Protein 2YSO (pdb70)

Structure (mmCIF, N/CA/C/O backbone):
data_2YSO
#
_entry.id   2YSO
#
loop_
_entity.id
_entity.type
_entity.pdbx_description
1 polymer 'Zinc finger protein 95 homolog'
2 non-polymer 'ZINC ION'
#
loop_
_atom_site.group_PDB
_atom_site.id
_atom_site.type_symbol
_atom_site.label_atom_id
_atom_site.label_alt_id
_atom_site.label_comp_id
_atom_site.label_asym_id
_atom_site.label_entity_id
_atom_site.label_seq_id
_atom_site.pdbx_PDB_ins_code
_atom_site.Cartn_x
_atom_site.Cartn_y
_atom_site.Cartn_z
_atom_site.occupancy
_atom_site.B_iso_or_equiv
_atom_site.auth_seq_id
_atom_site.auth_comp_id
_atom_site.auth_asym_id
_atom_site.auth_atom_id
_atom_site.pdbx_PDB_model_num
ATOM 1 N N . GLY A 1 1 ? -2.382 -17.731 -23.611 1.00 0.00 1 GLY A N 1
ATOM 2 C CA . GLY A 1 1 ? -3.100 -16.861 -24.525 1.00 0.00 1 GLY A CA 1
ATOM 3 C C . GLY A 1 1 ? -4.309 -16.214 -23.880 1.00 0.00 1 GLY A C 1
ATOM 4 O O . GLY A 1 1 ? -5.445 -16.621 -24.126 1.00 0.00 1 GLY A O 1
ATOM 8 N N . SER A 1 2 ? -4.067 -15.203 -23.051 1.00 0.00 2 SER A N 1
ATOM 9 C CA . SER A 1 2 ? -5.145 -14.502 -22.365 1.00 0.00 2 SER A CA 1
ATOM 10 C C . SER A 1 2 ? -5.944 -15.460 -21.486 1.00 0.00 2 SER A C 1
ATOM 11 O O . SER A 1 2 ? -7.173 -15.402 -21.442 1.00 0.00 2 SER A O 1
ATOM 19 N N . SER A 1 3 ? -5.236 -16.343 -20.789 1.00 0.00 3 SER A N 1
ATOM 20 C CA . SER A 1 3 ? -5.877 -17.317 -19.914 1.00 0.00 3 SER A CA 1
ATOM 21 C C . SER A 1 3 ? -5.461 -17.102 -18.462 1.00 0.00 3 SER A C 1
ATOM 22 O O . SER A 1 3 ? -4.553 -16.322 -18.175 1.00 0.00 3 SER A O 1
ATOM 30 N N . GLY A 1 4 ? -6.131 -17.799 -17.551 1.00 0.00 4 GLY A N 1
ATOM 31 C CA . GLY A 1 4 ? -5.817 -17.670 -16.139 1.00 0.00 4 GLY A CA 1
ATOM 32 C C . GLY A 1 4 ? -7.023 -17.272 -15.311 1.00 0.00 4 GLY A C 1
ATOM 33 O O . GLY A 1 4 ? -7.350 -17.929 -14.323 1.00 0.00 4 GLY A O 1
ATOM 37 N N . SER A 1 5 ? -7.684 -16.191 -15.713 1.00 0.00 5 SER A N 1
ATOM 38 C CA . SER A 1 5 ? -8.857 -15.703 -14.998 1.00 0.00 5 SER A CA 1
ATOM 39 C C . SER A 1 5 ? -10.123 -16.398 -15.491 1.00 0.00 5 SER A C 1
ATOM 40 O O . SER A 1 5 ? -10.379 -16.466 -16.693 1.00 0.00 5 SER A O 1
ATOM 48 N N . SER A 1 6 ? -10.911 -16.913 -14.552 1.00 0.00 6 SER A N 1
ATOM 49 C CA . SER A 1 6 ? -12.148 -17.607 -14.890 1.00 0.00 6 SER A CA 1
ATOM 50 C C . SER A 1 6 ? -13.358 -16.861 -14.334 1.00 0.00 6 SER A C 1
ATOM 51 O O . SER A 1 6 ? -13.535 -16.759 -13.121 1.00 0.00 6 SER A O 1
ATOM 59 N N . GLY A 1 7 ? -14.189 -16.341 -15.233 1.00 0.00 7 GLY A N 1
ATOM 60 C CA . GLY A 1 7 ? -15.372 -15.612 -14.814 1.00 0.00 7 GLY A CA 1
ATOM 61 C C . GLY A 1 7 ? -15.081 -14.628 -13.698 1.00 0.00 7 GLY A C 1
ATOM 62 O O . GLY A 1 7 ? -14.022 -14.001 -13.674 1.00 0.00 7 GLY A O 1
ATOM 66 N N . SER A 1 8 ? -16.025 -14.491 -12.772 1.00 0.00 8 SER A N 1
ATOM 67 C CA . SER A 1 8 ? -15.867 -13.572 -11.651 1.00 0.00 8 SER A CA 1
ATOM 68 C C . SER A 1 8 ? -15.088 -14.228 -10.516 1.00 0.00 8 SER A C 1
ATOM 69 O O . SER A 1 8 ? -15.543 -15.204 -9.919 1.00 0.00 8 SER A O 1
ATOM 77 N N . ARG A 1 9 ? -13.910 -13.685 -10.224 1.00 0.00 9 ARG A N 1
ATOM 78 C CA . ARG A 1 9 ? -13.066 -14.218 -9.161 1.00 0.00 9 ARG A CA 1
ATOM 79 C C . ARG A 1 9 ? -12.491 -13.092 -8.307 1.00 0.00 9 ARG A C 1
ATOM 80 O O . ARG A 1 9 ? -11.937 -12.125 -8.830 1.00 0.00 9 ARG A O 1
ATOM 101 N N . GLU A 1 10 ? -12.628 -13.225 -6.992 1.00 0.00 10 GLU A N 1
ATOM 102 C CA . GLU A 1 10 ? -12.124 -12.217 -6.066 1.00 0.00 10 GLU A CA 1
ATOM 103 C C . GLU A 1 10 ? -10.763 -11.696 -6.518 1.00 0.00 10 GLU A C 1
ATOM 104 O O . GLU A 1 10 ? -9.919 -12.458 -6.992 1.00 0.00 10 GLU A O 1
ATOM 116 N N . LYS A 1 11 ? -10.556 -10.392 -6.369 1.00 0.00 11 LYS A N 1
ATOM 117 C CA . LYS A 1 11 ? -9.298 -9.767 -6.761 1.00 0.00 11 LYS A CA 1
ATOM 118 C C . LYS A 1 11 ? -8.599 -9.149 -5.554 1.00 0.00 11 LYS A C 1
ATOM 119 O O . LYS A 1 11 ? -9.113 -8.215 -4.939 1.00 0.00 11 LYS A O 1
ATOM 138 N N . SER A 1 12 ? -7.425 -9.675 -5.222 1.00 0.00 12 SER A N 1
ATOM 139 C CA . SER A 1 12 ? -6.656 -9.177 -4.088 1.00 0.00 12 SER A CA 1
ATOM 140 C C . SER A 1 12 ? -5.969 -7.860 -4.435 1.00 0.00 12 SER A C 1
ATOM 141 O O . SER A 1 12 ? -5.824 -7.511 -5.607 1.00 0.00 12 SER A O 1
ATOM 149 N N . HIS A 1 13 ? -5.545 -7.132 -3.406 1.00 0.00 13 HIS A N 1
ATOM 150 C CA . HIS A 1 13 ? -4.872 -5.853 -3.600 1.00 0.00 13 HIS A CA 1
ATOM 151 C C . HIS A 1 13 ? -3.478 -5.873 -2.980 1.00 0.00 13 HIS A C 1
ATOM 152 O O . HIS A 1 13 ? -3.308 -5.550 -1.805 1.00 0.00 13 HIS A O 1
ATOM 166 N N . GLN A 1 14 ? -2.486 -6.255 -3.778 1.00 0.00 14 GLN A N 1
ATOM 167 C CA . GLN A 1 14 ? -1.108 -6.319 -3.305 1.00 0.00 14 GLN A CA 1
ATOM 168 C C . GLN A 1 14 ? -0.286 -5.164 -3.867 1.00 0.00 14 GLN A C 1
ATOM 169 O O . GLN A 1 14 ? -0.505 -4.723 -4.996 1.00 0.00 14 GLN A O 1
ATOM 183 N N . CYS A 1 15 ? 0.661 -4.677 -3.073 1.00 0.00 15 CYS A N 1
ATOM 184 C CA . CYS A 1 15 ? 1.516 -3.572 -3.490 1.00 0.00 15 CYS A CA 1
ATOM 185 C C . CYS A 1 15 ? 2.950 -4.046 -3.708 1.00 0.00 15 CYS A C 1
ATOM 186 O O . CYS A 1 15 ? 3.827 -3.808 -2.877 1.00 0.00 15 CYS A O 1
ATOM 193 N N . ARG A 1 16 ? 3.181 -4.718 -4.831 1.00 0.00 16 ARG A N 1
ATOM 194 C CA . ARG A 1 16 ? 4.508 -5.227 -5.158 1.00 0.00 16 ARG A CA 1
ATOM 195 C C . ARG A 1 16 ? 5.591 -4.258 -4.693 1.00 0.00 16 ARG A C 1
ATOM 196 O O . ARG A 1 16 ? 6.682 -4.673 -4.303 1.00 0.00 16 ARG A O 1
ATOM 217 N N . GLU A 1 17 ? 5.282 -2.966 -4.738 1.00 0.00 17 GLU A N 1
ATOM 218 C CA . GLU A 1 17 ? 6.230 -1.939 -4.322 1.00 0.00 17 GLU A CA 1
ATOM 219 C C . GLU A 1 17 ? 6.967 -2.360 -3.054 1.00 0.00 17 GLU A C 1
ATOM 220 O O . GLU A 1 17 ? 8.192 -2.481 -3.044 1.00 0.00 17 GLU A O 1
ATOM 232 N N . CYS A 1 18 ? 6.210 -2.582 -1.984 1.00 0.00 18 CYS A N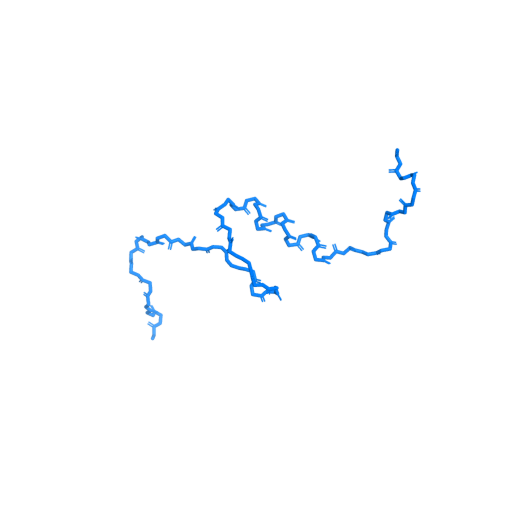 1
ATOM 233 C CA . CYS A 1 18 ? 6.789 -2.988 -0.709 1.00 0.00 18 CYS A CA 1
ATOM 234 C C . CYS A 1 18 ? 6.418 -4.431 -0.378 1.00 0.00 18 CYS A C 1
ATOM 235 O O . CYS A 1 18 ? 7.238 -5.192 0.133 1.00 0.00 18 CYS A O 1
ATOM 242 N N . GLY A 1 19 ? 5.176 -4.800 -0.676 1.00 0.00 19 GLY A N 1
ATOM 243 C CA . GLY A 1 19 ? 4.718 -6.150 -0.404 1.00 0.00 19 GLY A CA 1
ATOM 244 C C . GLY A 1 19 ? 3.727 -6.206 0.742 1.00 0.00 19 GLY A C 1
ATOM 245 O O . GLY A 1 19 ? 4.032 -6.741 1.808 1.00 0.00 19 GLY A O 1
ATOM 249 N N . GLU A 1 20 ? 2.539 -5.652 0.524 1.00 0.00 20 GLU A N 1
ATOM 250 C CA . GLU A 1 20 ? 1.502 -5.640 1.549 1.00 0.00 20 GLU A CA 1
ATOM 251 C C . GLU A 1 20 ? 0.129 -5.902 0.937 1.00 0.00 20 GLU A C 1
ATOM 252 O O . GLU A 1 20 ? -0.239 -5.296 -0.070 1.00 0.00 20 GLU A O 1
ATOM 264 N N . ILE A 1 21 ? -0.623 -6.808 1.552 1.00 0.00 21 ILE A N 1
ATOM 265 C CA . ILE A 1 21 ? -1.955 -7.150 1.068 1.00 0.00 21 ILE A CA 1
ATOM 266 C C . ILE A 1 21 ? -3.031 -6.390 1.836 1.00 0.00 21 ILE A C 1
ATOM 267 O O . ILE A 1 21 ? -2.966 -6.268 3.060 1.00 0.00 21 ILE A O 1
ATOM 283 N N . PHE A 1 22 ? -4.021 -5.882 1.110 1.00 0.00 22 PHE A N 1
ATOM 284 C CA . PHE A 1 22 ? -5.112 -5.133 1.723 1.00 0.00 22 PHE A CA 1
ATOM 285 C C . PHE A 1 22 ? -6.464 -5.642 1.230 1.00 0.00 22 PHE A C 1
ATOM 286 O O . PHE A 1 22 ? -6.534 -6.501 0.351 1.00 0.00 22 PHE A O 1
ATOM 303 N N . PHE A 1 23 ? -7.536 -5.105 1.804 1.00 0.00 23 PHE A N 1
ATOM 304 C CA . PHE A 1 23 ? -8.886 -5.505 1.426 1.00 0.00 23 PHE A CA 1
ATOM 305 C C . PHE A 1 23 ? -9.657 -4.327 0.836 1.00 0.00 23 PHE A C 1
ATOM 306 O O . PHE A 1 23 ? -10.283 -4.447 -0.217 1.00 0.00 23 PHE A O 1
ATOM 323 N N . GLN A 1 24 ? -9.606 -3.191 1.523 1.00 0.00 24 GLN A N 1
ATOM 324 C CA . GLN A 1 24 ? -10.300 -1.992 1.069 1.00 0.00 24 GLN A CA 1
ATOM 325 C C . GLN A 1 24 ? -9.479 -1.254 0.017 1.00 0.00 24 GLN A C 1
ATOM 326 O O . GLN A 1 24 ? -8.326 -0.892 0.255 1.00 0.00 24 GLN A O 1
ATOM 340 N N . TYR A 1 25 ? -10.080 -1.033 -1.147 1.00 0.00 25 TYR A N 1
ATOM 341 C CA . TYR A 1 25 ? -9.403 -0.341 -2.238 1.00 0.00 25 TYR A CA 1
ATOM 342 C C . TYR A 1 25 ? -8.734 0.937 -1.739 1.00 0.00 25 TYR A C 1
ATOM 343 O O . TYR A 1 25 ? -7.603 1.246 -2.114 1.00 0.00 25 TYR A O 1
ATOM 361 N N . VAL A 1 26 ? -9.441 1.675 -0.890 1.00 0.00 26 VAL A N 1
ATOM 362 C CA . VAL A 1 26 ? -8.917 2.918 -0.338 1.00 0.00 26 VAL A CA 1
ATOM 363 C C . VAL A 1 26 ? -7.559 2.698 0.321 1.00 0.00 26 VAL A C 1
ATOM 364 O O . VAL A 1 26 ? -6.645 3.508 0.170 1.00 0.00 26 VAL A O 1
ATOM 377 N N . SER A 1 27 ? -7.435 1.595 1.053 1.00 0.00 27 SER A N 1
ATOM 378 C CA . SER A 1 27 ? -6.190 1.268 1.738 1.00 0.00 27 SER A CA 1
ATOM 379 C C . SER A 1 27 ? -5.016 1.275 0.764 1.00 0.00 27 SER A C 1
ATOM 380 O O . SER A 1 27 ? -3.945 1.802 1.067 1.00 0.00 27 SER A O 1
ATOM 388 N N . LEU A 1 28 ? -5.225 0.685 -0.408 1.00 0.00 28 LEU A N 1
ATOM 389 C CA . LEU A 1 28 ? -4.185 0.621 -1.429 1.00 0.00 28 LEU A CA 1
ATOM 390 C C . LEU A 1 28 ? -3.983 1.983 -2.086 1.00 0.00 28 LEU A C 1
ATOM 391 O O . LEU A 1 28 ? -2.962 2.638 -1.879 1.00 0.00 28 LEU A O 1
ATOM 407 N N . ILE A 1 29 ? -4.964 2.403 -2.878 1.00 0.00 29 ILE A N 1
ATOM 408 C CA . ILE A 1 29 ? -4.896 3.688 -3.563 1.00 0.00 29 ILE A CA 1
ATOM 409 C C . ILE A 1 29 ? -4.313 4.765 -2.654 1.00 0.00 29 ILE A C 1
ATOM 410 O O . ILE A 1 29 ? -3.541 5.614 -3.098 1.00 0.00 29 ILE A O 1
ATOM 426 N N . GLU A 1 30 ? -4.688 4.721 -1.379 1.00 0.00 30 GLU A N 1
ATOM 427 C CA . GLU A 1 30 ? -4.201 5.693 -0.407 1.00 0.00 30 GLU A CA 1
ATOM 428 C C . GLU A 1 30 ? -2.769 5.373 0.013 1.00 0.00 30 GLU A C 1
ATOM 429 O O . GLU A 1 30 ? -1.905 6.251 0.035 1.00 0.00 30 GLU A O 1
ATOM 441 N N . HIS A 1 31 ? -2.525 4.109 0.345 1.00 0.00 31 HIS A N 1
ATOM 442 C CA . HIS A 1 31 ? -1.198 3.672 0.764 1.00 0.00 31 HIS A CA 1
ATOM 443 C C . HIS A 1 31 ? -0.138 4.114 -0.240 1.00 0.00 31 HIS A C 1
ATOM 444 O O . HIS A 1 31 ? 0.904 4.648 0.139 1.00 0.00 31 HIS A O 1
ATOM 458 N N . GLN A 1 32 ? -0.411 3.886 -1.520 1.00 0.00 32 GLN A N 1
ATOM 459 C CA . GLN A 1 32 ? 0.521 4.260 -2.578 1.00 0.00 32 GLN A CA 1
ATOM 460 C C . GLN A 1 32 ? 1.118 5.638 -2.315 1.00 0.00 32 GLN A C 1
ATOM 461 O O . GLN A 1 32 ? 2.310 5.861 -2.528 1.00 0.00 32 GLN A O 1
ATOM 475 N N . VAL A 1 33 ? 0.282 6.562 -1.851 1.00 0.00 33 VAL A N 1
ATOM 476 C CA . VAL A 1 33 ? 0.728 7.919 -1.558 1.00 0.00 33 VAL A CA 1
ATOM 477 C C . VAL A 1 33 ? 1.863 7.917 -0.541 1.00 0.00 33 VAL A C 1
ATOM 478 O O . VAL A 1 33 ? 2.893 8.563 -0.742 1.00 0.00 33 VAL A O 1
ATOM 491 N N . LEU A 1 34 ? 1.670 7.187 0.552 1.00 0.00 34 LEU A N 1
ATOM 492 C CA . LEU A 1 34 ? 2.678 7.099 1.602 1.00 0.00 34 LEU A CA 1
ATOM 493 C C . LEU A 1 34 ? 4.078 6.991 1.005 1.00 0.00 34 LEU A C 1
ATOM 494 O O . LEU A 1 34 ? 4.987 7.729 1.389 1.00 0.00 34 LEU A O 1
ATOM 510 N N . HIS A 1 35 ? 4.244 6.068 0.064 1.00 0.00 35 HIS A N 1
ATOM 511 C CA . HIS A 1 35 ? 5.533 5.864 -0.589 1.00 0.00 35 HIS A CA 1
ATOM 512 C C . HIS A 1 35 ? 6.140 7.196 -1.018 1.00 0.00 35 HIS A C 1
ATOM 513 O O . HIS A 1 35 ? 7.239 7.554 -0.594 1.00 0.00 35 HIS A O 1
ATOM 527 N N . MET A 1 36 ? 5.418 7.926 -1.863 1.00 0.00 36 MET A N 1
ATOM 528 C CA . MET A 1 36 ? 5.887 9.218 -2.349 1.00 0.00 36 MET A CA 1
ATOM 529 C C . MET A 1 36 ? 5.675 10.304 -1.299 1.00 0.00 36 MET A C 1
ATOM 530 O O . MET A 1 36 ? 4.645 10.338 -0.627 1.00 0.00 36 MET A O 1
ATOM 544 N N . GLY A 1 37 ? 6.657 11.189 -1.162 1.00 0.00 37 GLY A N 1
ATOM 545 C CA . GLY A 1 37 ? 6.558 12.263 -0.191 1.00 0.00 37 GLY A CA 1
ATOM 546 C C . GLY A 1 37 ? 7.643 12.192 0.865 1.00 0.00 37 GLY A C 1
ATOM 547 O O . GLY A 1 37 ? 7.664 11.269 1.679 1.00 0.00 37 GLY A O 1
ATOM 551 N N . GLN A 1 38 ? 8.545 13.167 0.851 1.00 0.00 38 GLN A N 1
ATOM 552 C CA . GLN A 1 38 ? 9.639 13.209 1.815 1.00 0.00 38 GLN A CA 1
ATOM 553 C C . GLN A 1 38 ? 10.161 14.631 1.985 1.00 0.00 38 GLN A C 1
ATOM 554 O O . GLN A 1 38 ? 10.221 15.401 1.025 1.00 0.00 38 GLN A O 1
ATOM 568 N N . LYS A 1 39 ? 10.538 14.975 3.211 1.00 0.00 39 LYS A N 1
ATOM 569 C CA . LYS A 1 39 ? 11.056 16.306 3.508 1.00 0.00 39 LYS A CA 1
ATOM 570 C C . LYS A 1 39 ? 10.041 17.381 3.135 1.00 0.00 39 LYS A C 1
ATOM 571 O O . LYS A 1 39 ? 10.396 18.411 2.564 1.00 0.00 39 LYS A O 1
ATOM 590 N N . ASN A 1 40 ? 8.777 17.134 3.463 1.00 0.00 40 ASN A N 1
ATOM 591 C CA . ASN A 1 40 ? 7.710 18.082 3.162 1.00 0.00 40 ASN A CA 1
ATOM 592 C C . ASN A 1 40 ? 7.082 18.618 4.445 1.00 0.00 40 ASN A C 1
ATOM 593 O O . ASN A 1 40 ? 6.877 19.823 4.592 1.00 0.00 40 ASN A O 1
ATOM 604 N N . SER A 1 41 ? 6.778 17.714 5.371 1.00 0.00 41 SER A N 1
ATOM 605 C CA . SER A 1 41 ? 6.170 18.096 6.641 1.00 0.00 41 SER A CA 1
ATOM 606 C C . SER A 1 41 ? 7.184 18.007 7.777 1.00 0.00 41 SER A C 1
ATOM 607 O O . SER A 1 41 ? 7.672 16.926 8.105 1.00 0.00 41 SER A O 1
ATOM 615 N N . GLY A 1 42 ? 7.496 19.153 8.374 1.00 0.00 42 GLY A N 1
ATOM 616 C CA . GLY A 1 42 ? 8.450 19.184 9.468 1.00 0.00 42 GLY A CA 1
ATOM 617 C C . GLY A 1 42 ? 7.778 19.297 10.821 1.00 0.00 42 GLY A C 1
ATOM 618 O O . GLY A 1 42 ? 6.595 18.993 10.978 1.00 0.00 42 GLY A O 1
ATOM 622 N N . PRO A 1 43 ? 8.541 19.741 11.830 1.00 0.00 43 PRO A N 1
ATOM 623 C CA . PRO A 1 43 ? 8.033 19.903 13.196 1.00 0.00 43 PRO A CA 1
ATOM 624 C C . PRO A 1 43 ? 7.038 21.052 13.312 1.00 0.00 43 PRO A C 1
ATOM 625 O O . PRO A 1 43 ? 7.181 22.079 12.649 1.00 0.00 43 PRO A O 1
ATOM 636 N N . SER A 1 44 ? 6.029 20.872 14.159 1.00 0.00 44 SER A N 1
ATOM 637 C CA . SER A 1 44 ? 5.008 21.894 14.359 1.00 0.00 44 SER A CA 1
ATOM 638 C C . SER A 1 44 ? 4.365 22.287 13.033 1.00 0.00 44 SER A C 1
ATOM 639 O O . SER A 1 44 ? 4.224 23.470 12.725 1.00 0.00 44 SER A O 1
ATOM 647 N N . SER A 1 45 ? 3.976 21.285 12.251 1.00 0.00 45 SER A N 1
ATOM 648 C CA . SER A 1 45 ? 3.352 21.524 10.955 1.00 0.00 45 SER A CA 1
ATOM 649 C C . SER A 1 45 ? 1.836 21.623 11.093 1.00 0.00 45 SER A C 1
ATOM 650 O O . SER A 1 45 ? 1.092 20.915 10.415 1.00 0.00 45 SER A O 1
ATOM 658 N N . GLY A 1 46 ? 1.384 22.507 11.977 1.00 0.00 46 GLY A N 1
ATOM 659 C CA . GLY A 1 46 ? -0.041 22.683 12.189 1.00 0.00 46 GLY A CA 1
ATOM 660 C C . GLY A 1 46 ? -0.430 22.553 13.648 1.00 0.00 46 GLY A C 1
ATOM 661 O O . GLY A 1 46 ? 0.125 21.704 14.343 1.00 0.00 46 GLY A O 1
ATOM 666 N N . GLY A 1 1 ? -31.162 -21.077 2.317 1.00 0.00 1 GLY A N 2
ATOM 667 C CA . GLY A 1 1 ? -31.632 -21.499 1.011 1.00 0.00 1 GLY A CA 2
ATOM 668 C C . GLY A 1 1 ? -30.910 -20.794 -0.120 1.00 0.00 1 GLY A C 2
ATOM 669 O O . GLY A 1 1 ? -30.658 -19.591 -0.051 1.00 0.00 1 GLY A O 2
ATOM 673 N N . SER A 1 2 ? -30.576 -21.545 -1.165 1.00 0.00 2 SER A N 2
ATOM 674 C CA . SER A 1 2 ? -29.873 -20.986 -2.314 1.00 0.00 2 SER A CA 2
ATOM 675 C C . SER A 1 2 ? -29.976 -21.917 -3.519 1.00 0.00 2 SER A C 2
ATOM 676 O O . SER A 1 2 ? -30.072 -23.135 -3.370 1.00 0.00 2 SER A O 2
ATOM 684 N N . SER A 1 3 ? -29.954 -21.334 -4.713 1.00 0.00 3 SER A N 2
ATOM 685 C CA . SER A 1 3 ? -30.048 -22.109 -5.944 1.00 0.00 3 SER A CA 2
ATOM 686 C C . SER A 1 3 ? -29.253 -23.406 -5.831 1.00 0.00 3 SER A C 2
ATOM 687 O O . SER A 1 3 ? -29.765 -24.488 -6.118 1.00 0.00 3 SER A O 2
ATOM 695 N N . GLY A 1 4 ? -27.997 -23.289 -5.412 1.00 0.00 4 GLY A N 2
ATOM 696 C CA . GLY A 1 4 ? -27.151 -24.459 -5.268 1.00 0.00 4 GLY A CA 2
ATOM 697 C C . GLY A 1 4 ? -25.692 -24.098 -5.070 1.00 0.00 4 GLY A C 2
ATOM 698 O O . GLY A 1 4 ? -25.256 -23.838 -3.949 1.00 0.00 4 GLY A O 2
ATOM 702 N N . SER A 1 5 ? -24.934 -24.084 -6.162 1.00 0.00 5 SER A N 2
ATOM 703 C CA . SER A 1 5 ? -23.514 -23.758 -6.103 1.00 0.00 5 SER A CA 2
ATOM 704 C C . SER A 1 5 ? -23.297 -22.251 -6.208 1.00 0.00 5 SER A C 2
ATOM 705 O O . SER A 1 5 ? -23.102 -21.716 -7.299 1.00 0.00 5 SER A O 2
ATOM 713 N N . SER A 1 6 ? -23.334 -21.573 -5.066 1.00 0.00 6 SER A N 2
ATOM 714 C CA . SER A 1 6 ? -23.146 -20.128 -5.028 1.00 0.00 6 SER A CA 2
ATOM 715 C C . SER A 1 6 ? -21.670 -19.776 -4.874 1.00 0.00 6 SER A C 2
ATOM 716 O O . SER A 1 6 ? -20.842 -20.638 -4.583 1.00 0.00 6 SER A O 2
ATOM 724 N N . GLY A 1 7 ? -21.348 -18.501 -5.073 1.00 0.00 7 GLY A N 2
ATOM 725 C CA . GLY A 1 7 ? -19.972 -18.056 -4.952 1.00 0.00 7 GLY A CA 2
ATOM 726 C C . GLY A 1 7 ? -19.611 -17.001 -5.979 1.00 0.00 7 GLY A C 2
ATOM 727 O O . GLY A 1 7 ? -20.090 -17.039 -7.113 1.00 0.00 7 GLY A O 2
ATOM 731 N N . SER A 1 8 ? -18.766 -16.055 -5.582 1.00 0.00 8 SER A N 2
ATOM 732 C CA . SER A 1 8 ? -18.346 -14.982 -6.475 1.00 0.00 8 SER A CA 2
ATOM 733 C C . SER A 1 8 ? -16.825 -14.869 -6.512 1.00 0.00 8 SER A C 2
ATOM 734 O O . SER A 1 8 ? -16.155 -15.033 -5.493 1.00 0.00 8 SER A O 2
ATOM 742 N N . ARG A 1 9 ? -16.287 -14.589 -7.695 1.00 0.00 9 ARG A N 2
ATOM 743 C CA . ARG A 1 9 ? -14.846 -14.456 -7.866 1.00 0.00 9 ARG A CA 2
ATOM 744 C C . ARG A 1 9 ? -14.332 -13.191 -7.186 1.00 0.00 9 ARG A C 2
ATOM 745 O O . ARG A 1 9 ? -15.034 -12.183 -7.118 1.00 0.00 9 ARG A O 2
ATOM 766 N N . GLU A 1 10 ? -13.103 -13.253 -6.683 1.00 0.00 10 GLU A N 2
ATOM 767 C CA . GLU A 1 10 ? -12.496 -12.113 -6.006 1.00 0.00 10 GLU A CA 2
ATOM 768 C C . GLU A 1 10 ? -11.112 -11.815 -6.576 1.00 0.00 10 GLU A C 2
ATOM 769 O O . GLU A 1 10 ? -10.497 -12.665 -7.220 1.00 0.00 10 GLU A O 2
ATOM 781 N N . LYS A 1 11 ? -10.628 -10.601 -6.335 1.00 0.00 11 LYS A N 2
ATOM 782 C CA . LYS A 1 11 ? -9.317 -10.189 -6.822 1.00 0.00 11 LYS A CA 2
ATOM 783 C C . LYS A 1 11 ? -8.564 -9.400 -5.756 1.00 0.00 11 LYS A C 2
ATOM 784 O O . LYS A 1 11 ? -9.031 -8.359 -5.295 1.00 0.00 11 LYS A O 2
ATOM 803 N N . SER A 1 12 ? -7.395 -9.902 -5.370 1.00 0.00 12 SER A N 2
ATOM 804 C CA . SER A 1 12 ? -6.578 -9.245 -4.356 1.00 0.00 12 SER A CA 2
ATOM 805 C C . SER A 1 12 ? -5.769 -8.104 -4.967 1.00 0.00 12 SER A C 2
ATOM 806 O O . SER A 1 12 ? -5.500 -8.092 -6.168 1.00 0.00 12 SER A O 2
ATOM 814 N N . HIS A 1 13 ? -5.384 -7.146 -4.129 1.00 0.00 13 HIS A N 2
ATOM 815 C CA . HIS A 1 13 ? -4.605 -6.001 -4.585 1.00 0.00 13 HIS A CA 2
ATOM 816 C C . HIS A 1 13 ? -3.360 -5.813 -3.723 1.00 0.00 13 HIS A C 2
ATOM 817 O O . HIS A 1 13 ? -3.368 -5.038 -2.766 1.00 0.00 13 HIS A O 2
ATOM 831 N N . GLN A 1 14 ? -2.294 -6.527 -4.068 1.00 0.00 14 GLN A N 2
ATOM 832 C CA . GLN A 1 14 ? -1.043 -6.439 -3.324 1.00 0.00 14 GLN A CA 2
ATOM 833 C C . GLN A 1 14 ? -0.291 -5.158 -3.671 1.00 0.00 14 GLN A C 2
ATOM 834 O O . GLN A 1 14 ? -0.543 -4.540 -4.706 1.00 0.00 14 GLN A O 2
ATOM 848 N N . CYS A 1 15 ? 0.631 -4.765 -2.800 1.00 0.00 15 CYS A N 2
ATOM 849 C CA . CYS A 1 15 ? 1.419 -3.557 -3.013 1.00 0.00 15 CYS A CA 2
ATOM 850 C C . CYS A 1 15 ? 2.869 -3.904 -3.340 1.00 0.00 15 CYS A C 2
ATOM 851 O O . CYS A 1 15 ? 3.747 -3.819 -2.482 1.00 0.00 15 CYS A O 2
ATOM 858 N N . ARG A 1 16 ? 3.111 -4.293 -4.588 1.00 0.00 16 ARG A N 2
ATOM 859 C CA . ARG A 1 16 ? 4.453 -4.654 -5.029 1.00 0.00 16 ARG A CA 2
ATOM 860 C C . ARG A 1 16 ? 5.475 -3.622 -4.559 1.00 0.00 16 ARG A C 2
ATOM 861 O O . ARG A 1 16 ? 6.561 -3.975 -4.101 1.00 0.00 16 ARG A O 2
ATOM 882 N N . GLU A 1 17 ? 5.118 -2.347 -4.678 1.00 0.00 17 GLU A N 2
ATOM 883 C CA . GLU A 1 17 ? 6.005 -1.265 -4.267 1.00 0.00 17 GLU A CA 2
ATOM 884 C C . GLU A 1 17 ? 6.825 -1.669 -3.044 1.00 0.00 17 GLU A C 2
ATOM 885 O O . GLU A 1 17 ? 8.031 -1.426 -2.983 1.00 0.00 17 GLU A O 2
ATOM 897 N N . CYS A 1 18 ? 6.162 -2.285 -2.072 1.00 0.00 18 CYS A N 2
ATOM 898 C CA . CYS A 1 18 ? 6.826 -2.722 -0.850 1.00 0.00 18 CYS A CA 2
ATOM 899 C C . CYS A 1 18 ? 6.482 -4.175 -0.533 1.00 0.00 18 CYS A C 2
ATOM 900 O O . CYS A 1 18 ? 7.361 -4.979 -0.226 1.00 0.00 18 CYS A O 2
ATOM 907 N N . GLY A 1 19 ? 5.196 -4.503 -0.611 1.00 0.00 19 GLY A N 2
ATOM 908 C CA . GLY A 1 19 ? 4.759 -5.858 -0.330 1.00 0.00 19 GLY A CA 2
ATOM 909 C C . GLY A 1 19 ? 3.749 -5.919 0.799 1.00 0.00 19 GLY A C 2
ATOM 910 O O . GLY A 1 19 ? 4.032 -6.466 1.864 1.00 0.00 19 GLY A O 2
ATOM 914 N N . GLU A 1 20 ? 2.568 -5.354 0.566 1.00 0.00 20 GLU A N 2
ATOM 915 C CA . GLU A 1 20 ? 1.514 -5.345 1.573 1.00 0.00 20 GLU A CA 2
ATOM 916 C C . GLU A 1 20 ? 0.160 -5.663 0.947 1.00 0.00 20 GLU A C 2
ATOM 917 O O . GLU A 1 20 ? -0.054 -5.435 -0.245 1.00 0.00 20 GLU A O 2
ATOM 929 N N . ILE A 1 21 ? -0.751 -6.191 1.757 1.00 0.00 21 ILE A N 2
ATOM 930 C CA . ILE A 1 21 ? -2.085 -6.540 1.283 1.00 0.00 21 ILE A CA 2
ATOM 931 C C . ILE A 1 21 ? -3.156 -5.747 2.024 1.00 0.00 21 ILE A C 2
ATOM 932 O O . ILE A 1 21 ? -3.062 -5.534 3.233 1.00 0.00 21 ILE A O 2
ATOM 948 N N . PHE A 1 22 ? -4.177 -5.314 1.291 1.00 0.00 22 PHE A N 2
ATOM 949 C CA . PHE A 1 22 ? -5.268 -4.545 1.879 1.00 0.00 22 PHE A CA 2
ATOM 950 C C . PHE A 1 22 ? -6.620 -5.142 1.499 1.00 0.00 22 PHE A C 2
ATOM 951 O O . PHE A 1 22 ? -6.768 -5.745 0.436 1.00 0.00 22 PHE A O 2
ATOM 968 N N . PHE A 1 23 ? -7.603 -4.971 2.376 1.00 0.00 23 PHE A N 2
ATOM 969 C CA . PHE A 1 23 ? -8.943 -5.493 2.135 1.00 0.00 23 PHE A CA 2
ATOM 970 C C . PHE A 1 23 ? -9.695 -4.621 1.134 1.00 0.00 23 PHE A C 2
ATOM 971 O O . PHE A 1 23 ? -10.130 -5.096 0.086 1.00 0.00 23 PHE A O 2
ATOM 988 N N . GLN A 1 24 ? -9.844 -3.343 1.467 1.00 0.00 24 GLN A N 2
ATOM 989 C CA . GLN A 1 24 ? -10.544 -2.404 0.598 1.00 0.00 24 GLN A CA 2
ATOM 990 C C . GLN A 1 24 ? -9.573 -1.716 -0.355 1.00 0.00 24 GLN A C 2
ATOM 991 O O . GLN A 1 24 ? -8.444 -1.396 0.017 1.00 0.00 24 GLN A O 2
ATOM 1005 N N . TYR A 1 25 ? -10.019 -1.492 -1.586 1.00 0.00 25 TYR A N 2
ATOM 1006 C CA . TYR A 1 25 ? -9.188 -0.844 -2.594 1.00 0.00 25 TYR A CA 2
ATOM 1007 C C . TYR A 1 25 ? -8.785 0.558 -2.149 1.00 0.00 25 TYR A C 2
ATOM 1008 O O . TYR A 1 25 ? -7.698 1.037 -2.472 1.00 0.00 25 TYR A O 2
ATOM 1026 N N . VAL A 1 26 ? -9.670 1.213 -1.403 1.00 0.00 26 VAL A N 2
ATOM 1027 C CA . VAL A 1 26 ? -9.408 2.559 -0.910 1.00 0.00 26 VAL A CA 2
ATOM 1028 C C . VAL A 1 26 ? -8.276 2.561 0.110 1.00 0.00 26 VAL A C 2
ATOM 1029 O O . VAL A 1 26 ? -7.659 3.595 0.367 1.00 0.00 26 VAL A O 2
ATOM 1042 N N . SER A 1 27 ? -8.007 1.395 0.689 1.00 0.00 27 SER A N 2
ATOM 1043 C CA . SER A 1 27 ? -6.950 1.261 1.685 1.00 0.00 27 SER A CA 2
ATOM 1044 C C . SER A 1 27 ? -5.581 1.179 1.017 1.00 0.00 27 SER A C 2
ATOM 1045 O O . SER A 1 27 ? -4.560 1.502 1.625 1.00 0.00 27 SER A O 2
ATOM 1053 N N . LEU A 1 28 ? -5.568 0.744 -0.239 1.00 0.00 28 LEU A N 2
ATOM 1054 C CA . LEU A 1 28 ? -4.325 0.619 -0.992 1.00 0.00 28 LEU A CA 2
ATOM 1055 C C . LEU A 1 28 ? -3.985 1.925 -1.702 1.00 0.00 28 LEU A C 2
ATOM 1056 O O . LEU A 1 28 ? -2.907 2.487 -1.505 1.00 0.00 28 LEU A O 2
ATOM 1072 N N . ILE A 1 29 ? -4.910 2.402 -2.527 1.00 0.00 29 ILE A N 2
ATOM 1073 C CA . ILE A 1 29 ? -4.709 3.644 -3.264 1.00 0.00 29 ILE A CA 2
ATOM 1074 C C . ILE A 1 29 ? -4.127 4.729 -2.365 1.00 0.00 29 ILE A C 2
ATOM 1075 O O . ILE A 1 29 ? -3.238 5.475 -2.772 1.00 0.00 29 ILE A O 2
ATOM 1091 N N . GLU A 1 30 ? -4.635 4.809 -1.139 1.00 0.00 30 GLU A N 2
ATOM 1092 C CA . GLU A 1 30 ? -4.164 5.803 -0.181 1.00 0.00 30 GLU A CA 2
ATOM 1093 C C . GLU A 1 30 ? -2.770 5.450 0.328 1.00 0.00 30 GLU A C 2
ATOM 1094 O O . GLU A 1 30 ? -1.894 6.311 0.421 1.00 0.00 30 GLU A O 2
ATOM 1106 N N . HIS A 1 31 ? -2.571 4.177 0.657 1.00 0.00 31 HIS A N 2
ATOM 1107 C CA . HIS A 1 31 ? -1.283 3.709 1.157 1.00 0.00 31 HIS A CA 2
ATOM 1108 C C . HIS A 1 31 ? -0.161 4.069 0.187 1.00 0.00 31 HIS A C 2
ATOM 1109 O O . HIS A 1 31 ? 0.919 4.489 0.602 1.00 0.00 31 HIS A O 2
ATOM 1123 N N . GLN A 1 32 ? -0.424 3.899 -1.104 1.00 0.00 32 GLN A N 2
ATOM 1124 C CA . GLN A 1 32 ? 0.565 4.204 -2.132 1.00 0.00 32 GLN A CA 2
ATOM 1125 C C . GLN A 1 32 ? 1.342 5.469 -1.781 1.00 0.00 32 GLN A C 2
ATOM 1126 O O . GLN A 1 32 ? 2.569 5.501 -1.870 1.00 0.00 32 GLN A O 2
ATOM 1140 N N . VAL A 1 33 ? 0.618 6.510 -1.381 1.00 0.00 33 VAL A N 2
ATOM 1141 C CA . VAL A 1 33 ? 1.240 7.778 -1.016 1.00 0.00 33 VAL A CA 2
ATOM 1142 C C . VAL A 1 33 ? 2.568 7.553 -0.302 1.00 0.00 33 VAL A C 2
ATOM 1143 O O . VAL A 1 33 ? 3.561 8.223 -0.588 1.00 0.00 33 VAL A O 2
ATOM 1156 N N . LEU A 1 34 ? 2.579 6.605 0.629 1.00 0.00 34 LEU A N 2
ATOM 1157 C CA . LEU A 1 34 ? 3.787 6.290 1.385 1.00 0.00 34 LEU A CA 2
ATOM 1158 C C . LEU A 1 34 ? 5.012 6.283 0.477 1.00 0.00 34 LEU A C 2
ATOM 1159 O O . LEU A 1 34 ? 6.028 6.907 0.783 1.00 0.00 34 LEU A O 2
ATOM 1175 N N . HIS A 1 35 ? 4.907 5.574 -0.643 1.00 0.00 35 HIS A N 2
ATOM 1176 C CA . HIS A 1 35 ? 6.006 5.487 -1.598 1.00 0.00 35 HIS A CA 2
ATOM 1177 C C . HIS A 1 35 ? 5.985 6.671 -2.560 1.00 0.00 35 HIS A C 2
ATOM 1178 O O . HIS A 1 35 ? 6.350 6.541 -3.728 1.00 0.00 35 HIS A O 2
ATOM 1192 N N . MET A 1 36 ? 5.554 7.825 -2.061 1.00 0.00 36 MET A N 2
ATOM 1193 C CA . MET A 1 36 ? 5.485 9.032 -2.877 1.00 0.00 36 MET A CA 2
ATOM 1194 C C . MET A 1 36 ? 5.896 10.258 -2.069 1.00 0.00 36 MET A C 2
ATOM 1195 O O . MET A 1 36 ? 5.199 10.664 -1.140 1.00 0.00 36 MET A O 2
ATOM 1209 N N . GLY A 1 37 ? 7.034 10.845 -2.429 1.00 0.00 37 GLY A N 2
ATOM 1210 C CA . GLY A 1 37 ? 7.519 12.019 -1.727 1.00 0.00 37 GLY A CA 2
ATOM 1211 C C . GLY A 1 37 ? 8.407 12.888 -2.595 1.00 0.00 37 GLY A C 2
ATOM 1212 O O . GLY A 1 37 ? 8.106 13.119 -3.765 1.00 0.00 37 GLY A O 2
ATOM 1216 N N . GLN A 1 38 ? 9.502 13.373 -2.019 1.00 0.00 38 GLN A N 2
ATOM 1217 C CA . GLN A 1 38 ? 10.435 14.224 -2.748 1.00 0.00 38 GLN A CA 2
ATOM 1218 C C . GLN A 1 38 ? 11.658 13.431 -3.197 1.00 0.00 38 GLN A C 2
ATOM 1219 O O . GLN A 1 38 ? 12.692 13.432 -2.529 1.00 0.00 38 GLN A O 2
ATOM 1233 N N . LYS A 1 39 ? 11.533 12.755 -4.334 1.00 0.00 39 LYS A N 2
ATOM 1234 C CA . LYS A 1 39 ? 12.628 11.958 -4.875 1.00 0.00 39 LYS A CA 2
ATOM 1235 C C . LYS A 1 39 ? 13.073 12.494 -6.232 1.00 0.00 39 LYS A C 2
ATOM 1236 O O . LYS A 1 39 ? 14.252 12.773 -6.444 1.00 0.00 39 LYS A O 2
ATOM 1255 N N . ASN A 1 40 ? 12.120 12.638 -7.148 1.00 0.00 40 ASN A N 2
ATOM 1256 C CA . ASN A 1 40 ? 12.414 13.141 -8.484 1.00 0.00 40 ASN A CA 2
ATOM 1257 C C . ASN A 1 40 ? 12.304 14.662 -8.529 1.00 0.00 40 ASN A C 2
ATOM 1258 O O . ASN A 1 40 ? 11.276 15.232 -8.162 1.00 0.00 40 ASN A O 2
ATOM 1269 N N . SER A 1 41 ? 13.370 15.315 -8.981 1.00 0.00 41 SER A N 2
ATOM 1270 C CA . SER A 1 41 ? 13.395 16.770 -9.071 1.00 0.00 41 SER A CA 2
ATOM 1271 C C . SER A 1 41 ? 12.947 17.237 -10.453 1.00 0.00 41 SER A C 2
ATOM 1272 O O . SER A 1 41 ? 13.769 17.486 -11.333 1.00 0.00 41 SER A O 2
ATOM 1280 N N . GLY A 1 42 ? 11.635 17.353 -10.635 1.00 0.00 42 GLY A N 2
ATOM 1281 C CA . GLY A 1 42 ? 11.099 17.789 -11.911 1.00 0.00 42 GLY A CA 2
ATOM 1282 C C . GLY A 1 42 ? 10.394 19.127 -11.817 1.00 0.00 42 GLY A C 2
ATOM 1283 O O . GLY A 1 42 ? 11.013 20.187 -11.908 1.00 0.00 42 GLY A O 2
ATOM 1287 N N . PRO A 1 43 ? 9.066 19.089 -11.632 1.00 0.00 43 PRO A N 2
ATOM 1288 C CA . PRO A 1 43 ? 8.247 20.300 -11.523 1.00 0.00 43 PRO A CA 2
ATOM 1289 C C . PRO A 1 43 ? 8.504 21.059 -10.226 1.00 0.00 43 PRO A C 2
ATOM 1290 O O . PRO A 1 43 ? 7.959 22.141 -10.010 1.00 0.00 43 PRO A O 2
ATOM 1301 N N . SER A 1 44 ? 9.339 20.485 -9.365 1.00 0.00 44 SER A N 2
ATOM 1302 C CA . SER A 1 44 ? 9.666 21.106 -8.087 1.00 0.00 44 SER A CA 2
ATOM 1303 C C . SER A 1 44 ? 9.713 22.625 -8.218 1.00 0.00 44 SER A C 2
ATOM 1304 O O . SER A 1 44 ? 10.698 23.188 -8.696 1.00 0.00 44 SER A O 2
ATOM 1312 N N . SER A 1 45 ? 8.640 23.283 -7.789 1.00 0.00 45 SER A N 2
ATOM 1313 C CA . SER A 1 45 ? 8.556 24.737 -7.862 1.00 0.00 45 SER A CA 2
ATOM 1314 C C . SER A 1 45 ? 7.981 25.313 -6.571 1.00 0.00 45 SER A C 2
ATOM 1315 O O . SER A 1 45 ? 7.365 24.600 -5.781 1.00 0.00 45 SER A O 2
ATOM 1323 N N . GLY A 1 46 ? 8.189 26.610 -6.364 1.00 0.00 46 GLY A N 2
ATOM 1324 C CA . GLY A 1 46 ? 7.686 27.261 -5.169 1.00 0.00 46 GLY A CA 2
ATOM 1325 C C . GLY A 1 46 ? 6.648 28.321 -5.479 1.00 0.00 46 GLY A C 2
ATOM 1326 O O . GLY A 1 46 ? 5.919 28.177 -6.459 1.00 0.00 46 GLY A O 2
ATOM 1331 N N . GLY A 1 1 ? -10.911 -29.071 -15.295 1.00 0.00 1 GLY A N 3
ATOM 1332 C CA . GLY A 1 1 ? -10.221 -27.816 -15.064 1.00 0.00 1 GLY A CA 3
ATOM 1333 C C . GLY A 1 1 ? -10.567 -27.202 -13.723 1.00 0.00 1 GLY A C 3
ATOM 1334 O O . GLY A 1 1 ? -10.946 -26.034 -13.646 1.00 0.00 1 GLY A O 3
ATOM 1338 N N . SER A 1 2 ? -10.438 -27.992 -12.661 1.00 0.00 2 SER A N 3
ATOM 1339 C CA . SER A 1 2 ? -10.746 -27.521 -11.316 1.00 0.00 2 SER A CA 3
ATOM 1340 C C . SER A 1 2 ? -9.808 -26.388 -10.909 1.00 0.00 2 SER A C 3
ATOM 1341 O O . SER A 1 2 ? -10.253 -25.313 -10.507 1.00 0.00 2 SER A O 3
ATOM 1349 N N . SER A 1 3 ? -8.507 -26.637 -11.017 1.00 0.00 3 SER A N 3
ATOM 1350 C CA . SER A 1 3 ? -7.505 -25.641 -10.658 1.00 0.00 3 SER A CA 3
ATOM 1351 C C . SER A 1 3 ? -6.648 -25.272 -11.865 1.00 0.00 3 SER A C 3
ATOM 1352 O O . SER A 1 3 ? -5.568 -25.825 -12.066 1.00 0.00 3 SER A O 3
ATOM 1360 N N . GLY A 1 4 ? -7.139 -24.332 -12.667 1.00 0.00 4 GLY A N 3
ATOM 1361 C CA . GLY A 1 4 ? -6.407 -23.905 -13.844 1.00 0.00 4 GLY A CA 3
ATOM 1362 C C . GLY A 1 4 ? -5.161 -23.115 -13.497 1.00 0.00 4 GLY A C 3
ATOM 1363 O O . GLY A 1 4 ? -5.163 -22.320 -12.557 1.00 0.00 4 GLY A O 3
ATOM 1367 N N . SER A 1 5 ? -4.092 -23.335 -14.256 1.00 0.00 5 SER A N 3
ATOM 1368 C CA . SER A 1 5 ? -2.831 -22.641 -14.020 1.00 0.00 5 SER A CA 3
ATOM 1369 C C . SER A 1 5 ? -2.789 -21.317 -14.777 1.00 0.00 5 SER A C 3
ATOM 1370 O O . SER A 1 5 ? -1.849 -21.046 -15.524 1.00 0.00 5 SER A O 3
ATOM 1378 N N . SER A 1 6 ? -3.815 -20.496 -14.578 1.00 0.00 6 SER A N 3
ATOM 1379 C CA . SER A 1 6 ? -3.899 -19.202 -15.244 1.00 0.00 6 SER A CA 3
ATOM 1380 C C . SER A 1 6 ? -3.574 -18.070 -14.274 1.00 0.00 6 SER A C 3
ATOM 1381 O O . SER A 1 6 ? -2.813 -17.159 -14.598 1.00 0.00 6 SER A O 3
ATOM 1389 N N . GLY A 1 7 ? -4.157 -18.135 -13.081 1.00 0.00 7 GLY A N 3
ATOM 1390 C CA . GLY A 1 7 ? -3.918 -17.110 -12.082 1.00 0.00 7 GLY A CA 3
ATOM 1391 C C . GLY A 1 7 ? -5.001 -16.050 -12.068 1.00 0.00 7 GLY A C 3
ATOM 1392 O O . GLY A 1 7 ? -5.608 -15.760 -13.098 1.00 0.00 7 GLY A O 3
ATOM 1396 N N . SER A 1 8 ? -5.245 -15.471 -10.897 1.00 0.00 8 SER A N 3
ATOM 1397 C CA . SER A 1 8 ? -6.266 -14.440 -10.752 1.00 0.00 8 SER A CA 3
ATOM 1398 C C . SER A 1 8 ? -5.847 -13.401 -9.716 1.00 0.00 8 SER A C 3
ATOM 1399 O O . SER A 1 8 ? -5.551 -13.737 -8.569 1.00 0.00 8 SER A O 3
ATOM 1407 N N . ARG A 1 9 ? -5.823 -12.139 -10.130 1.00 0.00 9 ARG A N 3
ATOM 1408 C CA . ARG A 1 9 ? -5.439 -11.050 -9.239 1.00 0.00 9 ARG A CA 3
ATOM 1409 C C . ARG A 1 9 ? -6.480 -9.935 -9.262 1.00 0.00 9 ARG A C 3
ATOM 1410 O O . ARG A 1 9 ? -6.141 -8.759 -9.383 1.00 0.00 9 ARG A O 3
ATOM 1431 N N . GLU A 1 10 ? -7.749 -10.315 -9.145 1.00 0.00 10 GLU A N 3
ATOM 1432 C CA . GLU A 1 10 ? -8.840 -9.347 -9.154 1.00 0.00 10 GLU A CA 3
ATOM 1433 C C . GLU A 1 10 ? -9.481 -9.238 -7.773 1.00 0.00 10 GLU A C 3
ATOM 1434 O O . GLU A 1 10 ? -9.699 -8.138 -7.263 1.00 0.00 10 GLU A O 3
ATOM 1446 N N . LYS A 1 11 ? -9.781 -10.385 -7.174 1.00 0.00 11 LYS A N 3
ATOM 1447 C CA . LYS A 1 11 ? -10.397 -10.420 -5.853 1.00 0.00 11 LYS A CA 3
ATOM 1448 C C . LYS A 1 11 ? -9.473 -9.806 -4.806 1.00 0.00 11 LYS A C 3
ATOM 1449 O O . LYS A 1 11 ? -9.907 -9.018 -3.967 1.00 0.00 11 LYS A O 3
ATOM 1468 N N . SER A 1 12 ? -8.196 -10.172 -4.862 1.00 0.00 12 SER A N 3
ATOM 1469 C CA . SER A 1 12 ? -7.212 -9.659 -3.917 1.00 0.00 12 SER A CA 3
ATOM 1470 C C . SER A 1 12 ? -6.392 -8.535 -4.543 1.00 0.00 12 SER A C 3
ATOM 1471 O O . SER A 1 12 ? -6.142 -8.530 -5.748 1.00 0.00 12 SER A O 3
ATOM 1479 N N . HIS A 1 13 ? -5.977 -7.582 -3.714 1.00 0.00 13 HIS A N 3
ATOM 1480 C CA . HIS A 1 13 ? -5.185 -6.451 -4.185 1.00 0.00 13 HIS A CA 3
ATOM 1481 C C . HIS A 1 13 ? -3.968 -6.230 -3.292 1.00 0.00 13 HIS A C 3
ATOM 1482 O O . HIS A 1 13 ? -4.038 -5.503 -2.302 1.00 0.00 13 HIS A O 3
ATOM 1496 N N . GLN A 1 14 ? -2.856 -6.864 -3.649 1.00 0.00 14 GLN A N 3
ATOM 1497 C CA . GLN A 1 14 ? -1.624 -6.738 -2.878 1.00 0.00 14 GLN A CA 3
ATOM 1498 C C . GLN A 1 14 ? -0.699 -5.697 -3.498 1.00 0.00 14 GLN A C 3
ATOM 1499 O O . GLN A 1 14 ? -0.750 -5.443 -4.702 1.00 0.00 14 GLN A O 3
ATOM 1513 N N . CYS A 1 15 ? 0.147 -5.095 -2.668 1.00 0.00 15 CYS A N 3
ATOM 1514 C CA . CYS A 1 15 ? 1.084 -4.080 -3.133 1.00 0.00 15 CYS A CA 3
ATOM 1515 C C . CYS A 1 15 ? 2.422 -4.708 -3.513 1.00 0.00 15 CYS A C 3
ATOM 1516 O O . CYS A 1 15 ? 2.909 -5.612 -2.835 1.00 0.00 15 CYS A O 3
ATOM 1523 N N . ARG A 1 16 ? 3.009 -4.222 -4.602 1.00 0.00 16 ARG A N 3
ATOM 1524 C CA . ARG A 1 16 ? 4.289 -4.736 -5.073 1.00 0.00 16 ARG A CA 3
ATOM 1525 C C . ARG A 1 16 ? 5.429 -3.800 -4.680 1.00 0.00 16 ARG A C 3
ATOM 1526 O O . ARG A 1 16 ? 6.565 -4.235 -4.494 1.00 0.00 16 ARG A O 3
ATOM 1547 N N . GLU A 1 17 ? 5.116 -2.514 -4.556 1.00 0.00 17 GLU A N 3
ATOM 1548 C CA . GLU A 1 17 ? 6.114 -1.518 -4.186 1.00 0.00 17 GLU A CA 3
ATOM 1549 C C . GLU A 1 17 ? 6.916 -1.976 -2.971 1.00 0.00 17 GLU A C 3
ATOM 1550 O O . GLU A 1 17 ? 8.140 -2.097 -3.031 1.00 0.00 17 GLU A O 3
ATOM 1562 N N . CYS A 1 18 ? 6.217 -2.229 -1.870 1.00 0.00 18 CYS A N 3
ATOM 1563 C CA . CYS A 1 18 ? 6.862 -2.673 -0.640 1.00 0.00 18 CYS A CA 3
ATOM 1564 C C . CYS A 1 18 ? 6.470 -4.110 -0.308 1.00 0.00 18 CYS A C 3
ATOM 1565 O O . CYS A 1 18 ? 7.302 -4.908 0.123 1.00 0.00 18 CYS A O 3
ATOM 1572 N N . GLY A 1 19 ? 5.197 -4.433 -0.514 1.00 0.00 19 GLY A N 3
ATOM 1573 C CA . GLY A 1 19 ? 4.717 -5.774 -0.232 1.00 0.00 19 GLY A CA 3
ATOM 1574 C C . GLY A 1 19 ? 3.778 -5.815 0.957 1.00 0.00 19 GLY A C 3
ATOM 1575 O O . GLY A 1 19 ? 4.211 -6.011 2.092 1.00 0.00 19 GLY A O 3
ATOM 1579 N N . GLU A 1 20 ? 2.487 -5.629 0.697 1.00 0.00 20 GLU A N 3
ATOM 1580 C CA . GLU A 1 20 ? 1.485 -5.643 1.756 1.00 0.00 20 GLU A CA 3
ATOM 1581 C C . GLU A 1 20 ? 0.101 -5.948 1.191 1.00 0.00 20 GLU A C 3
ATOM 1582 O O . GLU A 1 20 ? -0.276 -5.438 0.135 1.00 0.00 20 GLU A O 3
ATOM 1594 N N . ILE A 1 21 ? -0.651 -6.783 1.901 1.00 0.00 21 ILE A N 3
ATOM 1595 C CA . ILE A 1 21 ? -1.993 -7.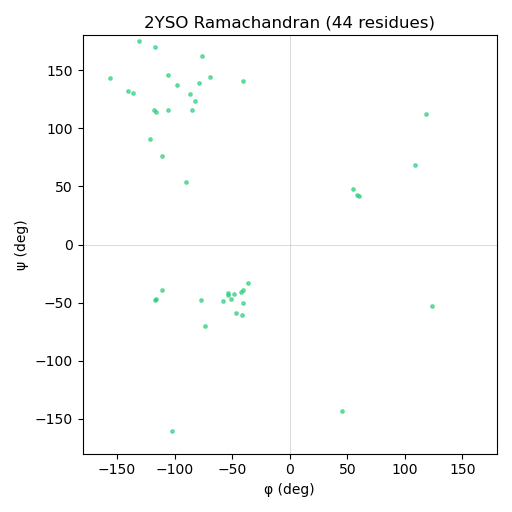155 1.471 1.00 0.00 21 ILE A CA 3
ATOM 1596 C C . ILE A 1 21 ? -3.053 -6.362 2.228 1.00 0.00 21 ILE A C 3
ATOM 1597 O O . ILE A 1 21 ? -3.171 -6.471 3.449 1.00 0.00 21 ILE A O 3
ATOM 1613 N N . PHE A 1 22 ? -3.823 -5.564 1.496 1.00 0.00 22 PHE A N 3
ATOM 1614 C CA . PHE A 1 22 ? -4.874 -4.752 2.098 1.00 0.00 22 PHE A CA 3
ATOM 1615 C C . PHE A 1 22 ? -6.254 -5.287 1.726 1.00 0.00 22 PHE A C 3
ATOM 1616 O O . PHE A 1 22 ? -6.428 -5.914 0.680 1.00 0.00 22 PHE A O 3
ATOM 1633 N N . PHE A 1 23 ? -7.232 -5.034 2.589 1.00 0.00 23 PHE A N 3
ATOM 1634 C CA . PHE A 1 23 ? -8.597 -5.491 2.353 1.00 0.00 23 PHE A CA 3
ATOM 1635 C C . PHE A 1 23 ? -9.399 -4.438 1.594 1.00 0.00 23 PHE A C 3
ATOM 1636 O O . PHE A 1 23 ? -9.873 -4.685 0.485 1.00 0.00 23 PHE A O 3
ATOM 1653 N N . GLN A 1 24 ? -9.546 -3.264 2.199 1.00 0.00 24 GLN A N 3
ATOM 1654 C CA . GLN A 1 24 ? -10.291 -2.174 1.581 1.00 0.00 24 GLN A CA 3
ATOM 1655 C C . GLN A 1 24 ? -9.499 -1.553 0.435 1.00 0.00 24 GLN A C 3
ATOM 1656 O O . GLN A 1 24 ? -8.305 -1.283 0.568 1.00 0.00 24 GLN A O 3
ATOM 1670 N N . TYR A 1 25 ? -10.170 -1.331 -0.689 1.00 0.00 25 TYR A N 3
ATOM 1671 C CA . TYR A 1 25 ? -9.527 -0.744 -1.859 1.00 0.00 25 TYR A CA 3
ATOM 1672 C C . TYR A 1 25 ? -9.103 0.695 -1.584 1.00 0.00 25 TYR A C 3
ATOM 1673 O O . TYR A 1 25 ? -7.989 1.100 -1.914 1.00 0.00 25 TYR A O 3
ATOM 1691 N N . VAL A 1 26 ? -10.001 1.463 -0.976 1.00 0.00 26 VAL A N 3
ATOM 1692 C CA . VAL A 1 26 ? -9.721 2.858 -0.653 1.00 0.00 26 VAL A CA 3
ATOM 1693 C C . VAL A 1 26 ? -8.454 2.984 0.185 1.00 0.00 26 VAL A C 3
ATOM 1694 O O . VAL A 1 26 ? -7.731 3.976 0.089 1.00 0.00 26 VAL A O 3
ATOM 1707 N N . SER A 1 27 ? -8.192 1.973 1.007 1.00 0.00 27 SER A N 3
ATOM 1708 C CA . SER A 1 27 ? -7.013 1.973 1.865 1.00 0.00 27 SER A CA 3
ATOM 1709 C C . SER A 1 27 ? -5.745 1.751 1.047 1.00 0.00 27 SER A C 3
ATOM 1710 O O . SER A 1 27 ? -4.666 2.221 1.411 1.00 0.00 27 SER A O 3
ATOM 1718 N N . LEU A 1 28 ? -5.882 1.031 -0.062 1.00 0.00 28 LEU A N 3
ATOM 1719 C CA . LEU A 1 28 ? -4.748 0.746 -0.934 1.00 0.00 28 LEU A CA 3
ATOM 1720 C C . LEU A 1 28 ? -4.291 2.006 -1.663 1.00 0.00 28 LEU A C 3
ATOM 1721 O O . LEU A 1 28 ? -3.133 2.411 -1.556 1.00 0.00 28 LEU A O 3
ATOM 1737 N N . ILE A 1 29 ? -5.208 2.622 -2.401 1.00 0.00 29 ILE A N 3
ATOM 1738 C CA . ILE A 1 29 ? -4.900 3.837 -3.144 1.00 0.00 29 ILE A CA 3
ATOM 1739 C C . ILE A 1 29 ? -4.191 4.858 -2.259 1.00 0.00 29 ILE A C 3
ATOM 1740 O O . ILE A 1 29 ? -3.400 5.667 -2.741 1.00 0.00 29 ILE A O 3
ATOM 1756 N N . GLU A 1 30 ? -4.481 4.811 -0.963 1.00 0.00 30 GLU A N 3
ATOM 1757 C CA . GLU A 1 30 ? -3.870 5.731 -0.011 1.00 0.00 30 GLU A CA 3
ATOM 1758 C C . GLU A 1 30 ? -2.467 5.267 0.371 1.00 0.00 30 GLU A C 3
ATOM 1759 O O . GLU A 1 30 ? -1.522 6.057 0.385 1.00 0.00 30 GLU A O 3
ATOM 1771 N N . HIS A 1 31 ? -2.339 3.981 0.681 1.00 0.00 31 HIS A N 3
ATOM 1772 C CA . HIS A 1 31 ? -1.052 3.411 1.063 1.00 0.00 31 HIS A CA 3
ATOM 1773 C C . HIS A 1 31 ? -0.024 3.597 -0.049 1.00 0.00 31 HIS A C 3
ATOM 1774 O O . HIS A 1 31 ? 1.129 3.939 0.212 1.00 0.00 31 HIS A O 3
ATOM 1788 N N . GLN A 1 32 ? -0.450 3.369 -1.287 1.00 0.00 32 GLN A N 3
ATOM 1789 C CA . GLN A 1 32 ? 0.435 3.511 -2.437 1.00 0.00 32 GLN A CA 3
ATOM 1790 C C . GLN A 1 32 ? 1.097 4.885 -2.449 1.00 0.00 32 GLN A C 3
ATOM 1791 O O . GLN A 1 32 ? 2.303 5.003 -2.666 1.00 0.00 32 GLN A O 3
ATOM 1805 N N . VAL A 1 33 ? 0.299 5.923 -2.214 1.00 0.00 33 VAL A N 3
ATOM 1806 C CA . VAL A 1 33 ? 0.807 7.289 -2.197 1.00 0.00 33 VAL A CA 3
ATOM 1807 C C . VAL A 1 33 ? 2.114 7.380 -1.417 1.00 0.00 33 VAL A C 3
ATOM 1808 O O . VAL A 1 33 ? 3.058 8.048 -1.840 1.00 0.00 33 VAL A O 3
ATOM 1821 N N . LEU A 1 34 ? 2.162 6.703 -0.274 1.00 0.00 34 LEU A N 3
ATOM 1822 C CA . LEU A 1 34 ? 3.354 6.706 0.567 1.00 0.00 34 LEU A CA 3
ATOM 1823 C C . LEU A 1 34 ? 4.617 6.572 -0.278 1.00 0.00 34 LEU A C 3
ATOM 1824 O O . LEU A 1 34 ? 5.567 7.340 -0.119 1.00 0.00 34 LEU A O 3
ATOM 1840 N N . HIS A 1 35 ? 4.620 5.595 -1.178 1.00 0.00 35 HIS A N 3
ATOM 1841 C CA . HIS A 1 35 ? 5.765 5.362 -2.051 1.00 0.00 35 HIS A CA 3
ATOM 1842 C C . HIS A 1 35 ? 5.978 6.542 -2.995 1.00 0.00 35 HIS A C 3
ATOM 1843 O O . HIS A 1 35 ? 7.104 6.997 -3.191 1.00 0.00 35 HIS A O 3
ATOM 1857 N N . MET A 1 36 ? 4.888 7.032 -3.576 1.00 0.00 36 MET A N 3
ATOM 1858 C CA . MET A 1 36 ? 4.955 8.159 -4.499 1.00 0.00 36 MET A CA 3
ATOM 1859 C C . MET A 1 36 ? 5.938 9.212 -3.999 1.00 0.00 36 MET A C 3
ATOM 1860 O O . MET A 1 36 ? 5.739 9.809 -2.942 1.00 0.00 36 MET A O 3
ATOM 1874 N N . GLY A 1 37 ? 7.001 9.436 -4.767 1.00 0.00 37 GLY A N 3
ATOM 1875 C CA . GLY A 1 37 ? 7.999 10.417 -4.384 1.00 0.00 37 GLY A CA 3
ATOM 1876 C C . GLY A 1 37 ? 9.277 9.778 -3.877 1.00 0.00 37 GLY A C 3
ATOM 1877 O O . GLY A 1 37 ? 9.548 9.787 -2.677 1.00 0.00 37 GLY A O 3
ATOM 1881 N N . GLN A 1 38 ? 10.061 9.220 -4.794 1.00 0.00 38 GLN A N 3
ATOM 1882 C CA . GLN A 1 38 ? 11.316 8.571 -4.431 1.00 0.00 38 GLN A CA 3
ATOM 1883 C C . GLN A 1 38 ? 12.159 8.286 -5.670 1.00 0.00 38 GLN A C 3
ATOM 1884 O O . GLN A 1 38 ? 11.660 7.764 -6.667 1.00 0.00 38 GLN A O 3
ATOM 1898 N N . LYS A 1 39 ? 13.439 8.633 -5.601 1.00 0.00 39 LYS A N 3
ATOM 1899 C CA . LYS A 1 39 ? 14.353 8.415 -6.716 1.00 0.00 39 LYS A CA 3
ATOM 1900 C C . LYS A 1 39 ? 14.454 6.931 -7.054 1.00 0.00 39 LYS A C 3
ATOM 1901 O O . LYS A 1 39 ? 14.070 6.076 -6.257 1.00 0.00 39 LYS A O 3
ATOM 1920 N N . ASN A 1 40 ? 14.974 6.632 -8.240 1.00 0.00 40 ASN A N 3
ATOM 1921 C CA . ASN A 1 40 ? 15.126 5.251 -8.682 1.00 0.00 40 ASN A CA 3
ATOM 1922 C C . ASN A 1 40 ? 16.576 4.794 -8.552 1.00 0.00 40 ASN A C 3
ATOM 1923 O O . ASN A 1 40 ? 17.369 4.937 -9.483 1.00 0.00 40 ASN A O 3
ATOM 1934 N N . SER A 1 41 ? 16.915 4.244 -7.390 1.00 0.00 41 SER A N 3
ATOM 1935 C CA . SER A 1 41 ? 18.271 3.769 -7.136 1.00 0.00 41 SER A CA 3
ATOM 1936 C C . SER A 1 41 ? 18.296 2.251 -6.991 1.00 0.00 41 SER A C 3
ATOM 1937 O O . SER A 1 41 ? 19.011 1.558 -7.714 1.00 0.00 41 SER A O 3
ATOM 1945 N N . GLY A 1 42 ? 17.509 1.739 -6.050 1.00 0.00 42 GLY A N 3
ATOM 1946 C CA . GLY A 1 42 ? 17.455 0.306 -5.825 1.00 0.00 42 GLY A CA 3
ATOM 1947 C C . GLY A 1 42 ? 17.677 -0.062 -4.372 1.00 0.00 42 GLY A C 3
ATOM 1948 O O . GLY A 1 42 ? 18.783 -0.412 -3.959 1.00 0.00 42 GLY A O 3
ATOM 1952 N N . PRO A 1 43 ? 16.606 0.018 -3.567 1.00 0.00 43 PRO A N 3
ATOM 1953 C CA . PRO A 1 43 ? 16.664 -0.304 -2.138 1.00 0.00 43 PRO A CA 3
ATOM 1954 C C . PRO A 1 43 ? 16.864 -1.795 -1.888 1.00 0.00 43 PRO A C 3
ATOM 1955 O O . PRO A 1 43 ? 17.576 -2.190 -0.964 1.00 0.00 43 PRO A O 3
ATOM 1966 N N . SER A 1 44 ? 16.231 -2.620 -2.717 1.00 0.00 44 SER A N 3
ATOM 1967 C CA . SER A 1 44 ? 16.337 -4.068 -2.583 1.00 0.00 44 SER A CA 3
ATOM 1968 C C . SER A 1 44 ? 16.948 -4.686 -3.837 1.00 0.00 44 SER A C 3
ATOM 1969 O O . SER A 1 44 ? 16.239 -5.227 -4.685 1.00 0.00 44 SER A O 3
ATOM 1977 N N . SER A 1 45 ? 18.270 -4.602 -3.946 1.00 0.00 45 SER A N 3
ATOM 1978 C CA . SER A 1 45 ? 18.978 -5.149 -5.098 1.00 0.00 45 SER A CA 3
ATOM 1979 C C . SER A 1 45 ? 19.639 -6.479 -4.748 1.00 0.00 45 SER A C 3
ATOM 1980 O O . SER A 1 45 ? 19.908 -6.763 -3.581 1.00 0.00 45 SER A O 3
ATOM 1988 N N . GLY A 1 46 ? 19.897 -7.291 -5.768 1.00 0.00 46 GLY A N 3
ATOM 1989 C CA . GLY A 1 46 ? 20.523 -8.582 -5.549 1.00 0.00 46 GLY A CA 3
ATOM 1990 C C . GLY A 1 46 ? 21.321 -9.051 -6.749 1.00 0.00 46 GLY A C 3
ATOM 1991 O O . GLY A 1 46 ? 20.733 -9.285 -7.804 1.00 0.00 46 GLY A O 3
ATOM 1996 N N . GLY A 1 1 ? 7.464 -12.662 -18.281 1.00 0.00 1 GLY A N 4
ATOM 1997 C CA . GLY A 1 1 ? 8.844 -12.309 -18.555 1.00 0.00 1 GLY A CA 4
ATOM 1998 C C . GLY A 1 1 ? 9.781 -12.722 -17.437 1.00 0.00 1 GLY A C 4
ATOM 1999 O O . GLY A 1 1 ? 10.326 -13.826 -17.451 1.00 0.00 1 GLY A O 4
ATOM 2003 N N . SER A 1 2 ? 9.971 -11.833 -16.467 1.00 0.00 2 SER A N 4
ATOM 2004 C CA . SER A 1 2 ? 10.853 -12.109 -15.339 1.00 0.00 2 SER A CA 4
ATOM 2005 C C . SER A 1 2 ? 10.425 -13.381 -14.613 1.00 0.00 2 SER A C 4
ATOM 2006 O O . SER A 1 2 ? 9.237 -13.688 -14.524 1.00 0.00 2 SER A O 4
ATOM 2014 N N . SER A 1 3 ? 11.404 -14.117 -14.096 1.00 0.00 3 SER A N 4
ATOM 2015 C CA . SER A 1 3 ? 11.130 -15.358 -13.380 1.00 0.00 3 SER A CA 4
ATOM 2016 C C . SER A 1 3 ? 10.709 -15.074 -11.942 1.00 0.00 3 SER A C 4
ATOM 2017 O O . SER A 1 3 ? 11.548 -14.884 -11.063 1.00 0.00 3 SER A O 4
ATOM 2025 N N . GLY A 1 4 ? 9.400 -15.047 -11.709 1.00 0.00 4 GLY A N 4
ATOM 2026 C CA . GLY A 1 4 ? 8.888 -14.786 -10.377 1.00 0.00 4 GLY A CA 4
ATOM 2027 C C . GLY A 1 4 ? 7.450 -15.233 -10.210 1.00 0.00 4 GLY A C 4
ATOM 2028 O O . GLY A 1 4 ? 7.187 -16.341 -9.740 1.00 0.00 4 GLY A O 4
ATOM 2032 N N . SER A 1 5 ? 6.514 -14.370 -10.593 1.00 0.00 5 SER A N 4
ATOM 2033 C CA . SER A 1 5 ? 5.094 -14.680 -10.478 1.00 0.00 5 SER A CA 4
ATOM 2034 C C . SER A 1 5 ? 4.262 -13.743 -11.348 1.00 0.00 5 SER A C 4
ATOM 2035 O O . SER A 1 5 ? 4.635 -12.592 -11.574 1.00 0.00 5 SER A O 4
ATOM 2043 N N . SER A 1 6 ? 3.130 -14.245 -11.833 1.00 0.00 6 SER A N 4
ATOM 2044 C CA . SER A 1 6 ? 2.245 -13.456 -12.681 1.00 0.00 6 SER A CA 4
ATOM 2045 C C . SER A 1 6 ? 0.796 -13.903 -12.519 1.00 0.00 6 SER A C 4
ATOM 2046 O O . SER A 1 6 ? 0.515 -14.920 -11.886 1.00 0.00 6 SER A O 4
ATOM 2054 N N . GLY A 1 7 ? -0.123 -13.135 -13.098 1.00 0.00 7 GLY A N 4
ATOM 2055 C CA . GLY A 1 7 ? -1.532 -13.468 -13.007 1.00 0.00 7 GLY A CA 4
ATOM 2056 C C . GLY A 1 7 ? -2.321 -12.439 -12.222 1.00 0.00 7 GLY A C 4
ATOM 2057 O O . GLY A 1 7 ? -2.618 -12.640 -11.044 1.00 0.00 7 GLY A O 4
ATOM 2061 N N . SER A 1 8 ? -2.661 -11.332 -12.875 1.00 0.00 8 SER A N 4
ATOM 2062 C CA . SER A 1 8 ? -3.416 -10.265 -12.229 1.00 0.00 8 SER A CA 4
ATOM 2063 C C . SER A 1 8 ? -4.467 -10.838 -11.284 1.00 0.00 8 SER A C 4
ATOM 2064 O O . SER A 1 8 ? -5.238 -11.722 -11.658 1.00 0.00 8 SER A O 4
ATOM 2072 N N . ARG A 1 9 ? -4.492 -10.328 -10.057 1.00 0.00 9 ARG A N 4
ATOM 2073 C CA . ARG A 1 9 ? -5.447 -10.789 -9.057 1.00 0.00 9 ARG A CA 4
ATOM 2074 C C . ARG A 1 9 ? -6.527 -9.739 -8.811 1.00 0.00 9 ARG A C 4
ATOM 2075 O O . ARG A 1 9 ? -6.236 -8.630 -8.364 1.00 0.00 9 ARG A O 4
ATOM 2096 N N . GLU A 1 10 ? -7.772 -10.097 -9.107 1.00 0.00 10 GLU A N 4
ATOM 2097 C CA . GLU A 1 10 ? -8.894 -9.185 -8.919 1.00 0.00 10 GLU A CA 4
ATOM 2098 C C . GLU A 1 10 ? -9.529 -9.379 -7.545 1.00 0.00 10 GLU A C 4
ATOM 2099 O O . GLU A 1 10 ? -9.775 -8.415 -6.820 1.00 0.00 10 GLU A O 4
ATOM 2111 N N . LYS A 1 11 ? -9.793 -10.634 -7.194 1.00 0.00 11 LYS A N 4
ATOM 2112 C CA . LYS A 1 11 ? -10.399 -10.957 -5.908 1.00 0.00 11 LYS A CA 4
ATOM 2113 C C . LYS A 1 11 ? -9.784 -10.121 -4.791 1.00 0.00 11 LYS A C 4
ATOM 2114 O O . LYS A 1 11 ? -10.497 -9.499 -4.003 1.00 0.00 11 LYS A O 4
ATOM 2133 N N . SER A 1 12 ? -8.456 -10.109 -4.729 1.00 0.00 12 SER A N 4
ATOM 2134 C CA . SER A 1 12 ? -7.745 -9.350 -3.707 1.00 0.00 12 SER A CA 4
ATOM 2135 C C . SER A 1 12 ? -6.744 -8.389 -4.341 1.00 0.00 12 SER A C 4
ATOM 2136 O O . SER A 1 12 ? -6.427 -8.498 -5.526 1.00 0.00 12 SER A O 4
ATOM 2144 N N . HIS A 1 13 ? -6.250 -7.448 -3.543 1.00 0.00 13 HIS A N 4
ATOM 2145 C CA . HIS A 1 13 ? -5.285 -6.466 -4.026 1.00 0.00 13 HIS A CA 4
ATOM 2146 C C . HIS A 1 13 ? -4.036 -6.458 -3.149 1.00 0.00 13 HIS A C 4
ATOM 2147 O O . HIS A 1 13 ? -4.128 -6.449 -1.922 1.00 0.00 13 HIS A O 4
ATOM 2161 N N . GLN A 1 14 ? -2.870 -6.461 -3.789 1.00 0.00 14 GLN A N 4
ATOM 2162 C CA . GLN A 1 14 ? -1.603 -6.455 -3.067 1.00 0.00 14 GLN A CA 4
ATOM 2163 C C . GLN A 1 14 ? -0.626 -5.463 -3.690 1.00 0.00 14 GLN A C 4
ATOM 2164 O O . GLN A 1 14 ? -0.691 -5.180 -4.887 1.00 0.00 14 GLN A O 4
ATOM 2178 N N . CYS A 1 15 ? 0.279 -4.938 -2.871 1.00 0.00 15 CYS A N 4
ATOM 2179 C CA . CYS A 1 15 ? 1.269 -3.977 -3.341 1.00 0.00 15 CYS A CA 4
ATOM 2180 C C . CYS A 1 15 ? 2.611 -4.659 -3.594 1.00 0.00 15 CYS A C 4
ATOM 2181 O O . CYS A 1 15 ? 2.961 -5.631 -2.925 1.00 0.00 15 CYS A O 4
ATOM 2188 N N . ARG A 1 16 ? 3.357 -4.142 -4.565 1.00 0.00 16 ARG A N 4
ATOM 2189 C CA . ARG A 1 16 ? 4.659 -4.701 -4.908 1.00 0.00 16 ARG A CA 4
ATOM 2190 C C . ARG A 1 16 ? 5.785 -3.857 -4.319 1.00 0.00 16 ARG A C 4
ATOM 2191 O O . ARG A 1 16 ? 6.795 -4.388 -3.856 1.00 0.00 16 ARG A O 4
ATOM 2212 N N . GLU A 1 17 ? 5.604 -2.540 -4.340 1.00 0.00 17 GLU A N 4
ATOM 2213 C CA . GLU A 1 17 ? 6.606 -1.623 -3.809 1.00 0.00 17 GLU A CA 4
ATOM 2214 C C . GLU A 1 17 ? 7.160 -2.132 -2.481 1.00 0.00 17 GLU A C 4
ATOM 2215 O O . GLU A 1 17 ? 8.374 -2.223 -2.296 1.00 0.00 17 GLU A O 4
ATOM 2227 N N . CYS A 1 18 ? 6.261 -2.461 -1.560 1.00 0.00 18 CYS A N 4
ATOM 2228 C CA . CYS A 1 18 ? 6.657 -2.960 -0.248 1.00 0.00 18 CYS A CA 4
ATOM 2229 C C . CYS A 1 18 ? 6.377 -4.455 -0.127 1.00 0.00 18 CYS A C 4
ATOM 2230 O O . CYS A 1 18 ? 7.209 -5.215 0.365 1.00 0.00 18 CYS A O 4
ATOM 2237 N N . GLY A 1 19 ? 5.197 -4.869 -0.580 1.00 0.00 19 GLY A N 4
ATOM 2238 C CA . GLY A 1 19 ? 4.828 -6.271 -0.514 1.00 0.00 19 GLY A CA 4
ATOM 2239 C C . GLY A 1 19 ? 3.853 -6.561 0.610 1.00 0.00 19 GLY A C 4
ATOM 2240 O O . GLY A 1 19 ? 4.155 -7.337 1.516 1.00 0.00 19 GLY A O 4
ATOM 2244 N N . GLU A 1 20 ? 2.681 -5.936 0.551 1.00 0.00 20 GLU A N 4
ATOM 2245 C CA . GLU A 1 20 ? 1.661 -6.130 1.574 1.00 0.00 20 GLU A CA 4
ATOM 2246 C C . GLU A 1 20 ? 0.267 -6.156 0.953 1.00 0.00 20 GLU A C 4
ATOM 2247 O O . GLU A 1 20 ? 0.024 -5.531 -0.080 1.00 0.00 20 GLU A O 4
ATOM 2259 N N . ILE A 1 21 ? -0.644 -6.884 1.590 1.00 0.00 21 ILE A N 4
ATOM 2260 C CA . ILE A 1 21 ? -2.013 -6.991 1.101 1.00 0.00 21 ILE A CA 4
ATOM 2261 C C . ILE A 1 21 ? -2.963 -6.137 1.935 1.00 0.00 21 ILE A C 4
ATOM 2262 O O . ILE A 1 21 ? -2.733 -5.914 3.123 1.00 0.00 21 ILE A O 4
ATOM 2278 N N . PHE A 1 22 ? -4.033 -5.664 1.304 1.00 0.00 22 PHE A N 4
ATOM 2279 C CA . PHE A 1 22 ? -5.019 -4.835 1.987 1.00 0.00 22 PHE A CA 4
ATOM 2280 C C . PHE A 1 22 ? -6.406 -5.467 1.912 1.00 0.00 22 PHE A C 4
ATOM 2281 O O . PHE A 1 22 ? -6.666 -6.323 1.066 1.00 0.00 22 PHE A O 4
ATOM 2298 N N . PHE A 1 23 ? -7.293 -5.040 2.805 1.00 0.00 23 PHE A N 4
ATOM 2299 C CA . PHE A 1 23 ? -8.653 -5.564 2.842 1.00 0.00 23 PHE A CA 4
ATOM 2300 C C . PHE A 1 23 ? -9.587 -4.716 1.983 1.00 0.00 23 PHE A C 4
ATOM 2301 O O . PHE A 1 23 ? -10.329 -5.239 1.153 1.00 0.00 23 PHE A O 4
ATOM 2318 N N . GLN A 1 24 ? -9.543 -3.404 2.192 1.00 0.00 24 GLN A N 4
ATOM 2319 C CA . GLN A 1 24 ? -10.386 -2.483 1.438 1.00 0.00 24 GLN A CA 4
ATOM 2320 C C . GLN A 1 24 ? -9.634 -1.913 0.240 1.00 0.00 24 GLN A C 4
ATOM 2321 O O . GLN A 1 24 ? -8.452 -2.197 0.044 1.00 0.00 24 GLN A O 4
ATOM 2335 N N . TYR A 1 25 ? -10.326 -1.108 -0.558 1.00 0.00 25 TYR A N 4
ATOM 2336 C CA . TYR A 1 25 ? -9.724 -0.500 -1.739 1.00 0.00 25 TYR A CA 4
ATOM 2337 C C . TYR A 1 25 ? -9.059 0.827 -1.389 1.00 0.00 25 TYR A C 4
ATOM 2338 O O . TYR A 1 25 ? -7.932 1.099 -1.804 1.00 0.00 25 TYR A O 4
ATOM 2356 N N . VAL A 1 26 ? -9.765 1.652 -0.622 1.00 0.00 26 VAL A N 4
ATOM 2357 C CA . VAL A 1 26 ? -9.244 2.951 -0.213 1.00 0.00 26 VAL A CA 4
ATOM 2358 C C . VAL A 1 26 ? -7.895 2.808 0.481 1.00 0.00 26 VAL A C 4
ATOM 2359 O O . VAL A 1 26 ? -7.015 3.656 0.331 1.00 0.00 26 VAL A O 4
ATOM 2372 N N . SER A 1 27 ? -7.738 1.729 1.242 1.00 0.00 27 SER A N 4
ATOM 2373 C CA . SER A 1 27 ? -6.496 1.476 1.963 1.00 0.00 27 SER A CA 4
ATOM 2374 C C . SER A 1 27 ? -5.332 1.295 0.993 1.00 0.00 27 SER A C 4
ATOM 2375 O O . SER A 1 27 ? -4.167 1.415 1.374 1.00 0.00 27 SER A O 4
ATOM 2383 N N . LEU A 1 28 ? -5.656 1.007 -0.262 1.00 0.00 28 LEU A N 4
ATOM 2384 C CA . LEU A 1 28 ? -4.638 0.809 -1.289 1.00 0.00 28 LEU A CA 4
ATOM 2385 C C . LEU A 1 28 ? -4.328 2.118 -2.007 1.00 0.00 28 LEU A C 4
ATOM 2386 O O . LEU A 1 28 ? -3.222 2.649 -1.900 1.00 0.00 28 LEU A O 4
ATOM 2402 N N . ILE A 1 29 ? -5.311 2.634 -2.737 1.00 0.00 29 ILE A N 4
ATOM 2403 C CA . ILE A 1 29 ? -5.144 3.883 -3.469 1.00 0.00 29 ILE A CA 4
ATOM 2404 C C . ILE A 1 29 ? -4.490 4.949 -2.597 1.00 0.00 29 ILE A C 4
ATOM 2405 O O . ILE A 1 29 ? -3.781 5.823 -3.095 1.00 0.00 29 ILE A O 4
ATOM 2421 N N . GLU A 1 30 ? -4.732 4.868 -1.292 1.00 0.00 30 GLU A N 4
ATOM 2422 C CA . GLU A 1 30 ? -4.165 5.826 -0.350 1.00 0.00 30 GLU A CA 4
ATOM 2423 C C . GLU A 1 30 ? -2.734 5.447 0.018 1.00 0.00 30 GLU A C 4
ATOM 2424 O O . GLU A 1 30 ? -1.842 6.295 0.045 1.00 0.00 30 GLU A O 4
ATOM 2436 N N . HIS A 1 31 ? -2.522 4.165 0.300 1.00 0.00 31 HIS A N 4
ATOM 2437 C CA . HIS A 1 31 ? -1.199 3.671 0.666 1.00 0.00 31 HIS A CA 4
ATOM 2438 C C . HIS A 1 31 ? -0.175 4.009 -0.414 1.00 0.00 31 HIS A C 4
ATOM 2439 O O . HIS A 1 31 ? 0.925 4.472 -0.115 1.00 0.00 31 HIS A O 4
ATOM 2453 N N . GLN A 1 32 ? -0.546 3.773 -1.668 1.00 0.00 32 GLN A N 4
ATOM 2454 C CA . GLN A 1 32 ? 0.342 4.051 -2.791 1.00 0.00 32 GLN A CA 4
ATOM 2455 C C . GLN A 1 32 ? 1.016 5.410 -2.629 1.00 0.00 32 GLN A C 4
ATOM 2456 O O . GLN A 1 32 ? 2.211 5.556 -2.887 1.00 0.00 32 GLN A O 4
ATOM 2470 N N . VAL A 1 33 ? 0.242 6.402 -2.200 1.00 0.00 33 VAL A N 4
ATOM 2471 C CA . VAL A 1 33 ? 0.764 7.748 -2.003 1.00 0.00 33 VAL A CA 4
ATOM 2472 C C . VAL A 1 33 ? 2.076 7.721 -1.227 1.00 0.00 33 VAL A C 4
ATOM 2473 O O . VAL A 1 33 ? 3.071 8.313 -1.646 1.00 0.00 33 VAL A O 4
ATOM 2486 N N . LEU A 1 34 ? 2.071 7.029 -0.092 1.00 0.00 34 LEU A N 4
ATOM 2487 C CA . LEU A 1 34 ? 3.261 6.923 0.744 1.00 0.00 34 LEU A CA 4
ATOM 2488 C C . LEU A 1 34 ? 4.504 6.676 -0.106 1.00 0.00 34 LEU A C 4
ATOM 2489 O O . LEU A 1 34 ? 5.477 7.428 -0.034 1.00 0.00 34 LEU A O 4
ATOM 2505 N N . HIS A 1 35 ? 4.463 5.620 -0.911 1.00 0.00 35 HIS A N 4
ATOM 2506 C CA . HIS A 1 35 ? 5.585 5.276 -1.778 1.00 0.00 35 HIS A CA 4
ATOM 2507 C C . HIS A 1 35 ? 5.963 6.453 -2.671 1.00 0.00 35 HIS A C 4
ATOM 2508 O O . HIS A 1 35 ? 7.127 6.848 -2.734 1.00 0.00 35 HIS A O 4
ATOM 2522 N N . MET A 1 36 ? 4.971 7.009 -3.360 1.00 0.00 36 MET A N 4
ATOM 2523 C CA . MET A 1 36 ? 5.200 8.141 -4.250 1.00 0.00 36 MET A CA 4
ATOM 2524 C C . MET A 1 36 ? 5.882 9.287 -3.507 1.00 0.00 36 MET A C 4
ATOM 2525 O O . MET A 1 36 ? 5.264 9.958 -2.682 1.00 0.00 36 MET A O 4
ATOM 2539 N N . GLY A 1 37 ? 7.159 9.504 -3.807 1.00 0.00 37 GLY A N 4
ATOM 2540 C CA . GLY A 1 37 ? 7.902 10.568 -3.158 1.00 0.00 37 GLY A CA 4
ATOM 2541 C C . GLY A 1 37 ? 7.845 11.870 -3.933 1.00 0.00 37 GLY A C 4
ATOM 2542 O O . GLY A 1 37 ? 7.122 11.979 -4.922 1.00 0.00 37 GLY A O 4
ATOM 2546 N N . GLN A 1 38 ? 8.609 12.860 -3.480 1.00 0.00 38 GLN A N 4
ATOM 2547 C CA . GLN A 1 38 ? 8.639 14.161 -4.137 1.00 0.00 38 GLN A CA 4
ATOM 2548 C C . GLN A 1 38 ? 9.804 14.249 -5.118 1.00 0.00 38 GLN A C 4
ATOM 2549 O O . GLN A 1 38 ? 10.878 14.747 -4.780 1.00 0.00 38 GLN A O 4
ATOM 2563 N N . LYS A 1 39 ? 9.585 13.761 -6.334 1.00 0.00 39 LYS A N 4
ATOM 2564 C CA . LYS A 1 39 ? 10.616 13.784 -7.365 1.00 0.00 39 LYS A CA 4
ATOM 2565 C C . LYS A 1 39 ? 10.226 14.722 -8.503 1.00 0.00 39 LYS A C 4
ATOM 2566 O O . LYS A 1 39 ? 9.199 14.531 -9.153 1.00 0.00 39 LYS A O 4
ATOM 2585 N N . ASN A 1 40 ? 11.053 15.736 -8.738 1.00 0.00 40 ASN A N 4
ATOM 2586 C CA . ASN A 1 40 ? 10.794 16.703 -9.799 1.00 0.00 40 ASN A CA 4
ATOM 2587 C C . ASN A 1 40 ? 10.841 16.034 -11.169 1.00 0.00 40 ASN A C 4
ATOM 2588 O O . ASN A 1 40 ? 11.832 15.396 -11.526 1.00 0.00 40 ASN A O 4
ATOM 2599 N N . SER A 1 41 ? 9.763 16.184 -11.932 1.00 0.00 41 SER A N 4
ATOM 2600 C CA . SER A 1 41 ? 9.679 15.592 -13.262 1.00 0.00 41 SER A CA 4
ATOM 2601 C C . SER A 1 41 ? 9.935 16.640 -14.340 1.00 0.00 41 SER A C 4
ATOM 2602 O O . SER A 1 41 ? 10.047 17.830 -14.051 1.00 0.00 41 SER A O 4
ATOM 2610 N N . GLY A 1 42 ? 10.027 16.187 -15.587 1.00 0.00 42 GLY A N 4
ATOM 2611 C CA . GLY A 1 42 ? 10.270 17.097 -16.691 1.00 0.00 42 GLY A CA 4
ATOM 2612 C C . GLY A 1 42 ? 9.173 18.133 -16.839 1.00 0.00 42 GLY A C 4
ATOM 2613 O O . GLY A 1 42 ? 8.087 18.004 -16.274 1.00 0.00 42 GLY A O 4
ATOM 2617 N N . PRO A 1 43 ? 9.455 19.191 -17.614 1.00 0.00 43 PRO A N 4
ATOM 2618 C CA . PRO A 1 43 ? 8.497 20.275 -17.852 1.00 0.00 43 PRO A CA 4
ATOM 2619 C C . PRO A 1 43 ? 7.321 19.831 -18.716 1.00 0.00 43 PRO A C 4
ATOM 2620 O O . PRO A 1 43 ? 7.488 19.053 -19.655 1.00 0.00 43 PRO A O 4
ATOM 2631 N N . SER A 1 44 ? 6.133 20.331 -18.393 1.00 0.00 44 SER A N 4
ATOM 2632 C CA . SER A 1 44 ? 4.929 19.983 -19.138 1.00 0.00 44 SER A CA 4
ATOM 2633 C C . SER A 1 44 ? 4.283 21.227 -19.739 1.00 0.00 44 SER A C 4
ATOM 2634 O O . SER A 1 44 ? 4.477 22.340 -19.249 1.00 0.00 44 SER A O 4
ATOM 2642 N N . SER A 1 45 ? 3.515 21.031 -20.806 1.00 0.00 45 SER A N 4
ATOM 2643 C CA . SER A 1 45 ? 2.843 22.137 -21.478 1.00 0.00 45 SER A CA 4
ATOM 2644 C C . SER A 1 45 ? 1.423 22.312 -20.949 1.00 0.00 45 SER A C 4
ATOM 2645 O O . SER A 1 45 ? 0.523 21.546 -21.290 1.00 0.00 45 SER A O 4
ATOM 2653 N N . GLY A 1 46 ? 1.231 23.328 -20.113 1.00 0.00 46 GLY A N 4
ATOM 2654 C CA . GLY A 1 46 ? -0.081 23.587 -19.549 1.00 0.00 46 GLY A CA 4
ATOM 2655 C C . GLY A 1 46 ? -0.019 24.465 -18.315 1.00 0.00 46 GLY A C 4
ATOM 2656 O O . GLY A 1 46 ? 0.854 25.327 -18.237 1.00 0.00 46 GLY A O 4
ATOM 2661 N N . GLY A 1 1 ? -17.020 -31.776 -7.166 1.00 0.00 1 GLY A N 5
ATOM 2662 C CA . GLY A 1 1 ? -17.070 -30.392 -7.600 1.00 0.00 1 GLY A CA 5
ATOM 2663 C C . GLY A 1 1 ? -16.310 -29.466 -6.672 1.00 0.00 1 GLY A C 5
ATOM 2664 O O . GLY A 1 1 ? -16.907 -28.790 -5.834 1.00 0.00 1 GLY A O 5
ATOM 2668 N N . SER A 1 2 ? -14.990 -29.435 -6.820 1.00 0.00 2 SER A N 5
ATOM 2669 C CA . SER A 1 2 ? -14.146 -28.589 -5.984 1.00 0.00 2 SER A CA 5
ATOM 2670 C C . SER A 1 2 ? -12.772 -28.397 -6.618 1.00 0.00 2 SER A C 5
ATOM 2671 O O . SER A 1 2 ? -12.174 -29.343 -7.129 1.00 0.00 2 SER A O 5
ATOM 2679 N N . SER A 1 3 ? -12.277 -27.164 -6.580 1.00 0.00 3 SER A N 5
ATOM 2680 C CA . SER A 1 3 ? -10.975 -26.845 -7.154 1.00 0.00 3 SER A CA 5
ATOM 2681 C C . SER A 1 3 ? -9.880 -27.701 -6.525 1.00 0.00 3 SER A C 5
ATOM 2682 O O . SER A 1 3 ? -9.192 -28.453 -7.213 1.00 0.00 3 SER A O 5
ATOM 2690 N N . GLY A 1 4 ? -9.724 -27.579 -5.210 1.00 0.00 4 GLY A N 5
ATOM 2691 C CA . GLY A 1 4 ? -8.711 -28.346 -4.509 1.00 0.00 4 GLY A CA 5
ATOM 2692 C C . GLY A 1 4 ? -8.257 -27.673 -3.229 1.00 0.00 4 GLY A C 5
ATOM 2693 O O . GLY A 1 4 ? -9.036 -26.985 -2.571 1.00 0.00 4 GLY A O 5
ATOM 2697 N N . SER A 1 5 ? -6.991 -27.873 -2.874 1.00 0.00 5 SER A N 5
ATOM 2698 C CA . SER A 1 5 ? -6.435 -27.285 -1.661 1.00 0.00 5 SER A CA 5
ATOM 2699 C C . SER A 1 5 ? -5.142 -26.535 -1.965 1.00 0.00 5 SER A C 5
ATOM 2700 O O . SER A 1 5 ? -4.054 -27.109 -1.923 1.00 0.00 5 SER A O 5
ATOM 2708 N N . SER A 1 6 ? -5.269 -25.248 -2.272 1.00 0.00 6 SER A N 5
ATOM 2709 C CA . SER A 1 6 ? -4.112 -24.419 -2.586 1.00 0.00 6 SER A CA 5
ATOM 2710 C C . SER A 1 6 ? -4.014 -23.236 -1.628 1.00 0.00 6 SER A C 5
ATOM 2711 O O . SER A 1 6 ? -3.018 -23.072 -0.926 1.00 0.00 6 SER A O 5
ATOM 2719 N N . GLY A 1 7 ? -5.058 -22.412 -1.607 1.00 0.00 7 GLY A N 5
ATOM 2720 C CA . GLY A 1 7 ? -5.071 -21.254 -0.732 1.00 0.00 7 GLY A CA 5
ATOM 2721 C C . GLY A 1 7 ? -4.275 -20.093 -1.296 1.00 0.00 7 GLY A C 5
ATOM 2722 O O . GLY A 1 7 ? -3.088 -19.947 -1.007 1.00 0.00 7 GLY A O 5
ATOM 2726 N N . SER A 1 8 ? -4.931 -19.265 -2.103 1.00 0.00 8 SER A N 5
ATOM 2727 C CA . SER A 1 8 ? -4.275 -18.114 -2.713 1.00 0.00 8 SER A CA 5
ATOM 2728 C C . SER A 1 8 ? -5.091 -16.844 -2.492 1.00 0.00 8 SER A C 5
ATOM 2729 O O . SER A 1 8 ? -6.302 -16.901 -2.274 1.00 0.00 8 SER A O 5
ATOM 2737 N N . ARG A 1 9 ? -4.419 -15.699 -2.549 1.00 0.00 9 ARG A N 5
ATOM 2738 C CA . ARG A 1 9 ? -5.080 -14.415 -2.353 1.00 0.00 9 ARG A CA 5
ATOM 2739 C C . ARG A 1 9 ? -5.485 -13.803 -3.691 1.00 0.00 9 ARG A C 5
ATOM 2740 O O . ARG A 1 9 ? -4.700 -13.100 -4.326 1.00 0.00 9 ARG A O 5
ATOM 2761 N N . GLU A 1 10 ? -6.716 -14.076 -4.111 1.00 0.00 10 GLU A N 5
ATOM 2762 C CA . GLU A 1 10 ? -7.225 -13.553 -5.374 1.00 0.00 10 GLU A CA 5
ATOM 2763 C C . GLU A 1 10 ? -8.220 -12.421 -5.133 1.00 0.00 10 GLU A C 5
ATOM 2764 O O . GLU A 1 10 ? -8.456 -12.018 -3.994 1.00 0.00 10 GLU A O 5
ATOM 2776 N N . LYS A 1 11 ? -8.800 -11.911 -6.214 1.00 0.00 11 LYS A N 5
ATOM 2777 C CA . LYS A 1 11 ? -9.770 -10.826 -6.123 1.00 0.00 11 LYS A CA 5
ATOM 2778 C C . LYS A 1 11 ? -9.325 -9.783 -5.103 1.00 0.00 11 LYS A C 5
ATOM 2779 O O . LYS A 1 11 ? -10.152 -9.165 -4.432 1.00 0.00 11 LYS A O 5
ATOM 2798 N N . SER A 1 12 ? -8.015 -9.592 -4.992 1.00 0.00 12 SER A N 5
ATOM 2799 C CA . SER A 1 12 ? -7.460 -8.625 -4.051 1.00 0.00 12 SER A CA 5
ATOM 2800 C C . SER A 1 12 ? -6.558 -7.626 -4.769 1.00 0.00 12 SER A C 5
ATOM 2801 O O . SER A 1 12 ? -6.261 -7.779 -5.954 1.00 0.00 12 SER A O 5
ATOM 2809 N N . HIS A 1 13 ? -6.124 -6.601 -4.041 1.00 0.00 13 HIS A N 5
ATOM 2810 C CA . HIS A 1 13 ? -5.254 -5.576 -4.607 1.00 0.00 13 HIS A CA 5
ATOM 2811 C C . HIS A 1 13 ? -3.907 -5.550 -3.890 1.00 0.00 13 HIS A C 5
ATOM 2812 O O . HIS A 1 13 ? -3.700 -4.763 -2.967 1.00 0.00 13 HIS A O 5
ATOM 2826 N N . GLN A 1 14 ? -2.996 -6.417 -4.321 1.00 0.00 14 GLN A N 5
ATOM 2827 C CA . GLN A 1 14 ? -1.670 -6.493 -3.719 1.00 0.00 14 GLN A CA 5
ATOM 2828 C C . GLN A 1 14 ? -0.758 -5.402 -4.270 1.00 0.00 14 GLN A C 5
ATOM 2829 O O . GLN A 1 14 ? -0.933 -4.944 -5.400 1.00 0.00 14 GLN A O 5
ATOM 2843 N N . CYS A 1 15 ? 0.216 -4.990 -3.466 1.00 0.00 15 CYS A N 5
ATOM 2844 C CA . CYS A 1 15 ? 1.155 -3.952 -3.871 1.00 0.00 15 CYS A CA 5
ATOM 2845 C C . CYS A 1 15 ? 2.436 -4.566 -4.430 1.00 0.00 15 CYS A C 5
ATOM 2846 O O . CYS A 1 15 ? 3.035 -5.446 -3.812 1.00 0.00 15 CYS A O 5
ATOM 2853 N N . ARG A 1 16 ? 2.850 -4.095 -5.602 1.00 0.00 16 ARG A N 5
ATOM 2854 C CA . ARG A 1 16 ? 4.058 -4.598 -6.244 1.00 0.00 16 ARG A CA 5
ATOM 2855 C C . ARG A 1 16 ? 5.231 -3.648 -6.015 1.00 0.00 16 ARG A C 5
ATOM 2856 O O . ARG A 1 16 ? 6.008 -3.376 -6.929 1.00 0.00 16 ARG A O 5
ATOM 2877 N N . GLU A 1 17 ? 5.349 -3.147 -4.790 1.00 0.00 17 GLU A N 5
ATOM 2878 C CA . GLU A 1 17 ? 6.426 -2.226 -4.442 1.00 0.00 17 GLU A CA 5
ATOM 2879 C C . GLU A 1 17 ? 7.120 -2.662 -3.155 1.00 0.00 17 GLU A C 5
ATOM 2880 O O . GLU A 1 17 ? 8.348 -2.725 -3.089 1.00 0.00 17 GLU A O 5
ATOM 2892 N N . CYS A 1 18 ? 6.325 -2.962 -2.133 1.00 0.00 18 CYS A N 5
ATOM 2893 C CA . CYS A 1 18 ? 6.861 -3.391 -0.847 1.00 0.00 18 CYS A CA 5
ATOM 2894 C C . CYS A 1 18 ? 6.322 -4.766 -0.465 1.00 0.00 18 CYS A C 5
ATOM 2895 O O . CYS A 1 18 ? 7.072 -5.640 -0.032 1.00 0.00 18 CYS A O 5
ATOM 2902 N N . GLY A 1 19 ? 5.015 -4.951 -0.629 1.00 0.00 19 GLY A N 5
ATOM 2903 C CA . GLY A 1 19 ? 4.397 -6.221 -0.297 1.00 0.00 19 GLY A CA 5
ATOM 2904 C C . GLY A 1 19 ? 3.295 -6.078 0.734 1.00 0.00 19 GLY A C 5
ATOM 2905 O O . GLY A 1 19 ? 3.539 -6.199 1.934 1.00 0.00 19 GLY A O 5
ATOM 2909 N N . GLU A 1 20 ? 2.079 -5.818 0.265 1.00 0.00 20 GLU A N 5
ATOM 2910 C CA . GLU A 1 20 ? 0.936 -5.656 1.155 1.00 0.00 20 GLU A CA 5
ATOM 2911 C C . GLU A 1 20 ? -0.376 -5.790 0.387 1.00 0.00 20 GLU A C 5
ATOM 2912 O O . GLU A 1 20 ? -0.440 -5.499 -0.808 1.00 0.00 20 GLU A O 5
ATOM 2924 N N . ILE A 1 21 ? -1.419 -6.232 1.082 1.00 0.00 21 ILE A N 5
ATOM 2925 C CA . ILE A 1 21 ? -2.729 -6.404 0.466 1.00 0.00 21 ILE A CA 5
ATOM 2926 C C . ILE A 1 21 ? -3.830 -5.816 1.342 1.00 0.00 21 ILE A C 5
ATOM 2927 O O . ILE A 1 21 ? -4.021 -6.238 2.483 1.00 0.00 21 ILE A O 5
ATOM 2943 N N . PHE A 1 22 ? -4.552 -4.841 0.800 1.00 0.00 22 PHE A N 5
ATOM 2944 C CA . PHE A 1 22 ? -5.636 -4.196 1.532 1.00 0.00 22 PHE A CA 5
ATOM 2945 C C . PHE A 1 22 ? -6.994 -4.636 0.994 1.00 0.00 22 PHE A C 5
ATOM 2946 O O . PHE A 1 22 ? -7.166 -4.823 -0.211 1.00 0.00 22 PHE A O 5
ATOM 2963 N N . PHE A 1 23 ? -7.956 -4.801 1.896 1.00 0.00 23 PHE A N 5
ATOM 2964 C CA . PHE A 1 23 ? -9.299 -5.221 1.513 1.00 0.00 23 PHE A CA 5
ATOM 2965 C C . PHE A 1 23 ? -10.020 -4.112 0.753 1.00 0.00 23 PHE A C 5
ATOM 2966 O O . PHE A 1 23 ? -10.452 -4.304 -0.383 1.00 0.00 23 PHE A O 5
ATOM 2983 N N . GLN A 1 24 ? -10.145 -2.951 1.389 1.00 0.00 24 GLN A N 5
ATOM 2984 C CA . GLN A 1 24 ? -10.814 -1.812 0.774 1.00 0.00 24 GLN A CA 5
ATOM 2985 C C . GLN A 1 24 ? -9.868 -1.064 -0.160 1.00 0.00 24 GLN A C 5
ATOM 2986 O O . GLN A 1 24 ? -8.742 -0.736 0.214 1.00 0.00 24 GLN A O 5
ATOM 3000 N N . TYR A 1 25 ? -10.333 -0.798 -1.376 1.00 0.00 25 TYR A N 5
ATOM 3001 C CA . TYR A 1 25 ? -9.527 -0.091 -2.364 1.00 0.00 25 TYR A CA 5
ATOM 3002 C C . TYR A 1 25 ? -9.034 1.243 -1.812 1.00 0.00 25 TYR A C 5
ATOM 3003 O O . TYR A 1 25 ? -7.860 1.588 -1.945 1.00 0.00 25 TYR A O 5
ATOM 3021 N N . VAL A 1 26 ? -9.941 1.990 -1.190 1.00 0.00 26 VAL A N 5
ATOM 3022 C CA . VAL A 1 26 ? -9.601 3.286 -0.615 1.00 0.00 26 VAL A CA 5
ATOM 3023 C C . VAL A 1 26 ? -8.328 3.199 0.220 1.00 0.00 26 VAL A C 5
ATOM 3024 O O . VAL A 1 26 ? -7.568 4.163 0.314 1.00 0.00 26 VAL A O 5
ATOM 3037 N N . SER A 1 27 ? -8.101 2.037 0.825 1.00 0.00 27 SER A N 5
ATOM 3038 C CA . SER A 1 27 ? -6.922 1.825 1.655 1.00 0.00 27 SER A CA 5
ATOM 3039 C C . SER A 1 27 ? -5.664 1.723 0.797 1.00 0.00 27 SER A C 5
ATOM 3040 O O . SER A 1 27 ? -4.588 2.168 1.197 1.00 0.00 27 SER A O 5
ATOM 3048 N N . LEU A 1 28 ? -5.809 1.133 -0.384 1.00 0.00 28 LEU A N 5
ATOM 3049 C CA . LEU A 1 28 ? -4.686 0.971 -1.301 1.00 0.00 28 LEU A CA 5
ATOM 3050 C C . LEU A 1 28 ? -4.195 2.324 -1.806 1.00 0.00 28 LEU A C 5
ATOM 3051 O O . LEU A 1 28 ? -3.038 2.691 -1.602 1.00 0.00 28 LEU A O 5
ATOM 3067 N N . ILE A 1 29 ? -5.084 3.061 -2.464 1.00 0.00 29 ILE A N 5
ATOM 3068 C CA . ILE A 1 29 ? -4.742 4.375 -2.994 1.00 0.00 29 ILE A CA 5
ATOM 3069 C C . ILE A 1 29 ? -4.002 5.212 -1.956 1.00 0.00 29 ILE A C 5
ATOM 3070 O O . ILE A 1 29 ? -3.156 6.037 -2.299 1.00 0.00 29 ILE A O 5
ATOM 3086 N N . GLU A 1 30 ? -4.325 4.990 -0.686 1.00 0.00 30 GLU A N 5
ATOM 3087 C CA . GLU A 1 30 ? -3.689 5.724 0.402 1.00 0.00 30 GLU A CA 5
ATOM 3088 C C . GLU A 1 30 ? -2.282 5.197 0.664 1.00 0.00 30 GLU A C 5
ATOM 3089 O O . GLU A 1 30 ? -1.318 5.962 0.713 1.00 0.00 30 GLU A O 5
ATOM 3101 N N . HIS A 1 31 ? -2.170 3.883 0.834 1.00 0.00 31 HIS A N 5
ATOM 3102 C CA . HIS A 1 31 ? -0.880 3.252 1.091 1.00 0.00 31 HIS A CA 5
ATOM 3103 C C . HIS A 1 31 ? 0.164 3.718 0.081 1.00 0.00 31 HIS A C 5
ATOM 3104 O O . HIS A 1 31 ? 1.284 4.069 0.451 1.00 0.00 31 HIS A O 5
ATOM 3118 N N . GLN A 1 32 ? -0.212 3.718 -1.194 1.00 0.00 32 GLN A N 5
ATOM 3119 C CA . GLN A 1 32 ? 0.694 4.139 -2.256 1.00 0.00 32 GLN A CA 5
ATOM 3120 C C . GLN A 1 32 ? 1.376 5.456 -1.899 1.00 0.00 32 GLN A C 5
ATOM 3121 O O . GLN A 1 32 ? 2.535 5.680 -2.248 1.00 0.00 32 GLN A O 5
ATOM 3135 N N . VAL A 1 33 ? 0.649 6.324 -1.203 1.00 0.00 33 VAL A N 5
ATOM 3136 C CA . VAL A 1 33 ? 1.184 7.618 -0.799 1.00 0.00 33 VAL A CA 5
ATOM 3137 C C . VAL A 1 33 ? 2.427 7.452 0.069 1.00 0.00 33 VAL A C 5
ATOM 3138 O O . VAL A 1 33 ? 3.413 8.173 -0.095 1.00 0.00 33 VAL A O 5
ATOM 3151 N N . LEU A 1 34 ? 2.375 6.498 0.991 1.00 0.00 34 LEU A N 5
ATOM 3152 C CA . LEU A 1 34 ? 3.497 6.236 1.885 1.00 0.00 34 LEU A CA 5
ATOM 3153 C C . LEU A 1 34 ? 4.792 6.064 1.098 1.00 0.00 34 LEU A C 5
ATOM 3154 O O . LEU A 1 34 ? 5.872 6.420 1.573 1.00 0.00 34 LEU A O 5
ATOM 3170 N N . HIS A 1 35 ? 4.677 5.520 -0.109 1.00 0.00 35 HIS A N 5
ATOM 3171 C CA . HIS A 1 35 ? 5.839 5.304 -0.965 1.00 0.00 35 HIS A CA 5
ATOM 3172 C C . HIS A 1 35 ? 6.436 6.634 -1.416 1.00 0.00 35 HIS A C 5
ATOM 3173 O O . HIS A 1 35 ? 7.489 7.048 -0.933 1.00 0.00 35 HIS A O 5
ATOM 3187 N N . MET A 1 36 ? 5.755 7.297 -2.345 1.00 0.00 36 MET A N 5
ATOM 3188 C CA . MET A 1 36 ? 6.219 8.580 -2.861 1.00 0.00 36 MET A CA 5
ATOM 3189 C C . MET A 1 36 ? 6.643 9.502 -1.723 1.00 0.00 36 MET A C 5
ATOM 3190 O O . MET A 1 36 ? 7.614 10.248 -1.844 1.00 0.00 36 MET A O 5
ATOM 3204 N N . GLY A 1 37 ? 5.908 9.446 -0.616 1.00 0.00 37 GLY A N 5
ATOM 3205 C CA . GLY A 1 37 ? 6.224 10.282 0.527 1.00 0.00 37 GLY A CA 5
ATOM 3206 C C . GLY A 1 37 ? 7.717 10.453 0.725 1.00 0.00 37 GLY A C 5
ATOM 3207 O O . GLY A 1 37 ? 8.188 11.549 1.027 1.00 0.00 37 GLY A O 5
ATOM 3211 N N . GLN A 1 38 ? 8.463 9.366 0.557 1.00 0.00 38 GLN A N 5
ATOM 3212 C CA . GLN A 1 38 ? 9.912 9.400 0.722 1.00 0.00 38 GLN A CA 5
ATOM 3213 C C . GLN A 1 38 ? 10.525 10.534 -0.093 1.00 0.00 38 GLN A C 5
ATOM 3214 O O . GLN A 1 38 ? 10.066 10.842 -1.193 1.00 0.00 38 GLN A O 5
ATOM 3228 N N . LYS A 1 39 ? 11.566 11.153 0.454 1.00 0.00 39 LYS A N 5
ATOM 3229 C CA . LYS A 1 39 ? 12.245 12.252 -0.222 1.00 0.00 39 LYS A CA 5
ATOM 3230 C C . LYS A 1 39 ? 13.750 12.011 -0.276 1.00 0.00 39 LYS A C 5
ATOM 3231 O O . LYS A 1 39 ? 14.342 11.507 0.677 1.00 0.00 39 LYS A O 5
ATOM 3250 N N . ASN A 1 40 ? 14.363 12.377 -1.397 1.00 0.00 40 ASN A N 5
ATOM 3251 C CA . ASN A 1 40 ? 15.800 12.201 -1.575 1.00 0.00 40 ASN A CA 5
ATOM 3252 C C . ASN A 1 40 ? 16.476 13.532 -1.892 1.00 0.00 40 ASN A C 5
ATOM 3253 O O . ASN A 1 40 ? 15.840 14.458 -2.395 1.00 0.00 40 ASN A O 5
ATOM 3264 N N . SER A 1 41 ? 17.768 13.619 -1.593 1.00 0.00 41 SER A N 5
ATOM 3265 C CA . SER A 1 41 ? 18.530 14.837 -1.843 1.00 0.00 41 SER A CA 5
ATOM 3266 C C . SER A 1 41 ? 18.054 15.971 -0.940 1.00 0.00 41 SER A C 5
ATOM 3267 O O . SER A 1 41 ? 17.882 17.104 -1.385 1.00 0.00 41 SER A O 5
ATOM 3275 N N . GLY A 1 42 ? 17.842 15.654 0.334 1.00 0.00 42 GLY A N 5
ATOM 3276 C CA . GLY A 1 42 ? 17.388 16.656 1.281 1.00 0.00 42 GLY A CA 5
ATOM 3277 C C . GLY A 1 42 ? 17.316 16.123 2.699 1.00 0.00 42 GLY A C 5
ATOM 3278 O O . GLY A 1 42 ? 16.248 16.066 3.310 1.00 0.00 42 GLY A O 5
ATOM 3282 N N . PRO A 1 43 ? 18.473 15.718 3.243 1.00 0.00 43 PRO A N 5
ATOM 3283 C CA . PRO A 1 43 ? 18.563 15.179 4.603 1.00 0.00 43 PRO A CA 5
ATOM 3284 C C . PRO A 1 43 ? 18.322 16.245 5.666 1.00 0.00 43 PRO A C 5
ATOM 3285 O O . PRO A 1 43 ? 18.365 17.441 5.380 1.00 0.00 43 PRO A O 5
ATOM 3296 N N . SER A 1 44 ? 18.070 15.803 6.894 1.00 0.00 44 SER A N 5
ATOM 3297 C CA . SER A 1 44 ? 17.819 16.719 8.000 1.00 0.00 44 SER A CA 5
ATOM 3298 C C . SER A 1 44 ? 19.001 16.743 8.965 1.00 0.00 44 SER A C 5
ATOM 3299 O O . SER A 1 44 ? 19.360 15.721 9.550 1.00 0.00 44 SER A O 5
ATOM 3307 N N . SER A 1 45 ? 19.602 17.917 9.125 1.00 0.00 45 SER A N 5
ATOM 3308 C CA . SER A 1 45 ? 20.747 18.075 10.015 1.00 0.00 45 SER A CA 5
ATOM 3309 C C . SER A 1 45 ? 20.497 17.378 11.349 1.00 0.00 45 SER A C 5
ATOM 3310 O O . SER A 1 45 ? 19.829 17.919 12.229 1.00 0.00 45 SER A O 5
ATOM 3318 N N . GLY A 1 46 ? 21.040 16.173 11.491 1.00 0.00 46 GLY A N 5
ATOM 3319 C CA . GLY A 1 46 ? 20.865 15.420 12.719 1.00 0.00 46 GLY A CA 5
ATOM 3320 C C . GLY A 1 46 ? 21.768 14.205 12.788 1.00 0.00 46 GLY A C 5
ATOM 3321 O O . GLY A 1 46 ? 22.005 13.695 13.882 1.00 0.00 46 GLY A O 5
ATOM 3326 N N . GLY A 1 1 ? -16.482 -38.606 -11.137 1.00 0.00 1 GLY A N 6
ATOM 3327 C CA . GLY A 1 1 ? -16.363 -37.268 -10.587 1.00 0.00 1 GLY A CA 6
ATOM 3328 C C . GLY A 1 1 ? -15.541 -36.349 -11.469 1.00 0.00 1 GLY A C 6
ATOM 3329 O O . GLY A 1 1 ? -14.311 -36.406 -11.460 1.00 0.00 1 GLY A O 6
ATOM 3333 N N . SER A 1 2 ? -16.220 -35.502 -12.235 1.00 0.00 2 SER A N 6
ATOM 3334 C CA . SER A 1 2 ? -15.545 -34.571 -13.131 1.00 0.00 2 SER A CA 6
ATOM 3335 C C . SER A 1 2 ? -14.533 -33.721 -12.369 1.00 0.00 2 SER A C 6
ATOM 3336 O O . SER A 1 2 ? -14.851 -33.139 -11.331 1.00 0.00 2 SER A O 6
ATOM 3344 N N . SER A 1 3 ? -13.312 -33.654 -12.891 1.00 0.00 3 SER A N 6
ATOM 3345 C CA . SER A 1 3 ? -12.251 -32.879 -12.259 1.00 0.00 3 SER A CA 6
ATOM 3346 C C . SER A 1 3 ? -11.320 -32.277 -13.307 1.00 0.00 3 SER A C 6
ATOM 3347 O O . SER A 1 3 ? -11.359 -32.653 -14.477 1.00 0.00 3 SER A O 6
ATOM 3355 N N . GLY A 1 4 ? -10.483 -31.338 -12.876 1.00 0.00 4 GLY A N 6
ATOM 3356 C CA . GLY A 1 4 ? -9.553 -30.698 -13.788 1.00 0.00 4 GLY A CA 6
ATOM 3357 C C . GLY A 1 4 ? -9.236 -29.271 -13.386 1.00 0.00 4 GLY A C 6
ATOM 3358 O O . GLY A 1 4 ? -8.120 -28.972 -12.962 1.00 0.00 4 GLY A O 6
ATOM 3362 N N . SER A 1 5 ? -10.220 -28.388 -13.521 1.00 0.00 5 SER A N 6
ATOM 3363 C CA . SER A 1 5 ? -10.038 -26.983 -13.174 1.00 0.00 5 SER A CA 6
ATOM 3364 C C . SER A 1 5 ? -10.583 -26.694 -11.778 1.00 0.00 5 SER A C 6
ATOM 3365 O O . SER A 1 5 ? -11.769 -26.411 -11.609 1.00 0.00 5 SER A O 6
ATOM 3373 N N . SER A 1 6 ? -9.706 -26.766 -10.782 1.00 0.00 6 SER A N 6
ATOM 3374 C CA . SER A 1 6 ? -10.098 -26.516 -9.399 1.00 0.00 6 SER A CA 6
ATOM 3375 C C . SER A 1 6 ? -9.175 -25.490 -8.750 1.00 0.00 6 SER A C 6
ATOM 3376 O O . SER A 1 6 ? -7.995 -25.754 -8.524 1.00 0.00 6 SER A O 6
ATOM 3384 N N . GLY A 1 7 ? -9.723 -24.315 -8.452 1.00 0.00 7 GLY A N 6
ATOM 3385 C CA . GLY A 1 7 ? -8.935 -23.266 -7.832 1.00 0.00 7 GLY A CA 6
ATOM 3386 C C . GLY A 1 7 ? -9.797 -22.219 -7.154 1.00 0.00 7 GLY A C 6
ATOM 3387 O O . GLY A 1 7 ? -10.985 -22.095 -7.451 1.00 0.00 7 GLY A O 6
ATOM 3391 N N . SER A 1 8 ? -9.197 -21.465 -6.238 1.00 0.00 8 SER A N 6
ATOM 3392 C CA . SER A 1 8 ? -9.919 -20.427 -5.510 1.00 0.00 8 SER A CA 6
ATOM 3393 C C . SER A 1 8 ? -9.129 -19.122 -5.498 1.00 0.00 8 SER A C 6
ATOM 3394 O O . SER A 1 8 ? -8.020 -19.060 -4.967 1.00 0.00 8 SER A O 6
ATOM 3402 N N . ARG A 1 9 ? -9.708 -18.082 -6.089 1.00 0.00 9 ARG A N 6
ATOM 3403 C CA . ARG A 1 9 ? -9.058 -16.778 -6.148 1.00 0.00 9 ARG A CA 6
ATOM 3404 C C . ARG A 1 9 ? -9.924 -15.709 -5.489 1.00 0.00 9 ARG A C 6
ATOM 3405 O O . ARG A 1 9 ? -11.110 -15.923 -5.242 1.00 0.00 9 ARG A O 6
ATOM 3426 N N . GLU A 1 10 ? -9.322 -14.558 -5.206 1.00 0.00 10 GLU A N 6
ATOM 3427 C CA . GLU A 1 10 ? -10.039 -13.456 -4.575 1.00 0.00 10 GLU A CA 6
ATOM 3428 C C . GLU A 1 10 ? -9.789 -12.147 -5.318 1.00 0.00 10 GLU A C 6
ATOM 3429 O O . GLU A 1 10 ? -8.962 -12.084 -6.228 1.00 0.00 10 GLU A O 6
ATOM 3441 N N . LYS A 1 11 ? -10.511 -11.103 -4.925 1.00 0.00 11 LYS A N 6
ATOM 3442 C CA . LYS A 1 11 ? -10.369 -9.794 -5.552 1.00 0.00 11 LYS A CA 6
ATOM 3443 C C . LYS A 1 11 ? -9.636 -8.826 -4.629 1.00 0.00 11 LYS A C 6
ATOM 3444 O O . LYS A 1 11 ? -10.259 -8.021 -3.937 1.00 0.00 11 LYS A O 6
ATOM 3463 N N . SER A 1 12 ? -8.309 -8.908 -4.626 1.00 0.00 12 SER A N 6
ATOM 3464 C CA . SER A 1 12 ? -7.492 -8.040 -3.787 1.00 0.00 12 SER A CA 6
ATOM 3465 C C . SER A 1 12 ? -6.444 -7.308 -4.620 1.00 0.00 12 SER A C 6
ATOM 3466 O O . SER A 1 12 ? -6.135 -7.710 -5.742 1.00 0.00 12 SER A O 6
ATOM 3474 N N . HIS A 1 13 ? -5.902 -6.230 -4.064 1.00 0.00 13 HIS A N 6
ATOM 3475 C CA . HIS A 1 13 ? -4.888 -5.440 -4.755 1.00 0.00 13 HIS A CA 6
ATOM 3476 C C . HIS A 1 13 ? -3.591 -5.399 -3.952 1.00 0.00 13 HIS A C 6
ATOM 3477 O O . HIS A 1 13 ? -3.425 -4.559 -3.068 1.00 0.00 13 HIS A O 6
ATOM 3491 N N . GLN A 1 14 ? -2.678 -6.312 -4.265 1.00 0.00 14 GLN A N 6
ATOM 3492 C CA . GLN A 1 14 ? -1.397 -6.380 -3.571 1.00 0.00 14 GLN A CA 6
ATOM 3493 C C . GLN A 1 14 ? -0.411 -5.370 -4.149 1.00 0.00 14 GLN A C 6
ATOM 3494 O O . GLN A 1 14 ? -0.340 -5.179 -5.363 1.00 0.00 14 GLN A O 6
ATOM 3508 N N . CYS A 1 15 ? 0.349 -4.724 -3.270 1.00 0.00 15 CYS A N 6
ATOM 3509 C CA . CYS A 1 15 ? 1.331 -3.732 -3.692 1.00 0.00 15 CYS A CA 6
ATOM 3510 C C . CYS A 1 15 ? 2.632 -4.403 -4.121 1.00 0.00 15 CYS A C 6
ATOM 3511 O O . CYS A 1 15 ? 2.929 -5.526 -3.711 1.00 0.00 15 CYS A O 6
ATOM 3518 N N . ARG A 1 16 ? 3.406 -3.708 -4.948 1.00 0.00 16 ARG A N 6
ATOM 3519 C CA . ARG A 1 16 ? 4.675 -4.236 -5.434 1.00 0.00 16 ARG A CA 6
ATOM 3520 C C . ARG A 1 16 ? 5.850 -3.513 -4.783 1.00 0.00 16 ARG A C 6
ATOM 3521 O O . ARG A 1 16 ? 6.913 -4.097 -4.576 1.00 0.00 16 ARG A O 6
ATOM 3542 N N . GLU A 1 17 ? 5.649 -2.238 -4.463 1.00 0.00 17 GLU A N 6
ATOM 3543 C CA . GLU A 1 17 ? 6.693 -1.435 -3.837 1.00 0.00 17 GLU A CA 6
ATOM 3544 C C . GLU A 1 17 ? 7.296 -2.164 -2.640 1.00 0.00 17 GLU A C 6
ATOM 3545 O O . GLU A 1 17 ? 8.511 -2.346 -2.557 1.00 0.00 17 GLU A O 6
ATOM 3557 N N . CYS A 1 18 ? 6.438 -2.578 -1.714 1.00 0.00 18 CYS A N 6
ATOM 3558 C CA . CYS A 1 18 ? 6.884 -3.286 -0.520 1.00 0.00 18 CYS A CA 6
ATOM 3559 C C . CYS A 1 18 ? 6.307 -4.698 -0.478 1.00 0.00 18 CYS A C 6
ATOM 3560 O O . CYS A 1 18 ? 7.007 -5.656 -0.153 1.00 0.00 18 CYS A O 6
ATOM 3567 N N . GLY A 1 19 ? 5.025 -4.818 -0.809 1.00 0.00 19 GLY A N 6
ATOM 3568 C CA . GLY A 1 19 ? 4.376 -6.116 -0.803 1.00 0.00 19 GLY A CA 6
ATOM 3569 C C . GLY A 1 19 ? 3.409 -6.275 0.353 1.00 0.00 19 GLY A C 6
ATOM 3570 O O . GLY A 1 19 ? 3.781 -6.765 1.418 1.00 0.00 19 GLY A O 6
ATOM 3574 N N . GLU A 1 20 ? 2.164 -5.858 0.143 1.00 0.00 20 GLU A N 6
ATOM 3575 C CA . GLU A 1 20 ? 1.142 -5.955 1.178 1.00 0.00 20 GLU A CA 6
ATOM 3576 C C . GLU A 1 20 ? -0.221 -6.274 0.570 1.00 0.00 20 GLU A C 6
ATOM 3577 O O . GLU A 1 20 ? -0.513 -5.885 -0.561 1.00 0.00 20 GLU A O 6
ATOM 3589 N N . ILE A 1 21 ? -1.049 -6.985 1.328 1.00 0.00 21 ILE A N 6
ATOM 3590 C CA . ILE A 1 21 ? -2.380 -7.356 0.864 1.00 0.00 21 ILE A CA 6
ATOM 3591 C C . ILE A 1 21 ? -3.457 -6.546 1.578 1.00 0.00 21 ILE A C 6
ATOM 3592 O O . ILE A 1 21 ? -3.440 -6.413 2.802 1.00 0.00 21 ILE A O 6
ATOM 3608 N N . PHE A 1 22 ? -4.393 -6.006 0.805 1.00 0.00 22 PHE A N 6
ATOM 3609 C CA . PHE A 1 22 ? -5.479 -5.209 1.363 1.00 0.00 22 PHE A CA 6
ATOM 3610 C C . PHE A 1 22 ? -6.824 -5.643 0.787 1.00 0.00 22 PHE A C 6
ATOM 3611 O O . PHE A 1 22 ? -6.882 -6.339 -0.227 1.00 0.00 22 PHE A O 6
ATOM 3628 N N . PHE A 1 23 ? -7.903 -5.229 1.443 1.00 0.00 23 PHE A N 6
ATOM 3629 C CA . PHE A 1 23 ? -9.248 -5.575 0.998 1.00 0.00 23 PHE A CA 6
ATOM 3630 C C . PHE A 1 23 ? -9.974 -4.348 0.455 1.00 0.00 23 PHE A C 6
ATOM 3631 O O . PHE A 1 23 ? -10.676 -4.426 -0.554 1.00 0.00 23 PHE A O 6
ATOM 3648 N N . GLN A 1 24 ? -9.801 -3.218 1.132 1.00 0.00 24 GLN A N 6
ATOM 3649 C CA . GLN A 1 24 ? -10.441 -1.975 0.718 1.00 0.00 24 GLN A CA 6
ATOM 3650 C C . GLN A 1 24 ? -9.564 -1.214 -0.271 1.00 0.00 24 GLN A C 6
ATOM 3651 O O . GLN A 1 24 ? -8.427 -0.858 0.039 1.00 0.00 24 GLN A O 6
ATOM 3665 N N . TYR A 1 25 ? -10.100 -0.967 -1.461 1.00 0.00 25 TYR A N 6
ATOM 3666 C CA . TYR A 1 25 ? -9.365 -0.250 -2.496 1.00 0.00 25 TYR A CA 6
ATOM 3667 C C . TYR A 1 25 ? -8.741 1.025 -1.938 1.00 0.00 25 TYR A C 6
ATOM 3668 O O . TYR A 1 25 ? -7.632 1.405 -2.316 1.00 0.00 25 TYR A O 6
ATOM 3686 N N . VAL A 1 26 ? -9.461 1.682 -1.034 1.00 0.00 26 VAL A N 6
ATOM 3687 C CA . VAL A 1 26 ? -8.979 2.913 -0.421 1.00 0.00 26 VAL A CA 6
ATOM 3688 C C . VAL A 1 26 ? -7.612 2.708 0.223 1.00 0.00 26 VAL A C 6
ATOM 3689 O O . VAL A 1 26 ? -6.772 3.609 0.221 1.00 0.00 26 VAL A O 6
ATOM 3702 N N . SER A 1 27 ? -7.395 1.518 0.772 1.00 0.00 27 SER A N 6
ATOM 3703 C CA . SER A 1 27 ? -6.131 1.195 1.423 1.00 0.00 27 SER A CA 6
ATOM 3704 C C . SER A 1 27 ? -4.981 1.224 0.420 1.00 0.00 27 SER A C 6
ATOM 3705 O O . SER A 1 27 ? -3.845 1.549 0.770 1.00 0.00 27 SER A O 6
ATOM 3713 N N . LEU A 1 28 ? -5.284 0.884 -0.827 1.00 0.00 28 LEU A N 6
ATOM 3714 C CA . LEU A 1 28 ? -4.276 0.870 -1.883 1.00 0.00 28 LEU A CA 6
ATOM 3715 C C . LEU A 1 28 ? -3.941 2.289 -2.333 1.00 0.00 28 LEU A C 6
ATOM 3716 O O . LEU A 1 28 ? -2.808 2.747 -2.179 1.00 0.00 28 LEU A O 6
ATOM 3732 N N . ILE A 1 29 ? -4.932 2.978 -2.886 1.00 0.00 29 ILE A N 6
ATOM 3733 C CA . ILE A 1 29 ? -4.743 4.345 -3.355 1.00 0.00 29 ILE A CA 6
ATOM 3734 C C . ILE A 1 29 ? -4.066 5.203 -2.291 1.00 0.00 29 ILE A C 6
ATOM 3735 O O . ILE A 1 29 ? -3.290 6.103 -2.608 1.00 0.00 29 ILE A O 6
ATOM 3751 N N . GLU A 1 30 ? -4.366 4.915 -1.028 1.00 0.00 30 GLU A N 6
ATOM 3752 C CA . GLU A 1 30 ? -3.785 5.659 0.083 1.00 0.00 30 GLU A CA 6
ATOM 3753 C C . GLU A 1 30 ? -2.427 5.084 0.472 1.00 0.00 30 GLU A C 6
ATOM 3754 O O . GLU A 1 30 ? -1.539 5.808 0.924 1.00 0.00 30 GLU A O 6
ATOM 3766 N N . HIS A 1 31 ? -2.271 3.776 0.295 1.00 0.00 31 HIS A N 6
ATOM 3767 C CA . HIS A 1 31 ? -1.021 3.102 0.627 1.00 0.00 31 HIS A CA 6
ATOM 3768 C C . HIS A 1 31 ? 0.094 3.526 -0.323 1.00 0.00 31 HIS A C 6
ATOM 3769 O O . HIS A 1 31 ? 1.257 3.613 0.071 1.00 0.00 31 HIS A O 6
ATOM 3783 N N . GLN A 1 32 ? -0.269 3.788 -1.575 1.00 0.00 32 GLN A N 6
ATOM 3784 C CA . GLN A 1 32 ? 0.703 4.201 -2.580 1.00 0.00 32 GLN A CA 6
ATOM 3785 C C . GLN A 1 32 ? 1.232 5.600 -2.283 1.00 0.00 32 GLN A C 6
ATOM 3786 O O . GLN A 1 32 ? 2.351 5.946 -2.663 1.00 0.00 32 GLN A O 6
ATOM 3800 N N . VAL A 1 33 ? 0.421 6.402 -1.601 1.00 0.00 33 VAL A N 6
ATOM 3801 C CA . VAL A 1 33 ? 0.808 7.764 -1.251 1.00 0.00 33 VAL A CA 6
ATOM 3802 C C . VAL A 1 33 ? 1.964 7.768 -0.257 1.00 0.00 33 VAL A C 6
ATOM 3803 O O . VAL A 1 33 ? 2.978 8.435 -0.470 1.00 0.00 33 VAL A O 6
ATOM 3816 N N . LEU A 1 34 ? 1.806 7.021 0.829 1.00 0.00 34 LEU A N 6
ATOM 3817 C CA . LEU A 1 34 ? 2.838 6.937 1.857 1.00 0.00 34 LEU A CA 6
ATOM 3818 C C . LEU A 1 34 ? 4.214 6.730 1.233 1.00 0.00 34 LEU A C 6
ATOM 3819 O O . LEU A 1 34 ? 5.157 7.465 1.526 1.00 0.00 34 LEU A O 6
ATOM 3835 N N . HIS A 1 35 ? 4.320 5.726 0.368 1.00 0.00 35 HIS A N 6
ATOM 3836 C CA . HIS A 1 35 ? 5.581 5.424 -0.300 1.00 0.00 35 HIS A CA 6
ATOM 3837 C C . HIS A 1 35 ? 6.266 6.703 -0.772 1.00 0.00 35 HIS A C 6
ATOM 3838 O O . HIS A 1 35 ? 7.483 6.844 -0.659 1.00 0.00 35 HIS A O 6
ATOM 3852 N N . MET A 1 36 ? 5.476 7.630 -1.303 1.00 0.00 36 MET A N 6
ATOM 3853 C CA . MET A 1 36 ? 6.007 8.897 -1.792 1.00 0.00 36 MET A CA 6
ATOM 3854 C C . MET A 1 36 ? 6.133 9.908 -0.656 1.00 0.00 36 MET A C 6
ATOM 3855 O O . MET A 1 36 ? 5.838 11.090 -0.829 1.00 0.00 36 MET A O 6
ATOM 3869 N N . GLY A 1 37 ? 6.574 9.434 0.505 1.00 0.00 37 GLY A N 6
ATOM 3870 C CA . GLY A 1 37 ? 6.732 10.310 1.652 1.00 0.00 37 GLY A CA 6
ATOM 3871 C C . GLY A 1 37 ? 8.183 10.649 1.927 1.00 0.00 37 GLY A C 6
ATOM 3872 O O . GLY A 1 37 ? 9.072 10.261 1.169 1.00 0.00 37 GLY A O 6
ATOM 3876 N N . GLN A 1 38 ? 8.424 11.377 3.013 1.00 0.00 38 GLN A N 6
ATOM 3877 C CA . GLN A 1 38 ? 9.778 11.770 3.384 1.00 0.00 38 GLN A CA 6
ATOM 3878 C C . GLN A 1 38 ? 10.182 11.141 4.714 1.00 0.00 38 GLN A C 6
ATOM 3879 O O . GLN A 1 38 ? 9.939 11.706 5.780 1.00 0.00 38 GLN A O 6
ATOM 3893 N N . LYS A 1 39 ? 10.801 9.967 4.643 1.00 0.00 39 LYS A N 6
ATOM 3894 C CA . LYS A 1 39 ? 11.241 9.260 5.840 1.00 0.00 39 LYS A CA 6
ATOM 3895 C C . LYS A 1 39 ? 12.728 8.932 5.762 1.00 0.00 39 LYS A C 6
ATOM 3896 O O . LYS A 1 39 ? 13.138 8.033 5.029 1.00 0.00 39 LYS A O 6
ATOM 3915 N N . ASN A 1 40 ? 13.532 9.666 6.525 1.00 0.00 40 ASN A N 6
ATOM 3916 C CA . ASN A 1 40 ? 14.975 9.452 6.543 1.00 0.00 40 ASN A CA 6
ATOM 3917 C C . ASN A 1 40 ? 15.333 8.230 7.383 1.00 0.00 40 ASN A C 6
ATOM 3918 O O . ASN A 1 40 ? 15.918 7.270 6.882 1.00 0.00 40 ASN A O 6
ATOM 3929 N N . SER A 1 41 ? 14.976 8.273 8.663 1.00 0.00 41 SER A N 6
ATOM 3930 C CA . SER A 1 41 ? 15.262 7.171 9.574 1.00 0.00 41 SER A CA 6
ATOM 3931 C C . SER A 1 41 ? 14.209 6.074 9.447 1.00 0.00 41 SER A C 6
ATOM 3932 O O . SER A 1 41 ? 13.217 6.230 8.737 1.00 0.00 41 SER A O 6
ATOM 3940 N N . GLY A 1 42 ? 14.435 4.963 10.142 1.00 0.00 42 GLY A N 6
ATOM 3941 C CA . GLY A 1 42 ? 13.498 3.856 10.094 1.00 0.00 42 GLY A CA 6
ATOM 3942 C C . GLY A 1 42 ? 13.358 3.157 11.432 1.00 0.00 42 GLY A C 6
ATOM 3943 O O . GLY A 1 42 ? 14.280 3.141 12.248 1.00 0.00 42 GLY A O 6
ATOM 3947 N N . PRO A 1 43 ? 12.180 2.563 11.673 1.00 0.00 43 PRO A N 6
ATOM 3948 C CA . PRO A 1 43 ? 11.894 1.849 12.921 1.00 0.00 43 PRO A CA 6
ATOM 3949 C C . PRO A 1 43 ? 12.684 0.550 13.041 1.00 0.00 43 PRO A C 6
ATOM 3950 O O . PRO A 1 43 ? 12.216 -0.512 12.631 1.00 0.00 43 PRO A O 6
ATOM 3961 N N . SER A 1 44 ? 13.885 0.643 13.604 1.00 0.00 44 SER A N 6
ATOM 3962 C CA . SER A 1 44 ? 14.742 -0.524 13.774 1.00 0.00 44 SER A CA 6
ATOM 3963 C C . SER A 1 44 ? 14.518 -1.168 15.139 1.00 0.00 44 SER A C 6
ATOM 3964 O O . SER A 1 44 ? 15.159 -0.800 16.123 1.00 0.00 44 SER A O 6
ATOM 3972 N N . SER A 1 45 ? 13.604 -2.132 15.189 1.00 0.00 45 SER A N 6
ATOM 3973 C CA . SER A 1 45 ? 13.292 -2.825 16.433 1.00 0.00 45 SER A CA 6
ATOM 3974 C C . SER A 1 45 ? 14.267 -3.975 16.674 1.00 0.00 45 SER A C 6
ATOM 3975 O O . SER A 1 45 ? 14.492 -4.807 15.796 1.00 0.00 45 SER A O 6
ATOM 3983 N N . GLY A 1 46 ? 14.842 -4.014 17.872 1.00 0.00 46 GLY A N 6
ATOM 3984 C CA . GLY A 1 46 ? 15.786 -5.064 18.208 1.00 0.00 46 GLY A CA 6
ATOM 3985 C C . GLY A 1 46 ? 15.235 -6.031 19.237 1.00 0.00 46 GLY A C 6
ATOM 3986 O O . GLY A 1 46 ? 14.021 -6.224 19.287 1.00 0.00 46 GLY A O 6
ATOM 3991 N N . GLY A 1 1 ? -9.382 -26.730 -26.817 1.00 0.00 1 GLY A N 7
ATOM 3992 C CA . GLY A 1 1 ? -8.304 -25.759 -26.879 1.00 0.00 1 GLY A CA 7
ATOM 3993 C C . GLY A 1 1 ? -8.078 -25.060 -25.554 1.00 0.00 1 GLY A C 7
ATOM 3994 O O . GLY A 1 1 ? -7.939 -25.708 -24.517 1.00 0.00 1 GLY A O 7
ATOM 3998 N N . SER A 1 2 ? -8.039 -23.731 -25.587 1.00 0.00 2 SER A N 7
ATOM 3999 C CA . SER A 1 2 ? -7.821 -22.943 -24.380 1.00 0.00 2 SER A CA 7
ATOM 4000 C C . SER A 1 2 ? -8.969 -23.133 -23.392 1.00 0.00 2 SER A C 7
ATOM 4001 O O . SER A 1 2 ? -10.140 -23.024 -23.756 1.00 0.00 2 SER A O 7
ATOM 4009 N N . SER A 1 3 ? -8.623 -23.419 -22.141 1.00 0.00 3 SER A N 7
ATOM 4010 C CA . SER A 1 3 ? -9.623 -23.630 -21.101 1.00 0.00 3 SER A CA 7
ATOM 4011 C C . SER A 1 3 ? -10.057 -22.301 -20.488 1.00 0.00 3 SER A C 7
ATOM 4012 O O . SER A 1 3 ? -9.245 -21.572 -19.921 1.00 0.00 3 SER A O 7
ATOM 4020 N N . GLY A 1 4 ? -11.345 -21.994 -20.608 1.00 0.00 4 GLY A N 7
ATOM 4021 C CA . GLY A 1 4 ? -11.866 -20.755 -20.062 1.00 0.00 4 GLY A CA 7
ATOM 4022 C C . GLY A 1 4 ? -12.594 -20.960 -18.749 1.00 0.00 4 GLY A C 7
ATOM 4023 O O . GLY A 1 4 ? -13.804 -20.750 -18.662 1.00 0.00 4 GLY A O 7
ATOM 4027 N N . SER A 1 5 ? -11.856 -21.374 -17.723 1.00 0.00 5 SER A N 7
ATOM 4028 C CA . SER A 1 5 ? -12.440 -21.614 -16.409 1.00 0.00 5 SER A CA 7
ATOM 4029 C C . SER A 1 5 ? -11.371 -21.560 -15.322 1.00 0.00 5 SER A C 7
ATOM 4030 O O . SER A 1 5 ? -10.219 -21.927 -15.550 1.00 0.00 5 SER A O 7
ATOM 4038 N N . SER A 1 6 ? -11.763 -21.101 -14.137 1.00 0.00 6 SER A N 7
ATOM 4039 C CA . SER A 1 6 ? -10.838 -20.995 -13.015 1.00 0.00 6 SER A CA 7
ATOM 4040 C C . SER A 1 6 ? -9.523 -20.357 -13.452 1.00 0.00 6 SER A C 7
ATOM 4041 O O . SER A 1 6 ? -8.444 -20.813 -13.077 1.00 0.00 6 SER A O 7
ATOM 4049 N N . GLY A 1 7 ? -9.623 -19.297 -14.249 1.00 0.00 7 GLY A N 7
ATOM 4050 C CA . GLY A 1 7 ? -8.435 -18.613 -14.725 1.00 0.00 7 GLY A CA 7
ATOM 4051 C C . GLY A 1 7 ? -8.313 -17.208 -14.169 1.00 0.00 7 GLY A C 7
ATOM 4052 O O . GLY A 1 7 ? -7.949 -16.278 -14.888 1.00 0.00 7 GLY A O 7
ATOM 4056 N N . SER A 1 8 ? -8.619 -17.053 -12.884 1.00 0.00 8 SER A N 7
ATOM 4057 C CA . SER A 1 8 ? -8.547 -15.751 -12.233 1.00 0.00 8 SER A CA 7
ATOM 4058 C C . SER A 1 8 ? -8.606 -15.898 -10.716 1.00 0.00 8 SER A C 7
ATOM 4059 O O . SER A 1 8 ? -9.629 -16.297 -10.159 1.00 0.00 8 SER A O 7
ATOM 4067 N N . ARG A 1 9 ? -7.501 -15.573 -10.053 1.00 0.00 9 ARG A N 7
ATOM 4068 C CA . ARG A 1 9 ? -7.425 -15.670 -8.600 1.00 0.00 9 ARG A CA 7
ATOM 4069 C C . ARG A 1 9 ? -7.089 -14.317 -7.981 1.00 0.00 9 ARG A C 7
ATOM 4070 O O . ARG A 1 9 ? -6.255 -14.225 -7.082 1.00 0.00 9 ARG A O 7
ATOM 4091 N N . GLU A 1 10 ? -7.745 -13.269 -8.471 1.00 0.00 10 GLU A N 7
ATOM 4092 C CA . GLU A 1 10 ? -7.513 -11.920 -7.967 1.00 0.00 10 GLU A CA 7
ATOM 4093 C C . GLU A 1 10 ? -8.759 -11.379 -7.271 1.00 0.00 10 GLU A C 7
ATOM 4094 O O . GLU A 1 10 ? -9.777 -11.116 -7.911 1.00 0.00 10 GLU A O 7
ATOM 4106 N N . LYS A 1 11 ? -8.670 -11.215 -5.955 1.00 0.00 11 LYS A N 7
ATOM 4107 C CA . LYS A 1 11 ? -9.788 -10.705 -5.170 1.00 0.00 11 LYS A CA 7
ATOM 4108 C C . LYS A 1 11 ? -9.354 -9.522 -4.311 1.00 0.00 11 LYS A C 7
ATOM 4109 O O . LYS A 1 11 ? -10.141 -8.614 -4.043 1.00 0.00 11 LYS A O 7
ATOM 4128 N N . SER A 1 12 ? -8.096 -9.538 -3.882 1.00 0.00 12 SER A N 7
ATOM 4129 C CA . SER A 1 12 ? -7.558 -8.467 -3.051 1.00 0.00 12 SER A CA 7
ATOM 4130 C C . SER A 1 12 ? -6.674 -7.534 -3.872 1.00 0.00 12 SER A C 7
ATOM 4131 O O . SER A 1 12 ? -6.442 -7.764 -5.059 1.00 0.00 12 SER A O 7
ATOM 4139 N N . HIS A 1 13 ? -6.182 -6.478 -3.231 1.00 0.00 13 HIS A N 7
ATOM 4140 C CA . HIS A 1 13 ? -5.323 -5.509 -3.901 1.00 0.00 13 HIS A CA 7
ATOM 4141 C C . HIS A 1 13 ? -3.915 -5.534 -3.314 1.00 0.00 13 HIS A C 7
ATOM 4142 O O . HIS A 1 13 ? -3.561 -4.691 -2.490 1.00 0.00 13 HIS A O 7
ATOM 4156 N N . GLN A 1 14 ? -3.117 -6.507 -3.743 1.00 0.00 14 GLN A N 7
ATOM 4157 C CA . GLN A 1 14 ? -1.749 -6.642 -3.259 1.00 0.00 14 GLN A CA 7
ATOM 4158 C C . GLN A 1 14 ? -0.851 -5.564 -3.856 1.00 0.00 14 GLN A C 7
ATOM 4159 O O . GLN A 1 14 ? -1.109 -5.062 -4.951 1.00 0.00 14 GLN A O 7
ATOM 4173 N N . CYS A 1 15 ? 0.205 -5.211 -3.130 1.00 0.00 15 CYS A N 7
ATOM 4174 C CA . CYS A 1 15 ? 1.142 -4.192 -3.587 1.00 0.00 15 CYS A CA 7
ATOM 4175 C C . CYS A 1 15 ? 2.458 -4.822 -4.032 1.00 0.00 15 CYS A C 7
ATOM 4176 O O . CYS A 1 15 ? 2.850 -5.880 -3.537 1.00 0.00 15 CYS A O 7
ATOM 4183 N N . ARG A 1 16 ? 3.137 -4.166 -4.967 1.00 0.00 16 ARG A N 7
ATOM 4184 C CA . ARG A 1 16 ? 4.409 -4.662 -5.478 1.00 0.00 16 ARG A CA 7
ATOM 4185 C C . ARG A 1 16 ? 5.568 -3.807 -4.975 1.00 0.00 16 ARG A C 7
ATOM 4186 O O . ARG A 1 16 ? 6.678 -4.302 -4.784 1.00 0.00 16 ARG A O 7
ATOM 4207 N N . GLU A 1 17 ? 5.301 -2.522 -4.764 1.00 0.00 17 GLU A N 7
ATOM 4208 C CA . GLU A 1 17 ? 6.323 -1.599 -4.285 1.00 0.00 17 GLU A CA 7
ATOM 4209 C C . GLU A 1 17 ? 7.063 -2.182 -3.085 1.00 0.00 17 GLU A C 7
ATOM 4210 O O . GLU A 1 17 ? 8.292 -2.141 -3.019 1.00 0.00 17 GLU A O 7
ATOM 4222 N N . CYS A 1 18 ? 6.306 -2.724 -2.137 1.00 0.00 18 CYS A N 7
ATOM 4223 C CA . CYS A 1 18 ? 6.888 -3.315 -0.938 1.00 0.00 18 CYS A CA 7
ATOM 4224 C C . CYS A 1 18 ? 6.343 -4.721 -0.705 1.00 0.00 18 CYS A C 7
ATOM 4225 O O . CYS A 1 18 ? 7.097 -5.650 -0.417 1.00 0.00 18 CYS A O 7
ATOM 4232 N N . GLY A 1 19 ? 5.028 -4.869 -0.831 1.00 0.00 19 GLY A N 7
ATOM 4233 C CA . GLY A 1 19 ? 4.404 -6.163 -0.632 1.00 0.00 19 GLY A CA 7
ATOM 4234 C C . GLY A 1 19 ? 3.426 -6.163 0.526 1.00 0.00 19 GLY A C 7
ATOM 4235 O O . GLY A 1 19 ? 3.751 -6.622 1.621 1.00 0.00 19 GLY A O 7
ATOM 4239 N N . GLU A 1 20 ? 2.225 -5.646 0.284 1.00 0.00 20 GLU A N 7
ATOM 4240 C CA . GLU A 1 20 ? 1.198 -5.587 1.317 1.00 0.00 20 GLU A CA 7
ATOM 4241 C C . GLU A 1 20 ? -0.158 -6.011 0.761 1.00 0.00 20 GLU A C 7
ATOM 4242 O O . GLU A 1 20 ? -0.418 -5.881 -0.435 1.00 0.00 20 GLU A O 7
ATOM 4254 N N . ILE A 1 21 ? -1.018 -6.518 1.638 1.00 0.00 21 ILE A N 7
ATOM 4255 C CA . ILE A 1 21 ? -2.347 -6.961 1.235 1.00 0.00 21 ILE A CA 7
ATOM 4256 C C . ILE A 1 21 ? -3.433 -6.181 1.970 1.00 0.00 21 ILE A C 7
ATOM 4257 O O . ILE A 1 21 ? -3.283 -5.844 3.145 1.00 0.00 21 ILE A O 7
ATOM 4273 N N . PHE A 1 22 ? -4.526 -5.898 1.270 1.00 0.00 22 PHE A N 7
ATOM 4274 C CA . PHE A 1 22 ? -5.639 -5.158 1.856 1.00 0.00 22 PHE A CA 7
ATOM 4275 C C . PHE A 1 22 ? -6.972 -5.650 1.300 1.00 0.00 22 PHE A C 7
ATOM 4276 O O . PHE A 1 22 ? -7.015 -6.350 0.288 1.00 0.00 22 PHE A O 7
ATOM 4293 N N . PHE A 1 23 ? -8.058 -5.280 1.970 1.00 0.00 23 PHE A N 7
ATOM 4294 C CA . PHE A 1 23 ? -9.393 -5.684 1.545 1.00 0.00 23 PHE A CA 7
ATOM 4295 C C . PHE A 1 23 ? -10.284 -4.466 1.319 1.00 0.00 23 PHE A C 7
ATOM 4296 O O . PHE A 1 23 ? -11.495 -4.522 1.532 1.00 0.00 23 PHE A O 7
ATOM 4313 N N . GLN A 1 24 ? -9.675 -3.367 0.887 1.00 0.00 24 GLN A N 7
ATOM 4314 C CA . GLN A 1 24 ? -10.412 -2.134 0.634 1.00 0.00 24 GLN A CA 7
ATOM 4315 C C . GLN A 1 24 ? -9.806 -1.369 -0.538 1.00 0.00 24 GLN A C 7
ATOM 4316 O O . GLN A 1 24 ? -8.818 -1.801 -1.131 1.00 0.00 24 GLN A O 7
ATOM 4330 N N . TYR A 1 25 ? -10.405 -0.229 -0.866 1.00 0.00 25 TYR A N 7
ATOM 4331 C CA . TYR A 1 25 ? -9.926 0.595 -1.969 1.00 0.00 25 TYR A CA 7
ATOM 4332 C C . TYR A 1 25 ? -9.100 1.769 -1.453 1.00 0.00 25 TYR A C 7
ATOM 4333 O O . TYR A 1 25 ? -8.051 2.097 -2.008 1.00 0.00 25 TYR A O 7
ATOM 4351 N N . VAL A 1 26 ? -9.580 2.398 -0.385 1.00 0.00 26 VAL A N 7
ATOM 4352 C CA . VAL A 1 26 ? -8.886 3.534 0.210 1.00 0.00 26 VAL A CA 7
ATOM 4353 C C . VAL A 1 26 ? -7.554 3.108 0.816 1.00 0.00 26 VAL A C 7
ATOM 4354 O O . VAL A 1 26 ? -6.580 3.862 0.794 1.00 0.00 26 VAL A O 7
ATOM 4367 N N . SER A 1 27 ? -7.517 1.895 1.358 1.00 0.00 27 SER A N 7
ATOM 4368 C CA . SER A 1 27 ? -6.305 1.369 1.974 1.00 0.00 27 SER A CA 7
ATOM 4369 C C . SER A 1 27 ? -5.171 1.285 0.957 1.00 0.00 27 SER A C 7
ATOM 4370 O O . SER A 1 27 ? -4.011 1.547 1.279 1.00 0.00 27 SER A O 7
ATOM 4378 N N . LEU A 1 28 ? -5.514 0.917 -0.272 1.00 0.00 28 LEU A N 7
ATOM 4379 C CA . LEU A 1 28 ? -4.527 0.797 -1.339 1.00 0.00 28 LEU A CA 7
ATOM 4380 C C . LEU A 1 28 ? -4.198 2.163 -1.933 1.00 0.00 28 LEU A C 7
ATOM 4381 O O . LEU A 1 28 ? -3.078 2.657 -1.798 1.00 0.00 28 LEU A O 7
ATOM 4397 N N . ILE A 1 29 ? -5.182 2.769 -2.590 1.00 0.00 29 ILE A N 7
ATOM 4398 C CA . ILE A 1 29 ? -4.999 4.079 -3.201 1.00 0.00 29 ILE A CA 7
ATOM 4399 C C . ILE A 1 29 ? -4.189 5.000 -2.295 1.00 0.00 29 ILE A C 7
ATOM 4400 O O . ILE A 1 29 ? -3.396 5.813 -2.769 1.00 0.00 29 ILE A O 7
ATOM 4416 N N . GLU A 1 30 ? -4.394 4.865 -0.988 1.00 0.00 30 GLU A N 7
ATOM 4417 C CA . GLU A 1 30 ? -3.682 5.686 -0.015 1.00 0.00 30 GLU A CA 7
ATOM 4418 C C . GLU A 1 30 ? -2.288 5.125 0.253 1.00 0.00 30 GLU A C 7
ATOM 4419 O O . GLU A 1 30 ? -1.300 5.859 0.252 1.00 0.00 30 GLU A O 7
ATOM 4431 N N . HIS A 1 31 ? -2.217 3.817 0.483 1.00 0.00 31 HIS A N 7
ATOM 4432 C CA . HIS A 1 31 ? -0.945 3.157 0.753 1.00 0.00 31 HIS A CA 7
ATOM 4433 C C . HIS A 1 31 ? 0.097 3.536 -0.294 1.00 0.00 31 HIS A C 7
ATOM 4434 O O . HIS A 1 31 ? 1.266 3.748 0.029 1.00 0.00 31 HIS A O 7
ATOM 4448 N N . GLN A 1 32 ? -0.334 3.620 -1.548 1.00 0.00 32 GLN A N 7
ATOM 4449 C CA . GLN A 1 32 ? 0.563 3.972 -2.642 1.00 0.00 32 GLN A CA 7
ATOM 4450 C C . GLN A 1 32 ? 1.174 5.352 -2.422 1.00 0.00 32 GLN A C 7
ATOM 4451 O O . GLN A 1 32 ? 2.373 5.550 -2.617 1.00 0.00 32 GLN A O 7
ATOM 4465 N N . VAL A 1 33 ? 0.341 6.305 -2.015 1.00 0.00 33 VAL A N 7
ATOM 4466 C CA . VAL A 1 33 ? 0.799 7.667 -1.768 1.00 0.00 33 VAL A CA 7
ATOM 4467 C C . VAL A 1 33 ? 2.028 7.678 -0.867 1.00 0.00 33 VAL A C 7
ATOM 4468 O O . VAL A 1 33 ? 3.017 8.353 -1.155 1.00 0.00 33 VAL A O 7
ATOM 4481 N N . LEU A 1 34 ? 1.961 6.925 0.226 1.00 0.00 34 LEU A N 7
ATOM 4482 C CA . LEU A 1 34 ? 3.070 6.847 1.171 1.00 0.00 34 LEU A CA 7
ATOM 4483 C C . LEU A 1 34 ? 4.391 6.619 0.443 1.00 0.00 34 LEU A C 7
ATOM 4484 O O . LEU A 1 34 ? 5.351 7.366 0.628 1.00 0.00 34 LEU A O 7
ATOM 4500 N N . HIS A 1 35 ? 4.431 5.581 -0.388 1.00 0.00 35 HIS A N 7
ATOM 4501 C CA . HIS A 1 35 ? 5.633 5.256 -1.147 1.00 0.00 35 HIS A CA 7
ATOM 4502 C C . HIS A 1 35 ? 6.231 6.509 -1.781 1.00 0.00 35 HIS A C 7
ATOM 4503 O O . HIS A 1 35 ? 7.335 6.925 -1.433 1.00 0.00 35 HIS A O 7
ATOM 4517 N N . MET A 1 36 ? 5.494 7.103 -2.714 1.00 0.00 36 MET A N 7
ATOM 4518 C CA . MET A 1 36 ? 5.951 8.308 -3.396 1.00 0.00 36 MET A CA 7
ATOM 4519 C C . MET A 1 36 ? 5.882 9.517 -2.469 1.00 0.00 36 MET A C 7
ATOM 4520 O O . MET A 1 36 ? 5.167 9.504 -1.468 1.00 0.00 36 MET A O 7
ATOM 4534 N N . GLY A 1 37 ? 6.630 10.562 -2.810 1.00 0.00 37 GLY A N 7
ATOM 4535 C CA . GLY A 1 37 ? 6.638 11.765 -1.997 1.00 0.00 37 GLY A CA 7
ATOM 4536 C C . GLY A 1 37 ? 7.170 12.969 -2.749 1.00 0.00 37 GLY A C 7
ATOM 4537 O O . GLY A 1 37 ? 6.802 13.201 -3.900 1.00 0.00 37 GLY A O 7
ATOM 4541 N N . GLN A 1 38 ? 8.037 13.736 -2.096 1.00 0.00 38 GLN A N 7
ATOM 4542 C CA . GLN A 1 38 ? 8.618 14.924 -2.710 1.00 0.00 38 GLN A CA 7
ATOM 4543 C C . GLN A 1 38 ? 10.080 14.688 -3.077 1.00 0.00 38 GLN A C 7
ATOM 4544 O O . GLN A 1 38 ? 10.919 15.577 -2.932 1.00 0.00 38 GLN A O 7
ATOM 4558 N N . LYS A 1 39 ? 10.378 13.483 -3.551 1.00 0.00 39 LYS A N 7
ATOM 4559 C CA . LYS A 1 39 ? 11.738 13.129 -3.939 1.00 0.00 39 LYS A CA 7
ATOM 4560 C C . LYS A 1 39 ? 11.789 12.682 -5.397 1.00 0.00 39 LYS A C 7
ATOM 4561 O O . LYS A 1 39 ? 12.452 13.305 -6.224 1.00 0.00 39 LYS A O 7
ATOM 4580 N N . ASN A 1 40 ? 11.082 11.599 -5.704 1.00 0.00 40 ASN A N 7
ATOM 4581 C CA . ASN A 1 40 ? 11.046 11.070 -7.063 1.00 0.00 40 ASN A CA 7
ATOM 4582 C C . ASN A 1 40 ? 10.026 11.822 -7.913 1.00 0.00 40 ASN A C 7
ATOM 4583 O O . ASN A 1 40 ? 8.891 11.375 -8.080 1.00 0.00 40 ASN A O 7
ATOM 4594 N N . SER A 1 41 ? 10.439 12.967 -8.448 1.00 0.00 41 SER A N 7
ATOM 4595 C CA . SER A 1 41 ? 9.561 13.783 -9.278 1.00 0.00 41 SER A CA 7
ATOM 4596 C C . SER A 1 41 ? 8.761 12.913 -10.242 1.00 0.00 41 SER A C 7
ATOM 4597 O O . SER A 1 41 ? 9.282 11.953 -10.809 1.00 0.00 41 SER A O 7
ATOM 4605 N N . GLY A 1 42 ? 7.488 13.255 -10.422 1.00 0.00 42 GLY A N 7
ATOM 4606 C CA . GLY A 1 42 ? 6.635 12.496 -11.317 1.00 0.00 42 GLY A CA 7
ATOM 4607 C C . GLY A 1 42 ? 7.308 12.193 -12.641 1.00 0.00 42 GLY A C 7
ATOM 4608 O O . GLY A 1 42 ? 8.224 12.895 -13.072 1.00 0.00 42 GLY A O 7
ATOM 4612 N N . PRO A 1 43 ? 6.852 11.124 -13.310 1.00 0.00 43 PRO A N 7
ATOM 4613 C CA . PRO A 1 43 ? 7.403 10.704 -14.602 1.00 0.00 43 PRO A CA 7
ATOM 4614 C C . PRO A 1 43 ? 7.054 11.677 -15.724 1.00 0.00 43 PRO A C 7
ATOM 4615 O O . PRO A 1 43 ? 6.039 12.370 -15.664 1.00 0.00 43 PRO A O 7
ATOM 4626 N N . SER A 1 44 ? 7.903 11.723 -16.746 1.00 0.00 44 SER A N 7
ATOM 4627 C CA . SER A 1 44 ? 7.686 12.613 -17.880 1.00 0.00 44 SER A CA 7
ATOM 4628 C C . SER A 1 44 ? 6.600 12.065 -18.801 1.00 0.00 44 SER A C 7
ATOM 4629 O O . SER A 1 44 ? 6.127 10.943 -18.622 1.00 0.00 44 SER A O 7
ATOM 4637 N N . SER A 1 45 ? 6.210 12.867 -19.787 1.00 0.00 45 SER A N 7
ATOM 4638 C CA . SER A 1 45 ? 5.177 12.465 -20.735 1.00 0.00 45 SER A CA 7
ATOM 4639 C C . SER A 1 45 ? 5.779 11.676 -21.893 1.00 0.00 45 SER A C 7
ATOM 4640 O O . SER A 1 45 ? 6.976 11.767 -22.164 1.00 0.00 45 SER A O 7
ATOM 4648 N N . GLY A 1 46 ? 4.940 10.902 -22.574 1.00 0.00 46 GLY A N 7
ATOM 4649 C CA . GLY A 1 46 ? 5.406 10.108 -23.695 1.00 0.00 46 GLY A CA 7
ATOM 4650 C C . GLY A 1 46 ? 4.507 10.233 -24.909 1.00 0.00 46 GLY A C 7
ATOM 4651 O O . GLY A 1 46 ? 4.628 11.209 -25.647 1.00 0.00 46 GLY A O 7
ATOM 4656 N N . GLY A 1 1 ? -15.740 -30.047 -12.277 1.00 0.00 1 GLY A N 8
ATOM 4657 C CA . GLY A 1 1 ? -14.678 -29.074 -12.106 1.00 0.00 1 GLY A CA 8
ATOM 4658 C C . GLY A 1 1 ? -13.300 -29.704 -12.158 1.00 0.00 1 GLY A C 8
ATOM 4659 O O . GLY A 1 1 ? -13.155 -30.911 -11.969 1.00 0.00 1 GLY A O 8
ATOM 4663 N N . SER A 1 2 ? -12.286 -28.884 -12.417 1.00 0.00 2 SER A N 8
ATOM 4664 C CA . SER A 1 2 ? -10.914 -29.369 -12.500 1.00 0.00 2 SER A CA 8
ATOM 4665 C C . SER A 1 2 ? -9.953 -28.401 -11.817 1.00 0.00 2 SER A C 8
ATOM 4666 O O . SER A 1 2 ? -10.270 -27.227 -11.626 1.00 0.00 2 SER A O 8
ATOM 4674 N N . SER A 1 3 ? -8.778 -28.902 -11.451 1.00 0.00 3 SER A N 8
ATOM 4675 C CA . SER A 1 3 ? -7.771 -28.083 -10.785 1.00 0.00 3 SER A CA 8
ATOM 4676 C C . SER A 1 3 ? -7.764 -26.666 -11.350 1.00 0.00 3 SER A C 8
ATOM 4677 O O . SER A 1 3 ? -7.228 -26.418 -12.429 1.00 0.00 3 SER A O 8
ATOM 4685 N N . GLY A 1 4 ? -8.363 -25.738 -10.610 1.00 0.00 4 GLY A N 8
ATOM 4686 C CA . GLY A 1 4 ? -8.415 -24.357 -11.051 1.00 0.00 4 GLY A CA 8
ATOM 4687 C C . GLY A 1 4 ? -9.281 -23.493 -10.155 1.00 0.00 4 GLY A C 8
ATOM 4688 O O . GLY A 1 4 ? -9.376 -23.737 -8.952 1.00 0.00 4 GLY A O 8
ATOM 4692 N N . SER A 1 5 ? -9.912 -22.481 -10.740 1.00 0.00 5 SER A N 8
ATOM 4693 C CA . SER A 1 5 ? -10.769 -21.575 -9.985 1.00 0.00 5 SER A CA 8
ATOM 4694 C C . SER A 1 5 ? -12.066 -22.267 -9.577 1.00 0.00 5 SER A C 8
ATOM 4695 O O . SER A 1 5 ? -12.723 -21.864 -8.618 1.00 0.00 5 SER A O 8
ATOM 4703 N N . SER A 1 6 ? -12.428 -23.312 -10.314 1.00 0.00 6 SER A N 8
ATOM 4704 C CA . SER A 1 6 ? -13.648 -24.060 -10.033 1.00 0.00 6 SER A CA 8
ATOM 4705 C C . SER A 1 6 ? -14.758 -23.128 -9.555 1.00 0.00 6 SER A C 8
ATOM 4706 O O . SER A 1 6 ? -15.467 -23.431 -8.596 1.00 0.00 6 SER A O 8
ATOM 4714 N N . GLY A 1 7 ? -14.901 -21.992 -10.230 1.00 0.00 7 GLY A N 8
ATOM 4715 C CA . GLY A 1 7 ? -15.925 -21.033 -9.860 1.00 0.00 7 GLY A CA 8
ATOM 4716 C C . GLY A 1 7 ? -15.571 -19.618 -10.273 1.00 0.00 7 GLY A C 8
ATOM 4717 O O . GLY A 1 7 ? -14.944 -19.406 -11.311 1.00 0.00 7 GLY A O 8
ATOM 4721 N N . SER A 1 8 ? -15.973 -18.648 -9.459 1.00 0.00 8 SER A N 8
ATOM 4722 C CA . SER A 1 8 ? -15.699 -17.245 -9.748 1.00 0.00 8 SER A CA 8
ATOM 4723 C C . SER A 1 8 ? -14.198 -16.975 -9.754 1.00 0.00 8 SER A C 8
ATOM 4724 O O . SER A 1 8 ? -13.399 -17.839 -9.393 1.00 0.00 8 SER A O 8
ATOM 4732 N N . ARG A 1 9 ? -13.821 -15.769 -10.166 1.00 0.00 9 ARG A N 8
ATOM 4733 C CA . ARG A 1 9 ? -12.416 -15.384 -10.221 1.00 0.00 9 ARG A CA 8
ATOM 4734 C C . ARG A 1 9 ? -12.099 -14.333 -9.161 1.00 0.00 9 ARG A C 8
ATOM 4735 O O . ARG A 1 9 ? -12.129 -13.134 -9.434 1.00 0.00 9 ARG A O 8
ATOM 4756 N N . GLU A 1 10 ? -11.795 -14.793 -7.951 1.00 0.00 10 GLU A N 8
ATOM 4757 C CA . GLU A 1 10 ? -11.474 -13.892 -6.850 1.00 0.00 10 GLU A CA 8
ATOM 4758 C C . GLU A 1 10 ? -10.459 -12.840 -7.287 1.00 0.00 10 GLU A C 8
ATOM 4759 O O . GLU A 1 10 ? -9.933 -12.891 -8.399 1.00 0.00 10 GLU A O 8
ATOM 4771 N N . LYS A 1 11 ? -10.190 -11.884 -6.404 1.00 0.00 11 LYS A N 8
ATOM 4772 C CA . LYS A 1 11 ? -9.238 -10.818 -6.696 1.00 0.00 11 LYS A CA 8
ATOM 4773 C C . LYS A 1 11 ? -8.740 -10.167 -5.410 1.00 0.00 11 LYS A C 8
ATOM 4774 O O . LYS A 1 11 ? -9.428 -10.178 -4.390 1.00 0.00 11 LYS A O 8
ATOM 4793 N N . SER A 1 12 ? -7.540 -9.598 -5.467 1.00 0.00 12 SER A N 8
ATOM 4794 C CA . SER A 1 12 ? -6.948 -8.943 -4.306 1.00 0.00 12 SER A CA 8
ATOM 4795 C C . SER A 1 12 ? -6.239 -7.655 -4.712 1.00 0.00 12 SER A C 8
ATOM 4796 O O . SER A 1 12 ? -5.944 -7.439 -5.888 1.00 0.00 12 SER A O 8
ATOM 4804 N N . HIS A 1 13 ? -5.967 -6.802 -3.729 1.00 0.00 13 HIS A N 8
ATOM 4805 C CA . HIS A 1 13 ? -5.291 -5.535 -3.982 1.00 0.00 13 HIS A CA 8
ATOM 4806 C C . HIS A 1 13 ? -3.994 -5.441 -3.183 1.00 0.00 13 HIS A C 8
ATOM 4807 O O . HIS A 1 13 ? -3.947 -4.801 -2.134 1.00 0.00 13 HIS A O 8
ATOM 4821 N N . GLN A 1 14 ? -2.946 -6.085 -3.688 1.00 0.00 14 GLN A N 8
ATOM 4822 C CA . GLN A 1 14 ? -1.650 -6.075 -3.019 1.00 0.00 14 GLN A CA 8
ATOM 4823 C C . GLN A 1 14 ? -0.752 -4.983 -3.591 1.00 0.00 14 GLN A C 8
ATOM 4824 O O . GLN A 1 14 ? -1.003 -4.464 -4.679 1.00 0.00 14 GLN A O 8
ATOM 4838 N N . CYS A 1 15 ? 0.297 -4.640 -2.851 1.00 0.00 15 CYS A N 8
ATOM 4839 C CA . CYS A 1 15 ? 1.234 -3.609 -3.283 1.00 0.00 15 CYS A CA 8
ATOM 4840 C C . CYS A 1 15 ? 2.491 -4.233 -3.881 1.00 0.00 15 CYS A C 8
ATOM 4841 O O . CYS A 1 15 ? 3.167 -5.034 -3.234 1.00 0.00 15 CYS A O 8
ATOM 4848 N N . ARG A 1 16 ? 2.798 -3.861 -5.119 1.00 0.00 16 ARG A N 8
ATOM 4849 C CA . ARG A 1 16 ? 3.973 -4.385 -5.805 1.00 0.00 16 ARG A CA 8
ATOM 4850 C C . ARG A 1 16 ? 5.145 -3.414 -5.694 1.00 0.00 16 ARG A C 8
ATOM 4851 O O . ARG A 1 16 ? 5.899 -3.225 -6.648 1.00 0.00 16 ARG A O 8
ATOM 4872 N N . GLU A 1 17 ? 5.290 -2.801 -4.523 1.00 0.00 17 GLU A N 8
ATOM 4873 C CA . GLU A 1 17 ? 6.370 -1.848 -4.289 1.00 0.00 17 GLU A CA 8
ATOM 4874 C C . GLU A 1 17 ? 7.081 -2.145 -2.972 1.00 0.00 17 GLU A C 8
ATOM 4875 O O . GLU A 1 17 ? 8.289 -1.946 -2.847 1.00 0.00 17 GLU A O 8
ATOM 4887 N N . CYS A 1 18 ? 6.322 -2.622 -1.991 1.00 0.00 18 CYS A N 8
ATOM 4888 C CA . CYS A 1 18 ? 6.877 -2.946 -0.683 1.00 0.00 18 CYS A CA 8
ATOM 4889 C C . CYS A 1 18 ? 6.432 -4.334 -0.231 1.00 0.00 18 CYS A C 8
ATOM 4890 O O . CYS A 1 18 ? 7.209 -5.087 0.354 1.00 0.00 18 CYS A O 8
ATOM 4897 N N . GLY A 1 19 ? 5.174 -4.666 -0.509 1.00 0.00 19 GLY A N 8
ATOM 4898 C CA . GLY A 1 19 ? 4.647 -5.962 -0.125 1.00 0.00 19 GLY A CA 8
ATOM 4899 C C . GLY A 1 19 ? 3.601 -5.862 0.968 1.00 0.00 19 GLY A C 8
ATOM 4900 O O . GLY A 1 19 ? 3.837 -6.280 2.101 1.00 0.00 19 GLY A O 8
ATOM 4904 N N . GLU A 1 20 ? 2.443 -5.305 0.627 1.00 0.00 20 GLU A N 8
ATOM 4905 C CA . GLU A 1 20 ? 1.359 -5.149 1.590 1.00 0.00 20 GLU A CA 8
ATOM 4906 C C . GLU A 1 20 ? 0.015 -5.493 0.955 1.00 0.00 20 GLU A C 8
ATOM 4907 O O . GLU A 1 20 ? -0.275 -5.085 -0.170 1.00 0.00 20 GLU A O 8
ATOM 4919 N N . ILE A 1 21 ? -0.801 -6.248 1.684 1.00 0.00 21 ILE A N 8
ATOM 4920 C CA . ILE A 1 21 ? -2.114 -6.647 1.193 1.00 0.00 21 ILE A CA 8
ATOM 4921 C C . ILE A 1 21 ? -3.227 -6.007 2.016 1.00 0.00 21 ILE A C 8
ATOM 4922 O O . ILE A 1 21 ? -3.190 -6.022 3.247 1.00 0.00 21 ILE A O 8
ATOM 4938 N N . PHE A 1 22 ? -4.217 -5.448 1.329 1.00 0.00 22 PHE A N 8
ATOM 4939 C CA . PHE A 1 22 ? -5.342 -4.803 1.997 1.00 0.00 22 PHE A CA 8
ATOM 4940 C C . PHE A 1 22 ? -6.665 -5.415 1.547 1.00 0.00 22 PHE A C 8
ATOM 4941 O O . PHE A 1 22 ? -6.691 -6.327 0.720 1.00 0.00 22 PHE A O 8
ATOM 4958 N N . PHE A 1 23 ? -7.763 -4.907 2.097 1.00 0.00 23 PHE A N 8
ATOM 4959 C CA . PHE A 1 23 ? -9.090 -5.404 1.754 1.00 0.00 23 PHE A CA 8
ATOM 4960 C C . PHE A 1 23 ? -9.846 -4.391 0.899 1.00 0.00 23 PHE A C 8
ATOM 4961 O O . PHE A 1 23 ? -10.409 -4.737 -0.139 1.00 0.00 23 PHE A O 8
ATOM 4978 N N . GLN A 1 24 ? -9.855 -3.139 1.345 1.00 0.00 24 GLN A N 8
ATOM 4979 C CA . GLN A 1 24 ? -10.543 -2.076 0.623 1.00 0.00 24 GLN A CA 8
ATOM 4980 C C . GLN A 1 24 ? -9.594 -1.372 -0.343 1.00 0.00 24 GLN A C 8
ATOM 4981 O O . GLN A 1 24 ? -8.388 -1.304 -0.105 1.00 0.00 24 GLN A O 8
ATOM 4995 N N . TYR A 1 25 ? -10.147 -0.852 -1.433 1.00 0.00 25 TYR A N 8
ATOM 4996 C CA . TYR A 1 25 ? -9.350 -0.156 -2.436 1.00 0.00 25 TYR A CA 8
ATOM 4997 C C . TYR A 1 25 ? -8.720 1.105 -1.853 1.00 0.00 25 TYR A C 8
ATOM 4998 O O . TYR A 1 25 ? -7.552 1.403 -2.103 1.00 0.00 25 TYR A O 8
ATOM 5016 N N . VAL A 1 26 ? -9.503 1.843 -1.071 1.00 0.00 26 VAL A N 8
ATOM 5017 C CA . VAL A 1 26 ? -9.023 3.072 -0.450 1.00 0.00 26 VAL A CA 8
ATOM 5018 C C . VAL A 1 26 ? -7.799 2.806 0.419 1.00 0.00 26 VAL A C 8
ATOM 5019 O O . VAL A 1 26 ? -6.907 3.648 0.528 1.00 0.00 26 VAL A O 8
ATOM 5032 N N . SER A 1 27 ? -7.762 1.629 1.036 1.00 0.00 27 SER A N 8
ATOM 5033 C CA . SER A 1 27 ? -6.648 1.252 1.898 1.00 0.00 27 SER A CA 8
ATOM 5034 C C . SER A 1 27 ? -5.357 1.126 1.095 1.00 0.00 27 SER A C 8
ATOM 5035 O O . SER A 1 27 ? -4.259 1.217 1.644 1.00 0.00 27 SER A O 8
ATOM 5043 N N . LEU A 1 28 ? -5.498 0.915 -0.209 1.00 0.00 28 LEU A N 8
ATOM 5044 C CA . LEU A 1 28 ? -4.344 0.775 -1.090 1.00 0.00 28 LEU A CA 8
ATOM 5045 C C . LEU A 1 28 ? -3.924 2.128 -1.656 1.00 0.00 28 LEU A C 8
ATOM 5046 O O . LEU A 1 28 ? -2.867 2.655 -1.309 1.00 0.00 28 LEU A O 8
ATOM 5062 N N . ILE A 1 29 ? -4.759 2.685 -2.526 1.00 0.00 29 ILE A N 8
ATOM 5063 C CA . ILE A 1 29 ? -4.476 3.978 -3.136 1.00 0.00 29 ILE A CA 8
ATOM 5064 C C . ILE A 1 29 ? -3.826 4.928 -2.135 1.00 0.00 29 ILE A C 8
ATOM 5065 O O . ILE A 1 29 ? -2.923 5.688 -2.483 1.00 0.00 29 ILE A O 8
ATOM 5081 N N . GLU A 1 30 ? -4.292 4.877 -0.891 1.00 0.00 30 GLU A N 8
ATOM 5082 C CA . GLU A 1 30 ? -3.756 5.733 0.160 1.00 0.00 30 GLU A CA 8
ATOM 5083 C C . GLU A 1 30 ? -2.352 5.287 0.561 1.00 0.00 30 GLU A C 8
ATOM 5084 O O . GLU A 1 30 ? -1.420 6.091 0.596 1.00 0.00 30 GLU A O 8
ATOM 5096 N N . HIS A 1 31 ? -2.210 4.001 0.863 1.00 0.00 31 HIS A N 8
ATOM 5097 C CA . HIS A 1 31 ? -0.920 3.447 1.261 1.00 0.00 31 HIS A CA 8
ATOM 5098 C C . HIS A 1 31 ? 0.160 3.797 0.242 1.00 0.00 31 HIS A C 8
ATOM 5099 O O . HIS A 1 31 ? 1.254 4.226 0.606 1.00 0.00 31 HIS A O 8
ATOM 5113 N N . GLN A 1 32 ? -0.157 3.611 -1.036 1.00 0.00 32 GLN A N 8
ATOM 5114 C CA . GLN A 1 32 ? 0.787 3.906 -2.107 1.00 0.00 32 GLN A CA 8
ATOM 5115 C C . GLN A 1 32 ? 1.373 5.305 -1.947 1.00 0.00 32 GLN A C 8
ATOM 5116 O O . GLN A 1 32 ? 2.557 5.527 -2.198 1.00 0.00 32 GLN A O 8
ATOM 5130 N N . VAL A 1 33 ? 0.534 6.248 -1.527 1.00 0.00 33 VAL A N 8
ATOM 5131 C CA . VAL A 1 33 ? 0.968 7.626 -1.333 1.00 0.00 33 VAL A CA 8
ATOM 5132 C C . VAL A 1 33 ? 2.325 7.682 -0.639 1.00 0.00 33 VAL A C 8
ATOM 5133 O O . VAL A 1 33 ? 3.259 8.318 -1.129 1.00 0.00 33 VAL A O 8
ATOM 5146 N N . LEU A 1 34 ? 2.427 7.012 0.503 1.00 0.00 34 LEU A N 8
ATOM 5147 C CA . LEU A 1 34 ? 3.671 6.985 1.265 1.00 0.00 34 LEU A CA 8
ATOM 5148 C C . LEU A 1 34 ? 4.871 6.796 0.342 1.00 0.00 34 LEU A C 8
ATOM 5149 O O . LEU A 1 34 ? 5.886 7.479 0.479 1.00 0.00 34 LEU A O 8
ATOM 5165 N N . HIS A 1 35 ? 4.746 5.866 -0.599 1.00 0.00 35 HIS A N 8
ATOM 5166 C CA . HIS A 1 35 ? 5.820 5.589 -1.547 1.00 0.00 35 HIS A CA 8
ATOM 5167 C C . HIS A 1 35 ? 6.091 6.803 -2.431 1.00 0.00 35 HIS A C 8
ATOM 5168 O O . HIS A 1 35 ? 7.170 7.392 -2.377 1.00 0.00 35 HIS A O 8
ATOM 5182 N N . MET A 1 36 ? 5.105 7.170 -3.243 1.00 0.00 36 MET A N 8
ATOM 5183 C CA . MET A 1 36 ? 5.238 8.314 -4.137 1.00 0.00 36 MET A CA 8
ATOM 5184 C C . MET A 1 36 ? 5.474 9.597 -3.347 1.00 0.00 36 MET A C 8
ATOM 5185 O O . MET A 1 36 ? 4.533 10.215 -2.852 1.00 0.00 36 MET A O 8
ATOM 5199 N N . GLY A 1 37 ? 6.739 9.992 -3.233 1.00 0.00 37 GLY A N 8
ATOM 5200 C CA . GLY A 1 37 ? 7.076 11.199 -2.501 1.00 0.00 37 GLY A CA 8
ATOM 5201 C C . GLY A 1 37 ? 8.254 11.934 -3.108 1.00 0.00 37 GLY A C 8
ATOM 5202 O O . GLY A 1 37 ? 8.893 11.437 -4.035 1.00 0.00 37 GLY A O 8
ATOM 5206 N N . GLN A 1 38 ? 8.541 13.122 -2.585 1.00 0.00 38 GLN A N 8
ATOM 5207 C CA . GLN A 1 38 ? 9.650 13.928 -3.083 1.00 0.00 38 GLN A CA 8
ATOM 5208 C C . GLN A 1 38 ? 10.607 14.295 -1.954 1.00 0.00 38 GLN A C 8
ATOM 5209 O O . GLN A 1 38 ? 10.387 15.268 -1.231 1.00 0.00 38 GLN A O 8
ATOM 5223 N N . LYS A 1 39 ? 11.669 13.511 -1.806 1.00 0.00 39 LYS A N 8
ATOM 5224 C CA . LYS A 1 39 ? 12.661 13.753 -0.765 1.00 0.00 39 LYS A CA 8
ATOM 5225 C C . LYS A 1 39 ? 13.773 14.663 -1.275 1.00 0.00 39 LYS A C 8
ATOM 5226 O O . LYS A 1 39 ? 13.988 14.780 -2.481 1.00 0.00 39 LYS A O 8
ATOM 5245 N N . ASN A 1 40 ? 14.479 15.304 -0.349 1.00 0.00 40 ASN A N 8
ATOM 5246 C CA . ASN A 1 40 ? 15.571 16.203 -0.706 1.00 0.00 40 ASN A CA 8
ATOM 5247 C C . ASN A 1 40 ? 16.803 15.928 0.150 1.00 0.00 40 ASN A C 8
ATOM 5248 O O . ASN A 1 40 ? 16.715 15.282 1.194 1.00 0.00 40 ASN A O 8
ATOM 5259 N N . SER A 1 41 ? 17.952 16.423 -0.300 1.00 0.00 41 SER A N 8
ATOM 5260 C CA . SER A 1 41 ? 19.203 16.229 0.423 1.00 0.00 41 SER A CA 8
ATOM 5261 C C . SER A 1 41 ? 19.604 17.499 1.168 1.00 0.00 41 SER A C 8
ATOM 5262 O O . SER A 1 41 ? 19.219 18.603 0.786 1.00 0.00 41 SER A O 8
ATOM 5270 N N . GLY A 1 42 ? 20.381 17.332 2.234 1.00 0.00 42 GLY A N 8
ATOM 5271 C CA . GLY A 1 42 ? 20.822 18.472 3.016 1.00 0.00 42 GLY A CA 8
ATOM 5272 C C . GLY A 1 42 ? 21.416 19.570 2.157 1.00 0.00 42 GLY A C 8
ATOM 5273 O O . GLY A 1 42 ? 22.049 19.312 1.132 1.00 0.00 42 GLY A O 8
ATOM 5277 N N . PRO A 1 43 ? 21.214 20.829 2.573 1.00 0.00 43 PRO A N 8
ATOM 5278 C CA . PRO A 1 43 ? 21.726 21.995 1.848 1.00 0.00 43 PRO A CA 8
ATOM 5279 C C . PRO A 1 43 ? 23.245 22.108 1.931 1.00 0.00 43 PRO A C 8
ATOM 5280 O O . PRO A 1 43 ? 23.919 22.289 0.917 1.00 0.00 43 PRO A O 8
ATOM 5291 N N . SER A 1 44 ? 23.776 21.999 3.144 1.00 0.00 44 SER A N 8
ATOM 5292 C CA . SER A 1 44 ? 25.215 22.093 3.359 1.00 0.00 44 SER A CA 8
ATOM 5293 C C . SER A 1 44 ? 25.901 20.771 3.028 1.00 0.00 44 SER A C 8
ATOM 5294 O O . SER A 1 44 ? 25.246 19.740 2.878 1.00 0.00 44 SER A O 8
ATOM 5302 N N . SER A 1 45 ? 27.225 20.810 2.917 1.00 0.00 45 SER A N 8
ATOM 5303 C CA . SER A 1 45 ? 28.001 19.617 2.600 1.00 0.00 45 SER A CA 8
ATOM 5304 C C . SER A 1 45 ? 27.647 18.472 3.544 1.00 0.00 45 SER A C 8
ATOM 5305 O O . SER A 1 45 ? 27.763 18.599 4.762 1.00 0.00 45 SER A O 8
ATOM 5313 N N . GLY A 1 46 ? 27.216 17.352 2.972 1.00 0.00 46 GLY A N 8
ATOM 5314 C CA . GLY A 1 46 ? 26.851 16.201 3.776 1.00 0.00 46 GLY A CA 8
ATOM 5315 C C . GLY A 1 46 ? 26.219 15.095 2.953 1.00 0.00 46 GLY A C 8
ATOM 5316 O O . GLY A 1 46 ? 25.551 14.233 3.522 1.00 0.00 46 GLY A O 8
ATOM 5321 N N . GLY A 1 1 ? -9.573 -14.848 -12.608 1.00 0.00 1 GLY A N 9
ATOM 5322 C CA . GLY A 1 1 ? -10.493 -15.665 -11.838 1.00 0.00 1 GLY A CA 9
ATOM 5323 C C . GLY A 1 1 ? -10.770 -17.002 -12.495 1.00 0.00 1 GLY A C 9
ATOM 5324 O O . GLY A 1 1 ? -11.890 -17.509 -12.439 1.00 0.00 1 GLY A O 9
ATOM 5328 N N . SER A 1 2 ? -9.747 -17.576 -13.120 1.00 0.00 2 SER A N 9
ATOM 5329 C CA . SER A 1 2 ? -9.886 -18.861 -13.796 1.00 0.00 2 SER A CA 9
ATOM 5330 C C . SER A 1 2 ? -10.306 -19.949 -12.812 1.00 0.00 2 SER A C 9
ATOM 5331 O O . SER A 1 2 ? -9.470 -20.693 -12.300 1.00 0.00 2 SER A O 9
ATOM 5339 N N . SER A 1 3 ? -11.607 -20.034 -12.553 1.00 0.00 3 SER A N 9
ATOM 5340 C CA . SER A 1 3 ? -12.138 -21.028 -11.627 1.00 0.00 3 SER A CA 9
ATOM 5341 C C . SER A 1 3 ? -11.345 -22.329 -11.713 1.00 0.00 3 SER A C 9
ATOM 5342 O O . SER A 1 3 ? -11.253 -22.944 -12.775 1.00 0.00 3 SER A O 9
ATOM 5350 N N . GLY A 1 4 ? -10.773 -22.742 -10.586 1.00 0.00 4 GLY A N 9
ATOM 5351 C CA . GLY A 1 4 ? -9.995 -23.966 -10.554 1.00 0.00 4 GLY A CA 9
ATOM 5352 C C . GLY A 1 4 ? -9.988 -24.613 -9.183 1.00 0.00 4 GLY A C 9
ATOM 5353 O O . GLY A 1 4 ? -8.997 -24.533 -8.457 1.00 0.00 4 GLY A O 9
ATOM 5357 N N . SER A 1 5 ? -11.096 -25.254 -8.827 1.00 0.00 5 SER A N 9
ATOM 5358 C CA . SER A 1 5 ? -11.215 -25.912 -7.531 1.00 0.00 5 SER A CA 9
ATOM 5359 C C . SER A 1 5 ? -10.483 -25.122 -6.451 1.00 0.00 5 SER A C 9
ATOM 5360 O O . SER A 1 5 ? -9.835 -25.697 -5.577 1.00 0.00 5 SER A O 9
ATOM 5368 N N . SER A 1 6 ? -10.593 -23.799 -6.518 1.00 0.00 6 SER A N 9
ATOM 5369 C CA . SER A 1 6 ? -9.938 -22.927 -5.549 1.00 0.00 6 SER A CA 9
ATOM 5370 C C . SER A 1 6 ? -10.968 -22.210 -4.681 1.00 0.00 6 SER A C 9
ATOM 5371 O O . SER A 1 6 ? -10.830 -22.144 -3.460 1.00 0.00 6 SER A O 9
ATOM 5379 N N . GLY A 1 7 ? -12.003 -21.674 -5.322 1.00 0.00 7 GLY A N 9
ATOM 5380 C CA . GLY A 1 7 ? -13.041 -20.968 -4.594 1.00 0.00 7 GLY A CA 9
ATOM 5381 C C . GLY A 1 7 ? -12.555 -19.652 -4.020 1.00 0.00 7 GLY A C 9
ATOM 5382 O O . GLY A 1 7 ? -12.506 -19.479 -2.803 1.00 0.00 7 GLY A O 9
ATOM 5386 N N . SER A 1 8 ? -12.193 -18.723 -4.899 1.00 0.00 8 SER A N 9
ATOM 5387 C CA . SER A 1 8 ? -11.703 -17.418 -4.472 1.00 0.00 8 SER A CA 9
ATOM 5388 C C . SER A 1 8 ? -12.533 -16.297 -5.091 1.00 0.00 8 SER A C 9
ATOM 5389 O O . SER A 1 8 ? -12.266 -15.856 -6.209 1.00 0.00 8 SER A O 9
ATOM 5397 N N . ARG A 1 9 ? -13.542 -15.841 -4.356 1.00 0.00 9 ARG A N 9
ATOM 5398 C CA . ARG A 1 9 ? -14.412 -14.773 -4.832 1.00 0.00 9 ARG A CA 9
ATOM 5399 C C . ARG A 1 9 ? -13.958 -13.420 -4.291 1.00 0.00 9 ARG A C 9
ATOM 5400 O O . ARG A 1 9 ? -14.769 -12.631 -3.807 1.00 0.00 9 ARG A O 9
ATOM 5421 N N . GLU A 1 10 ? -12.658 -13.160 -4.378 1.00 0.00 10 GLU A N 9
ATOM 5422 C CA . GLU A 1 10 ? -12.096 -11.904 -3.896 1.00 0.00 10 GLU A CA 9
ATOM 5423 C C . GLU A 1 10 ? -10.957 -11.436 -4.797 1.00 0.00 10 GLU A C 9
ATOM 5424 O O . GLU A 1 10 ? -10.211 -12.247 -5.346 1.00 0.00 10 GLU A O 9
ATOM 5436 N N . LYS A 1 11 ? -10.829 -10.122 -4.944 1.00 0.00 11 LYS A N 9
ATOM 5437 C CA . LYS A 1 11 ? -9.781 -9.543 -5.777 1.00 0.00 11 LYS A CA 9
ATOM 5438 C C . LYS A 1 11 ? -8.870 -8.637 -4.955 1.00 0.00 11 LYS A C 9
ATOM 5439 O O . LYS A 1 11 ? -8.812 -7.429 -5.182 1.00 0.00 11 LYS A O 9
ATOM 5458 N N . SER A 1 12 ? -8.160 -9.230 -4.000 1.00 0.00 12 SER A N 9
ATOM 5459 C CA . SER A 1 12 ? -7.253 -8.475 -3.142 1.00 0.00 12 SER A CA 9
ATOM 5460 C C . SER A 1 12 ? -6.272 -7.656 -3.976 1.00 0.00 12 SER A C 9
ATOM 5461 O O . SER A 1 12 ? -6.098 -7.902 -5.170 1.00 0.00 12 SER A O 9
ATOM 5469 N N . HIS A 1 13 ? -5.633 -6.681 -3.337 1.00 0.00 13 HIS A N 9
ATOM 5470 C CA . HIS A 1 13 ? -4.668 -5.825 -4.019 1.00 0.00 13 HIS A CA 9
ATOM 5471 C C . HIS A 1 13 ? -3.293 -5.930 -3.366 1.00 0.00 13 HIS A C 9
ATOM 5472 O O . HIS A 1 13 ? -3.120 -5.573 -2.202 1.00 0.00 13 HIS A O 9
ATOM 5486 N N . GLN A 1 14 ? -2.319 -6.423 -4.126 1.00 0.00 14 GLN A N 9
ATOM 5487 C CA . GLN A 1 14 ? -0.960 -6.576 -3.620 1.00 0.00 14 GLN A CA 9
ATOM 5488 C C . GLN A 1 14 ? -0.081 -5.410 -4.061 1.00 0.00 14 GLN A C 9
ATOM 5489 O O . GLN A 1 14 ? -0.075 -5.032 -5.233 1.00 0.00 14 GLN A O 9
ATOM 5503 N N . CYS A 1 15 ? 0.661 -4.844 -3.115 1.00 0.00 15 CYS A N 9
ATOM 5504 C CA . CYS A 1 15 ? 1.544 -3.721 -3.404 1.00 0.00 15 CYS A CA 9
ATOM 5505 C C . CYS A 1 15 ? 2.887 -4.209 -3.939 1.00 0.00 15 CYS A C 9
ATOM 5506 O O . CYS A 1 15 ? 3.646 -4.870 -3.230 1.00 0.00 15 CYS A O 9
ATOM 5513 N N . ARG A 1 16 ? 3.174 -3.878 -5.193 1.00 0.00 16 ARG A N 9
ATOM 5514 C CA . ARG A 1 16 ? 4.425 -4.282 -5.823 1.00 0.00 16 ARG A CA 9
ATOM 5515 C C . ARG A 1 16 ? 5.504 -3.223 -5.619 1.00 0.00 16 ARG A C 9
ATOM 5516 O O . ARG A 1 16 ? 6.233 -2.879 -6.549 1.00 0.00 16 ARG A O 9
ATOM 5537 N N . GLU A 1 17 ? 5.600 -2.711 -4.396 1.00 0.00 17 GLU A N 9
ATOM 5538 C CA . GLU A 1 17 ? 6.589 -1.691 -4.071 1.00 0.00 17 GLU A CA 9
ATOM 5539 C C . GLU A 1 17 ? 7.289 -2.011 -2.753 1.00 0.00 17 GLU A C 9
ATOM 5540 O O . GLU A 1 17 ? 8.477 -1.734 -2.584 1.00 0.00 17 GLU A O 9
ATOM 5552 N N . CYS A 1 18 ? 6.544 -2.596 -1.822 1.00 0.00 18 CYS A N 9
ATOM 5553 C CA . CYS A 1 18 ? 7.090 -2.954 -0.518 1.00 0.00 18 CYS A CA 9
ATOM 5554 C C . CYS A 1 18 ? 6.785 -4.411 -0.182 1.00 0.00 18 CYS A C 9
ATOM 5555 O O . CYS A 1 18 ? 7.661 -5.154 0.257 1.00 0.00 18 CYS A O 9
ATOM 5562 N N . GLY A 1 19 ? 5.535 -4.812 -0.393 1.00 0.00 19 GLY A N 9
ATOM 5563 C CA . GLY A 1 19 ? 5.136 -6.178 -0.107 1.00 0.00 19 GLY A CA 9
ATOM 5564 C C . GLY A 1 19 ? 4.014 -6.254 0.909 1.00 0.00 19 GLY A C 9
ATOM 5565 O O . GLY A 1 19 ? 4.241 -6.596 2.069 1.00 0.00 19 GLY A O 9
ATOM 5569 N N . GLU A 1 20 ? 2.800 -5.933 0.473 1.00 0.00 20 GLU A N 9
ATOM 5570 C CA . GLU A 1 20 ? 1.639 -5.964 1.356 1.00 0.00 20 GLU A CA 9
ATOM 5571 C C . GLU A 1 20 ? 0.381 -6.359 0.586 1.00 0.00 20 GLU A C 9
ATOM 5572 O O . GLU A 1 20 ? 0.324 -6.231 -0.637 1.00 0.00 20 GLU A O 9
ATOM 5584 N N . ILE A 1 21 ? -0.623 -6.839 1.312 1.00 0.00 21 ILE A N 9
ATOM 5585 C CA . ILE A 1 21 ? -1.879 -7.251 0.699 1.00 0.00 21 ILE A CA 9
ATOM 5586 C C . ILE A 1 21 ? -3.065 -6.543 1.345 1.00 0.00 21 ILE A C 9
ATOM 5587 O O . ILE A 1 21 ? -3.144 -6.431 2.568 1.00 0.00 21 ILE A O 9
ATOM 5603 N N . PHE A 1 22 ? -3.986 -6.066 0.514 1.00 0.00 22 PHE A N 9
ATOM 5604 C CA . PHE A 1 22 ? -5.170 -5.369 1.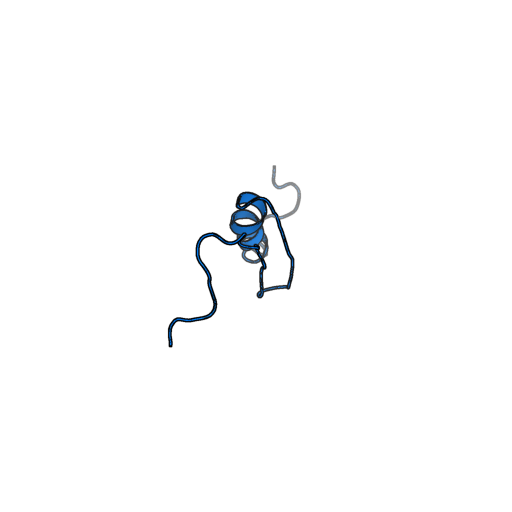004 1.00 0.00 22 PHE A CA 9
ATOM 5605 C C . PHE A 1 22 ? -6.443 -6.022 0.475 1.00 0.00 22 PHE A C 9
ATOM 5606 O O . PHE A 1 22 ? -6.391 -7.030 -0.229 1.00 0.00 22 PHE A O 9
ATOM 5623 N N . PHE A 1 23 ? -7.587 -5.440 0.822 1.00 0.00 23 PHE A N 9
ATOM 5624 C CA . PHE A 1 23 ? -8.875 -5.965 0.384 1.00 0.00 23 PHE A CA 9
ATOM 5625 C C . PHE A 1 23 ? -9.604 -4.954 -0.495 1.00 0.00 23 PHE A C 9
ATOM 5626 O O . PHE A 1 23 ? -10.031 -5.275 -1.604 1.00 0.00 23 PHE A O 9
ATOM 5643 N N . GLN A 1 24 ? -9.744 -3.732 0.009 1.00 0.00 24 GLN A N 9
ATOM 5644 C CA . GLN A 1 24 ? -10.423 -2.675 -0.731 1.00 0.00 24 GLN A CA 9
ATOM 5645 C C . GLN A 1 24 ? -9.421 -1.818 -1.499 1.00 0.00 24 GLN A C 9
ATOM 5646 O O . GLN A 1 24 ? -8.222 -1.850 -1.223 1.00 0.00 24 GLN A O 9
ATOM 5660 N N . TYR A 1 25 ? -9.921 -1.054 -2.463 1.00 0.00 25 TYR A N 9
ATOM 5661 C CA . TYR A 1 25 ? -9.070 -0.191 -3.273 1.00 0.00 25 TYR A CA 9
ATOM 5662 C C . TYR A 1 25 ? -8.719 1.089 -2.521 1.00 0.00 25 TYR A C 9
ATOM 5663 O O . TYR A 1 25 ? -7.582 1.559 -2.569 1.00 0.00 25 TYR A O 9
ATOM 5681 N N . VAL A 1 26 ? -9.705 1.648 -1.826 1.00 0.00 26 VAL A N 9
ATOM 5682 C CA . VAL A 1 26 ? -9.502 2.873 -1.062 1.00 0.00 26 VAL A CA 9
ATOM 5683 C C . VAL A 1 26 ? -8.343 2.724 -0.083 1.00 0.00 26 VAL A C 9
ATOM 5684 O O . VAL A 1 26 ? -7.682 3.702 0.267 1.00 0.00 26 VAL A O 9
ATOM 5697 N N . SER A 1 27 ? -8.101 1.493 0.357 1.00 0.00 27 SER A N 9
ATOM 5698 C CA . SER A 1 27 ? -7.023 1.216 1.299 1.00 0.00 27 SER A CA 9
ATOM 5699 C C . SER A 1 27 ? -5.672 1.199 0.590 1.00 0.00 27 SER A C 9
ATOM 5700 O O . SER A 1 27 ? -4.659 1.618 1.150 1.00 0.00 27 SER A O 9
ATOM 5708 N N . LEU A 1 28 ? -5.666 0.711 -0.646 1.00 0.00 28 LEU A N 9
ATOM 5709 C CA . LEU A 1 28 ? -4.441 0.639 -1.434 1.00 0.00 28 LEU A CA 9
ATOM 5710 C C . LEU A 1 28 ? -3.998 2.029 -1.881 1.00 0.00 28 LEU A C 9
ATOM 5711 O O . LEU A 1 28 ? -2.860 2.435 -1.642 1.00 0.00 28 LEU A O 9
ATOM 5727 N N . ILE A 1 29 ? -4.904 2.753 -2.528 1.00 0.00 29 ILE A N 9
ATOM 5728 C CA . ILE A 1 29 ? -4.608 4.098 -3.005 1.00 0.00 29 ILE A CA 9
ATOM 5729 C C . ILE A 1 29 ? -4.035 4.964 -1.888 1.00 0.00 29 ILE A C 9
ATOM 5730 O O . ILE A 1 29 ? -3.097 5.730 -2.102 1.00 0.00 29 ILE A O 9
ATOM 5746 N N . GLU A 1 30 ? -4.605 4.833 -0.694 1.00 0.00 30 GLU A N 9
ATOM 5747 C CA . GLU A 1 30 ? -4.150 5.603 0.458 1.00 0.00 30 GLU A CA 9
ATOM 5748 C C . GLU A 1 30 ? -2.716 5.234 0.826 1.00 0.00 30 GLU A C 9
ATOM 5749 O O . GLU A 1 30 ? -1.869 6.107 1.019 1.00 0.00 30 GLU A O 9
ATOM 5761 N N . HIS A 1 31 ? -2.451 3.935 0.922 1.00 0.00 31 HIS A N 9
ATOM 5762 C CA . HIS A 1 31 ? -1.120 3.450 1.268 1.00 0.00 31 HIS A CA 9
ATOM 5763 C C . HIS A 1 31 ? -0.084 3.942 0.262 1.00 0.00 31 HIS A C 9
ATOM 5764 O O . HIS A 1 31 ? 0.995 4.396 0.641 1.00 0.00 31 HIS A O 9
ATOM 5778 N N . GLN A 1 32 ? -0.421 3.849 -1.021 1.00 0.00 32 GLN A N 9
ATOM 5779 C CA . GLN A 1 32 ? 0.482 4.283 -2.080 1.00 0.00 32 GLN A CA 9
ATOM 5780 C C . GLN A 1 32 ? 1.106 5.634 -1.744 1.00 0.00 32 GLN A C 9
ATOM 5781 O O . GLN A 1 32 ? 2.314 5.824 -1.888 1.00 0.00 32 GLN A O 9
ATOM 5795 N N . VAL A 1 33 ? 0.275 6.569 -1.295 1.00 0.00 33 VAL A N 9
ATOM 5796 C CA . VAL A 1 33 ? 0.745 7.902 -0.937 1.00 0.00 33 VAL A CA 9
ATOM 5797 C C . VAL A 1 33 ? 2.040 7.831 -0.136 1.00 0.00 33 VAL A C 9
ATOM 5798 O O . VAL A 1 33 ? 3.015 8.516 -0.448 1.00 0.00 33 VAL A O 9
ATOM 5811 N N . LEU A 1 34 ? 2.044 6.997 0.898 1.00 0.00 34 LEU A N 9
ATOM 5812 C CA . LEU A 1 34 ? 3.220 6.835 1.746 1.00 0.00 34 LEU A CA 9
ATOM 5813 C C . LEU A 1 34 ? 4.495 6.803 0.908 1.00 0.00 34 LEU A C 9
ATOM 5814 O O . LEU A 1 34 ? 5.454 7.522 1.190 1.00 0.00 34 LEU A O 9
ATOM 5830 N N . HIS A 1 35 ? 4.497 5.966 -0.125 1.00 0.00 35 HIS A N 9
ATOM 5831 C CA . HIS A 1 35 ? 5.653 5.843 -1.006 1.00 0.00 35 HIS A CA 9
ATOM 5832 C C . HIS A 1 35 ? 5.971 7.176 -1.675 1.00 0.00 35 HIS A C 9
ATOM 5833 O O . HIS A 1 35 ? 7.074 7.704 -1.536 1.00 0.00 35 HIS A O 9
ATOM 5847 N N . MET A 1 36 ? 4.997 7.715 -2.403 1.00 0.00 36 MET A N 9
ATOM 5848 C CA . MET A 1 36 ? 5.174 8.987 -3.093 1.00 0.00 36 MET A CA 9
ATOM 5849 C C . MET A 1 36 ? 4.782 10.154 -2.192 1.00 0.00 36 MET A C 9
ATOM 5850 O O . MET A 1 36 ? 3.631 10.587 -2.187 1.00 0.00 36 MET A O 9
ATOM 5864 N N . GLY A 1 37 ? 5.748 10.658 -1.430 1.00 0.00 37 GLY A N 9
ATOM 5865 C CA . GLY A 1 37 ? 5.483 11.770 -0.535 1.00 0.00 37 GLY A CA 9
ATOM 5866 C C . GLY A 1 37 ? 6.742 12.293 0.128 1.00 0.00 37 GLY A C 9
ATOM 5867 O O . GLY A 1 37 ? 7.184 13.406 -0.157 1.00 0.00 37 GLY A O 9
ATOM 5871 N N . GLN A 1 38 ? 7.319 11.490 1.016 1.00 0.00 38 GLN A N 9
ATOM 5872 C CA . GLN A 1 38 ? 8.533 11.880 1.723 1.00 0.00 38 GLN A CA 9
ATOM 5873 C C . GLN A 1 38 ? 9.735 11.091 1.216 1.00 0.00 38 GLN A C 9
ATOM 5874 O O . GLN A 1 38 ? 9.675 9.870 1.072 1.00 0.00 38 GLN A O 9
ATOM 5888 N N . LYS A 1 39 ? 10.829 11.796 0.947 1.00 0.00 39 LYS A N 9
ATOM 5889 C CA . LYS A 1 39 ? 12.047 11.163 0.456 1.00 0.00 39 LYS A CA 9
ATOM 5890 C C . LYS A 1 39 ? 13.203 11.384 1.427 1.00 0.00 39 LYS A C 9
ATOM 5891 O O . LYS A 1 39 ? 13.454 12.507 1.863 1.00 0.00 39 LYS A O 9
ATOM 5910 N N . ASN A 1 40 ? 13.905 10.305 1.759 1.00 0.00 40 ASN A N 9
ATOM 5911 C CA . ASN A 1 40 ? 15.035 10.382 2.677 1.00 0.00 40 ASN A CA 9
ATOM 5912 C C . ASN A 1 40 ? 15.962 11.535 2.304 1.00 0.00 40 ASN A C 9
ATOM 5913 O O . ASN A 1 40 ? 16.150 11.838 1.126 1.00 0.00 40 ASN A O 9
ATOM 5924 N N . SER A 1 41 ? 16.539 12.174 3.317 1.00 0.00 41 SER A N 9
ATOM 5925 C CA . SER A 1 41 ? 17.444 13.296 3.096 1.00 0.00 41 SER A CA 9
ATOM 5926 C C . SER A 1 41 ? 18.877 12.917 3.455 1.00 0.00 41 SER A C 9
ATOM 5927 O O . SER A 1 41 ? 19.814 13.219 2.717 1.00 0.00 41 SER A O 9
ATOM 5935 N N . GLY A 1 42 ? 19.039 12.252 4.595 1.00 0.00 42 GLY A N 9
ATOM 5936 C CA . GLY A 1 42 ? 20.361 11.842 5.033 1.00 0.00 42 GLY A CA 9
ATOM 5937 C C . GLY A 1 42 ? 20.337 11.162 6.388 1.00 0.00 42 GLY A C 9
ATOM 5938 O O . GLY A 1 42 ? 19.281 10.795 6.903 1.00 0.00 42 GLY A O 9
ATOM 5942 N N . PRO A 1 43 ? 21.524 10.983 6.985 1.00 0.00 43 PRO A N 9
ATOM 5943 C CA . PRO A 1 43 ? 21.662 10.339 8.295 1.00 0.00 43 PRO A CA 9
ATOM 5944 C C . PRO A 1 43 ? 21.114 11.203 9.426 1.00 0.00 43 PRO A C 9
ATOM 5945 O O . PRO A 1 43 ? 21.014 10.756 10.568 1.00 0.00 43 PRO A O 9
ATOM 5956 N N . SER A 1 44 ? 20.759 12.442 9.099 1.00 0.00 44 SER A N 9
ATOM 5957 C CA . SER A 1 44 ? 20.223 13.369 10.089 1.00 0.00 44 SER A CA 9
ATOM 5958 C C . SER A 1 44 ? 19.283 12.652 11.053 1.00 0.00 44 SER A C 9
ATOM 5959 O O . SER A 1 44 ? 18.623 11.680 10.686 1.00 0.00 44 SER A O 9
ATOM 5967 N N . SER A 1 45 ? 19.229 13.138 12.288 1.00 0.00 45 SER A N 9
ATOM 5968 C CA . SER A 1 45 ? 18.373 12.542 13.308 1.00 0.00 45 SER A CA 9
ATOM 5969 C C . SER A 1 45 ? 16.974 13.149 13.266 1.00 0.00 45 SER A C 9
ATOM 5970 O O . SER A 1 45 ? 16.687 14.019 12.445 1.00 0.00 45 SER A O 9
ATOM 5978 N N . GLY A 1 46 ? 16.106 12.681 14.157 1.00 0.00 46 GLY A N 9
ATOM 5979 C CA . GLY A 1 46 ? 14.747 13.187 14.206 1.00 0.00 46 GLY A CA 9
ATOM 5980 C C . GLY A 1 46 ? 13.866 12.589 13.126 1.00 0.00 46 GLY A C 9
ATOM 5981 O O . GLY A 1 46 ? 14.307 12.489 11.982 1.00 0.00 46 GLY A O 9
ATOM 5986 N N . GLY A 1 1 ? -9.841 -11.637 -22.975 1.00 0.00 1 GLY A N 10
ATOM 5987 C CA . GLY A 1 1 ? -9.514 -11.370 -21.586 1.00 0.00 1 GLY A CA 10
ATOM 5988 C C . GLY A 1 1 ? -10.663 -11.687 -20.649 1.00 0.00 1 GLY A C 10
ATOM 5989 O O . GLY A 1 1 ? -10.746 -12.790 -20.109 1.00 0.00 1 GLY A O 10
ATOM 5993 N N . SER A 1 2 ? -11.550 -10.717 -20.453 1.00 0.00 2 SER A N 10
ATOM 5994 C CA . SER A 1 2 ? -12.696 -10.896 -19.570 1.00 0.00 2 SER A CA 10
ATOM 5995 C C . SER A 1 2 ? -13.924 -11.343 -20.358 1.00 0.00 2 SER A C 10
ATOM 5996 O O . SER A 1 2 ? -14.405 -10.629 -21.237 1.00 0.00 2 SER A O 10
ATOM 6004 N N . SER A 1 3 ? -14.425 -12.531 -20.035 1.00 0.00 3 SER A N 10
ATOM 6005 C CA . SER A 1 3 ? -15.595 -13.078 -20.714 1.00 0.00 3 SER A CA 10
ATOM 6006 C C . SER A 1 3 ? -16.718 -13.358 -19.720 1.00 0.00 3 SER A C 10
ATOM 6007 O O . SER A 1 3 ? -17.891 -13.133 -20.012 1.00 0.00 3 SER A O 10
ATOM 6015 N N . GLY A 1 4 ? -16.348 -13.853 -18.542 1.00 0.00 4 GLY A N 10
ATOM 6016 C CA . GLY A 1 4 ? -17.335 -14.157 -17.522 1.00 0.00 4 GLY A CA 10
ATOM 6017 C C . GLY A 1 4 ? -17.846 -12.914 -16.821 1.00 0.00 4 GLY A C 10
ATOM 6018 O O . GLY A 1 4 ? -18.277 -11.961 -17.469 1.00 0.00 4 GLY A O 10
ATOM 6022 N N . SER A 1 5 ? -17.799 -12.925 -15.493 1.00 0.00 5 SER A N 10
ATOM 6023 C CA . SER A 1 5 ? -18.267 -11.792 -14.703 1.00 0.00 5 SER A CA 10
ATOM 6024 C C . SER A 1 5 ? -17.098 -11.087 -14.020 1.00 0.00 5 SER A C 10
ATOM 6025 O O . SER A 1 5 ? -17.028 -9.859 -13.996 1.00 0.00 5 SER A O 10
ATOM 6033 N N . SER A 1 6 ? -16.183 -11.875 -13.464 1.00 0.00 6 SER A N 10
ATOM 6034 C CA . SER A 1 6 ? -15.019 -11.328 -12.777 1.00 0.00 6 SER A CA 10
ATOM 6035 C C . SER A 1 6 ? -15.436 -10.269 -11.761 1.00 0.00 6 SER A C 10
ATOM 6036 O O . SER A 1 6 ? -14.842 -9.195 -11.687 1.00 0.00 6 SER A O 10
ATOM 6044 N N . GLY A 1 7 ? -16.465 -10.582 -10.978 1.00 0.00 7 GLY A N 10
ATOM 6045 C CA . GLY A 1 7 ? -16.945 -9.648 -9.976 1.00 0.00 7 GLY A CA 10
ATOM 6046 C C . GLY A 1 7 ? -17.109 -10.293 -8.614 1.00 0.00 7 GLY A C 10
ATOM 6047 O O . GLY A 1 7 ? -16.352 -10.004 -7.688 1.00 0.00 7 GLY A O 10
ATOM 6051 N N . SER A 1 8 ? -18.103 -11.167 -8.491 1.00 0.00 8 SER A N 10
ATOM 6052 C CA . SER A 1 8 ? -18.368 -11.851 -7.230 1.00 0.00 8 SER A CA 10
ATOM 6053 C C . SER A 1 8 ? -17.066 -12.276 -6.558 1.00 0.00 8 SER A C 10
ATOM 6054 O O . SER A 1 8 ? -16.786 -11.890 -5.423 1.00 0.00 8 SER A O 10
ATOM 6062 N N . ARG A 1 9 ? -16.274 -13.073 -7.268 1.00 0.00 9 ARG A N 10
ATOM 6063 C CA . ARG A 1 9 ? -15.002 -13.552 -6.741 1.00 0.00 9 ARG A CA 10
ATOM 6064 C C . ARG A 1 9 ? -14.232 -12.420 -6.068 1.00 0.00 9 ARG A C 10
ATOM 6065 O O . ARG A 1 9 ? -14.313 -11.266 -6.487 1.00 0.00 9 ARG A O 10
ATOM 6086 N N . GLU A 1 10 ? -13.485 -12.759 -5.021 1.00 0.00 10 GLU A N 10
ATOM 6087 C CA . GLU A 1 10 ? -12.702 -11.771 -4.290 1.00 0.00 10 GLU A CA 10
ATOM 6088 C C . GLU A 1 10 ? -11.276 -11.699 -4.829 1.00 0.00 10 GLU A C 10
ATOM 6089 O O . GLU A 1 10 ? -10.570 -12.706 -4.887 1.00 0.00 10 GLU A O 10
ATOM 6101 N N . LYS A 1 11 ? -10.858 -10.501 -5.223 1.00 0.00 11 LYS A N 10
ATOM 6102 C CA . LYS A 1 11 ? -9.517 -10.295 -5.757 1.00 0.00 11 LYS A CA 10
ATOM 6103 C C . LYS A 1 11 ? -8.816 -9.147 -5.038 1.00 0.00 11 LYS A C 10
ATOM 6104 O O . LYS A 1 11 ? -9.231 -7.992 -5.141 1.00 0.00 11 LYS A O 10
ATOM 6123 N N . SER A 1 12 ? -7.751 -9.471 -4.312 1.00 0.00 12 SER A N 10
ATOM 6124 C CA . SER A 1 12 ? -6.993 -8.467 -3.575 1.00 0.00 12 SER A CA 10
ATOM 6125 C C . SER A 1 12 ? -6.011 -7.745 -4.493 1.00 0.00 12 SER A C 10
ATOM 6126 O O . SER A 1 12 ? -5.819 -8.135 -5.645 1.00 0.00 12 SER A O 10
ATOM 6134 N N . HIS A 1 13 ? -5.392 -6.690 -3.974 1.00 0.00 13 HIS A N 10
ATOM 6135 C CA . HIS A 1 13 ? -4.428 -5.912 -4.746 1.00 0.00 13 HIS A CA 10
ATOM 6136 C C . HIS A 1 13 ? -3.100 -5.803 -4.004 1.00 0.00 13 HIS A C 10
ATOM 6137 O O . HIS A 1 13 ? -2.842 -4.814 -3.317 1.00 0.00 13 HIS A O 10
ATOM 6151 N N . GLN A 1 14 ? -2.262 -6.824 -4.146 1.00 0.00 14 GLN A N 10
ATOM 6152 C CA . GLN A 1 14 ? -0.961 -6.842 -3.488 1.00 0.00 14 GLN A CA 10
ATOM 6153 C C . GLN A 1 14 ? -0.112 -5.654 -3.927 1.00 0.00 14 GLN A C 10
ATOM 6154 O O . GLN A 1 14 ? -0.134 -5.259 -5.094 1.00 0.00 14 GLN A O 10
ATOM 6168 N N . CYS A 1 15 ? 0.636 -5.087 -2.986 1.00 0.00 15 CYS A N 10
ATOM 6169 C CA . CYS A 1 15 ? 1.492 -3.943 -3.275 1.00 0.00 15 CYS A CA 10
ATOM 6170 C C . CYS A 1 15 ? 2.831 -4.397 -3.850 1.00 0.00 15 CYS A C 10
ATOM 6171 O O . CYS A 1 15 ? 3.557 -5.168 -3.223 1.00 0.00 15 CYS A O 10
ATOM 6178 N N . ARG A 1 16 ? 3.149 -3.913 -5.046 1.00 0.00 16 ARG A N 10
ATOM 6179 C CA . ARG A 1 16 ? 4.399 -4.269 -5.706 1.00 0.00 16 ARG A CA 10
ATOM 6180 C C . ARG A 1 16 ? 5.450 -3.181 -5.505 1.00 0.00 16 ARG A C 10
ATOM 6181 O O . ARG A 1 16 ? 6.159 -2.810 -6.440 1.00 0.00 16 ARG A O 10
ATOM 6202 N N . GLU A 1 17 ? 5.542 -2.674 -4.280 1.00 0.00 17 GLU A N 10
ATOM 6203 C CA . GLU A 1 17 ? 6.505 -1.627 -3.957 1.00 0.00 17 GLU A CA 10
ATOM 6204 C C . GLU A 1 17 ? 7.267 -1.964 -2.679 1.00 0.00 17 GLU A C 10
ATOM 6205 O O . GLU A 1 17 ? 8.453 -1.659 -2.551 1.00 0.00 17 GLU A O 10
ATOM 6217 N N . CYS A 1 18 ? 6.577 -2.595 -1.734 1.00 0.00 18 CYS A N 10
ATOM 6218 C CA . CYS A 1 18 ? 7.186 -2.973 -0.465 1.00 0.00 18 CYS A CA 10
ATOM 6219 C C . CYS A 1 18 ? 6.860 -4.422 -0.116 1.00 0.00 18 CYS A C 10
ATOM 6220 O O . CYS A 1 18 ? 7.745 -5.203 0.231 1.00 0.00 18 CYS A O 10
ATOM 6227 N N . GLY A 1 19 ? 5.581 -4.774 -0.210 1.00 0.00 19 GLY A N 10
ATOM 6228 C CA . GLY A 1 19 ? 5.160 -6.128 0.099 1.00 0.00 19 GLY A CA 10
ATOM 6229 C C . GLY A 1 19 ? 4.011 -6.167 1.087 1.00 0.00 19 GLY A C 10
ATOM 6230 O O . GLY A 1 19 ? 4.205 -6.476 2.262 1.00 0.00 19 GLY A O 10
ATOM 6234 N N . GLU A 1 20 ? 2.811 -5.851 0.609 1.00 0.00 20 GLU A N 10
ATOM 6235 C CA . GLU A 1 20 ? 1.627 -5.848 1.460 1.00 0.00 20 GLU A CA 10
ATOM 6236 C C . GLU A 1 20 ? 0.426 -6.434 0.724 1.00 0.00 20 GLU A C 10
ATOM 6237 O O . GLU A 1 20 ? 0.493 -6.707 -0.475 1.00 0.00 20 GLU A O 10
ATOM 6249 N N . ILE A 1 21 ? -0.671 -6.624 1.449 1.00 0.00 21 ILE A N 10
ATOM 6250 C CA . ILE A 1 21 ? -1.886 -7.176 0.865 1.00 0.00 21 ILE A CA 10
ATOM 6251 C C . ILE A 1 21 ? -3.129 -6.540 1.478 1.00 0.00 21 ILE A C 10
ATOM 6252 O O . ILE A 1 21 ? -3.427 -6.742 2.655 1.00 0.00 21 ILE A O 10
ATOM 6268 N N . PHE A 1 22 ? -3.853 -5.771 0.671 1.00 0.00 22 PHE A N 10
ATOM 6269 C CA . PHE A 1 22 ? -5.065 -5.105 1.133 1.00 0.00 22 PHE A CA 10
ATOM 6270 C C . PHE A 1 22 ? -6.308 -5.767 0.544 1.00 0.00 22 PHE A C 10
ATOM 6271 O O . PHE A 1 22 ? -6.209 -6.698 -0.255 1.00 0.00 22 PHE A O 10
ATOM 6288 N N . PHE A 1 23 ? -7.477 -5.278 0.945 1.00 0.00 23 PHE A N 10
ATOM 6289 C CA . PHE A 1 23 ? -8.740 -5.822 0.458 1.00 0.00 23 PHE A CA 10
ATOM 6290 C C . PHE A 1 23 ? -9.567 -4.742 -0.232 1.00 0.00 23 PHE A C 10
ATOM 6291 O O . PHE A 1 23 ? -10.125 -4.965 -1.306 1.00 0.00 23 PHE A O 10
ATOM 6308 N N . GLN A 1 24 ? -9.640 -3.571 0.393 1.00 0.00 24 GLN A N 10
ATOM 6309 C CA . GLN A 1 24 ? -10.400 -2.457 -0.160 1.00 0.00 24 GLN A CA 10
ATOM 6310 C C . GLN A 1 24 ? -9.498 -1.531 -0.969 1.00 0.00 24 GLN A C 10
ATOM 6311 O O . GLN A 1 24 ? -8.444 -1.105 -0.496 1.00 0.00 24 GLN A O 10
ATOM 6325 N N . TYR A 1 25 ? -9.917 -1.224 -2.192 1.00 0.00 25 TYR A N 10
ATOM 6326 C CA . TYR A 1 25 ? -9.146 -0.351 -3.068 1.00 0.00 25 TYR A CA 10
ATOM 6327 C C . TYR A 1 25 ? -8.785 0.951 -2.360 1.00 0.00 25 TYR A C 10
ATOM 6328 O O . TYR A 1 25 ? -7.678 1.469 -2.512 1.00 0.00 25 TYR A O 10
ATOM 6346 N N . VAL A 1 26 ? -9.728 1.475 -1.583 1.00 0.00 26 VAL A N 10
ATOM 6347 C CA . VAL A 1 26 ? -9.511 2.716 -0.848 1.00 0.00 26 VAL A CA 10
ATOM 6348 C C . VAL A 1 26 ? -8.244 2.640 -0.004 1.00 0.00 26 VAL A C 10
ATOM 6349 O O . VAL A 1 26 ? -7.534 3.633 0.160 1.00 0.00 26 VAL A O 10
ATOM 6362 N N . SER A 1 27 ? -7.964 1.455 0.529 1.00 0.00 27 SER A N 10
ATOM 6363 C CA . SER A 1 27 ? -6.784 1.250 1.360 1.00 0.00 27 SER A CA 10
ATOM 6364 C C . SER A 1 27 ? -5.509 1.361 0.529 1.00 0.00 27 SER A C 10
ATOM 6365 O O . SER A 1 27 ? -4.497 1.890 0.991 1.00 0.00 27 SER A O 10
ATOM 6373 N N . LEU A 1 28 ? -5.565 0.859 -0.699 1.00 0.00 28 LEU A N 10
ATOM 6374 C CA . LEU A 1 28 ? -4.416 0.901 -1.597 1.00 0.00 28 LEU A CA 10
ATOM 6375 C C . LEU A 1 28 ? -4.118 2.332 -2.033 1.00 0.00 28 LEU A C 10
ATOM 6376 O O . LEU A 1 28 ? -3.030 2.853 -1.783 1.00 0.00 28 LEU A O 10
ATOM 6392 N N . ILE A 1 29 ? -5.090 2.961 -2.683 1.00 0.00 29 ILE A N 10
ATOM 6393 C CA . ILE A 1 29 ? -4.933 4.333 -3.151 1.00 0.00 29 ILE A CA 10
ATOM 6394 C C . ILE A 1 29 ? -4.333 5.219 -2.064 1.00 0.00 29 ILE A C 10
ATOM 6395 O O . ILE A 1 29 ? -3.657 6.205 -2.356 1.00 0.00 29 ILE A O 10
ATOM 6411 N N . GLU A 1 30 ? -4.583 4.858 -0.809 1.00 0.00 30 GLU A N 10
ATOM 6412 C CA . GLU A 1 30 ? -4.066 5.620 0.322 1.00 0.00 30 GLU A CA 10
ATOM 6413 C C . GLU A 1 30 ? -2.652 5.172 0.679 1.00 0.00 30 GLU A C 10
ATOM 6414 O O . GLU A 1 30 ? -1.753 5.995 0.852 1.00 0.00 30 GLU A O 10
ATOM 6426 N N . HIS A 1 31 ? -2.463 3.861 0.789 1.00 0.00 31 HIS A N 10
ATOM 6427 C CA . HIS A 1 31 ? -1.159 3.302 1.126 1.00 0.00 31 HIS A CA 10
ATOM 6428 C C . HIS A 1 31 ? -0.079 3.843 0.194 1.00 0.00 31 HIS A C 10
ATOM 6429 O O . HIS A 1 31 ? 1.039 4.125 0.623 1.00 0.00 31 HIS A O 10
ATOM 6443 N N . GLN A 1 32 ? -0.422 3.983 -1.083 1.00 0.00 32 GLN A N 10
ATOM 6444 C CA . GLN A 1 32 ? 0.520 4.488 -2.075 1.00 0.00 32 GLN A CA 10
ATOM 6445 C C . GLN A 1 32 ? 1.090 5.836 -1.647 1.00 0.00 32 GLN A C 10
ATOM 6446 O O . GLN A 1 32 ? 2.277 6.107 -1.831 1.00 0.00 32 GLN A O 10
ATOM 6460 N N . VAL A 1 33 ? 0.237 6.680 -1.075 1.00 0.00 33 VAL A N 10
ATOM 6461 C CA . VAL A 1 33 ? 0.656 8.000 -0.620 1.00 0.00 33 VAL A CA 10
ATOM 6462 C C . VAL A 1 33 ? 2.012 7.938 0.073 1.00 0.00 33 VAL A C 10
ATOM 6463 O O . VAL A 1 33 ? 2.905 8.737 -0.212 1.00 0.00 33 VAL A O 10
ATOM 6476 N N . LEU A 1 34 ? 2.160 6.983 0.986 1.00 0.00 34 LEU A N 10
ATOM 6477 C CA . LEU A 1 34 ? 3.409 6.815 1.721 1.00 0.00 34 LEU A CA 10
ATOM 6478 C C . LEU A 1 34 ? 4.582 6.619 0.765 1.00 0.00 34 LEU A C 10
ATOM 6479 O O . LEU A 1 34 ? 5.687 7.101 1.015 1.00 0.00 34 LEU A O 10
ATOM 6495 N N . HIS A 1 35 ? 4.332 5.912 -0.332 1.00 0.00 35 HIS A N 10
ATOM 6496 C CA . HIS A 1 35 ? 5.367 5.654 -1.328 1.00 0.00 35 HIS A CA 10
ATOM 6497 C C . HIS A 1 35 ? 5.706 6.926 -2.099 1.00 0.00 35 HIS A C 10
ATOM 6498 O O . HIS A 1 35 ? 6.871 7.310 -2.200 1.00 0.00 35 HIS A O 10
ATOM 6512 N N . MET A 1 36 ? 4.681 7.575 -2.642 1.00 0.00 36 MET A N 10
ATOM 6513 C CA . MET A 1 36 ? 4.872 8.803 -3.404 1.00 0.00 36 MET A CA 10
ATOM 6514 C C . MET A 1 36 ? 5.946 9.678 -2.765 1.00 0.00 36 MET A C 10
ATOM 6515 O O . MET A 1 36 ? 5.751 10.224 -1.680 1.00 0.00 36 MET A O 10
ATOM 6529 N N . GLY A 1 37 ? 7.081 9.807 -3.446 1.00 0.00 37 GLY A N 10
ATOM 6530 C CA . GLY A 1 37 ? 8.169 10.616 -2.929 1.00 0.00 37 GLY A CA 10
ATOM 6531 C C . GLY A 1 37 ? 8.189 12.009 -3.525 1.00 0.00 37 GLY A C 10
ATOM 6532 O O . GLY A 1 37 ? 7.905 12.188 -4.709 1.00 0.00 37 GLY A O 10
ATOM 6536 N N . GLN A 1 38 ? 8.523 12.998 -2.702 1.00 0.00 38 GLN A N 10
ATOM 6537 C CA . GLN A 1 38 ? 8.576 14.383 -3.156 1.00 0.00 38 GLN A CA 10
ATOM 6538 C C . GLN A 1 38 ? 9.963 14.729 -3.688 1.00 0.00 38 GLN A C 10
ATOM 6539 O O . GLN A 1 38 ? 10.832 15.180 -2.942 1.00 0.00 38 GLN A O 10
ATOM 6553 N N . LYS A 1 39 ? 10.164 14.515 -4.984 1.00 0.00 39 LYS A N 10
ATOM 6554 C CA . LYS A 1 39 ? 11.444 14.804 -5.618 1.00 0.00 39 LYS A CA 10
ATOM 6555 C C . LYS A 1 39 ? 11.679 16.308 -5.709 1.00 0.00 39 LYS A C 10
ATOM 6556 O O . LYS A 1 39 ? 10.748 17.078 -5.939 1.00 0.00 39 LYS A O 10
ATOM 6575 N N . ASN A 1 40 ? 12.930 16.719 -5.528 1.00 0.00 40 ASN A N 10
ATOM 6576 C CA . ASN A 1 40 ? 13.287 18.132 -5.591 1.00 0.00 40 ASN A CA 10
ATOM 6577 C C . ASN A 1 40 ? 12.626 18.807 -6.789 1.00 0.00 40 ASN A C 10
ATOM 6578 O O . ASN A 1 40 ? 12.970 18.530 -7.938 1.00 0.00 40 ASN A O 10
ATOM 6589 N N . SER A 1 41 ? 11.677 19.695 -6.512 1.00 0.00 41 SER A N 10
ATOM 6590 C CA . SER A 1 41 ? 10.966 20.408 -7.566 1.00 0.00 41 SER A CA 10
ATOM 6591 C C . SER A 1 41 ? 11.588 21.780 -7.809 1.00 0.00 41 SER A C 10
ATOM 6592 O O . SER A 1 41 ? 12.191 22.369 -6.913 1.00 0.00 41 SER A O 10
ATOM 6600 N N . GLY A 1 42 ? 11.436 22.284 -9.031 1.00 0.00 42 GLY A N 10
ATOM 6601 C CA . GLY A 1 42 ? 11.988 23.582 -9.371 1.00 0.00 42 GLY A CA 10
ATOM 6602 C C . GLY A 1 42 ? 13.394 23.773 -8.838 1.00 0.00 42 GLY A C 10
ATOM 6603 O O . GLY A 1 42 ? 14.054 22.823 -8.416 1.00 0.00 42 GLY A O 10
ATOM 6607 N N . PRO A 1 43 ? 13.872 25.026 -8.854 1.00 0.00 43 PRO A N 10
ATOM 6608 C CA . PRO A 1 43 ? 15.214 25.367 -8.372 1.00 0.00 43 PRO A CA 10
ATOM 6609 C C . PRO A 1 43 ? 15.338 25.234 -6.858 1.00 0.00 43 PRO A C 10
ATOM 6610 O O . PRO A 1 43 ? 16.307 24.669 -6.353 1.00 0.00 43 PRO A O 10
ATOM 6621 N N . SER A 1 44 ? 14.350 25.759 -6.140 1.00 0.00 44 SER A N 10
ATOM 6622 C CA . SER A 1 44 ? 14.350 25.702 -4.683 1.00 0.00 44 SER A CA 10
ATOM 6623 C C . SER A 1 44 ? 13.133 24.938 -4.169 1.00 0.00 44 SER A C 10
ATOM 6624 O O . SER A 1 44 ? 12.250 24.564 -4.940 1.00 0.00 44 SER A O 10
ATOM 6632 N N . SER A 1 45 ? 13.095 24.710 -2.860 1.00 0.00 45 SER A N 10
ATOM 6633 C CA . SER A 1 45 ? 11.990 23.988 -2.242 1.00 0.00 45 SER A CA 10
ATOM 6634 C C . SER A 1 45 ? 10.651 24.613 -2.623 1.00 0.00 45 SER A C 10
ATOM 6635 O O . SER A 1 45 ? 10.602 25.710 -3.178 1.00 0.00 45 SER A O 10
ATOM 6643 N N . GLY A 1 46 ? 9.567 23.906 -2.320 1.00 0.00 46 GLY A N 10
ATOM 6644 C CA . GLY A 1 46 ? 8.242 24.406 -2.639 1.00 0.00 46 GLY A CA 10
ATOM 6645 C C . GLY A 1 46 ? 7.341 23.334 -3.217 1.00 0.00 46 GLY A C 10
ATOM 6646 O O . GLY A 1 46 ? 7.679 22.155 -3.127 1.00 0.00 46 GLY A O 10
ATOM 6651 N N . GLY A 1 1 ? -7.075 -29.711 -16.244 1.00 0.00 1 GLY A N 11
ATOM 6652 C CA . GLY A 1 1 ? -7.557 -30.028 -14.913 1.00 0.00 1 GLY A CA 11
ATOM 6653 C C . GLY A 1 1 ? -8.594 -31.133 -14.919 1.00 0.00 1 GLY A C 11
ATOM 6654 O O . GLY A 1 1 ? -9.259 -31.364 -15.929 1.00 0.00 1 GLY A O 11
ATOM 6658 N N . SER A 1 2 ? -8.733 -31.818 -13.789 1.00 0.00 2 SER A N 11
ATOM 6659 C CA . SER A 1 2 ? -9.694 -32.909 -13.670 1.00 0.00 2 SER A CA 11
ATOM 6660 C C . SER A 1 2 ? -11.087 -32.375 -13.351 1.00 0.00 2 SER A C 11
ATOM 6661 O O . SER A 1 2 ? -11.802 -32.932 -12.519 1.00 0.00 2 SER A O 11
ATOM 6669 N N . SER A 1 3 ? -11.464 -31.289 -14.020 1.00 0.00 3 SER A N 11
ATOM 6670 C CA . SER A 1 3 ? -12.770 -30.676 -13.806 1.00 0.00 3 SER A CA 11
ATOM 6671 C C . SER A 1 3 ? -13.071 -30.545 -12.316 1.00 0.00 3 SER A C 11
ATOM 6672 O O . SER A 1 3 ? -14.188 -30.806 -11.872 1.00 0.00 3 SER A O 11
ATOM 6680 N N . GLY A 1 4 ? -12.065 -30.137 -11.549 1.00 0.00 4 GLY A N 11
ATOM 6681 C CA . GLY A 1 4 ? -12.241 -29.978 -10.117 1.00 0.00 4 GLY A CA 11
ATOM 6682 C C . GLY A 1 4 ? -12.155 -28.529 -9.680 1.00 0.00 4 GLY A C 11
ATOM 6683 O O . GLY A 1 4 ? -13.162 -27.926 -9.308 1.00 0.00 4 GLY A O 11
ATOM 6687 N N . SER A 1 5 ? -10.950 -27.970 -9.722 1.00 0.00 5 SER A N 11
ATOM 6688 C CA . SER A 1 5 ? -10.736 -26.584 -9.322 1.00 0.00 5 SER A CA 11
ATOM 6689 C C . SER A 1 5 ? -10.727 -25.663 -10.537 1.00 0.00 5 SER A C 11
ATOM 6690 O O . SER A 1 5 ? -9.741 -25.592 -11.270 1.00 0.00 5 SER A O 11
ATOM 6698 N N . SER A 1 6 ? -11.835 -24.958 -10.745 1.00 0.00 6 SER A N 11
ATOM 6699 C CA . SER A 1 6 ? -11.958 -24.042 -11.874 1.00 0.00 6 SER A CA 11
ATOM 6700 C C . SER A 1 6 ? -11.442 -22.654 -11.507 1.00 0.00 6 SER A C 11
ATOM 6701 O O . SER A 1 6 ? -12.044 -21.642 -11.861 1.00 0.00 6 SER A O 11
ATOM 6709 N N . GLY A 1 7 ? -10.321 -22.616 -10.793 1.00 0.00 7 GLY A N 11
ATOM 6710 C CA . GLY A 1 7 ? -9.742 -21.348 -10.388 1.00 0.00 7 GLY A CA 11
ATOM 6711 C C . GLY A 1 7 ? -10.720 -20.484 -9.618 1.00 0.00 7 GLY A C 11
ATOM 6712 O O . GLY A 1 7 ? -11.877 -20.860 -9.430 1.00 0.00 7 GLY A O 11
ATOM 6716 N N . SER A 1 8 ? -10.254 -19.323 -9.168 1.00 0.00 8 SER A N 11
ATOM 6717 C CA . SER A 1 8 ? -11.094 -18.405 -8.408 1.00 0.00 8 SER A CA 11
ATOM 6718 C C . SER A 1 8 ? -10.579 -16.974 -8.525 1.00 0.00 8 SER A C 11
ATOM 6719 O O . SER A 1 8 ? -9.400 -16.747 -8.798 1.00 0.00 8 SER A O 11
ATOM 6727 N N . ARG A 1 9 ? -11.472 -16.012 -8.316 1.00 0.00 9 ARG A N 11
ATOM 6728 C CA . ARG A 1 9 ? -11.109 -14.602 -8.399 1.00 0.00 9 ARG A CA 11
ATOM 6729 C C . ARG A 1 9 ? -10.446 -14.134 -7.106 1.00 0.00 9 ARG A C 11
ATOM 6730 O O . ARG A 1 9 ? -11.101 -14.013 -6.071 1.00 0.00 9 ARG A O 11
ATOM 6751 N N . GLU A 1 10 ? -9.145 -13.874 -7.175 1.00 0.00 10 GLU A N 11
ATOM 6752 C CA . GLU A 1 10 ? -8.394 -13.421 -6.010 1.00 0.00 10 GLU A CA 11
ATOM 6753 C C . GLU A 1 10 ? -9.182 -12.372 -5.229 1.00 0.00 10 GLU A C 11
ATOM 6754 O O . GLU A 1 10 ? -9.319 -12.463 -4.009 1.00 0.00 10 GLU A O 11
ATOM 6766 N N . LYS A 1 11 ? -9.698 -11.377 -5.942 1.00 0.00 11 LYS A N 11
ATOM 6767 C CA . LYS A 1 11 ? -10.473 -10.311 -5.319 1.00 0.00 11 LYS A CA 11
ATOM 6768 C C . LYS A 1 11 ? -9.664 -9.616 -4.229 1.00 0.00 11 LYS A C 11
ATOM 6769 O O . LYS A 1 11 ? -10.163 -9.377 -3.129 1.00 0.00 11 LYS A O 11
ATOM 6788 N N . SER A 1 12 ? -8.413 -9.292 -4.541 1.00 0.00 12 SER A N 11
ATOM 6789 C CA . SER A 1 12 ? -7.534 -8.627 -3.587 1.00 0.00 12 SER A CA 11
ATOM 6790 C C . SER A 1 12 ? -6.664 -7.585 -4.285 1.00 0.00 12 SER A C 11
ATOM 6791 O O . SER A 1 12 ? -6.606 -7.530 -5.514 1.00 0.00 12 SER A O 11
ATOM 6799 N N . HIS A 1 13 ? -5.989 -6.760 -3.491 1.00 0.00 13 HIS A N 11
ATOM 6800 C CA . HIS A 1 13 ? -5.121 -5.719 -4.032 1.00 0.00 13 HIS A CA 11
ATOM 6801 C C . HIS A 1 13 ? -3.754 -5.746 -3.354 1.00 0.00 13 HIS A C 11
ATOM 6802 O O . HIS A 1 13 ? -3.561 -5.134 -2.304 1.00 0.00 13 HIS A O 11
ATOM 6816 N N . GLN A 1 14 ? -2.811 -6.459 -3.961 1.00 0.00 14 GLN A N 11
ATOM 6817 C CA . GLN A 1 14 ? -1.464 -6.566 -3.414 1.00 0.00 14 GLN A CA 11
ATOM 6818 C C . GLN A 1 14 ? -0.573 -5.444 -3.939 1.00 0.00 14 GLN A C 11
ATOM 6819 O O . GLN A 1 14 ? -0.632 -5.090 -5.117 1.00 0.00 14 GLN A O 11
ATOM 6833 N N . CYS A 1 15 ? 0.251 -4.889 -3.057 1.00 0.00 15 CYS A N 11
ATOM 6834 C CA . CYS A 1 15 ? 1.154 -3.807 -3.430 1.00 0.00 15 CYS A CA 11
ATOM 6835 C C . CYS A 1 15 ? 2.572 -4.329 -3.638 1.00 0.00 15 CYS A C 11
ATOM 6836 O O . CYS A 1 15 ? 3.240 -4.738 -2.689 1.00 0.00 15 CYS A O 11
ATOM 6843 N N . ARG A 1 16 ? 3.025 -4.312 -4.888 1.00 0.00 16 ARG A N 11
ATOM 6844 C CA . ARG A 1 16 ? 4.363 -4.785 -5.222 1.00 0.00 16 ARG A CA 11
ATOM 6845 C C . ARG A 1 16 ? 5.428 -3.865 -4.632 1.00 0.00 16 ARG A C 11
ATOM 6846 O O . ARG A 1 16 ? 6.430 -4.328 -4.089 1.00 0.00 16 ARG A O 11
ATOM 6867 N N . GLU A 1 17 ? 5.202 -2.559 -4.743 1.00 0.00 17 GLU A N 11
ATOM 6868 C CA . GLU A 1 17 ? 6.143 -1.575 -4.222 1.00 0.00 17 GLU A CA 11
ATOM 6869 C C . GLU A 1 17 ? 6.800 -2.076 -2.939 1.00 0.00 17 GLU A C 11
ATOM 6870 O O . GLU A 1 17 ? 8.023 -2.043 -2.800 1.00 0.00 17 GLU A O 11
ATOM 6882 N N . CYS A 1 18 ? 5.979 -2.539 -2.003 1.00 0.00 18 CYS A N 11
ATOM 6883 C CA . CYS A 1 18 ? 6.477 -3.047 -0.731 1.00 0.00 18 CYS A CA 11
ATOM 6884 C C . CYS A 1 18 ? 6.112 -4.517 -0.551 1.00 0.00 18 CYS A C 11
ATOM 6885 O O . CYS A 1 18 ? 6.955 -5.338 -0.191 1.00 0.00 18 CYS A O 11
ATOM 6892 N N . GLY A 1 19 ? 4.848 -4.843 -0.805 1.00 0.00 19 GLY A N 11
ATOM 6893 C CA . GLY A 1 19 ? 4.394 -6.214 -0.666 1.00 0.00 19 GLY A CA 11
ATOM 6894 C C . GLY A 1 19 ? 3.361 -6.374 0.432 1.00 0.00 19 GLY A C 11
ATOM 6895 O O . GLY A 1 19 ? 3.501 -7.232 1.304 1.00 0.00 19 GLY A O 11
ATOM 6899 N N . GLU A 1 20 ? 2.323 -5.545 0.391 1.00 0.00 20 GLU A N 11
ATOM 6900 C CA . GLU A 1 20 ? 1.265 -5.598 1.393 1.00 0.00 20 GLU A CA 11
ATOM 6901 C C . GLU A 1 20 ? -0.090 -5.861 0.741 1.00 0.00 20 GLU A C 11
ATOM 6902 O O . GLU A 1 20 ? -0.459 -5.205 -0.234 1.00 0.00 20 GLU A O 11
ATOM 6914 N N . ILE A 1 21 ? -0.825 -6.825 1.285 1.00 0.00 21 ILE A N 11
ATOM 6915 C CA . ILE A 1 21 ? -2.137 -7.175 0.757 1.00 0.00 21 ILE A CA 11
ATOM 6916 C C . ILE A 1 21 ? -3.229 -6.315 1.384 1.00 0.00 21 ILE A C 11
ATOM 6917 O O . ILE A 1 21 ? -3.373 -6.270 2.606 1.00 0.00 21 ILE A O 11
ATOM 6933 N N . PHE A 1 22 ? -3.997 -5.635 0.540 1.00 0.00 22 PHE A N 11
ATOM 6934 C CA . PHE A 1 22 ? -5.078 -4.776 1.011 1.00 0.00 22 PHE A CA 11
ATOM 6935 C C . PHE A 1 22 ? -6.421 -5.235 0.451 1.00 0.00 22 PHE A C 11
ATOM 6936 O O . PHE A 1 22 ? -6.548 -5.507 -0.743 1.00 0.00 22 PHE A O 11
ATOM 6953 N N . PHE A 1 23 ? -7.421 -5.319 1.322 1.00 0.00 23 PHE A N 11
ATOM 6954 C CA . PHE A 1 23 ? -8.755 -5.746 0.916 1.00 0.00 23 PHE A CA 11
ATOM 6955 C C . PHE A 1 23 ? -9.488 -4.622 0.190 1.00 0.00 23 PHE A C 11
ATOM 6956 O O . PHE A 1 23 ? -9.831 -4.750 -0.985 1.00 0.00 23 PHE A O 11
ATOM 6973 N N . GLN A 1 24 ? -9.726 -3.524 0.899 1.00 0.00 24 GLN A N 11
ATOM 6974 C CA . GLN A 1 24 ? -10.420 -2.378 0.322 1.00 0.00 24 GLN A CA 11
ATOM 6975 C C . GLN A 1 24 ? -9.549 -1.681 -0.718 1.00 0.00 24 GLN A C 11
ATOM 6976 O O . GLN A 1 24 ? -8.328 -1.837 -0.725 1.00 0.00 24 GLN A O 11
ATOM 6990 N N . TYR A 1 25 ? -10.185 -0.914 -1.596 1.00 0.00 25 TYR A N 11
ATOM 6991 C CA . TYR A 1 25 ? -9.469 -0.195 -2.643 1.00 0.00 25 TYR A CA 11
ATOM 6992 C C . TYR A 1 25 ? -9.028 1.182 -2.156 1.00 0.00 25 TYR A C 11
ATOM 6993 O O . TYR A 1 25 ? -7.915 1.626 -2.435 1.00 0.00 25 TYR A O 11
ATOM 7011 N N . VAL A 1 26 ? -9.912 1.853 -1.424 1.00 0.00 26 VAL A N 11
ATOM 7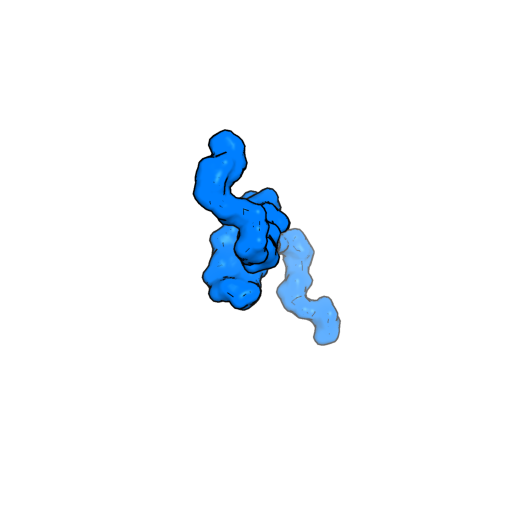012 C CA . VAL A 1 26 ? -9.615 3.179 -0.895 1.00 0.00 26 VAL A CA 11
ATOM 7013 C C . VAL A 1 26 ? -8.448 3.132 0.084 1.00 0.00 26 VAL A C 11
ATOM 7014 O O . VAL A 1 26 ? -7.798 4.146 0.340 1.00 0.00 26 VAL A O 11
ATOM 7027 N N . SER A 1 27 ? -8.187 1.948 0.629 1.00 0.00 27 SER A N 11
ATOM 7028 C CA . SER A 1 27 ? -7.099 1.769 1.584 1.00 0.00 27 SER A CA 11
ATOM 7029 C C . SER A 1 27 ? -5.760 1.643 0.864 1.00 0.00 27 SER A C 11
ATOM 7030 O O . SER A 1 27 ? -4.699 1.772 1.475 1.00 0.00 27 SER A O 11
ATOM 7038 N N . LEU A 1 28 ? -5.818 1.390 -0.439 1.00 0.00 28 LEU A N 11
ATOM 7039 C CA . LEU A 1 28 ? -4.610 1.246 -1.245 1.00 0.00 28 LEU A CA 11
ATOM 7040 C C . LEU A 1 28 ? -4.075 2.609 -1.673 1.00 0.00 28 LEU A C 11
ATOM 7041 O O . LEU A 1 28 ? -2.900 2.917 -1.472 1.00 0.00 28 LEU A O 11
ATOM 7057 N N . ILE A 1 29 ? -4.946 3.423 -2.261 1.00 0.00 29 ILE A N 11
ATOM 7058 C CA . ILE A 1 29 ? -4.562 4.754 -2.713 1.00 0.00 29 ILE A CA 11
ATOM 7059 C C . ILE A 1 29 ? -3.986 5.579 -1.568 1.00 0.00 29 ILE A C 11
ATOM 7060 O O . ILE A 1 29 ? -3.129 6.437 -1.778 1.00 0.00 29 ILE A O 11
ATOM 7076 N N . GLU A 1 30 ? -4.461 5.311 -0.355 1.00 0.00 30 GLU A N 11
ATOM 7077 C CA . GLU A 1 30 ? -3.991 6.029 0.824 1.00 0.00 30 GLU A CA 11
ATOM 7078 C C . GLU A 1 30 ? -2.645 5.484 1.292 1.00 0.00 30 GLU A C 11
ATOM 7079 O O . GLU A 1 30 ? -1.887 6.174 1.976 1.00 0.00 30 GLU A O 11
ATOM 7091 N N . HIS A 1 31 ? -2.353 4.242 0.919 1.00 0.00 31 HIS A N 11
ATOM 7092 C CA . HIS A 1 31 ? -1.098 3.604 1.300 1.00 0.00 31 HIS A CA 11
ATOM 7093 C C . HIS A 1 31 ? 0.007 3.941 0.303 1.00 0.00 31 HIS A C 11
ATOM 7094 O O . HIS A 1 31 ? 1.012 4.555 0.661 1.00 0.00 31 HIS A O 11
ATOM 7108 N N . GLN A 1 32 ? -0.186 3.533 -0.947 1.00 0.00 32 GLN A N 11
ATOM 7109 C CA . GLN A 1 32 ? 0.796 3.791 -1.994 1.00 0.00 32 GLN A CA 11
ATOM 7110 C C . GLN A 1 32 ? 1.401 5.182 -1.842 1.00 0.00 32 GLN A C 11
ATOM 7111 O O . GLN A 1 32 ? 2.542 5.421 -2.239 1.00 0.00 32 GLN A O 11
ATOM 7125 N N . VAL A 1 33 ? 0.630 6.098 -1.265 1.00 0.00 33 VAL A N 11
ATOM 7126 C CA . VAL A 1 33 ? 1.091 7.466 -1.059 1.00 0.00 33 VAL A CA 11
ATOM 7127 C C . VAL A 1 33 ? 2.478 7.490 -0.427 1.00 0.00 33 VAL A C 11
ATOM 7128 O O . VAL A 1 33 ? 3.358 8.235 -0.860 1.00 0.00 33 VAL A O 11
ATOM 7141 N N . LEU A 1 34 ? 2.668 6.668 0.600 1.00 0.00 34 LEU A N 11
ATOM 7142 C CA . LEU A 1 34 ? 3.950 6.593 1.293 1.00 0.00 34 LEU A CA 11
ATOM 7143 C C . LEU A 1 34 ? 5.097 6.430 0.301 1.00 0.00 34 LEU A C 11
ATOM 7144 O O . LEU A 1 34 ? 6.182 6.979 0.494 1.00 0.00 34 LEU A O 11
ATOM 7160 N N . HIS A 1 35 ? 4.848 5.673 -0.764 1.00 0.00 35 HIS A N 11
ATOM 7161 C CA . HIS A 1 35 ? 5.860 5.440 -1.789 1.00 0.00 35 HIS A CA 11
ATOM 7162 C C . HIS A 1 35 ? 6.140 6.717 -2.576 1.00 0.00 35 HIS A C 11
ATOM 7163 O O . HIS A 1 35 ? 7.293 7.110 -2.749 1.00 0.00 35 HIS A O 11
ATOM 7177 N N . MET A 1 36 ? 5.077 7.358 -3.052 1.00 0.00 36 MET A N 11
ATOM 7178 C CA . MET A 1 36 ? 5.210 8.590 -3.821 1.00 0.00 36 MET A CA 11
ATOM 7179 C C . MET A 1 36 ? 6.367 9.435 -3.298 1.00 0.00 36 MET A C 11
ATOM 7180 O O . MET A 1 36 ? 6.430 9.752 -2.111 1.00 0.00 36 MET A O 11
ATOM 7194 N N . GLY A 1 37 ? 7.281 9.797 -4.193 1.00 0.00 37 GLY A N 11
ATOM 7195 C CA . GLY A 1 37 ? 8.424 10.602 -3.802 1.00 0.00 37 GLY A CA 11
ATOM 7196 C C . GLY A 1 37 ? 8.017 11.895 -3.122 1.00 0.00 37 GLY A C 11
ATOM 7197 O O . GLY A 1 37 ? 7.384 12.753 -3.737 1.00 0.00 37 GLY A O 11
ATOM 7201 N N . GLN A 1 38 ? 8.380 12.033 -1.851 1.00 0.00 38 GLN A N 11
ATOM 7202 C CA . GLN A 1 38 ? 8.047 13.230 -1.088 1.00 0.00 38 GLN A CA 11
ATOM 7203 C C . GLN A 1 38 ? 9.308 13.927 -0.589 1.00 0.00 38 GLN A C 11
ATOM 7204 O O . GLN A 1 38 ? 9.367 15.155 -0.523 1.00 0.00 38 GLN A O 11
ATOM 7218 N N . LYS A 1 39 ? 10.316 13.135 -0.238 1.00 0.00 39 LYS A N 11
ATOM 7219 C CA . LYS A 1 39 ? 11.578 13.674 0.254 1.00 0.00 39 LYS A CA 11
ATOM 7220 C C . LYS A 1 39 ? 12.413 14.238 -0.891 1.00 0.00 39 LYS A C 11
ATOM 7221 O O . LYS A 1 39 ? 12.722 15.428 -0.919 1.00 0.00 39 LYS A O 11
ATOM 7240 N N . ASN A 1 40 ? 12.773 13.374 -1.835 1.00 0.00 40 ASN A N 11
ATOM 7241 C CA . ASN A 1 40 ? 13.572 13.787 -2.983 1.00 0.00 40 ASN A CA 11
ATOM 7242 C C . ASN A 1 40 ? 13.171 15.182 -3.452 1.00 0.00 40 ASN A C 11
ATOM 7243 O O . ASN A 1 40 ? 12.127 15.361 -4.081 1.00 0.00 40 ASN A O 11
ATOM 7254 N N . SER A 1 41 ? 14.007 16.168 -3.142 1.00 0.00 41 SER A N 11
ATOM 7255 C CA . SER A 1 41 ? 13.738 17.548 -3.529 1.00 0.00 41 SER A CA 11
ATOM 7256 C C . SER A 1 41 ? 14.263 17.831 -4.933 1.00 0.00 41 SER A C 11
ATOM 7257 O O . SER A 1 41 ? 15.236 17.224 -5.378 1.00 0.00 41 SER A O 11
ATOM 7265 N N . GLY A 1 42 ? 13.609 18.757 -5.627 1.00 0.00 42 GLY A N 11
ATOM 7266 C CA . GLY A 1 42 ? 14.022 19.105 -6.974 1.00 0.00 42 GLY A CA 11
ATOM 7267 C C . GLY A 1 42 ? 12.906 19.743 -7.777 1.00 0.00 42 GLY A C 11
ATOM 7268 O O . GLY A 1 42 ? 11.947 20.283 -7.226 1.00 0.00 42 GLY A O 11
ATOM 7272 N N . PRO A 1 43 ? 13.024 19.685 -9.112 1.00 0.00 43 PRO A N 11
ATOM 7273 C CA . PRO A 1 43 ? 12.026 20.257 -10.020 1.00 0.00 43 PRO A CA 11
ATOM 7274 C C . PRO A 1 43 ? 10.715 19.479 -10.005 1.00 0.00 43 PRO A C 11
ATOM 7275 O O . PRO A 1 43 ? 10.710 18.254 -9.885 1.00 0.00 43 PRO A O 11
ATOM 7286 N N . SER A 1 44 ? 9.604 20.199 -10.128 1.00 0.00 44 SER A N 11
ATOM 7287 C CA . SER A 1 44 ? 8.285 19.576 -10.124 1.00 0.00 44 SER A CA 11
ATOM 7288 C C . SER A 1 44 ? 7.743 19.446 -11.544 1.00 0.00 44 SER A C 11
ATOM 7289 O O . SER A 1 44 ? 7.185 18.413 -11.915 1.00 0.00 44 SER A O 11
ATOM 7297 N N . SER A 1 45 ? 7.910 20.501 -12.334 1.00 0.00 45 SER A N 11
ATOM 7298 C CA . SER A 1 45 ? 7.434 20.508 -13.713 1.00 0.00 45 SER A CA 11
ATOM 7299 C C . SER A 1 45 ? 8.112 19.410 -14.527 1.00 0.00 45 SER A C 11
ATOM 7300 O O . SER A 1 45 ? 9.307 19.157 -14.376 1.00 0.00 45 SER A O 11
ATOM 7308 N N . GLY A 1 46 ? 7.338 18.759 -15.391 1.00 0.00 46 GLY A N 11
ATOM 7309 C CA . GLY A 1 46 ? 7.880 17.695 -16.216 1.00 0.00 46 GLY A CA 11
ATOM 7310 C C . GLY A 1 46 ? 7.152 17.560 -17.539 1.00 0.00 46 GLY A C 11
ATOM 7311 O O . GLY A 1 46 ? 7.117 16.463 -18.093 1.00 0.00 46 GLY A O 11
ATOM 7316 N N . GLY A 1 1 ? -21.001 -29.424 12.246 1.00 0.00 1 GLY A N 12
ATOM 7317 C CA . GLY A 1 1 ? -21.024 -28.310 11.317 1.00 0.00 1 GLY A CA 12
ATOM 7318 C C . GLY A 1 1 ? -19.633 -27.845 10.935 1.00 0.00 1 GLY A C 12
ATOM 7319 O O . GLY A 1 1 ? -19.015 -27.059 11.652 1.00 0.00 1 GLY A O 12
ATOM 7323 N N . SER A 1 2 ? -19.137 -28.333 9.802 1.00 0.00 2 SER A N 12
ATOM 7324 C CA . SER A 1 2 ? -17.808 -27.967 9.328 1.00 0.00 2 SER A CA 12
ATOM 7325 C C . SER A 1 2 ? -17.880 -26.786 8.365 1.00 0.00 2 SER A C 12
ATOM 7326 O O . SER A 1 2 ? -17.401 -26.864 7.234 1.00 0.00 2 SER A O 12
ATOM 7334 N N . SER A 1 3 ? -18.482 -25.693 8.823 1.00 0.00 3 SER A N 12
ATOM 7335 C CA . SER A 1 3 ? -18.622 -24.496 8.002 1.00 0.00 3 SER A CA 12
ATOM 7336 C C . SER A 1 3 ? -17.814 -23.341 8.584 1.00 0.00 3 SER A C 12
ATOM 7337 O O . SER A 1 3 ? -17.954 -23.000 9.758 1.00 0.00 3 SER A O 12
ATOM 7345 N N . GLY A 1 4 ? -16.966 -22.741 7.753 1.00 0.00 4 GLY A N 12
ATOM 7346 C CA . GLY A 1 4 ? -16.148 -21.631 8.203 1.00 0.00 4 GLY A CA 12
ATOM 7347 C C . GLY A 1 4 ? -16.303 -20.404 7.326 1.00 0.00 4 GLY A C 12
ATOM 7348 O O . GLY A 1 4 ? -16.837 -20.487 6.220 1.00 0.00 4 GLY A O 12
ATOM 7352 N N . SER A 1 5 ? -15.836 -19.262 7.820 1.00 0.00 5 SER A N 12
ATOM 7353 C CA . SER A 1 5 ? -15.930 -18.011 7.076 1.00 0.00 5 SER A CA 12
ATOM 7354 C C . SER A 1 5 ? -15.600 -18.230 5.603 1.00 0.00 5 SER A C 12
ATOM 7355 O O . SER A 1 5 ? -14.505 -18.676 5.260 1.00 0.00 5 SER A O 12
ATOM 7363 N N . SER A 1 6 ? -16.556 -17.912 4.735 1.00 0.00 6 SER A N 12
ATOM 7364 C CA . SER A 1 6 ? -16.370 -18.076 3.299 1.00 0.00 6 SER A CA 12
ATOM 7365 C C . SER A 1 6 ? -17.219 -17.074 2.522 1.00 0.00 6 SER A C 12
ATOM 7366 O O . SER A 1 6 ? -18.417 -16.937 2.768 1.00 0.00 6 SER A O 12
ATOM 7374 N N . GLY A 1 7 ? -16.588 -16.375 1.584 1.00 0.00 7 GLY A N 12
ATOM 7375 C CA . GLY A 1 7 ? -17.300 -15.394 0.785 1.00 0.00 7 GLY A CA 12
ATOM 7376 C C . GLY A 1 7 ? -16.390 -14.299 0.265 1.00 0.00 7 GLY A C 12
ATOM 7377 O O . GLY A 1 7 ? -16.684 -13.114 0.415 1.00 0.00 7 GLY A O 12
ATOM 7381 N N . SER A 1 8 ? -15.279 -14.697 -0.348 1.00 0.00 8 SER A N 12
ATOM 7382 C CA . SER A 1 8 ? -14.320 -13.741 -0.888 1.00 0.00 8 SER A CA 12
ATOM 7383 C C . SER A 1 8 ? -14.081 -13.990 -2.374 1.00 0.00 8 SER A C 12
ATOM 7384 O O . SER A 1 8 ? -13.931 -15.133 -2.806 1.00 0.00 8 SER A O 12
ATOM 7392 N N . ARG A 1 9 ? -14.048 -12.912 -3.150 1.00 0.00 9 ARG A N 12
ATOM 7393 C CA . ARG A 1 9 ? -13.830 -13.013 -4.588 1.00 0.00 9 ARG A CA 12
ATOM 7394 C C . ARG A 1 9 ? -12.340 -12.976 -4.916 1.00 0.00 9 ARG A C 12
ATOM 7395 O O . ARG A 1 9 ? -11.597 -12.157 -4.376 1.00 0.00 9 ARG A O 12
ATOM 7416 N N . GLU A 1 10 ? -11.911 -13.869 -5.803 1.00 0.00 10 GLU A N 12
ATOM 7417 C CA . GLU A 1 10 ? -10.510 -13.938 -6.200 1.00 0.00 10 GLU A CA 12
ATOM 7418 C C . GLU A 1 10 ? -9.902 -12.542 -6.297 1.00 0.00 10 GLU A C 12
ATOM 7419 O O . GLU A 1 10 ? -8.843 -12.272 -5.730 1.00 0.00 10 GLU A O 12
ATOM 7431 N N . LYS A 1 11 ? -10.580 -11.657 -7.020 1.00 0.00 11 LYS A N 12
ATOM 7432 C CA . LYS A 1 11 ? -10.110 -10.288 -7.193 1.00 0.00 11 LYS A CA 12
ATOM 7433 C C . LYS A 1 11 ? -9.427 -9.783 -5.925 1.00 0.00 11 LYS A C 12
ATOM 7434 O O . LYS A 1 11 ? -10.077 -9.562 -4.904 1.00 0.00 11 LYS A O 12
ATOM 7453 N N . SER A 1 12 ? -8.112 -9.602 -5.999 1.00 0.00 12 SER A N 12
ATOM 7454 C CA . SER A 1 12 ? -7.341 -9.126 -4.857 1.00 0.00 12 SER A CA 12
ATOM 7455 C C . SER A 1 12 ? -6.579 -7.852 -5.209 1.00 0.00 12 SER A C 12
ATOM 7456 O O . SER A 1 12 ? -6.519 -7.452 -6.372 1.00 0.00 12 SER A O 12
ATOM 7464 N N . HIS A 1 13 ? -5.997 -7.218 -4.195 1.00 0.00 13 HIS A N 12
ATOM 7465 C CA . HIS A 1 13 ? -5.238 -5.989 -4.397 1.00 0.00 13 HIS A CA 12
ATOM 7466 C C . HIS A 1 13 ? -4.014 -5.951 -3.486 1.00 0.00 13 HIS A C 12
ATOM 7467 O O . HIS A 1 13 ? -4.137 -5.784 -2.273 1.00 0.00 13 HIS A O 12
ATOM 7481 N N . GLN A 1 14 ? -2.836 -6.108 -4.081 1.00 0.00 14 GLN A N 12
ATOM 7482 C CA . GLN A 1 14 ? -1.591 -6.093 -3.322 1.00 0.00 14 GLN A CA 12
ATOM 7483 C C . GLN A 1 14 ? -0.656 -5.001 -3.832 1.00 0.00 14 GLN A C 12
ATOM 7484 O O . GLN A 1 14 ? -0.770 -4.555 -4.974 1.00 0.00 14 GLN A O 12
ATOM 7498 N N . CYS A 1 15 ? 0.269 -4.574 -2.978 1.00 0.00 15 CYS A N 12
ATOM 7499 C CA . CYS A 1 15 ? 1.223 -3.534 -3.341 1.00 0.00 15 CYS A CA 12
ATOM 7500 C C . CYS A 1 15 ? 2.543 -4.144 -3.804 1.00 0.00 15 CYS A C 12
ATOM 7501 O O . CYS A 1 15 ? 2.888 -5.263 -3.425 1.00 0.00 15 CYS A O 12
ATOM 7508 N N . ARG A 1 16 ? 3.275 -3.401 -4.627 1.00 0.00 16 ARG A N 12
ATOM 7509 C CA . ARG A 1 16 ? 4.556 -3.869 -5.143 1.00 0.00 16 ARG A CA 12
ATOM 7510 C C . ARG A 1 16 ? 5.710 -3.077 -4.534 1.00 0.00 16 ARG A C 12
ATOM 7511 O O . ARG A 1 16 ? 6.788 -3.620 -4.295 1.00 0.00 16 ARG A O 12
ATOM 7532 N N . GLU A 1 17 ? 5.474 -1.793 -4.285 1.00 0.00 17 GLU A N 12
ATOM 7533 C CA . GLU A 1 17 ? 6.494 -0.928 -3.705 1.00 0.00 17 GLU A CA 12
ATOM 7534 C C . GLU A 1 17 ? 7.169 -1.605 -2.516 1.00 0.00 17 GLU A C 12
ATOM 7535 O O . GLU A 1 17 ? 8.383 -1.504 -2.336 1.00 0.00 17 GLU A O 12
ATOM 7547 N N . CYS A 1 18 ? 6.374 -2.296 -1.706 1.00 0.00 18 CYS A N 12
ATOM 7548 C CA . CYS A 1 18 ? 6.893 -2.990 -0.533 1.00 0.00 18 CYS A CA 12
ATOM 7549 C C . CYS A 1 18 ? 6.360 -4.418 -0.466 1.00 0.00 18 CYS A C 12
ATOM 7550 O O . CYS A 1 18 ? 7.097 -5.354 -0.158 1.00 0.00 18 CYS A O 12
ATOM 7557 N N . GLY A 1 19 ? 5.072 -4.578 -0.757 1.00 0.00 19 GLY A N 12
ATOM 7558 C CA . GLY A 1 19 ? 4.461 -5.894 -0.724 1.00 0.00 19 GLY A CA 12
ATOM 7559 C C . GLY A 1 19 ? 3.512 -6.063 0.446 1.00 0.00 19 GLY A C 12
ATOM 7560 O O . GLY A 1 19 ? 3.930 -6.424 1.545 1.00 0.00 19 GLY A O 12
ATOM 7564 N N . GLU A 1 20 ? 2.230 -5.800 0.209 1.00 0.00 20 GLU A N 12
ATOM 7565 C CA . GLU A 1 20 ? 1.220 -5.923 1.253 1.00 0.00 20 GLU A CA 12
ATOM 7566 C C . GLU A 1 20 ? -0.169 -6.106 0.647 1.00 0.00 20 GLU A C 12
ATOM 7567 O O . GLU A 1 20 ? -0.434 -5.659 -0.469 1.00 0.00 20 GLU A O 12
ATOM 7579 N N . ILE A 1 21 ? -1.050 -6.766 1.391 1.00 0.00 21 ILE A N 12
ATOM 7580 C CA . ILE A 1 21 ? -2.411 -7.008 0.929 1.00 0.00 21 ILE A CA 12
ATOM 7581 C C . ILE A 1 21 ? -3.429 -6.327 1.837 1.00 0.00 21 ILE A C 12
ATOM 7582 O O . ILE A 1 21 ? -3.511 -6.624 3.029 1.00 0.00 21 ILE A O 12
ATOM 7598 N N . PHE A 1 22 ? -4.205 -5.412 1.265 1.00 0.00 22 PHE A N 12
ATOM 7599 C CA . PHE A 1 22 ? -5.220 -4.689 2.022 1.00 0.00 22 PHE A CA 12
ATOM 7600 C C . PHE A 1 22 ? -6.608 -5.266 1.760 1.00 0.00 22 PHE A C 12
ATOM 7601 O O . PHE A 1 22 ? -6.806 -6.036 0.820 1.00 0.00 22 PHE A O 12
ATOM 7618 N N . PHE A 1 23 ? -7.567 -4.888 2.599 1.00 0.00 23 PHE A N 12
ATOM 7619 C CA . PHE A 1 23 ? -8.937 -5.368 2.461 1.00 0.00 23 PHE A CA 12
ATOM 7620 C C . PHE A 1 23 ? -9.718 -4.507 1.472 1.00 0.00 23 PHE A C 12
ATOM 7621 O O . PHE A 1 23 ? -10.323 -5.020 0.531 1.00 0.00 23 PHE A O 12
ATOM 7638 N N . GLN A 1 24 ? -9.699 -3.197 1.693 1.00 0.00 24 GLN A N 12
ATOM 7639 C CA . GLN A 1 24 ? -10.406 -2.265 0.823 1.00 0.00 24 GLN A CA 12
ATOM 7640 C C . GLN A 1 24 ? -9.468 -1.686 -0.231 1.00 0.00 24 GLN A C 12
ATOM 7641 O O . GLN A 1 24 ? -8.255 -1.889 -0.176 1.00 0.00 24 GLN A O 12
ATOM 7655 N N . TYR A 1 25 ? -10.037 -0.966 -1.191 1.00 0.00 25 TYR A N 12
ATOM 7656 C CA . TYR A 1 25 ? -9.252 -0.360 -2.259 1.00 0.00 25 TYR A CA 12
ATOM 7657 C C . TYR A 1 25 ? -8.709 1.000 -1.832 1.00 0.00 25 TYR A C 12
ATOM 7658 O O . TYR A 1 25 ? -7.519 1.281 -1.979 1.00 0.00 25 TYR A O 12
ATOM 7676 N N . VAL A 1 26 ? -9.590 1.843 -1.303 1.00 0.00 26 VAL A N 12
ATOM 7677 C CA . VAL A 1 26 ? -9.201 3.173 -0.852 1.00 0.00 26 VAL A CA 12
ATOM 7678 C C . VAL A 1 26 ? -8.078 3.099 0.176 1.00 0.00 26 VAL A C 12
ATOM 7679 O O . VAL A 1 26 ? -7.352 4.069 0.390 1.00 0.00 26 VAL A O 12
ATOM 7692 N N . SER A 1 27 ? -7.940 1.939 0.811 1.00 0.00 27 SER A N 12
ATOM 7693 C CA . SER A 1 27 ? -6.907 1.737 1.820 1.00 0.00 27 SER A CA 12
ATOM 7694 C C . SER A 1 27 ? -5.551 1.487 1.168 1.00 0.00 27 SER A C 12
ATOM 7695 O O . SER A 1 27 ? -4.506 1.803 1.738 1.00 0.00 27 SER A O 12
ATOM 7703 N N . LEU A 1 28 ? -5.576 0.918 -0.032 1.00 0.00 28 LEU A N 12
ATOM 7704 C CA . LEU A 1 28 ? -4.349 0.624 -0.765 1.00 0.00 28 LEU A CA 12
ATOM 7705 C C . LEU A 1 28 ? -3.866 1.851 -1.533 1.00 0.00 28 LEU A C 12
ATOM 7706 O O . LEU A 1 28 ? -2.726 2.287 -1.372 1.00 0.00 28 LEU A O 12
ATOM 7722 N N . ILE A 1 29 ? -4.742 2.404 -2.365 1.00 0.00 29 ILE A N 12
ATOM 7723 C CA . ILE A 1 29 ? -4.406 3.582 -3.155 1.00 0.00 29 ILE A CA 12
ATOM 7724 C C . ILE A 1 29 ? -3.686 4.625 -2.307 1.00 0.00 29 ILE A C 12
ATOM 7725 O O . ILE A 1 29 ? -2.759 5.286 -2.774 1.00 0.00 29 ILE A O 12
ATOM 7741 N N . GLU A 1 30 ? -4.119 4.765 -1.058 1.00 0.00 30 GLU A N 12
ATOM 7742 C CA . GLU A 1 30 ? -3.514 5.728 -0.144 1.00 0.00 30 GLU A CA 12
ATOM 7743 C C . GLU A 1 30 ? -2.112 5.283 0.264 1.00 0.00 30 GLU A C 12
ATOM 7744 O O . GLU A 1 30 ? -1.152 6.049 0.166 1.00 0.00 30 GLU A O 12
ATOM 7756 N N . HIS A 1 31 ? -2.002 4.041 0.724 1.00 0.00 31 HIS A N 12
ATOM 7757 C CA . HIS A 1 31 ? -0.718 3.493 1.147 1.00 0.00 31 HIS A CA 12
ATOM 7758 C C . HIS A 1 31 ? 0.337 3.680 0.062 1.00 0.00 31 HIS A C 12
ATOM 7759 O O . HIS A 1 31 ? 1.486 4.015 0.351 1.00 0.00 31 HIS A O 12
ATOM 7773 N N . GLN A 1 32 ? -0.060 3.461 -1.187 1.00 0.00 32 GLN A N 12
ATOM 7774 C CA . GLN A 1 32 ? 0.852 3.605 -2.315 1.00 0.00 32 GLN A CA 12
ATOM 7775 C C . GLN A 1 32 ? 1.394 5.028 -2.400 1.00 0.00 32 GLN A C 12
ATOM 7776 O O . GLN A 1 32 ? 2.512 5.251 -2.865 1.00 0.00 32 GLN A O 12
ATOM 7790 N N . VAL A 1 33 ? 0.595 5.988 -1.946 1.00 0.00 33 VAL A N 12
ATOM 7791 C CA . VAL A 1 33 ? 0.995 7.390 -1.970 1.00 0.00 33 VAL A CA 12
ATOM 7792 C C . VAL A 1 33 ? 2.176 7.640 -1.039 1.00 0.00 33 VAL A C 12
ATOM 7793 O O . VAL A 1 33 ? 3.127 8.336 -1.398 1.00 0.00 33 VAL A O 12
ATOM 7806 N N . LEU A 1 34 ? 2.109 7.069 0.159 1.00 0.00 34 LEU A N 12
ATOM 7807 C CA . LEU A 1 34 ? 3.174 7.229 1.143 1.00 0.00 34 LEU A CA 12
ATOM 7808 C C . LEU A 1 34 ? 4.543 7.015 0.504 1.00 0.00 34 LEU A C 12
ATOM 7809 O O . LEU A 1 34 ? 5.419 7.876 0.586 1.00 0.00 34 LEU A O 12
ATOM 7825 N N . HIS A 1 35 ? 4.718 5.862 -0.133 1.00 0.00 35 HIS A N 12
ATOM 7826 C CA . HIS A 1 35 ? 5.980 5.535 -0.789 1.00 0.00 35 HIS A CA 12
ATOM 7827 C C . HIS A 1 35 ? 6.613 6.781 -1.401 1.00 0.00 35 HIS A C 12
ATOM 7828 O O . HIS A 1 35 ? 7.767 7.103 -1.122 1.00 0.00 35 HIS A O 12
ATOM 7842 N N . MET A 1 36 ? 5.849 7.477 -2.237 1.00 0.00 36 MET A N 12
ATOM 7843 C CA . MET A 1 36 ? 6.336 8.688 -2.888 1.00 0.00 36 MET A CA 12
ATOM 7844 C C . MET A 1 36 ? 5.802 9.933 -2.187 1.00 0.00 36 MET A C 12
ATOM 7845 O O . MET A 1 36 ? 5.036 9.839 -1.230 1.00 0.00 36 MET A O 12
ATOM 7859 N N . GLY A 1 37 ? 6.214 11.101 -2.672 1.00 0.00 37 GLY A N 12
ATOM 7860 C CA . GLY A 1 37 ? 5.768 12.349 -2.079 1.00 0.00 37 GLY A CA 12
ATOM 7861 C C . GLY A 1 37 ? 5.960 13.532 -3.006 1.00 0.00 37 GLY A C 12
ATOM 7862 O O . GLY A 1 37 ? 6.128 13.362 -4.213 1.00 0.00 37 GLY A O 12
ATOM 7866 N N . GLN A 1 38 ? 5.935 14.735 -2.441 1.00 0.00 38 GLN A N 12
ATOM 7867 C CA . GLN A 1 38 ? 6.106 15.952 -3.226 1.00 0.00 38 GLN A CA 12
ATOM 7868 C C . GLN A 1 38 ? 6.401 17.145 -2.324 1.00 0.00 38 GLN A C 12
ATOM 7869 O O . GLN A 1 38 ? 6.155 17.102 -1.118 1.00 0.00 38 GLN A O 12
ATOM 7883 N N . LYS A 1 39 ? 6.930 18.211 -2.915 1.00 0.00 39 LYS A N 12
ATOM 7884 C CA . LYS A 1 39 ? 7.258 19.418 -2.166 1.00 0.00 39 LYS A CA 12
ATOM 7885 C C . LYS A 1 39 ? 6.586 20.641 -2.782 1.00 0.00 39 LYS A C 12
ATOM 7886 O O . LYS A 1 39 ? 6.632 20.841 -3.995 1.00 0.00 39 LYS A O 12
ATOM 7905 N N . ASN A 1 40 ? 5.962 21.456 -1.937 1.00 0.00 40 ASN A N 12
ATOM 7906 C CA . ASN A 1 40 ? 5.281 22.660 -2.399 1.00 0.00 40 ASN A CA 12
ATOM 7907 C C . ASN A 1 40 ? 5.188 23.695 -1.282 1.00 0.00 40 ASN A C 12
ATOM 7908 O O . ASN A 1 40 ? 5.383 23.377 -0.109 1.00 0.00 40 ASN A O 12
ATOM 7919 N N . SER A 1 41 ? 4.889 24.935 -1.655 1.00 0.00 41 SER A N 12
ATOM 7920 C CA . SER A 1 41 ? 4.774 26.018 -0.686 1.00 0.00 41 SER A CA 12
ATOM 7921 C C . SER A 1 41 ? 3.719 25.694 0.368 1.00 0.00 41 SER A C 12
ATOM 7922 O O . SER A 1 41 ? 3.957 25.843 1.566 1.00 0.00 41 SER A O 12
ATOM 7930 N N . GLY A 1 42 ? 2.552 25.249 -0.088 1.00 0.00 42 GLY A N 12
ATOM 7931 C CA . GLY A 1 42 ? 1.478 24.911 0.827 1.00 0.00 42 GLY A CA 12
ATOM 7932 C C . GLY A 1 42 ? 0.917 26.127 1.536 1.00 0.00 42 GLY A C 12
ATOM 7933 O O . GLY A 1 42 ? 1.633 27.081 1.840 1.00 0.00 42 GLY A O 12
ATOM 7937 N N . PRO A 1 43 ? -0.396 26.102 1.811 1.00 0.00 43 PRO A N 12
ATOM 7938 C CA . PRO A 1 43 ? -1.083 27.204 2.491 1.00 0.00 43 PRO A CA 12
ATOM 7939 C C . PRO A 1 43 ? -0.679 27.322 3.957 1.00 0.00 43 PRO A C 12
ATOM 7940 O O . PRO A 1 43 ? -0.087 26.403 4.523 1.00 0.00 43 PRO A O 12
ATOM 7951 N N . SER A 1 44 ? -1.004 28.458 4.566 1.00 0.00 44 SER A N 12
ATOM 7952 C CA . SER A 1 44 ? -0.672 28.697 5.966 1.00 0.00 44 SER A CA 12
ATOM 7953 C C . SER A 1 44 ? -1.671 28.004 6.887 1.00 0.00 44 SER A C 12
ATOM 7954 O O . SER A 1 44 ? -2.640 27.400 6.428 1.00 0.00 44 SER A O 12
ATOM 7962 N N . SER A 1 45 ? -1.427 28.096 8.190 1.00 0.00 45 SER A N 12
ATOM 7963 C CA . SER A 1 45 ? -2.302 27.475 9.178 1.00 0.00 45 SER A CA 12
ATOM 7964 C C . SER A 1 45 ? -3.769 27.691 8.815 1.00 0.00 45 SER A C 12
ATOM 7965 O O . SER A 1 45 ? -4.255 28.821 8.795 1.00 0.00 45 SER A O 12
ATOM 7973 N N . GLY A 1 46 ? -4.468 26.597 8.529 1.00 0.00 46 GLY A N 12
ATOM 7974 C CA . GLY A 1 46 ? -5.872 26.687 8.172 1.00 0.00 46 GLY A CA 12
ATOM 7975 C C . GLY A 1 46 ? -6.426 25.371 7.664 1.00 0.00 46 GLY A C 12
ATOM 7976 O O . GLY A 1 46 ? -6.790 25.286 6.492 1.00 0.00 46 GLY A O 12
ATOM 7981 N N . GLY A 1 1 ? -1.234 -30.268 -14.351 1.00 0.00 1 GLY A N 13
ATOM 7982 C CA . GLY A 1 1 ? -2.051 -29.426 -13.497 1.00 0.00 1 GLY A CA 13
ATOM 7983 C C . GLY A 1 1 ? -3.223 -30.175 -12.895 1.00 0.00 1 GLY A C 13
ATOM 7984 O O . GLY A 1 1 ? -4.138 -30.587 -13.608 1.00 0.00 1 GLY A O 13
ATOM 7988 N N . SER A 1 2 ? -3.196 -30.352 -11.578 1.00 0.00 2 SER A N 13
ATOM 7989 C CA . SER A 1 2 ? -4.263 -31.062 -10.880 1.00 0.00 2 SER A CA 13
ATOM 7990 C C . SER A 1 2 ? -5.445 -30.136 -10.611 1.00 0.00 2 SER A C 13
ATOM 7991 O O . SER A 1 2 ? -6.575 -30.422 -11.005 1.00 0.00 2 SER A O 13
ATOM 7999 N N . SER A 1 3 ? -5.175 -29.023 -9.935 1.00 0.00 3 SER A N 13
ATOM 8000 C CA . SER A 1 3 ? -6.216 -28.056 -9.608 1.00 0.00 3 SER A CA 13
ATOM 8001 C C . SER A 1 3 ? -5.611 -26.690 -9.300 1.00 0.00 3 SER A C 13
ATOM 8002 O O . SER A 1 3 ? -4.435 -26.583 -8.954 1.00 0.00 3 SER A O 13
ATOM 8010 N N . GLY A 1 4 ? -6.424 -25.646 -9.429 1.00 0.00 4 GLY A N 13
ATOM 8011 C CA . GLY A 1 4 ? -5.953 -24.300 -9.162 1.00 0.00 4 GLY A CA 13
ATOM 8012 C C . GLY A 1 4 ? -7.088 -23.325 -8.919 1.00 0.00 4 GLY A C 13
ATOM 8013 O O . GLY A 1 4 ? -8.259 -23.686 -9.031 1.00 0.00 4 GLY A O 13
ATOM 8017 N N . SER A 1 5 ? -6.741 -22.087 -8.583 1.00 0.00 5 SER A N 13
ATOM 8018 C CA . SER A 1 5 ? -7.740 -21.058 -8.318 1.00 0.00 5 SER A CA 13
ATOM 8019 C C . SER A 1 5 ? -8.118 -20.325 -9.601 1.00 0.00 5 SER A C 13
ATOM 8020 O O . SER A 1 5 ? -8.290 -19.106 -9.605 1.00 0.00 5 SER A O 13
ATOM 8028 N N . SER A 1 6 ? -8.247 -21.077 -10.689 1.00 0.00 6 SER A N 13
ATOM 8029 C CA . SER A 1 6 ? -8.601 -20.499 -11.981 1.00 0.00 6 SER A CA 13
ATOM 8030 C C . SER A 1 6 ? -10.110 -20.549 -12.202 1.00 0.00 6 SER A C 13
ATOM 8031 O O . SER A 1 6 ? -10.696 -21.625 -12.319 1.00 0.00 6 SER A O 13
ATOM 8039 N N . GLY A 1 7 ? -10.732 -19.376 -12.260 1.00 0.00 7 GLY A N 13
ATOM 8040 C CA . GLY A 1 7 ? -12.167 -19.307 -12.467 1.00 0.00 7 GLY A CA 13
ATOM 8041 C C . GLY A 1 7 ? -12.853 -18.389 -11.475 1.00 0.00 7 GLY A C 13
ATOM 8042 O O . GLY A 1 7 ? -13.415 -17.362 -11.855 1.00 0.00 7 GLY A O 13
ATOM 8046 N N . SER A 1 8 ? -12.809 -18.761 -10.199 1.00 0.00 8 SER A N 13
ATOM 8047 C CA . SER A 1 8 ? -13.436 -17.966 -9.149 1.00 0.00 8 SER A CA 13
ATOM 8048 C C . SER A 1 8 ? -12.923 -16.529 -9.176 1.00 0.00 8 SER A C 13
ATOM 8049 O O . SER A 1 8 ? -11.858 -16.249 -9.726 1.00 0.00 8 SER A O 13
ATOM 8057 N N . ARG A 1 9 ? -13.689 -15.623 -8.578 1.00 0.00 9 ARG A N 13
ATOM 8058 C CA . ARG A 1 9 ? -13.314 -14.215 -8.534 1.00 0.00 9 ARG A CA 13
ATOM 8059 C C . ARG A 1 9 ? -12.024 -14.020 -7.743 1.00 0.00 9 ARG A C 13
ATOM 8060 O O . ARG A 1 9 ? -11.484 -14.969 -7.176 1.00 0.00 9 ARG A O 13
ATOM 8081 N N . GLU A 1 10 ? -11.536 -12.784 -7.712 1.00 0.00 10 GLU A N 13
ATOM 8082 C CA . GLU A 1 10 ? -10.309 -12.466 -6.991 1.00 0.00 10 GLU A CA 13
ATOM 8083 C C . GLU A 1 10 ? -10.583 -11.487 -5.854 1.00 0.00 10 GLU A C 13
ATOM 8084 O O . GLU A 1 10 ? -10.340 -11.790 -4.686 1.00 0.00 10 GLU A O 13
ATOM 8096 N N . LYS A 1 11 ? -11.092 -10.310 -6.204 1.00 0.00 11 LYS A N 13
ATOM 8097 C CA . LYS A 1 11 ? -11.401 -9.285 -5.215 1.00 0.00 11 LYS A CA 13
ATOM 8098 C C . LYS A 1 11 ? -10.245 -9.108 -4.235 1.00 0.00 11 LYS A C 13
ATOM 8099 O O . LYS A 1 11 ? -10.454 -8.990 -3.028 1.00 0.00 11 LYS A O 13
ATOM 8118 N N . SER A 1 12 ? -9.025 -9.088 -4.763 1.00 0.00 12 SER A N 13
ATOM 8119 C CA . SER A 1 12 ? -7.836 -8.928 -3.935 1.00 0.00 12 SER A CA 13
ATOM 8120 C C . SER A 1 12 ? -6.798 -8.058 -4.637 1.00 0.00 12 SER A C 13
ATOM 8121 O O . SER A 1 12 ? -6.792 -7.946 -5.864 1.00 0.00 12 SER A O 13
ATOM 8129 N N . HIS A 1 13 ? -5.920 -7.444 -3.851 1.00 0.00 13 HIS A N 13
ATOM 8130 C CA . HIS A 1 13 ? -4.875 -6.584 -4.396 1.00 0.00 13 HIS A CA 13
ATOM 8131 C C . HIS A 1 13 ? -3.533 -6.871 -3.731 1.00 0.00 13 HIS A C 13
ATOM 8132 O O . HIS A 1 13 ? -3.454 -7.655 -2.786 1.00 0.00 13 HIS A O 13
ATOM 8146 N N . GLN A 1 14 ? -2.481 -6.232 -4.232 1.00 0.00 14 GLN A N 13
ATOM 8147 C CA . GLN A 1 14 ? -1.142 -6.421 -3.686 1.00 0.00 14 GLN A CA 13
ATOM 8148 C C . GLN A 1 14 ? -0.244 -5.234 -4.023 1.00 0.00 14 GLN A C 13
ATOM 8149 O O . GLN A 1 14 ? -0.260 -4.730 -5.146 1.00 0.00 14 GLN A O 13
ATOM 8163 N N . CYS A 1 15 ? 0.537 -4.792 -3.043 1.00 0.00 15 CYS A N 13
ATOM 8164 C CA . CYS A 1 15 ? 1.440 -3.665 -3.234 1.00 0.00 15 CYS A CA 13
ATOM 8165 C C . CYS A 1 15 ? 2.731 -4.111 -3.914 1.00 0.00 15 CYS A C 13
ATOM 8166 O O . CYS A 1 15 ? 3.443 -4.979 -3.409 1.00 0.00 15 CYS A O 13
ATOM 8173 N N . ARG A 1 16 ? 3.027 -3.511 -5.062 1.00 0.00 16 ARG A N 13
ATOM 8174 C CA . ARG A 1 16 ? 4.231 -3.847 -5.813 1.00 0.00 16 ARG A CA 13
ATOM 8175 C C . ARG A 1 16 ? 5.334 -2.825 -5.556 1.00 0.00 16 ARG A C 13
ATOM 8176 O O . ARG A 1 16 ? 6.061 -2.440 -6.471 1.00 0.00 16 ARG A O 13
ATOM 8197 N N . GLU A 1 17 ? 5.452 -2.390 -4.305 1.00 0.00 17 GLU A N 13
ATOM 8198 C CA . GLU A 1 17 ? 6.466 -1.412 -3.929 1.00 0.00 17 GLU A CA 13
ATOM 8199 C C . GLU A 1 17 ? 7.248 -1.881 -2.706 1.00 0.00 17 GLU A C 13
ATOM 8200 O O . GLU A 1 17 ? 8.469 -1.736 -2.642 1.00 0.00 17 GLU A O 13
ATOM 8212 N N . CYS A 1 18 ? 6.536 -2.444 -1.736 1.00 0.00 18 CYS A N 13
ATOM 8213 C CA . CYS A 1 18 ? 7.161 -2.935 -0.514 1.00 0.00 18 CYS A CA 13
ATOM 8214 C C . CYS A 1 18 ? 6.761 -4.382 -0.241 1.00 0.00 18 CYS A C 13
ATOM 8215 O O . CYS A 1 18 ? 7.603 -5.221 0.077 1.00 0.00 18 CYS A O 13
ATOM 8222 N N . GLY A 1 19 ? 5.468 -4.667 -0.368 1.00 0.00 19 GLY A N 13
ATOM 8223 C CA . GLY A 1 19 ? 4.979 -6.013 -0.132 1.00 0.00 19 GLY A CA 13
ATOM 8224 C C . GLY A 1 19 ? 3.957 -6.070 0.986 1.00 0.00 19 GLY A C 13
ATOM 8225 O O . GLY A 1 19 ? 4.274 -6.472 2.105 1.00 0.00 19 GLY A O 13
ATOM 8229 N N . GLU A 1 20 ? 2.727 -5.666 0.683 1.00 0.00 20 GLU A N 13
ATOM 8230 C CA . GLU A 1 20 ? 1.656 -5.671 1.673 1.00 0.00 20 GLU A CA 13
ATOM 8231 C C . GLU A 1 20 ? 0.290 -5.734 0.996 1.00 0.00 20 GLU A C 13
ATOM 8232 O O . GLU A 1 20 ? 0.045 -5.048 0.004 1.00 0.00 20 GLU A O 13
ATOM 8244 N N . ILE A 1 21 ? -0.595 -6.562 1.540 1.00 0.00 21 ILE A N 13
ATOM 8245 C CA . ILE A 1 21 ? -1.937 -6.715 0.990 1.00 0.00 21 ILE A CA 13
ATOM 8246 C C . ILE A 1 21 ? -2.951 -5.895 1.780 1.00 0.00 21 ILE A C 13
ATOM 8247 O O . ILE A 1 21 ? -2.829 -5.740 2.996 1.00 0.00 21 ILE A O 13
ATOM 8263 N N . PHE A 1 22 ? -3.954 -5.372 1.082 1.00 0.00 22 PHE A N 13
ATOM 8264 C CA . PHE A 1 22 ? -4.991 -4.569 1.718 1.00 0.00 22 PHE A CA 13
ATOM 8265 C C . PHE A 1 22 ? -6.377 -4.995 1.243 1.00 0.00 22 PHE A C 13
ATOM 8266 O O . PHE A 1 22 ? -6.649 -5.037 0.043 1.00 0.00 22 PHE A O 13
ATOM 8283 N N . PHE A 1 23 ? -7.250 -5.312 2.194 1.00 0.00 23 PHE A N 13
ATOM 8284 C CA . PHE A 1 23 ? -8.608 -5.737 1.874 1.00 0.00 23 PHE A CA 13
ATOM 8285 C C . PHE A 1 23 ? -9.353 -4.647 1.109 1.00 0.00 23 PHE A C 13
ATOM 8286 O O . PHE A 1 23 ? -9.843 -4.875 0.004 1.00 0.00 23 PHE A O 13
ATOM 8303 N N . GLN A 1 24 ? -9.434 -3.463 1.707 1.00 0.00 24 GLN A N 13
ATOM 8304 C CA . GLN A 1 24 ? -10.121 -2.338 1.084 1.00 0.00 24 GLN A CA 13
ATOM 8305 C C . GLN A 1 24 ? -9.258 -1.710 -0.006 1.00 0.00 24 GLN A C 13
ATOM 8306 O O . GLN A 1 24 ? -8.054 -1.523 0.172 1.00 0.00 24 GLN A O 13
ATOM 8320 N N . TYR A 1 25 ? -9.881 -1.387 -1.134 1.00 0.00 25 TYR A N 13
ATOM 8321 C CA . TYR A 1 25 ? -9.169 -0.782 -2.254 1.00 0.00 25 TYR A CA 13
ATOM 8322 C C . TYR A 1 25 ? -8.666 0.611 -1.891 1.00 0.00 25 TYR A C 13
ATOM 8323 O O . TYR A 1 25 ? -7.476 0.904 -2.007 1.00 0.00 25 TYR A O 13
ATOM 8341 N N . VAL A 1 26 ? -9.582 1.468 -1.451 1.00 0.00 26 VAL A N 13
ATOM 8342 C CA . VAL A 1 26 ? -9.232 2.831 -1.069 1.00 0.00 26 VAL A CA 13
ATOM 8343 C C . VAL A 1 26 ? -7.973 2.855 -0.209 1.00 0.00 26 VAL A C 13
ATOM 8344 O O . VAL A 1 26 ? -7.172 3.787 -0.289 1.00 0.00 26 VAL A O 13
ATOM 8357 N N . SER A 1 27 ? -7.805 1.825 0.613 1.00 0.00 27 SER A N 13
ATOM 8358 C CA . SER A 1 27 ? -6.645 1.729 1.491 1.00 0.00 27 SER A CA 13
ATOM 8359 C C . SER A 1 27 ? -5.369 1.506 0.684 1.00 0.00 27 SER A C 13
ATOM 8360 O O . SER A 1 27 ? -4.296 1.985 1.052 1.00 0.00 27 SER A O 13
ATOM 8368 N N . LEU A 1 28 ? -5.495 0.776 -0.419 1.00 0.00 28 LEU A N 13
ATOM 8369 C CA . LEU A 1 28 ? -4.354 0.488 -1.280 1.00 0.00 28 LEU A CA 13
ATOM 8370 C C . LEU A 1 28 ? -3.931 1.731 -2.057 1.00 0.00 28 LEU A C 13
ATOM 8371 O O . LEU A 1 28 ? -2.791 2.184 -1.948 1.00 0.00 28 LEU A O 13
ATOM 8387 N N . ILE A 1 29 ? -4.856 2.278 -2.837 1.00 0.00 29 ILE A N 13
ATOM 8388 C CA . ILE A 1 29 ? -4.580 3.471 -3.629 1.00 0.00 29 ILE A CA 13
ATOM 8389 C C . ILE A 1 29 ? -3.976 4.575 -2.767 1.00 0.00 29 ILE A C 13
ATOM 8390 O O . ILE A 1 29 ? -3.213 5.408 -3.255 1.00 0.00 29 ILE A O 13
ATOM 8406 N N . GLU A 1 30 ? -4.322 4.572 -1.484 1.00 0.00 30 GLU A N 13
ATOM 8407 C CA . GLU A 1 30 ? -3.812 5.573 -0.554 1.00 0.00 30 GLU A CA 13
ATOM 8408 C C . GLU A 1 30 ? -2.465 5.146 0.022 1.00 0.00 30 GLU A C 13
ATOM 8409 O O . GLU A 1 30 ? -1.554 5.961 0.171 1.00 0.00 30 GLU A O 13
ATOM 8421 N N . HIS A 1 31 ? -2.347 3.862 0.344 1.00 0.00 31 HIS A N 13
ATOM 8422 C CA . HIS A 1 31 ? -1.111 3.325 0.903 1.00 0.00 31 HIS A CA 13
ATOM 8423 C C . HIS A 1 31 ? 0.065 3.579 -0.034 1.00 0.00 31 HIS A C 13
ATOM 8424 O O . HIS A 1 31 ? 1.172 3.881 0.413 1.00 0.00 31 HIS A O 13
ATOM 8438 N N . GLN A 1 32 ? -0.182 3.455 -1.334 1.00 0.00 32 GLN A N 13
ATOM 8439 C CA . GLN A 1 32 ? 0.858 3.670 -2.333 1.00 0.00 32 GLN A CA 13
ATOM 8440 C C . GLN A 1 32 ? 1.446 5.072 -2.212 1.00 0.00 32 GLN A C 13
ATOM 8441 O O . GLN A 1 32 ? 2.664 5.242 -2.145 1.00 0.00 32 GLN A O 13
ATOM 8455 N N . VAL A 1 33 ? 0.574 6.075 -2.186 1.00 0.00 33 VAL A N 13
ATOM 8456 C CA . VAL A 1 33 ? 1.007 7.462 -2.073 1.00 0.00 33 VAL A CA 13
ATOM 8457 C C . VAL A 1 33 ? 1.963 7.646 -0.899 1.00 0.00 33 VAL A C 13
ATOM 8458 O O . VAL A 1 33 ? 3.016 8.270 -1.033 1.00 0.00 33 VAL A O 13
ATOM 8471 N N . LEU A 1 34 ? 1.588 7.098 0.252 1.00 0.00 34 LEU A N 13
ATOM 8472 C CA . LEU A 1 34 ? 2.412 7.200 1.451 1.00 0.00 34 LEU A CA 13
ATOM 8473 C C . LEU A 1 34 ? 3.885 6.975 1.122 1.00 0.00 34 LEU A C 13
ATOM 8474 O O . LEU A 1 34 ? 4.736 7.808 1.434 1.00 0.00 34 LEU A O 13
ATOM 8490 N N . HIS A 1 35 ? 4.177 5.844 0.487 1.00 0.00 35 HIS A N 13
ATOM 8491 C CA . HIS A 1 35 ? 5.547 5.511 0.112 1.00 0.00 35 HIS A CA 13
ATOM 8492 C C . HIS A 1 35 ? 6.295 6.749 -0.371 1.00 0.00 35 HIS A C 13
ATOM 8493 O O . HIS A 1 35 ? 7.329 7.118 0.185 1.00 0.00 35 HIS A O 13
ATOM 8507 N N . MET A 1 36 ? 5.765 7.387 -1.410 1.00 0.00 36 MET A N 13
ATOM 8508 C CA . MET A 1 36 ? 6.383 8.584 -1.968 1.00 0.00 36 MET A CA 13
ATOM 8509 C C . MET A 1 36 ? 6.902 9.495 -0.859 1.00 0.00 36 MET A C 13
ATOM 8510 O O . MET A 1 36 ? 6.152 9.897 0.029 1.00 0.00 36 MET A O 13
ATOM 8524 N N . GLY A 1 37 ? 8.191 9.816 -0.917 1.00 0.00 37 GLY A N 13
ATOM 8525 C CA . GLY A 1 37 ? 8.788 10.676 0.088 1.00 0.00 37 GLY A CA 13
ATOM 8526 C C . GLY A 1 37 ? 9.074 9.942 1.383 1.00 0.00 37 GLY A C 13
ATOM 8527 O O . GLY A 1 37 ? 8.156 9.625 2.139 1.00 0.00 37 GLY A O 13
ATOM 8531 N N . GLN A 1 38 ? 10.349 9.670 1.638 1.00 0.00 38 GLN A N 13
ATOM 8532 C CA . GLN A 1 38 ? 10.752 8.966 2.850 1.00 0.00 38 GLN A CA 13
ATOM 8533 C C . GLN A 1 38 ? 12.271 8.938 2.983 1.00 0.00 38 GLN A C 13
ATOM 8534 O O . GLN A 1 38 ? 12.987 8.709 2.007 1.00 0.00 38 GLN A O 13
ATOM 8548 N N . LYS A 1 39 ? 12.758 9.172 4.197 1.00 0.00 39 LYS A N 13
ATOM 8549 C CA . LYS A 1 39 ? 14.193 9.172 4.459 1.00 0.00 39 LYS A CA 13
ATOM 8550 C C . LYS A 1 39 ? 14.885 8.043 3.702 1.00 0.00 39 LYS A C 13
ATOM 8551 O O . LYS A 1 39 ? 15.939 8.243 3.100 1.00 0.00 39 LYS A O 13
ATOM 8570 N N . ASN A 1 40 ? 14.284 6.859 3.736 1.00 0.00 40 ASN A N 13
ATOM 8571 C CA . ASN A 1 40 ? 14.843 5.698 3.052 1.00 0.00 40 ASN A CA 13
ATOM 8572 C C . ASN A 1 40 ? 14.633 5.802 1.544 1.00 0.00 40 ASN A C 13
ATOM 8573 O O . ASN A 1 40 ? 13.614 5.357 1.017 1.00 0.00 40 ASN A O 13
ATOM 8584 N N . SER A 1 41 ? 15.605 6.394 0.857 1.00 0.00 41 SER A N 13
ATOM 8585 C CA . SER A 1 41 ? 15.526 6.559 -0.590 1.00 0.00 41 SER A CA 13
ATOM 8586 C C . SER A 1 41 ? 16.055 5.322 -1.308 1.00 0.00 41 SER A C 13
ATOM 8587 O O . SER A 1 41 ? 17.126 4.811 -0.981 1.00 0.00 41 SER A O 13
ATOM 8595 N N . GLY A 1 42 ? 15.296 4.845 -2.290 1.00 0.00 42 GLY A N 13
ATOM 8596 C CA . GLY A 1 42 ? 15.704 3.672 -3.040 1.00 0.00 42 GLY A CA 13
ATOM 8597 C C . GLY A 1 42 ? 15.025 2.407 -2.553 1.00 0.00 42 GLY A C 13
ATOM 8598 O O . GLY A 1 42 ? 15.577 1.647 -1.758 1.00 0.00 42 GLY A O 13
ATOM 8602 N N . PRO A 1 43 ? 13.796 2.168 -3.034 1.00 0.00 43 PRO A N 13
ATOM 8603 C CA . PRO A 1 43 ? 13.013 0.988 -2.655 1.00 0.00 43 PRO A CA 13
ATOM 8604 C C . PRO A 1 43 ? 13.593 -0.301 -3.227 1.00 0.00 43 PRO A C 13
ATOM 8605 O O . PRO A 1 43 ? 13.601 -0.504 -4.441 1.00 0.00 43 PRO A O 13
ATOM 8616 N N . SER A 1 44 ? 14.079 -1.168 -2.344 1.00 0.00 44 SER A N 13
ATOM 8617 C CA . SER A 1 44 ? 14.665 -2.436 -2.762 1.00 0.00 44 SER A CA 13
ATOM 8618 C C . SER A 1 44 ? 13.847 -3.612 -2.236 1.00 0.00 44 SER A C 13
ATOM 8619 O O . SER A 1 44 ? 13.997 -4.021 -1.085 1.00 0.00 44 SER A O 13
ATOM 8627 N N . SER A 1 45 ? 12.981 -4.151 -3.088 1.00 0.00 45 SER A N 13
ATOM 8628 C CA . SER A 1 45 ? 12.136 -5.277 -2.709 1.00 0.00 45 SER A CA 13
ATOM 8629 C C . SER A 1 45 ? 11.967 -6.246 -3.876 1.00 0.00 45 SER A C 13
ATOM 8630 O O . SER A 1 45 ? 12.055 -5.856 -5.039 1.00 0.00 45 SER A O 13
ATOM 8638 N N . GLY A 1 46 ? 11.723 -7.513 -3.554 1.00 0.00 46 GLY A N 13
ATOM 8639 C CA . GLY A 1 46 ? 11.546 -8.519 -4.585 1.00 0.00 46 GLY A CA 13
ATOM 8640 C C . GLY A 1 46 ? 10.096 -8.932 -4.749 1.00 0.00 46 GLY A C 13
ATOM 8641 O O . GLY A 1 46 ? 9.446 -9.243 -3.752 1.00 0.00 46 GLY A O 13
ATOM 8646 N N . GLY A 1 1 ? -14.983 -24.957 -19.550 1.00 0.00 1 GLY A N 14
ATOM 8647 C CA . GLY A 1 1 ? -14.335 -23.770 -20.076 1.00 0.00 1 GLY A CA 14
ATOM 8648 C C . GLY A 1 1 ? -12.937 -23.577 -19.521 1.00 0.00 1 GLY A C 14
ATOM 8649 O O . GLY A 1 1 ? -12.513 -24.307 -18.624 1.00 0.00 1 GLY A O 14
ATOM 8653 N N . SER A 1 2 ? -12.220 -22.594 -20.054 1.00 0.00 2 SER A N 14
ATOM 8654 C CA . SER A 1 2 ? -10.860 -22.312 -19.610 1.00 0.00 2 SER A CA 14
ATOM 8655 C C . SER A 1 2 ? -10.868 -21.492 -18.323 1.00 0.00 2 SER A C 14
ATOM 8656 O O . SER A 1 2 ? -11.323 -20.348 -18.306 1.00 0.00 2 SER A O 14
ATOM 8664 N N . SER A 1 3 ? -10.363 -22.086 -17.247 1.00 0.00 3 SER A N 14
ATOM 8665 C CA . SER A 1 3 ? -10.315 -21.413 -15.954 1.00 0.00 3 SER A CA 14
ATOM 8666 C C . SER A 1 3 ? -9.549 -22.250 -14.935 1.00 0.00 3 SER A C 14
ATOM 8667 O O . SER A 1 3 ? -9.795 -23.446 -14.785 1.00 0.00 3 SER A O 14
ATOM 8675 N N . GLY A 1 4 ? -8.616 -21.611 -14.234 1.00 0.00 4 GLY A N 14
ATOM 8676 C CA . GLY A 1 4 ? -7.827 -22.310 -13.237 1.00 0.00 4 GLY A CA 14
ATOM 8677 C C . GLY A 1 4 ? -8.687 -23.036 -12.222 1.00 0.00 4 GLY A C 14
ATOM 8678 O O . GLY A 1 4 ? -9.375 -22.407 -11.418 1.00 0.00 4 GLY A O 14
ATOM 8682 N N . SER A 1 5 ? -8.651 -24.364 -12.259 1.00 0.00 5 SER A N 14
ATOM 8683 C CA . SER A 1 5 ? -9.437 -25.177 -11.338 1.00 0.00 5 SER A CA 14
ATOM 8684 C C . SER A 1 5 ? -9.138 -24.801 -9.890 1.00 0.00 5 SER A C 14
ATOM 8685 O O . SER A 1 5 ? -10.049 -24.621 -9.083 1.00 0.00 5 SER A O 14
ATOM 8693 N N . SER A 1 6 ? -7.853 -24.684 -9.569 1.00 0.00 6 SER A N 14
ATOM 8694 C CA . SER A 1 6 ? -7.432 -24.333 -8.218 1.00 0.00 6 SER A CA 14
ATOM 8695 C C . SER A 1 6 ? -6.720 -22.984 -8.204 1.00 0.00 6 SER A C 14
ATOM 8696 O O . SER A 1 6 ? -5.597 -22.856 -8.690 1.00 0.00 6 SER A O 14
ATOM 8704 N N . GLY A 1 7 ? -7.383 -21.978 -7.642 1.00 0.00 7 GLY A N 14
ATOM 8705 C CA . GLY A 1 7 ? -6.800 -20.650 -7.575 1.00 0.00 7 GLY A CA 14
ATOM 8706 C C . GLY A 1 7 ? -7.108 -19.819 -8.805 1.00 0.00 7 GLY A C 14
ATOM 8707 O O . GLY A 1 7 ? -6.251 -19.640 -9.671 1.00 0.00 7 GLY A O 14
ATOM 8711 N N . SER A 1 8 ? -8.333 -19.311 -8.883 1.00 0.00 8 SER A N 14
ATOM 8712 C CA . SER A 1 8 ? -8.753 -18.499 -10.018 1.00 0.00 8 SER A CA 14
ATOM 8713 C C . SER A 1 8 ? -8.526 -17.016 -9.739 1.00 0.00 8 SER A C 14
ATOM 8714 O O . SER A 1 8 ? -8.397 -16.603 -8.587 1.00 0.00 8 SER A O 14
ATOM 8722 N N . ARG A 1 9 ? -8.476 -16.221 -10.803 1.00 0.00 9 ARG A N 14
ATOM 8723 C CA . ARG A 1 9 ? -8.263 -14.785 -10.674 1.00 0.00 9 ARG A CA 14
ATOM 8724 C C . ARG A 1 9 ? -9.135 -14.203 -9.566 1.00 0.00 9 ARG A C 14
ATOM 8725 O O . ARG A 1 9 ? -10.344 -14.045 -9.732 1.00 0.00 9 ARG A O 14
ATOM 8746 N N . GLU A 1 10 ? -8.512 -13.886 -8.435 1.00 0.00 10 GLU A N 14
ATOM 8747 C CA . GLU A 1 10 ? -9.232 -13.323 -7.299 1.00 0.00 10 GLU A CA 14
ATOM 8748 C C . GLU A 1 10 ? -9.406 -11.816 -7.458 1.00 0.00 10 GLU A C 14
ATOM 8749 O O . GLU A 1 10 ? -8.971 -11.230 -8.449 1.00 0.00 10 GLU A O 14
ATOM 8761 N N . LYS A 1 11 ? -10.047 -11.193 -6.474 1.00 0.00 11 LYS A N 14
ATOM 8762 C CA . LYS A 1 11 ? -10.279 -9.754 -6.503 1.00 0.00 11 LYS A CA 14
ATOM 8763 C C . LYS A 1 11 ? -9.486 -9.053 -5.405 1.00 0.00 11 LYS A C 14
ATOM 8764 O O . LYS A 1 11 ? -9.981 -8.128 -4.762 1.00 0.00 11 LYS A O 14
ATOM 8783 N N . SER A 1 12 ? -8.251 -9.499 -5.197 1.00 0.00 12 SER A N 14
ATOM 8784 C CA . SER A 1 12 ? -7.389 -8.915 -4.175 1.00 0.00 12 SER A CA 14
ATOM 8785 C C . SER A 1 12 ? -6.421 -7.909 -4.791 1.00 0.00 12 SER A C 14
ATOM 8786 O O . SER A 1 12 ? -6.182 -7.919 -5.999 1.00 0.00 12 SER A O 14
ATOM 8794 N N . HIS A 1 13 ? -5.866 -7.041 -3.951 1.00 0.00 13 HIS A N 14
ATOM 8795 C CA . HIS A 1 13 ? -4.924 -6.028 -4.411 1.00 0.00 13 HIS A CA 14
ATOM 8796 C C . HIS A 1 13 ? -3.655 -6.042 -3.564 1.00 0.00 13 HIS A C 14
ATOM 8797 O O . HIS A 1 13 ? -3.682 -5.694 -2.384 1.00 0.00 13 HIS A O 14
ATOM 8811 N N . GLN A 1 14 ? -2.546 -6.447 -4.175 1.00 0.00 14 GLN A N 14
ATOM 8812 C CA . GLN A 1 14 ? -1.268 -6.508 -3.475 1.00 0.00 14 GLN A CA 14
ATOM 8813 C C . GLN A 1 14 ? -0.358 -5.362 -3.904 1.00 0.00 14 GLN A C 14
ATOM 8814 O O . GLN A 1 14 ? -0.364 -4.951 -5.065 1.00 0.00 14 GLN A O 14
ATOM 8828 N N . CYS A 1 15 ? 0.424 -4.849 -2.960 1.00 0.00 15 CYS A N 14
ATOM 8829 C CA . CYS A 1 15 ? 1.340 -3.749 -3.239 1.00 0.00 15 CYS A CA 14
ATOM 8830 C C . CYS A 1 15 ? 2.644 -4.267 -3.839 1.00 0.00 15 CYS A C 14
ATOM 8831 O O . CYS A 1 15 ? 3.297 -5.141 -3.269 1.00 0.00 15 CYS A O 14
ATOM 8838 N N . ARG A 1 16 ? 3.017 -3.720 -4.991 1.00 0.00 16 ARG A N 14
ATOM 8839 C CA . ARG A 1 16 ? 4.242 -4.126 -5.669 1.00 0.00 16 ARG A CA 14
ATOM 8840 C C . ARG A 1 16 ? 5.371 -3.138 -5.390 1.00 0.00 16 ARG A C 14
ATOM 8841 O O . ARG A 1 16 ? 6.199 -2.866 -6.259 1.00 0.00 16 ARG A O 14
ATOM 8862 N N . GLU A 1 17 ? 5.396 -2.603 -4.173 1.00 0.00 17 GLU A N 14
ATOM 8863 C CA . GLU A 1 17 ? 6.422 -1.644 -3.782 1.00 0.00 17 GLU A CA 14
ATOM 8864 C C . GLU A 1 17 ? 7.069 -2.048 -2.460 1.00 0.00 17 GLU A C 14
ATOM 8865 O O . GLU A 1 17 ? 8.283 -1.939 -2.291 1.00 0.00 17 GLU A O 14
ATOM 8877 N N . CYS A 1 18 ? 6.248 -2.516 -1.525 1.00 0.00 18 CYS A N 14
ATOM 8878 C CA . CYS A 1 18 ? 6.737 -2.936 -0.218 1.00 0.00 18 CYS A CA 14
ATOM 8879 C C . CYS A 1 18 ? 6.432 -4.410 0.029 1.00 0.00 18 CYS A C 14
ATOM 8880 O O . CYS A 1 18 ? 7.296 -5.170 0.463 1.00 0.00 18 CYS A O 14
ATOM 8887 N N . GLY A 1 19 ? 5.194 -4.807 -0.250 1.00 0.00 19 GLY A N 14
ATOM 8888 C CA . GLY A 1 19 ? 4.795 -6.188 -0.052 1.00 0.00 19 GLY A CA 14
ATOM 8889 C C . GLY A 1 19 ? 3.706 -6.334 0.992 1.00 0.00 19 GLY A C 14
ATOM 8890 O O . GLY A 1 19 ? 3.861 -7.076 1.961 1.00 0.00 19 GLY A O 14
ATOM 8894 N N . GLU A 1 20 ? 2.601 -5.621 0.795 1.00 0.00 20 GLU A N 14
ATOM 8895 C CA . GLU A 1 20 ? 1.482 -5.673 1.730 1.00 0.00 20 GLU A CA 14
ATOM 8896 C C . GLU A 1 20 ? 0.163 -5.867 0.989 1.00 0.00 20 GLU A C 14
ATOM 8897 O O . GLU A 1 20 ? 0.076 -5.634 -0.217 1.00 0.00 20 GLU A O 14
ATOM 8909 N N . ILE A 1 21 ? -0.862 -6.294 1.719 1.00 0.00 21 ILE A N 14
ATOM 8910 C CA . ILE A 1 21 ? -2.177 -6.519 1.132 1.00 0.00 21 ILE A CA 14
ATOM 8911 C C . ILE A 1 21 ? -3.268 -5.838 1.951 1.00 0.00 21 ILE A C 14
ATOM 8912 O O . ILE A 1 21 ? -3.179 -5.755 3.176 1.00 0.00 21 ILE A O 14
ATOM 8928 N N . PHE A 1 22 ? -4.299 -5.353 1.266 1.00 0.00 22 PHE A N 14
ATOM 8929 C CA . PHE A 1 22 ? -5.409 -4.679 1.930 1.00 0.00 22 PHE A CA 14
ATOM 8930 C C . PHE A 1 22 ? -6.738 -5.336 1.568 1.00 0.00 22 PHE A C 14
ATOM 8931 O O . PHE A 1 22 ? -6.797 -6.207 0.700 1.00 0.00 22 PHE A O 14
ATOM 8948 N N . PHE A 1 23 ? -7.802 -4.913 2.241 1.00 0.00 23 PHE A N 14
ATOM 8949 C CA . PHE A 1 23 ? -9.131 -5.460 1.993 1.00 0.00 23 PHE A CA 14
ATOM 8950 C C . PHE A 1 23 ? -9.975 -4.489 1.173 1.00 0.00 23 PHE A C 14
ATOM 8951 O O . PHE A 1 23 ? -10.636 -4.884 0.213 1.00 0.00 23 PHE A O 14
ATOM 8968 N N . GLN A 1 24 ? -9.946 -3.218 1.559 1.00 0.00 24 GLN A N 14
ATOM 8969 C CA . GLN A 1 24 ? -10.710 -2.190 0.861 1.00 0.00 24 GLN A CA 14
ATOM 8970 C C . GLN A 1 24 ? -9.868 -1.534 -0.229 1.00 0.00 24 GLN A C 14
ATOM 8971 O O . GLN A 1 24 ? -8.681 -1.826 -0.371 1.00 0.00 24 GLN A O 14
ATOM 8985 N N . TYR A 1 25 ? -10.491 -0.646 -0.996 1.00 0.00 25 TYR A N 14
ATOM 8986 C CA . TYR A 1 25 ? -9.800 0.050 -2.075 1.00 0.00 25 TYR A CA 14
ATOM 8987 C C . TYR A 1 25 ? -9.130 1.321 -1.562 1.00 0.00 25 TYR A C 14
ATOM 8988 O O . TYR A 1 25 ? -7.952 1.566 -1.825 1.00 0.00 25 TYR A O 14
ATOM 9006 N N . VAL A 1 26 ? -9.890 2.128 -0.827 1.00 0.00 26 VAL A N 14
ATOM 9007 C CA . VAL A 1 26 ? -9.371 3.374 -0.275 1.00 0.00 26 VAL A CA 14
ATOM 9008 C C . VAL A 1 26 ? -8.185 3.114 0.648 1.00 0.00 26 VAL A C 14
ATOM 9009 O O . VAL A 1 26 ? -7.310 3.965 0.806 1.00 0.00 26 VAL A O 14
ATOM 9022 N N . SER A 1 27 ? -8.163 1.932 1.256 1.00 0.00 27 SER A N 14
ATOM 9023 C CA . SER A 1 27 ? -7.087 1.560 2.166 1.00 0.00 27 SER A CA 14
ATOM 9024 C C . SER A 1 27 ? -5.764 1.429 1.418 1.00 0.00 27 SER A C 14
ATOM 9025 O O . SER A 1 27 ? -4.697 1.712 1.965 1.00 0.00 27 SER A O 14
ATOM 9033 N N . LEU A 1 28 ? -5.841 0.997 0.164 1.00 0.00 28 LEU A N 14
ATOM 9034 C CA . LEU A 1 28 ? -4.650 0.827 -0.661 1.00 0.00 28 LEU A CA 14
ATOM 9035 C C . LEU A 1 28 ? -4.217 2.156 -1.272 1.00 0.00 28 LEU A C 14
ATOM 9036 O O . LEU A 1 28 ? -3.178 2.708 -0.908 1.00 0.00 28 LEU A O 14
ATOM 9052 N N . ILE A 1 29 ? -5.020 2.665 -2.200 1.00 0.00 29 ILE A N 14
ATOM 9053 C CA . ILE A 1 29 ? -4.722 3.931 -2.858 1.00 0.00 29 ILE A CA 14
ATOM 9054 C C . ILE A 1 29 ? -4.035 4.899 -1.901 1.00 0.00 29 ILE A C 14
ATOM 9055 O O . ILE A 1 29 ? -3.144 5.650 -2.297 1.00 0.00 29 ILE A O 14
ATOM 9071 N N . GLU A 1 30 ? -4.456 4.875 -0.640 1.00 0.00 30 GLU A N 14
ATOM 9072 C CA . GLU A 1 30 ? -3.880 5.751 0.373 1.00 0.00 30 GLU A CA 14
ATOM 9073 C C . GLU A 1 30 ? -2.432 5.370 0.663 1.00 0.00 30 GLU A C 14
ATOM 9074 O O . GLU A 1 30 ? -1.533 6.209 0.602 1.00 0.00 30 GLU A O 14
ATOM 9086 N N . HIS A 1 31 ? -2.213 4.097 0.979 1.00 0.00 31 HIS A N 14
ATOM 9087 C CA . HIS A 1 31 ? -0.874 3.603 1.278 1.00 0.00 31 HIS A CA 14
ATOM 9088 C C . HIS A 1 31 ? 0.078 3.875 0.117 1.00 0.00 31 HIS A C 14
ATOM 9089 O O . HIS A 1 31 ? 1.220 4.285 0.322 1.00 0.00 31 HIS A O 14
ATOM 9103 N N . GLN A 1 32 ? -0.401 3.643 -1.101 1.00 0.00 32 GLN A N 14
ATOM 9104 C CA . GLN A 1 32 ? 0.408 3.861 -2.294 1.00 0.00 32 GLN A CA 14
ATOM 9105 C C . GLN A 1 32 ? 1.168 5.180 -2.203 1.00 0.00 32 GLN A C 14
ATOM 9106 O O . GLN A 1 32 ? 2.351 5.252 -2.535 1.00 0.00 32 GLN A O 14
ATOM 9120 N N . VAL A 1 33 ? 0.480 6.224 -1.749 1.00 0.00 33 VAL A N 14
ATOM 9121 C CA . VAL A 1 33 ? 1.090 7.541 -1.613 1.00 0.00 33 VAL A CA 14
ATOM 9122 C C . VAL A 1 33 ? 2.503 7.436 -1.052 1.00 0.00 33 VAL A C 14
ATOM 9123 O O . VAL A 1 33 ? 3.404 8.166 -1.468 1.00 0.00 33 VAL A O 14
ATOM 9136 N N . LEU A 1 34 ? 2.692 6.524 -0.105 1.00 0.00 34 LEU A N 14
ATOM 9137 C CA . LEU A 1 34 ? 3.997 6.323 0.515 1.00 0.00 34 LEU A CA 14
ATOM 9138 C C . LEU A 1 34 ? 5.069 6.077 -0.542 1.00 0.00 34 LEU A C 14
ATOM 9139 O O . LEU A 1 34 ? 6.176 6.611 -0.456 1.00 0.00 34 LEU A O 14
ATOM 9155 N N . HIS A 1 35 ? 4.733 5.266 -1.541 1.00 0.00 35 HIS A N 14
ATOM 9156 C CA . HIS A 1 35 ? 5.667 4.951 -2.617 1.00 0.00 35 HIS A CA 14
ATOM 9157 C C . HIS A 1 35 ? 5.495 5.917 -3.785 1.00 0.00 35 HIS A C 14
ATOM 9158 O O . HIS A 1 35 ? 5.779 5.575 -4.932 1.00 0.00 35 HIS A O 14
ATOM 9172 N N . MET A 1 36 ? 5.028 7.124 -3.484 1.00 0.00 36 MET A N 14
ATOM 9173 C CA . MET A 1 36 ? 4.819 8.140 -4.510 1.00 0.00 36 MET A CA 14
ATOM 9174 C C . MET A 1 36 ? 5.631 9.395 -4.206 1.00 0.00 36 MET A C 14
ATOM 9175 O O . MET A 1 36 ? 5.125 10.512 -4.303 1.00 0.00 36 MET A O 14
ATOM 9189 N N . GLY A 1 37 ? 6.894 9.202 -3.838 1.00 0.00 37 GLY A N 14
ATOM 9190 C CA . GLY A 1 37 ? 7.755 10.328 -3.526 1.00 0.00 37 GLY A CA 14
ATOM 9191 C C . GLY A 1 37 ? 7.287 11.095 -2.305 1.00 0.00 37 GLY A C 14
ATOM 9192 O O . GLY A 1 37 ? 6.091 11.150 -2.021 1.00 0.00 37 GLY A O 14
ATOM 9196 N N . GLN A 1 38 ? 8.232 11.686 -1.581 1.00 0.00 38 GLN A N 14
ATOM 9197 C CA . GLN A 1 38 ? 7.908 12.451 -0.383 1.00 0.00 38 GLN A CA 14
ATOM 9198 C C . GLN A 1 38 ? 6.803 13.463 -0.665 1.00 0.00 38 GLN A C 14
ATOM 9199 O O . GLN A 1 38 ? 6.975 14.379 -1.469 1.00 0.00 38 GLN A O 14
ATOM 9213 N N . LYS A 1 39 ? 5.666 13.291 0.003 1.00 0.00 39 LYS A N 14
ATOM 9214 C CA . LYS A 1 39 ? 4.532 14.189 -0.175 1.00 0.00 39 LYS A CA 14
ATOM 9215 C C . LYS A 1 39 ? 5.001 15.628 -0.367 1.00 0.00 39 LYS A C 14
ATOM 9216 O O . LYS A 1 39 ? 6.057 16.018 0.129 1.00 0.00 39 LYS A O 14
ATOM 9235 N N . ASN A 1 40 ? 4.208 16.413 -1.089 1.00 0.00 40 ASN A N 14
ATOM 9236 C CA . ASN A 1 40 ? 4.543 17.809 -1.346 1.00 0.00 40 ASN A CA 14
ATOM 9237 C C . ASN A 1 40 ? 4.572 18.609 -0.047 1.00 0.00 40 ASN A C 14
ATOM 9238 O O . ASN A 1 40 ? 3.594 18.635 0.700 1.00 0.00 40 ASN A O 14
ATOM 9249 N N . SER A 1 41 ? 5.700 19.261 0.214 1.00 0.00 41 SER A N 14
ATOM 9250 C CA . SER A 1 41 ? 5.858 20.060 1.424 1.00 0.00 41 SER A CA 14
ATOM 9251 C C . SER A 1 41 ? 6.042 21.535 1.081 1.00 0.00 41 SER A C 14
ATOM 9252 O O . SER A 1 41 ? 6.441 21.881 -0.030 1.00 0.00 41 SER A O 14
ATOM 9260 N N . GLY A 1 42 ? 5.748 22.402 2.046 1.00 0.00 42 GLY A N 14
ATOM 9261 C CA . GLY A 1 42 ? 5.887 23.830 1.827 1.00 0.00 42 GLY A CA 14
ATOM 9262 C C . GLY A 1 42 ? 6.659 24.514 2.938 1.00 0.00 42 GLY A C 14
ATOM 9263 O O . GLY A 1 42 ? 7.890 24.562 2.928 1.00 0.00 42 GLY A O 14
ATOM 9267 N N . PRO A 1 43 ? 5.930 25.060 3.922 1.00 0.00 43 PRO A N 14
ATOM 9268 C CA . PRO A 1 43 ? 6.534 25.756 5.062 1.00 0.00 43 PRO A CA 14
ATOM 9269 C C . PRO A 1 43 ? 7.267 24.803 6.001 1.00 0.00 43 PRO A C 14
ATOM 9270 O O . PRO A 1 43 ? 7.109 23.585 5.912 1.00 0.00 43 PRO A O 14
ATOM 9281 N N . SER A 1 44 ? 8.068 25.365 6.900 1.00 0.00 44 SER A N 14
ATOM 9282 C CA . SER A 1 44 ? 8.827 24.564 7.853 1.00 0.00 44 SER A CA 14
ATOM 9283 C C . SER A 1 44 ? 7.895 23.848 8.826 1.00 0.00 44 SER A C 14
ATOM 9284 O O . SER A 1 44 ? 8.068 22.663 9.110 1.00 0.00 44 SER A O 14
ATOM 9292 N N . SER A 1 45 ? 6.907 24.578 9.334 1.00 0.00 45 SER A N 14
ATOM 9293 C CA . SER A 1 45 ? 5.949 24.015 10.278 1.00 0.00 45 SER A CA 14
ATOM 9294 C C . SER A 1 45 ? 5.405 22.683 9.771 1.00 0.00 45 SER A C 14
ATOM 9295 O O . SER A 1 45 ? 5.399 21.686 10.493 1.00 0.00 45 SER A O 14
ATOM 9303 N N . GLY A 1 46 ? 4.947 22.674 8.523 1.00 0.00 46 GLY A N 14
ATOM 9304 C CA . GLY A 1 46 ? 4.407 21.460 7.939 1.00 0.00 46 GLY A CA 14
ATOM 9305 C C . GLY A 1 46 ? 2.895 21.491 7.833 1.00 0.00 46 GLY A C 14
ATOM 9306 O O . GLY A 1 46 ? 2.281 22.446 8.306 1.00 0.00 46 GLY A O 14
ATOM 9311 N N . GLY A 1 1 ? -9.956 -30.294 -18.724 1.00 0.00 1 GLY A N 15
ATOM 9312 C CA . GLY A 1 1 ? -9.607 -29.425 -17.615 1.00 0.00 1 GLY A CA 15
ATOM 9313 C C . GLY A 1 1 ? -10.343 -28.100 -17.662 1.00 0.00 1 GLY A C 15
ATOM 9314 O O . GLY A 1 1 ? -10.465 -27.488 -18.723 1.00 0.00 1 GLY A O 15
ATOM 9318 N N . SER A 1 2 ? -10.836 -27.658 -16.510 1.00 0.00 2 SER A N 15
ATOM 9319 C CA . SER A 1 2 ? -11.569 -26.400 -16.425 1.00 0.00 2 SER A CA 15
ATOM 9320 C C . SER A 1 2 ? -10.744 -25.338 -15.705 1.00 0.00 2 SER A C 15
ATOM 9321 O O . SER A 1 2 ? -10.926 -25.099 -14.511 1.00 0.00 2 SER A O 15
ATOM 9329 N N . SER A 1 3 ? -9.836 -24.703 -16.440 1.00 0.00 3 SER A N 15
ATOM 9330 C CA . SER A 1 3 ? -8.979 -23.669 -15.871 1.00 0.00 3 SER A CA 15
ATOM 9331 C C . SER A 1 3 ? -8.199 -24.207 -14.675 1.00 0.00 3 SER A C 15
ATOM 9332 O O . SER A 1 3 ? -8.061 -23.532 -13.655 1.00 0.00 3 SER A O 15
ATOM 9340 N N . GLY A 1 4 ? -7.691 -25.428 -14.808 1.00 0.00 4 GLY A N 15
ATOM 9341 C CA . GLY A 1 4 ? -6.931 -26.037 -13.732 1.00 0.00 4 GLY A CA 15
ATOM 9342 C C . GLY A 1 4 ? -7.574 -25.825 -12.376 1.00 0.00 4 GLY A C 15
ATOM 9343 O O . GLY A 1 4 ? -8.775 -26.040 -12.210 1.00 0.00 4 GLY A O 15
ATOM 9347 N N . SER A 1 5 ? -6.774 -25.401 -11.403 1.00 0.00 5 SER A N 15
ATOM 9348 C CA . SER A 1 5 ? -7.271 -25.164 -10.053 1.00 0.00 5 SER A CA 15
ATOM 9349 C C . SER A 1 5 ? -7.011 -23.724 -9.623 1.00 0.00 5 SER A C 15
ATOM 9350 O O . SER A 1 5 ? -5.938 -23.401 -9.112 1.00 0.00 5 SER A O 15
ATOM 9358 N N . SER A 1 6 ? -8.000 -22.862 -9.834 1.00 0.00 6 SER A N 15
ATOM 9359 C CA . SER A 1 6 ? -7.878 -21.455 -9.473 1.00 0.00 6 SER A CA 15
ATOM 9360 C C . SER A 1 6 ? -9.245 -20.777 -9.456 1.00 0.00 6 SER A C 15
ATOM 9361 O O . SER A 1 6 ? -10.195 -21.257 -10.072 1.00 0.00 6 SER A O 15
ATOM 9369 N N . GLY A 1 7 ? -9.335 -19.658 -8.744 1.00 0.00 7 GLY A N 15
ATOM 9370 C CA . GLY A 1 7 ? -10.589 -18.932 -8.659 1.00 0.00 7 GLY A CA 15
ATOM 9371 C C . GLY A 1 7 ? -10.592 -17.678 -9.511 1.00 0.00 7 GLY A C 15
ATOM 9372 O O . GLY A 1 7 ? -9.591 -16.965 -9.582 1.00 0.00 7 GLY A O 15
ATOM 9376 N N . SER A 1 8 ? -11.720 -17.409 -10.161 1.00 0.00 8 SER A N 15
ATOM 9377 C CA . SER A 1 8 ? -11.847 -16.235 -11.017 1.00 0.00 8 SER A CA 15
ATOM 9378 C C . SER A 1 8 ? -11.989 -14.966 -10.182 1.00 0.00 8 SER A C 15
ATOM 9379 O O . SER A 1 8 ? -11.278 -13.985 -10.399 1.00 0.00 8 SER A O 15
ATOM 9387 N N . ARG A 1 9 ? -12.912 -14.995 -9.226 1.00 0.00 9 ARG A N 15
ATOM 9388 C CA . ARG A 1 9 ? -13.149 -13.847 -8.359 1.00 0.00 9 ARG A CA 15
ATOM 9389 C C . ARG A 1 9 ? -12.038 -13.711 -7.322 1.00 0.00 9 ARG A C 15
ATOM 9390 O O . ARG A 1 9 ? -11.987 -14.465 -6.351 1.00 0.00 9 ARG A O 15
ATOM 9411 N N . GLU A 1 10 ? -11.150 -12.745 -7.536 1.00 0.00 10 GLU A N 15
ATOM 9412 C CA . GLU A 1 10 ? -10.040 -12.512 -6.621 1.00 0.00 10 GLU A CA 15
ATOM 9413 C C . GLU A 1 10 ? -10.306 -11.293 -5.742 1.00 0.00 10 GLU A C 15
ATOM 9414 O O . GLU A 1 10 ? -10.159 -11.349 -4.521 1.00 0.00 10 GLU A O 15
ATOM 9426 N N . LYS A 1 11 ? -10.697 -10.191 -6.373 1.00 0.00 11 LYS A N 15
ATOM 9427 C CA . LYS A 1 11 ? -10.985 -8.957 -5.651 1.00 0.00 11 LYS A CA 15
ATOM 9428 C C . LYS A 1 11 ? -9.931 -8.695 -4.580 1.00 0.00 11 LYS A C 15
ATOM 9429 O O . LYS A 1 11 ? -10.255 -8.296 -3.462 1.00 0.00 11 LYS A O 15
ATOM 9448 N N . SER A 1 12 ? -8.669 -8.920 -4.931 1.00 0.00 12 SER A N 15
ATOM 9449 C CA . SER A 1 12 ? -7.567 -8.710 -3.998 1.00 0.00 12 SER A CA 15
ATOM 9450 C C . SER A 1 12 ? -6.569 -7.699 -4.555 1.00 0.00 12 SER A C 15
ATOM 9451 O O . SER A 1 12 ? -6.510 -7.469 -5.763 1.00 0.00 12 SER A O 15
ATOM 9459 N N . HIS A 1 13 ? -5.786 -7.099 -3.665 1.00 0.00 13 HIS A N 15
ATOM 9460 C CA . HIS A 1 13 ? -4.789 -6.113 -4.066 1.00 0.00 13 HIS A CA 15
ATOM 9461 C C . HIS A 1 13 ? -3.482 -6.322 -3.306 1.00 0.00 13 HIS A C 15
ATOM 9462 O O . HIS A 1 13 ? -3.480 -6.829 -2.185 1.00 0.00 13 HIS A O 15
ATOM 9476 N N . GLN A 1 14 ? -2.374 -5.928 -3.926 1.00 0.00 14 GLN A N 15
ATOM 9477 C CA . GLN A 1 14 ? -1.061 -6.074 -3.308 1.00 0.00 14 GLN A CA 15
ATOM 9478 C C . GLN A 1 14 ? -0.137 -4.933 -3.718 1.00 0.00 14 GLN A C 15
ATOM 9479 O O . GLN A 1 14 ? -0.241 -4.402 -4.824 1.00 0.00 14 GLN A O 15
ATOM 9493 N N . CYS A 1 15 ? 0.768 -4.559 -2.819 1.00 0.00 15 CYS A N 15
ATOM 9494 C CA . CYS A 1 15 ? 1.711 -3.479 -3.085 1.00 0.00 15 CYS A CA 15
ATOM 9495 C C . CYS A 1 15 ? 3.117 -4.028 -3.308 1.00 0.00 15 CYS A C 15
ATOM 9496 O O . CYS A 1 15 ? 3.953 -4.006 -2.404 1.00 0.00 15 CYS A O 15
ATOM 9503 N N . ARG A 1 16 ? 3.370 -4.520 -4.516 1.00 0.00 16 ARG A N 15
ATOM 9504 C CA . ARG A 1 16 ? 4.674 -5.075 -4.857 1.00 0.00 16 ARG A CA 15
ATOM 9505 C C . ARG A 1 16 ? 5.798 -4.205 -4.302 1.00 0.00 16 ARG A C 15
ATOM 9506 O O . ARG A 1 16 ? 6.759 -4.711 -3.723 1.00 0.00 16 ARG A O 15
ATOM 9527 N N . GLU A 1 17 ? 5.669 -2.894 -4.482 1.00 0.00 17 GLU A N 15
ATOM 9528 C CA . GLU A 1 17 ? 6.675 -1.955 -4.000 1.00 0.00 17 GLU A CA 15
ATOM 9529 C C . GLU A 1 17 ? 7.289 -2.440 -2.690 1.00 0.00 17 GLU A C 15
ATOM 9530 O O . GLU A 1 17 ? 8.500 -2.638 -2.594 1.00 0.00 17 GLU A O 15
ATOM 9542 N N . CYS A 1 18 ? 6.444 -2.630 -1.682 1.00 0.00 18 CYS A N 15
ATOM 9543 C CA . CYS A 1 18 ? 6.900 -3.091 -0.377 1.00 0.00 18 CYS A CA 15
ATOM 9544 C C . CYS A 1 18 ? 6.521 -4.552 -0.152 1.00 0.00 18 CYS A C 15
ATOM 9545 O O . CYS A 1 18 ? 7.349 -5.363 0.260 1.00 0.00 18 CYS A O 15
ATOM 9552 N N . GLY A 1 19 ? 5.262 -4.880 -0.427 1.00 0.00 19 GLY A N 15
ATOM 9553 C CA . GLY A 1 19 ? 4.794 -6.242 -0.249 1.00 0.00 19 GLY A CA 15
ATOM 9554 C C . GLY A 1 19 ? 3.729 -6.354 0.823 1.00 0.00 19 GLY A C 15
ATOM 9555 O O . GLY A 1 19 ? 3.937 -7.003 1.848 1.00 0.00 19 GLY A O 15
ATOM 9559 N N . GLU A 1 20 ? 2.585 -5.718 0.588 1.00 0.00 20 GLU A N 15
ATOM 9560 C CA . GLU A 1 20 ? 1.485 -5.748 1.544 1.00 0.00 20 GLU A CA 15
ATOM 9561 C C . GLU A 1 20 ? 0.162 -6.041 0.843 1.00 0.00 20 GLU A C 15
ATOM 9562 O O . GLU A 1 20 ? -0.041 -5.654 -0.308 1.00 0.00 20 GLU A O 15
ATOM 9574 N N . ILE A 1 21 ? -0.734 -6.728 1.544 1.00 0.00 21 ILE A N 15
ATOM 9575 C CA . ILE A 1 21 ? -2.037 -7.073 0.989 1.00 0.00 21 ILE A CA 15
ATOM 9576 C C . ILE A 1 21 ? -3.132 -6.180 1.561 1.00 0.00 21 ILE A C 15
ATOM 9577 O O . ILE A 1 21 ? -3.249 -6.024 2.777 1.00 0.00 21 ILE A O 15
ATOM 9593 N N . PHE A 1 22 ? -3.934 -5.596 0.677 1.00 0.00 22 PHE A N 15
ATOM 9594 C CA . PHE A 1 22 ? -5.022 -4.718 1.094 1.00 0.00 22 PHE A CA 15
ATOM 9595 C C . PHE A 1 22 ? -6.364 -5.235 0.584 1.00 0.00 22 PHE A C 15
ATOM 9596 O O . PHE A 1 22 ? -6.532 -5.488 -0.609 1.00 0.00 22 PHE A O 15
ATOM 9613 N N . PHE A 1 23 ? -7.317 -5.391 1.497 1.00 0.00 23 PHE A N 15
ATOM 9614 C CA . PHE A 1 23 ? -8.644 -5.879 1.142 1.00 0.00 23 PHE A CA 15
ATOM 9615 C C . PHE A 1 23 ? -9.504 -4.753 0.576 1.00 0.00 23 PHE A C 15
ATOM 9616 O O . PHE A 1 23 ? -10.205 -4.934 -0.419 1.00 0.00 23 PHE A O 15
ATOM 9633 N N . GLN A 1 24 ? -9.445 -3.591 1.219 1.00 0.00 24 GLN A N 15
ATOM 9634 C CA . GLN A 1 24 ? -10.219 -2.436 0.781 1.00 0.00 24 GLN A CA 15
ATOM 9635 C C . GLN A 1 24 ? -9.418 -1.582 -0.196 1.00 0.00 24 GLN A C 15
ATOM 9636 O O . GLN A 1 24 ? -8.330 -1.106 0.128 1.00 0.00 24 GLN A O 15
ATOM 9650 N N . TYR A 1 25 ? -9.963 -1.393 -1.393 1.00 0.00 25 TYR A N 15
ATOM 9651 C CA . TYR A 1 25 ? -9.298 -0.599 -2.419 1.00 0.00 25 TYR A CA 15
ATOM 9652 C C . TYR A 1 25 ? -8.818 0.733 -1.851 1.00 0.00 25 TYR A C 15
ATOM 9653 O O . TYR A 1 25 ? -7.764 1.242 -2.234 1.00 0.00 25 TYR A O 15
ATOM 9671 N N . VAL A 1 26 ? -9.599 1.294 -0.933 1.00 0.00 26 VAL A N 15
ATOM 9672 C CA . VAL A 1 26 ? -9.255 2.566 -0.309 1.00 0.00 26 VAL A CA 15
ATOM 9673 C C . VAL A 1 26 ? -7.919 2.477 0.419 1.00 0.00 26 VAL A C 15
ATOM 9674 O O . VAL A 1 26 ? -7.112 3.406 0.373 1.00 0.00 26 VAL A O 15
ATOM 9687 N N . SER A 1 27 ? -7.691 1.353 1.091 1.00 0.00 27 SER A N 15
ATOM 9688 C CA . SER A 1 27 ? -6.453 1.143 1.833 1.00 0.00 27 SER A CA 15
ATOM 9689 C C . SER A 1 27 ? -5.252 1.128 0.892 1.00 0.00 27 SER A C 15
ATOM 9690 O O . SER A 1 27 ? -4.137 1.475 1.283 1.00 0.00 27 SER A O 15
ATOM 9698 N N . LEU A 1 28 ? -5.488 0.723 -0.351 1.00 0.00 28 LEU A N 15
ATOM 9699 C CA . LEU A 1 28 ? -4.426 0.661 -1.350 1.00 0.00 28 LEU A CA 15
ATOM 9700 C C . LEU A 1 28 ? -4.149 2.042 -1.936 1.00 0.00 28 LEU A C 15
ATOM 9701 O O . LEU A 1 28 ? -3.043 2.569 -1.811 1.00 0.00 28 LEU A O 15
ATOM 9717 N N . ILE A 1 29 ? -5.160 2.624 -2.571 1.00 0.00 29 ILE A N 15
ATOM 9718 C CA . ILE A 1 29 ? -5.026 3.945 -3.173 1.00 0.00 29 ILE A CA 15
ATOM 9719 C C . ILE A 1 29 ? -4.459 4.948 -2.174 1.00 0.00 29 ILE A C 15
ATOM 9720 O O . ILE A 1 29 ? -3.717 5.857 -2.546 1.00 0.00 29 ILE A O 15
ATOM 9736 N N . GLU A 1 30 ? -4.812 4.775 -0.904 1.00 0.00 30 GLU A N 15
ATOM 9737 C CA . GLU A 1 30 ? -4.337 5.666 0.148 1.00 0.00 30 GLU A CA 15
ATOM 9738 C C . GLU A 1 30 ? -2.879 5.374 0.491 1.00 0.00 30 GLU A C 15
ATOM 9739 O O . GLU A 1 30 ? -2.080 6.290 0.687 1.00 0.00 30 GLU A O 15
ATOM 9751 N N . HIS A 1 31 ? -2.539 4.091 0.563 1.00 0.00 31 HIS A N 15
ATOM 9752 C CA . HIS A 1 31 ? -1.178 3.677 0.882 1.00 0.00 31 HIS A CA 15
ATOM 9753 C C . HIS A 1 31 ? -0.196 4.181 -0.172 1.00 0.00 31 HIS A C 15
ATOM 9754 O O . HIS A 1 31 ? 0.854 4.732 0.159 1.00 0.00 31 HIS A O 15
ATOM 9768 N N . GLN A 1 32 ? -0.545 3.988 -1.439 1.00 0.00 32 GLN A N 15
ATOM 9769 C CA . GLN A 1 32 ? 0.307 4.423 -2.540 1.00 0.00 32 GLN A CA 15
ATOM 9770 C C . GLN A 1 32 ? 1.018 5.727 -2.196 1.00 0.00 32 GLN A C 15
ATOM 9771 O O . GLN A 1 32 ? 2.246 5.808 -2.241 1.00 0.00 32 GLN A O 15
ATOM 9785 N N . VAL A 1 33 ? 0.239 6.748 -1.853 1.00 0.00 33 VAL A N 15
ATOM 9786 C CA . VAL A 1 33 ? 0.794 8.049 -1.501 1.00 0.00 33 VAL A CA 15
ATOM 9787 C C . VAL A 1 33 ? 2.112 7.899 -0.751 1.00 0.00 33 VAL A C 15
ATOM 9788 O O . VAL A 1 33 ? 3.129 8.476 -1.139 1.00 0.00 33 VAL A O 15
ATOM 9801 N N . LEU A 1 34 ? 2.090 7.121 0.325 1.00 0.00 34 LEU A N 15
ATOM 9802 C CA . LEU A 1 34 ? 3.284 6.894 1.131 1.00 0.00 34 LEU A CA 15
ATOM 9803 C C . LEU A 1 34 ? 4.512 6.710 0.244 1.00 0.00 34 LEU A C 15
ATOM 9804 O O . LEU A 1 34 ? 5.520 7.397 0.412 1.00 0.00 34 LEU A O 15
ATOM 9820 N N . HIS A 1 35 ? 4.419 5.780 -0.701 1.00 0.00 35 HIS A N 15
ATOM 9821 C CA . HIS A 1 35 ? 5.522 5.508 -1.616 1.00 0.00 35 HIS A CA 15
ATOM 9822 C C . HIS A 1 35 ? 5.719 6.667 -2.589 1.00 0.00 35 HIS A C 15
ATOM 9823 O O . HIS A 1 35 ? 6.780 7.289 -2.620 1.00 0.00 35 HIS A O 15
ATOM 9837 N N . MET A 1 36 ? 4.690 6.950 -3.381 1.00 0.00 36 MET A N 15
ATOM 9838 C CA . MET A 1 36 ? 4.752 8.034 -4.354 1.00 0.00 36 MET A CA 15
ATOM 9839 C C . MET A 1 36 ? 5.399 9.274 -3.746 1.00 0.00 36 MET A C 15
ATOM 9840 O O . MET A 1 36 ? 5.243 9.548 -2.557 1.00 0.00 36 MET A O 15
ATOM 9854 N N . GLY A 1 37 ? 6.127 10.021 -4.571 1.00 0.00 37 GLY A N 15
ATOM 9855 C CA . GLY A 1 37 ? 6.788 11.223 -4.095 1.00 0.00 37 GLY A CA 15
ATOM 9856 C C . GLY A 1 37 ? 8.035 10.919 -3.289 1.00 0.00 37 GLY A C 15
ATOM 9857 O O . GLY A 1 37 ? 8.139 11.308 -2.126 1.00 0.00 37 GLY A O 15
ATOM 9861 N N . GLN A 1 38 ? 8.981 10.220 -3.907 1.00 0.00 38 GLN A N 15
ATOM 9862 C CA . GLN A 1 38 ? 10.226 9.862 -3.238 1.00 0.00 38 GLN A CA 15
ATOM 9863 C C . GLN A 1 38 ? 10.830 11.069 -2.528 1.00 0.00 38 GLN A C 15
ATOM 9864 O O . GLN A 1 38 ? 10.405 12.205 -2.743 1.00 0.00 38 GLN A O 15
ATOM 9878 N N . LYS A 1 39 ? 11.823 10.817 -1.682 1.00 0.00 39 LYS A N 15
ATOM 9879 C CA . LYS A 1 39 ? 12.486 11.883 -0.941 1.00 0.00 39 LYS A CA 15
ATOM 9880 C C . LYS A 1 39 ? 13.858 12.186 -1.535 1.00 0.00 39 LYS A C 15
ATOM 9881 O O . LYS A 1 39 ? 14.693 11.294 -1.678 1.00 0.00 39 LYS A O 15
ATOM 9900 N N . ASN A 1 40 ? 14.084 13.450 -1.877 1.00 0.00 40 ASN A N 15
ATOM 9901 C CA . ASN A 1 40 ? 15.355 13.871 -2.455 1.00 0.00 40 ASN A CA 15
ATOM 9902 C C . ASN A 1 40 ? 16.212 14.590 -1.418 1.00 0.00 40 ASN A C 15
ATOM 9903 O O . ASN A 1 40 ? 16.178 15.816 -1.313 1.00 0.00 40 ASN A O 15
ATOM 9914 N N . SER A 1 41 ? 16.980 13.819 -0.654 1.00 0.00 41 SER A N 15
ATOM 9915 C CA . SER A 1 41 ? 17.844 14.383 0.377 1.00 0.00 41 SER A CA 15
ATOM 9916 C C . SER A 1 41 ? 19.262 13.834 0.257 1.00 0.00 41 SER A C 15
ATOM 9917 O O . SER A 1 41 ? 19.898 13.502 1.256 1.00 0.00 41 SER A O 15
ATOM 9925 N N . GLY A 1 42 ? 19.752 13.741 -0.976 1.00 0.00 42 GLY A N 15
ATOM 9926 C CA . GLY A 1 42 ? 21.091 13.231 -1.205 1.00 0.00 42 GLY A CA 15
ATOM 9927 C C . GLY A 1 42 ? 21.484 13.273 -2.669 1.00 0.00 42 GLY A C 15
ATOM 9928 O O . GLY A 1 42 ? 22.140 14.206 -3.131 1.00 0.00 42 GLY A O 15
ATOM 9932 N N . PRO A 1 43 ? 21.080 12.240 -3.423 1.00 0.00 43 PRO A N 15
ATOM 9933 C CA . PRO A 1 43 ? 21.384 12.138 -4.854 1.00 0.00 43 PRO A CA 15
ATOM 9934 C C . PRO A 1 43 ? 20.624 13.168 -5.682 1.00 0.00 43 PRO A C 15
ATOM 9935 O O . PRO A 1 43 ? 19.623 13.725 -5.232 1.00 0.00 43 PRO A O 15
ATOM 9946 N N . SER A 1 44 ? 21.105 13.415 -6.896 1.00 0.00 44 SER A N 15
ATOM 9947 C CA . SER A 1 44 ? 20.472 14.381 -7.787 1.00 0.00 44 SER A CA 15
ATOM 9948 C C . SER A 1 44 ? 19.407 13.709 -8.648 1.00 0.00 44 SER A C 15
ATOM 9949 O O . SER A 1 44 ? 19.302 12.483 -8.681 1.00 0.00 44 SER A O 15
ATOM 9957 N N . SER A 1 45 ? 18.618 14.522 -9.344 1.00 0.00 45 SER A N 15
ATOM 9958 C CA . SER A 1 45 ? 17.557 14.008 -10.202 1.00 0.00 45 SER A CA 15
ATOM 9959 C C . SER A 1 45 ? 17.889 14.239 -11.673 1.00 0.00 45 SER A C 15
ATOM 9960 O O . SER A 1 45 ? 18.867 14.909 -12.003 1.00 0.00 45 SER A O 15
ATOM 9968 N N . GLY A 1 46 ? 17.066 13.679 -12.554 1.00 0.00 46 GLY A N 15
ATOM 9969 C CA . GLY A 1 46 ? 17.288 13.834 -13.980 1.00 0.00 46 GLY A CA 15
ATOM 9970 C C . GLY A 1 46 ? 16.832 15.186 -14.494 1.00 0.00 46 GLY A C 15
ATOM 9971 O O . GLY A 1 46 ? 17.623 15.886 -15.123 1.00 0.00 46 GLY A O 15
ATOM 9976 N N . GLY A 1 1 ? -22.400 -24.514 -18.407 1.00 0.00 1 GLY A N 16
ATOM 9977 C CA . GLY A 1 1 ? -22.534 -24.249 -16.986 1.00 0.00 1 GLY A CA 16
ATOM 9978 C C . GLY A 1 1 ? -22.026 -22.873 -16.602 1.00 0.00 1 GLY A C 16
ATOM 9979 O O . GLY A 1 1 ? -21.316 -22.229 -17.374 1.00 0.00 1 GLY A O 16
ATOM 9983 N N . SER A 1 2 ? -22.393 -22.421 -15.407 1.00 0.00 2 SER A N 16
ATOM 9984 C CA . SER A 1 2 ? -21.974 -21.110 -14.924 1.00 0.00 2 SER A CA 16
ATOM 9985 C C . SER A 1 2 ? -22.042 -21.045 -13.402 1.00 0.00 2 SER A C 16
ATOM 9986 O O . SER A 1 2 ? -22.862 -21.717 -12.776 1.00 0.00 2 SER A O 16
ATOM 9994 N N . SER A 1 3 ? -21.173 -20.231 -12.811 1.00 0.00 3 SER A N 16
ATOM 9995 C CA . SER A 1 3 ? -21.130 -20.080 -11.361 1.00 0.00 3 SER A CA 16
ATOM 9996 C C . SER A 1 3 ? -20.912 -18.620 -10.974 1.00 0.00 3 SER A C 16
ATOM 9997 O O . SER A 1 3 ? -20.710 -17.762 -11.831 1.00 0.00 3 SER A O 16
ATOM 10005 N N . GLY A 1 4 ? -20.956 -18.347 -9.673 1.00 0.00 4 GLY A N 16
ATOM 10006 C CA . GLY A 1 4 ? -20.762 -16.991 -9.193 1.00 0.00 4 GLY A CA 16
ATOM 10007 C C . GLY A 1 4 ? -19.329 -16.522 -9.346 1.00 0.00 4 GLY A C 16
ATOM 10008 O O . GLY A 1 4 ? -19.081 -15.382 -9.739 1.00 0.00 4 GLY A O 16
ATOM 10012 N N . SER A 1 5 ? -18.383 -17.401 -9.033 1.00 0.00 5 SER A N 16
ATOM 10013 C CA . SER A 1 5 ? -16.967 -17.068 -9.132 1.00 0.00 5 SER A CA 16
ATOM 10014 C C . SER A 1 5 ? -16.263 -17.981 -10.131 1.00 0.00 5 SER A C 16
ATOM 10015 O O . SER A 1 5 ? -15.151 -18.449 -9.886 1.00 0.00 5 SER A O 16
ATOM 10023 N N . SER A 1 6 ? -16.920 -18.231 -11.260 1.00 0.00 6 SER A N 16
ATOM 10024 C CA . SER A 1 6 ? -16.360 -19.091 -12.296 1.00 0.00 6 SER A CA 16
ATOM 10025 C C . SER A 1 6 ? -14.844 -18.934 -12.372 1.00 0.00 6 SER A C 16
ATOM 10026 O O . SER A 1 6 ? -14.335 -17.863 -12.699 1.00 0.00 6 SER A O 16
ATOM 10034 N N . GLY A 1 7 ? -14.128 -20.012 -12.067 1.00 0.00 7 GLY A N 16
ATOM 10035 C CA . GLY A 1 7 ? -12.678 -19.974 -12.106 1.00 0.00 7 GLY A CA 16
ATOM 10036 C C . GLY A 1 7 ? -12.068 -19.717 -10.742 1.00 0.00 7 GLY A C 16
ATOM 10037 O O . GLY A 1 7 ? -12.779 -19.639 -9.741 1.00 0.00 7 GLY A O 16
ATOM 10041 N N . SER A 1 8 ? -10.745 -19.587 -10.702 1.00 0.00 8 SER A N 16
ATOM 10042 C CA . SER A 1 8 ? -10.039 -19.343 -9.450 1.00 0.00 8 SER A CA 16
ATOM 10043 C C . SER A 1 8 ? -9.223 -18.056 -9.529 1.00 0.00 8 SER A C 16
ATOM 10044 O O . SER A 1 8 ? -8.007 -18.090 -9.715 1.00 0.00 8 SER A O 16
ATOM 10052 N N . ARG A 1 9 ? -9.902 -16.923 -9.385 1.00 0.00 9 ARG A N 16
ATOM 10053 C CA . ARG A 1 9 ? -9.242 -15.624 -9.441 1.00 0.00 9 ARG A CA 16
ATOM 10054 C C . ARG A 1 9 ? -9.204 -14.974 -8.061 1.00 0.00 9 ARG A C 16
ATOM 10055 O O . ARG A 1 9 ? -10.202 -14.965 -7.341 1.00 0.00 9 ARG A O 16
ATOM 10076 N N . GLU A 1 10 ? -8.045 -14.432 -7.700 1.00 0.00 10 GLU A N 16
ATOM 10077 C CA . GLU A 1 10 ? -7.877 -13.782 -6.406 1.00 0.00 10 GLU A CA 16
ATOM 10078 C C . GLU A 1 10 ? -8.596 -12.436 -6.376 1.00 0.00 10 GLU A C 16
ATOM 10079 O O . GLU A 1 10 ? -9.433 -12.185 -5.509 1.00 0.00 10 GLU A O 16
ATOM 10091 N N . LYS A 1 11 ? -8.262 -11.573 -7.329 1.00 0.00 11 LYS A N 16
ATOM 10092 C CA . LYS A 1 11 ? -8.875 -10.253 -7.415 1.00 0.00 11 LYS A CA 16
ATOM 10093 C C . LYS A 1 11 ? -8.583 -9.435 -6.161 1.00 0.00 11 LYS A C 16
ATOM 10094 O O . LYS A 1 11 ? -9.405 -8.626 -5.730 1.00 0.00 11 LYS A O 16
ATOM 10113 N N . SER A 1 12 ? -7.406 -9.650 -5.580 1.00 0.00 12 SER A N 16
ATOM 10114 C CA . SER A 1 12 ? -7.007 -8.934 -4.374 1.00 0.00 12 SER A CA 16
ATOM 10115 C C . SER A 1 12 ? -6.377 -7.589 -4.724 1.00 0.00 12 SER A C 16
ATOM 10116 O O . SER A 1 12 ? -6.117 -7.297 -5.892 1.00 0.00 12 SER A O 16
ATOM 10124 N N . HIS A 1 13 ? -6.135 -6.773 -3.703 1.00 0.00 13 HIS A N 16
ATOM 10125 C CA . HIS A 1 13 ? -5.535 -5.458 -3.901 1.00 0.00 13 HIS A CA 16
ATOM 10126 C C . HIS A 1 13 ? -4.146 -5.395 -3.272 1.00 0.00 13 HIS A C 16
ATOM 10127 O O . HIS A 1 13 ? -3.803 -4.421 -2.602 1.00 0.00 13 HIS A O 16
ATOM 10141 N N . GLN A 1 14 ? -3.353 -6.438 -3.493 1.00 0.00 14 GLN A N 16
ATOM 10142 C CA . GLN A 1 14 ? -2.003 -6.500 -2.947 1.00 0.00 14 GLN A CA 16
ATOM 10143 C C . GLN A 1 14 ? -1.094 -5.480 -3.625 1.00 0.00 14 GLN A C 16
ATOM 10144 O O . GLN A 1 14 ? -1.311 -5.110 -4.779 1.00 0.00 14 GLN A O 16
ATOM 10158 N N . CYS A 1 15 ? -0.076 -5.029 -2.900 1.00 0.00 15 CYS A N 16
ATOM 10159 C CA . CYS A 1 15 ? 0.867 -4.051 -3.430 1.00 0.00 15 CYS A CA 16
ATOM 10160 C C . CYS A 1 15 ? 2.115 -4.738 -3.975 1.00 0.00 15 CYS A C 16
ATOM 10161 O O . CYS A 1 15 ? 2.955 -5.218 -3.213 1.00 0.00 15 CYS A O 16
ATOM 10168 N N . ARG A 1 16 ? 2.230 -4.781 -5.298 1.00 0.00 16 ARG A N 16
ATOM 10169 C CA . ARG A 1 16 ? 3.375 -5.410 -5.946 1.00 0.00 16 ARG A CA 16
ATOM 10170 C C . ARG A 1 16 ? 4.537 -4.428 -6.070 1.00 0.00 16 ARG A C 16
ATOM 10171 O O . ARG A 1 16 ? 5.164 -4.326 -7.123 1.00 0.00 16 ARG A O 16
ATOM 10192 N N . GLU A 1 17 ? 4.815 -3.709 -4.988 1.00 0.00 17 GLU A N 16
ATOM 10193 C CA . GLU A 1 17 ? 5.900 -2.734 -4.977 1.00 0.00 17 GLU A CA 16
ATOM 10194 C C . GLU A 1 17 ? 6.739 -2.868 -3.710 1.00 0.00 17 GLU A C 16
ATOM 10195 O O . GLU A 1 17 ? 7.953 -2.662 -3.730 1.00 0.00 17 GLU A O 16
ATOM 10207 N N . CYS A 1 18 ? 6.083 -3.214 -2.607 1.00 0.00 18 CYS A N 16
ATOM 10208 C CA . CYS A 1 18 ? 6.766 -3.374 -1.329 1.00 0.00 18 CYS A CA 16
ATOM 10209 C C . CYS A 1 18 ? 6.333 -4.664 -0.639 1.00 0.00 18 CYS A C 16
ATOM 10210 O O . CYS A 1 18 ? 7.155 -5.389 -0.080 1.00 0.00 18 CYS A O 16
ATOM 10217 N N . GLY A 1 19 ? 5.033 -4.945 -0.682 1.00 0.00 19 GLY A N 16
ATOM 10218 C CA . GLY A 1 19 ? 4.513 -6.147 -0.058 1.00 0.00 19 GLY A CA 16
ATOM 10219 C C . GLY A 1 19 ? 3.539 -5.843 1.063 1.00 0.00 19 GLY A C 16
ATOM 10220 O O . GLY A 1 19 ? 3.910 -5.857 2.236 1.00 0.00 19 GLY A O 16
ATOM 10224 N N . GLU A 1 20 ? 2.290 -5.565 0.701 1.00 0.00 20 GLU A N 16
ATOM 10225 C CA . GLU A 1 20 ? 1.261 -5.253 1.686 1.00 0.00 20 GLU A CA 16
ATOM 10226 C C . GLU A 1 20 ? -0.132 -5.378 1.076 1.00 0.00 20 GLU A C 16
ATOM 10227 O O . GLU A 1 20 ? -0.452 -4.710 0.092 1.00 0.00 20 GLU A O 16
ATOM 10239 N N . ILE A 1 21 ? -0.955 -6.237 1.667 1.00 0.00 21 ILE A N 16
ATOM 10240 C CA . ILE A 1 21 ? -2.313 -6.449 1.183 1.00 0.00 21 ILE A CA 16
ATOM 10241 C C . ILE A 1 21 ? -3.312 -5.593 1.954 1.00 0.00 21 ILE A C 16
ATOM 10242 O O . ILE A 1 21 ? -3.085 -5.249 3.114 1.00 0.00 21 ILE A O 16
ATOM 10258 N N . PHE A 1 22 ? -4.419 -5.253 1.302 1.00 0.00 22 PHE A N 16
ATOM 10259 C CA . PHE A 1 22 ? -5.454 -4.438 1.927 1.00 0.00 22 PHE A CA 16
ATOM 10260 C C . PHE A 1 22 ? -6.844 -4.918 1.520 1.00 0.00 22 PHE A C 16
ATOM 10261 O O . PHE A 1 22 ? -7.053 -5.370 0.394 1.00 0.00 22 PHE A O 16
ATOM 10278 N N . PHE A 1 23 ? -7.792 -4.818 2.446 1.00 0.00 23 PHE A N 16
ATOM 10279 C CA . PHE A 1 23 ? -9.163 -5.244 2.186 1.00 0.00 23 PHE A CA 16
ATOM 10280 C C . PHE A 1 23 ? -9.919 -4.185 1.389 1.00 0.00 23 PHE A C 16
ATOM 10281 O O . PHE A 1 23 ? -10.511 -4.481 0.351 1.00 0.00 23 PHE A O 16
ATOM 10298 N N . GLN A 1 24 ? -9.894 -2.951 1.882 1.00 0.00 24 GLN A N 16
ATOM 10299 C CA . GLN A 1 24 ? -10.578 -1.849 1.216 1.00 0.00 24 GLN A CA 16
ATOM 10300 C C . GLN A 1 24 ? -9.664 -1.177 0.197 1.00 0.00 24 GLN A C 16
ATOM 10301 O O . GLN A 1 24 ? -8.462 -1.037 0.424 1.00 0.00 24 GLN A O 16
ATOM 10315 N N . TYR A 1 25 ? -10.241 -0.765 -0.926 1.00 0.00 25 TYR A N 16
ATOM 10316 C CA . TYR A 1 25 ? -9.477 -0.110 -1.982 1.00 0.00 25 TYR A CA 16
ATOM 10317 C C . TYR A 1 25 ? -8.947 1.242 -1.513 1.00 0.00 25 TYR A C 16
ATOM 10318 O O . TYR A 1 25 ? -7.858 1.663 -1.902 1.00 0.00 25 TYR A O 16
ATOM 10336 N N . VAL A 1 26 ? -9.727 1.917 -0.674 1.00 0.00 26 VAL A N 16
ATOM 10337 C CA . VAL A 1 26 ? -9.337 3.220 -0.149 1.00 0.00 26 VAL A CA 16
ATOM 10338 C C . VAL A 1 26 ? -7.995 3.144 0.569 1.00 0.00 26 VAL A C 16
ATOM 10339 O O . VAL A 1 26 ? -7.225 4.105 0.572 1.00 0.00 26 VAL A O 16
ATOM 10352 N N . SER A 1 27 ? -7.720 1.995 1.178 1.00 0.00 27 SER A N 16
ATOM 10353 C CA . SER A 1 27 ? -6.471 1.794 1.904 1.00 0.00 27 SER A CA 16
ATOM 10354 C C . SER A 1 27 ? -5.290 1.717 0.942 1.00 0.00 27 SER A C 16
ATOM 10355 O O . SER A 1 27 ? -4.177 2.129 1.272 1.00 0.00 27 SER A O 16
ATOM 10363 N N . LEU A 1 28 ? -5.540 1.186 -0.250 1.00 0.00 28 LEU A N 16
ATOM 10364 C CA . LEU A 1 28 ? -4.498 1.054 -1.263 1.00 0.00 28 LEU A CA 16
ATOM 10365 C C . LEU A 1 28 ? -4.110 2.418 -1.826 1.00 0.00 28 LEU A C 16
ATOM 10366 O O . LEU A 1 28 ? -2.981 2.876 -1.647 1.00 0.00 28 LEU A O 16
ATOM 10382 N N . ILE A 1 29 ? -5.053 3.061 -2.505 1.00 0.00 29 ILE A N 16
ATOM 10383 C CA . ILE A 1 29 ? -4.811 4.373 -3.092 1.00 0.00 29 ILE A CA 16
ATOM 10384 C C . ILE A 1 29 ? -4.051 5.275 -2.126 1.00 0.00 29 ILE A C 16
ATOM 10385 O O . ILE A 1 29 ? -3.285 6.142 -2.544 1.00 0.00 29 ILE A O 16
ATOM 10401 N N . GLU A 1 30 ? -4.267 5.062 -0.831 1.00 0.00 30 GLU A N 16
ATOM 10402 C CA . GLU A 1 30 ? -3.600 5.856 0.194 1.00 0.00 30 GLU A CA 16
ATOM 10403 C C . GLU A 1 30 ? -2.206 5.308 0.486 1.00 0.00 30 GLU A C 16
ATOM 10404 O O . GLU A 1 30 ? -1.242 6.065 0.607 1.00 0.00 30 GLU A O 16
ATOM 10416 N N . HIS A 1 31 ? -2.107 3.987 0.598 1.00 0.00 31 HIS A N 16
ATOM 10417 C CA . HIS A 1 31 ? -0.832 3.337 0.875 1.00 0.00 31 HIS A CA 16
ATOM 10418 C C . HIS A 1 31 ? 0.182 3.637 -0.225 1.00 0.00 31 HIS A C 16
ATOM 10419 O O . HIS A 1 31 ? 1.387 3.666 0.021 1.00 0.00 31 HIS A O 16
ATOM 10433 N N . GLN A 1 32 ? -0.316 3.857 -1.438 1.00 0.00 32 GLN A N 16
ATOM 10434 C CA . GLN A 1 32 ? 0.547 4.153 -2.575 1.00 0.00 32 GLN A CA 16
ATOM 10435 C C . GLN A 1 32 ? 1.248 5.495 -2.392 1.00 0.00 32 GLN A C 16
ATOM 10436 O O . GLN A 1 32 ? 2.416 5.651 -2.747 1.00 0.00 32 GLN A O 16
ATOM 10450 N N . VAL A 1 33 ? 0.526 6.463 -1.836 1.00 0.00 33 VAL A N 16
ATOM 10451 C CA . VAL A 1 33 ? 1.079 7.792 -1.604 1.00 0.00 33 VAL A CA 16
ATOM 10452 C C . VAL A 1 33 ? 2.251 7.738 -0.631 1.00 0.00 33 VAL A C 16
ATOM 10453 O O . VAL A 1 33 ? 3.312 8.310 -0.887 1.00 0.00 33 VAL A O 16
ATOM 10466 N N . LEU A 1 34 ? 2.053 7.048 0.487 1.00 0.00 34 L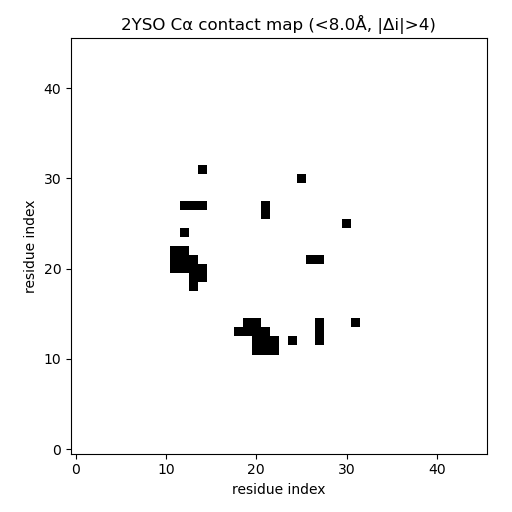EU A N 16
ATOM 10467 C CA . LEU A 1 34 ? 3.095 6.918 1.500 1.00 0.00 34 LEU A CA 16
ATOM 10468 C C . LEU A 1 34 ? 4.456 6.680 0.855 1.00 0.00 34 LEU A C 16
ATOM 10469 O O . LEU A 1 34 ? 5.426 7.378 1.151 1.00 0.00 34 LEU A O 16
ATOM 10485 N N . HIS A 1 35 ? 4.520 5.690 -0.031 1.00 0.00 35 HIS A N 16
ATOM 10486 C CA . HIS A 1 35 ? 5.762 5.362 -0.721 1.00 0.00 35 HIS A CA 16
ATOM 10487 C C . HIS A 1 35 ? 6.505 6.628 -1.136 1.00 0.00 35 HIS A C 16
ATOM 10488 O O . HIS A 1 35 ? 7.722 6.724 -0.980 1.00 0.00 35 HIS A O 16
ATOM 10502 N N . MET A 1 36 ? 5.765 7.596 -1.665 1.00 0.00 36 MET A N 16
ATOM 10503 C CA . MET A 1 36 ? 6.354 8.857 -2.102 1.00 0.00 36 MET A CA 16
ATOM 10504 C C . MET A 1 36 ? 5.814 10.023 -1.280 1.00 0.00 36 MET A C 16
ATOM 10505 O O . MET A 1 36 ? 4.984 10.798 -1.755 1.00 0.00 36 MET A O 16
ATOM 10519 N N . GLY A 1 37 ? 6.290 10.141 -0.044 1.00 0.00 37 GLY A N 16
ATOM 10520 C CA . GLY A 1 37 ? 5.842 11.215 0.823 1.00 0.00 37 GLY A CA 16
ATOM 10521 C C . GLY A 1 37 ? 6.622 11.275 2.122 1.00 0.00 37 GLY A C 16
ATOM 10522 O O . GLY A 1 37 ? 6.156 10.795 3.155 1.00 0.00 37 GLY A O 16
ATOM 10526 N N . GLN A 1 38 ? 7.813 11.863 2.068 1.00 0.00 38 GLN A N 16
ATOM 10527 C CA . GLN A 1 38 ? 8.660 11.981 3.250 1.00 0.00 38 GLN A CA 16
ATOM 10528 C C . GLN A 1 38 ? 9.332 13.349 3.303 1.00 0.00 38 GLN A C 16
ATOM 10529 O O . GLN A 1 38 ? 10.103 13.710 2.414 1.00 0.00 38 GLN A O 16
ATOM 10543 N N . LYS A 1 39 ? 9.033 14.109 4.352 1.00 0.00 39 LYS A N 16
ATOM 10544 C CA . LYS A 1 39 ? 9.609 15.437 4.524 1.00 0.00 39 LYS A CA 16
ATOM 10545 C C . LYS A 1 39 ? 11.133 15.374 4.530 1.00 0.00 39 LYS A C 16
ATOM 10546 O O . LYS A 1 39 ? 11.727 14.597 5.276 1.00 0.00 39 LYS A O 16
ATOM 10565 N N . ASN A 1 40 ? 11.758 16.197 3.695 1.00 0.00 40 ASN A N 16
ATOM 10566 C CA . ASN A 1 40 ? 13.214 16.234 3.606 1.00 0.00 40 ASN A CA 16
ATOM 10567 C C . ASN A 1 40 ? 13.729 17.666 3.716 1.00 0.00 40 ASN A C 16
ATOM 10568 O O . ASN A 1 40 ? 13.866 18.366 2.713 1.00 0.00 40 ASN A O 16
ATOM 10579 N N . SER A 1 41 ? 14.013 18.094 4.942 1.00 0.00 41 SER A N 16
ATOM 10580 C CA . SER A 1 41 ? 14.510 19.443 5.184 1.00 0.00 41 SER A CA 16
ATOM 10581 C C . SER A 1 41 ? 15.365 19.489 6.447 1.00 0.00 41 SER A C 16
ATOM 10582 O O . SER A 1 41 ? 15.428 18.520 7.203 1.00 0.00 41 SER A O 16
ATOM 10590 N N . GLY A 1 42 ? 16.022 20.623 6.669 1.00 0.00 42 GLY A N 16
ATOM 10591 C CA . GLY A 1 42 ? 16.864 20.776 7.841 1.00 0.00 42 GLY A CA 16
ATOM 10592 C C . GLY A 1 42 ? 17.916 19.689 7.944 1.00 0.00 42 GLY A C 16
ATOM 10593 O O . GLY A 1 42 ? 17.991 18.787 7.110 1.00 0.00 42 GLY A O 16
ATOM 10597 N N . PRO A 1 43 ? 18.756 19.770 8.987 1.00 0.00 43 PRO A N 16
ATOM 10598 C CA . PRO A 1 43 ? 19.825 18.795 9.219 1.00 0.00 43 PRO A CA 16
ATOM 10599 C C . PRO A 1 43 ? 19.286 17.430 9.634 1.00 0.00 43 PRO A C 16
ATOM 10600 O O . PRO A 1 43 ? 18.089 17.273 9.878 1.00 0.00 43 PRO A O 16
ATOM 10611 N N . SER A 1 44 ? 20.175 16.446 9.712 1.00 0.00 44 SER A N 16
ATOM 10612 C CA . SER A 1 44 ? 19.787 15.093 10.094 1.00 0.00 44 SER A CA 16
ATOM 10613 C C . SER A 1 44 ? 19.931 14.891 11.599 1.00 0.00 44 SER A C 16
ATOM 10614 O O . SER A 1 44 ? 20.980 14.464 12.082 1.00 0.00 44 SER A O 16
ATOM 10622 N N . SER A 1 45 ? 18.869 15.202 12.336 1.00 0.00 45 SER A N 16
ATOM 10623 C CA . SER A 1 45 ? 18.877 15.058 13.787 1.00 0.00 45 SER A CA 16
ATOM 10624 C C . SER A 1 45 ? 19.409 13.688 14.195 1.00 0.00 45 SER A C 16
ATOM 10625 O O . SER A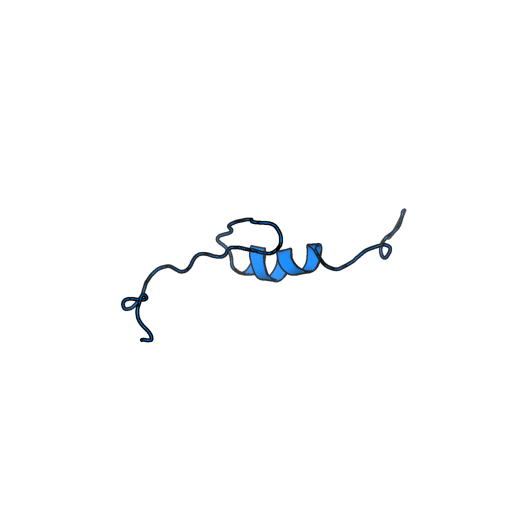 1 45 ? 19.233 12.703 13.478 1.00 0.00 45 SER A O 16
ATOM 10633 N N . GLY A 1 46 ? 20.061 13.633 15.352 1.00 0.00 46 GLY A N 16
ATOM 10634 C CA . GLY A 1 46 ? 20.608 12.379 15.836 1.00 0.00 46 GLY A CA 16
ATOM 10635 C C . GLY A 1 46 ? 19.740 11.190 15.477 1.00 0.00 46 GLY A C 16
ATOM 10636 O O . GLY A 1 46 ? 19.060 10.658 16.353 1.00 0.00 46 GLY A O 16
ATOM 10641 N N . GLY A 1 1 ? 8.321 -15.220 -4.602 1.00 0.00 1 GLY A N 17
ATOM 10642 C CA . GLY A 1 1 ? 6.959 -14.887 -4.978 1.00 0.00 1 GLY A CA 17
ATOM 10643 C C . GLY A 1 1 ? 6.170 -16.098 -5.432 1.00 0.00 1 GLY A C 17
ATOM 10644 O O . GLY A 1 1 ? 5.130 -16.421 -4.858 1.00 0.00 1 GLY A O 17
ATOM 10648 N N . SER A 1 2 ? 6.664 -16.770 -6.467 1.00 0.00 2 SER A N 17
ATOM 10649 C CA . SER A 1 2 ? 5.994 -17.950 -7.003 1.00 0.00 2 SER A CA 17
ATOM 10650 C C . SER A 1 2 ? 5.883 -19.040 -5.941 1.00 0.00 2 SER A C 17
ATOM 10651 O O . SER A 1 2 ? 6.422 -18.909 -4.842 1.00 0.00 2 SER A O 17
ATOM 10659 N N . SER A 1 3 ? 5.179 -20.116 -6.278 1.00 0.00 3 SER A N 17
ATOM 10660 C CA . SER A 1 3 ? 4.992 -21.227 -5.353 1.00 0.00 3 SER A CA 17
ATOM 10661 C C . SER A 1 3 ? 4.254 -20.772 -4.098 1.00 0.00 3 SER A C 17
ATOM 10662 O O . SER A 1 3 ? 4.604 -21.158 -2.984 1.00 0.00 3 SER A O 17
ATOM 10670 N N . GLY A 1 4 ? 3.228 -19.947 -4.288 1.00 0.00 4 GLY A N 17
ATOM 10671 C CA . GLY A 1 4 ? 2.456 -19.452 -3.164 1.00 0.00 4 GLY A CA 17
ATOM 10672 C C . GLY A 1 4 ? 1.064 -19.009 -3.567 1.00 0.00 4 GLY A C 17
ATOM 10673 O O . GLY A 1 4 ? 0.896 -17.973 -4.210 1.00 0.00 4 GLY A O 17
ATOM 10677 N N . SER A 1 5 ? 0.062 -19.797 -3.190 1.00 0.00 5 SER A N 17
ATOM 10678 C CA . SER A 1 5 ? -1.324 -19.483 -3.521 1.00 0.00 5 SER A CA 17
ATOM 10679 C C . SER A 1 5 ? -2.192 -19.470 -2.267 1.00 0.00 5 SER A C 17
ATOM 10680 O O . SER A 1 5 ? -2.092 -20.357 -1.420 1.00 0.00 5 SER A O 17
ATOM 10688 N N . SER A 1 6 ? -3.046 -18.457 -2.156 1.00 0.00 6 SER A N 17
ATOM 10689 C CA . SER A 1 6 ? -3.931 -18.325 -1.005 1.00 0.00 6 SER A CA 17
ATOM 10690 C C . SER A 1 6 ? -5.393 -18.372 -1.435 1.00 0.00 6 SER A C 17
ATOM 10691 O O . SER A 1 6 ? -6.196 -19.111 -0.867 1.00 0.00 6 SER A O 17
ATOM 10699 N N . GLY A 1 7 ? -5.732 -17.576 -2.445 1.00 0.00 7 GLY A N 17
ATOM 10700 C CA . GLY A 1 7 ? -7.098 -17.540 -2.936 1.00 0.00 7 GLY A CA 17
ATOM 10701 C C . GLY A 1 7 ? -7.225 -18.104 -4.337 1.00 0.00 7 GLY A C 17
ATOM 10702 O O . GLY A 1 7 ? -6.236 -18.217 -5.060 1.00 0.00 7 GLY A O 17
ATOM 10706 N N . SER A 1 8 ? -8.447 -18.462 -4.721 1.00 0.00 8 SER A N 17
ATOM 10707 C CA . SER A 1 8 ? -8.699 -19.023 -6.043 1.00 0.00 8 SER A CA 17
ATOM 10708 C C . SER A 1 8 ? -9.135 -17.935 -7.020 1.00 0.00 8 SER A C 17
ATOM 10709 O O . SER A 1 8 ? -10.325 -17.656 -7.165 1.00 0.00 8 SER A O 17
ATOM 10717 N N . ARG A 1 9 ? -8.162 -17.325 -7.688 1.00 0.00 9 ARG A N 17
ATOM 10718 C CA . ARG A 1 9 ? -8.444 -16.267 -8.651 1.00 0.00 9 ARG A CA 17
ATOM 10719 C C . ARG A 1 9 ? -9.419 -15.247 -8.069 1.00 0.00 9 ARG A C 17
ATOM 10720 O O . ARG A 1 9 ? -10.318 -14.770 -8.760 1.00 0.00 9 ARG A O 17
ATOM 10741 N N . GLU A 1 10 ? -9.233 -14.919 -6.794 1.00 0.00 10 GLU A N 17
ATOM 10742 C CA . GLU A 1 10 ? -10.097 -13.957 -6.120 1.00 0.00 10 GLU A CA 17
ATOM 10743 C C . GLU A 1 10 ? -9.833 -12.542 -6.624 1.00 0.00 10 GLU A C 17
ATOM 10744 O O . GLU A 1 10 ? -8.968 -12.323 -7.473 1.00 0.00 10 GLU A O 17
ATOM 10756 N N . LYS A 1 11 ? -10.585 -11.582 -6.097 1.00 0.00 11 LYS A N 17
ATOM 10757 C CA . LYS A 1 11 ? -10.434 -10.187 -6.491 1.00 0.00 11 LYS A CA 17
ATOM 10758 C C . LYS A 1 11 ? -9.822 -9.365 -5.361 1.00 0.00 11 LYS A C 17
ATOM 10759 O O . LYS A 1 11 ? -10.535 -8.718 -4.595 1.00 0.00 11 LYS A O 17
ATOM 10778 N N . SER A 1 12 ? -8.497 -9.395 -5.265 1.00 0.00 12 SER A N 17
ATOM 10779 C CA . SER A 1 12 ? -7.789 -8.655 -4.227 1.00 0.00 12 SER A CA 17
ATOM 10780 C C . SER A 1 12 ? -6.729 -7.742 -4.838 1.00 0.00 12 SER A C 17
ATOM 10781 O O . SER A 1 12 ? -6.485 -7.776 -6.044 1.00 0.00 12 SER A O 17
ATOM 10789 N N . HIS A 1 13 ? -6.104 -6.926 -3.995 1.00 0.00 13 HIS A N 17
ATOM 10790 C CA . HIS A 1 13 ? -5.070 -6.003 -4.450 1.00 0.00 13 HIS A CA 17
ATOM 10791 C C . HIS A 1 13 ? -3.760 -6.245 -3.706 1.00 0.00 13 HIS A C 17
ATOM 10792 O O . HIS A 1 13 ? -3.762 -6.638 -2.540 1.00 0.00 13 HIS A O 17
ATOM 10806 N N . GLN A 1 14 ? -2.645 -6.009 -4.389 1.00 0.00 14 GLN A N 17
ATOM 10807 C CA . GLN A 1 14 ? -1.328 -6.203 -3.793 1.00 0.00 14 GLN A CA 17
ATOM 10808 C C . GLN A 1 14 ? -0.357 -5.122 -4.255 1.00 0.00 14 GLN A C 17
ATOM 10809 O O . GLN A 1 14 ? -0.461 -4.615 -5.372 1.00 0.00 14 GLN A O 17
ATOM 10823 N N . CYS A 1 15 ? 0.588 -4.773 -3.388 1.00 0.00 15 CYS A N 17
ATOM 10824 C CA . CYS A 1 15 ? 1.579 -3.752 -3.706 1.00 0.00 15 CYS A CA 17
ATOM 10825 C C . CYS A 1 15 ? 2.889 -4.388 -4.161 1.00 0.00 15 CYS A C 17
ATOM 10826 O O . CYS A 1 15 ? 3.157 -5.555 -3.875 1.00 0.00 15 CYS A O 17
ATOM 10833 N N . ARG A 1 16 ? 3.701 -3.612 -4.872 1.00 0.00 16 ARG A N 17
ATOM 10834 C CA . ARG A 1 16 ? 4.983 -4.099 -5.368 1.00 0.00 16 ARG A CA 17
ATOM 10835 C C . ARG A 1 16 ? 6.134 -3.553 -4.529 1.00 0.00 16 ARG A C 17
ATOM 10836 O O . ARG A 1 16 ? 7.109 -4.255 -4.264 1.00 0.00 16 ARG A O 17
ATOM 10857 N N . GLU A 1 17 ? 6.013 -2.295 -4.116 1.00 0.00 17 GLU A N 17
ATOM 10858 C CA . GLU A 1 17 ? 7.044 -1.654 -3.308 1.00 0.00 17 GLU A CA 17
ATOM 10859 C C . GLU A 1 17 ? 7.380 -2.500 -2.083 1.00 0.00 17 GLU A C 17
ATOM 10860 O O . GLU A 1 17 ? 8.431 -3.138 -2.024 1.00 0.00 17 GLU A O 17
ATOM 10872 N N . CYS A 1 18 ? 6.479 -2.500 -1.107 1.00 0.00 18 CYS A N 17
ATOM 10873 C CA . CYS A 1 18 ? 6.677 -3.265 0.118 1.00 0.00 18 CYS A CA 17
ATOM 10874 C C . CYS A 1 18 ? 6.122 -4.679 -0.028 1.00 0.00 18 CYS A C 17
ATOM 10875 O O . CYS A 1 18 ? 6.773 -5.655 0.342 1.00 0.00 18 CYS A O 17
ATOM 10882 N N . GLY A 1 19 ? 4.912 -4.781 -0.570 1.00 0.00 19 GLY A N 17
ATOM 10883 C CA . GLY A 1 19 ? 4.288 -6.078 -0.755 1.00 0.00 19 GLY A CA 17
ATOM 10884 C C . GLY A 1 19 ? 3.263 -6.387 0.317 1.00 0.00 19 GLY A C 17
ATOM 10885 O O . GLY A 1 19 ? 3.304 -7.450 0.935 1.00 0.00 19 GLY A O 17
ATOM 10889 N N . GLU A 1 20 ? 2.341 -5.455 0.539 1.00 0.00 20 GLU A N 17
ATOM 10890 C CA . GLU A 1 20 ? 1.302 -5.633 1.546 1.00 0.00 20 GLU A CA 17
ATOM 10891 C C . GLU A 1 20 ? -0.078 -5.699 0.899 1.00 0.00 20 GLU A C 17
ATOM 10892 O O . GLU A 1 20 ? -0.418 -4.873 0.052 1.00 0.00 20 GLU A O 17
ATOM 10904 N N . ILE A 1 21 ? -0.868 -6.688 1.303 1.00 0.00 21 ILE A N 17
ATOM 10905 C CA . ILE A 1 21 ? -2.210 -6.863 0.763 1.00 0.00 21 ILE A CA 17
ATOM 10906 C C . ILE A 1 21 ? -3.249 -6.168 1.637 1.00 0.00 21 ILE A C 17
ATOM 10907 O O . ILE A 1 21 ? -3.154 -6.184 2.865 1.00 0.00 21 ILE A O 17
ATOM 10923 N N . PHE A 1 22 ? -4.242 -5.559 0.997 1.00 0.00 22 PHE A N 17
ATOM 10924 C CA . PHE A 1 22 ? -5.300 -4.859 1.716 1.00 0.00 22 PHE A CA 17
ATOM 10925 C C . PHE A 1 22 ? -6.672 -5.233 1.164 1.00 0.00 22 PHE A C 17
ATOM 10926 O O . PHE A 1 22 ? -6.814 -5.546 -0.018 1.00 0.00 22 PHE A O 17
ATOM 10943 N N . PHE A 1 23 ? -7.680 -5.199 2.029 1.00 0.00 23 PHE A N 17
ATOM 10944 C CA . PHE A 1 23 ? -9.042 -5.536 1.630 1.00 0.00 23 PHE A CA 17
ATOM 10945 C C . PHE A 1 23 ? -9.916 -4.287 1.570 1.00 0.00 23 PHE A C 17
ATOM 10946 O O . PHE A 1 23 ? -11.085 -4.317 1.953 1.00 0.00 23 PHE A O 17
ATOM 10963 N N . GLN A 1 24 ? -9.339 -3.191 1.088 1.00 0.00 24 GLN A N 17
ATOM 10964 C CA . GLN A 1 24 ? -10.065 -1.931 0.979 1.00 0.00 24 GLN A CA 17
ATOM 10965 C C . GLN A 1 24 ? -9.420 -1.019 -0.060 1.00 0.00 24 GLN A C 17
ATOM 10966 O O . GLN A 1 24 ? -8.214 -0.775 -0.022 1.00 0.00 24 GLN A O 17
ATOM 10980 N N . TYR A 1 25 ? -10.231 -0.519 -0.985 1.00 0.00 25 TYR A N 17
ATOM 10981 C CA . TYR A 1 25 ? -9.738 0.364 -2.036 1.00 0.00 25 TYR A CA 17
ATOM 10982 C C . TYR A 1 25 ? -9.005 1.562 -1.441 1.00 0.00 25 TYR A C 17
ATOM 10983 O O . TYR A 1 25 ? -7.915 1.922 -1.886 1.00 0.00 25 TYR A O 17
ATOM 11001 N N . VAL A 1 26 ? -9.611 2.177 -0.430 1.00 0.00 26 VAL A N 17
ATOM 11002 C CA . VAL A 1 26 ? -9.016 3.334 0.229 1.00 0.00 26 VAL A CA 17
ATOM 11003 C C . VAL A 1 26 ? -7.635 3.001 0.782 1.00 0.00 26 VAL A C 17
ATOM 11004 O O . VAL A 1 26 ? -6.716 3.818 0.719 1.00 0.00 26 VAL A O 17
ATOM 11017 N N . SER A 1 27 ? -7.495 1.796 1.324 1.00 0.00 27 SER A N 17
ATOM 11018 C CA . SER A 1 27 ? -6.226 1.355 1.892 1.00 0.00 27 SER A CA 17
ATOM 11019 C C . SER A 1 27 ? -5.113 1.423 0.851 1.00 0.00 27 SER A C 17
ATOM 11020 O O . SER A 1 27 ? -4.039 1.970 1.108 1.00 0.00 27 SER A O 17
ATOM 11028 N N . LEU A 1 28 ? -5.376 0.864 -0.325 1.00 0.00 28 LEU A N 17
ATOM 11029 C CA . LEU A 1 28 ? -4.396 0.860 -1.406 1.00 0.00 28 LEU A CA 17
ATOM 11030 C C . LEU A 1 28 ? -4.200 2.264 -1.968 1.00 0.00 28 LEU A C 17
ATOM 11031 O O . LEU A 1 28 ? -3.137 2.865 -1.805 1.00 0.00 28 LEU A O 17
ATOM 11047 N N . ILE A 1 29 ? -5.231 2.782 -2.627 1.00 0.00 29 ILE A N 17
ATOM 11048 C CA . ILE A 1 29 ? -5.172 4.117 -3.209 1.00 0.00 29 ILE A CA 17
ATOM 11049 C C . ILE A 1 29 ? -4.384 5.071 -2.318 1.00 0.00 29 ILE A C 17
ATOM 11050 O O . ILE A 1 29 ? -3.513 5.801 -2.791 1.00 0.00 29 ILE A O 17
ATOM 11066 N N . GLU A 1 30 ? -4.696 5.059 -1.026 1.00 0.00 30 GLU A N 17
ATOM 11067 C CA . GLU A 1 30 ? -4.016 5.923 -0.068 1.00 0.00 30 GLU A CA 17
ATOM 11068 C C . GLU A 1 30 ? -2.621 5.392 0.249 1.00 0.00 30 GLU A C 17
ATOM 11069 O O . GLU A 1 30 ? -1.688 6.162 0.476 1.00 0.00 30 GLU A O 17
ATOM 11081 N N . HIS A 1 31 ? -2.487 4.069 0.264 1.00 0.00 31 HIS A N 17
ATOM 11082 C CA . HIS A 1 31 ? -1.207 3.433 0.554 1.00 0.00 31 HIS A CA 17
ATOM 11083 C C . HIS A 1 31 ? -0.143 3.874 -0.447 1.00 0.00 31 HIS A C 17
ATOM 11084 O O . HIS A 1 31 ? 1.028 4.019 -0.098 1.00 0.00 31 HIS A O 17
ATOM 11098 N N . GLN A 1 32 ? -0.559 4.083 -1.692 1.00 0.00 32 GLN A N 17
ATOM 11099 C CA . GLN A 1 32 ? 0.359 4.505 -2.743 1.00 0.00 32 GLN A CA 17
ATOM 11100 C C . GLN A 1 32 ? 1.124 5.757 -2.327 1.00 0.00 32 GLN A C 17
ATOM 11101 O O . GLN A 1 32 ? 2.270 5.961 -2.731 1.00 0.00 32 GLN A O 17
ATOM 11115 N N . VAL A 1 33 ? 0.483 6.595 -1.518 1.00 0.00 33 VAL A N 17
ATOM 11116 C CA . VAL A 1 33 ? 1.104 7.827 -1.046 1.00 0.00 33 VAL A CA 17
ATOM 11117 C C . VAL A 1 33 ? 2.357 7.534 -0.229 1.00 0.00 33 VAL A C 17
ATOM 11118 O O . VAL A 1 33 ? 3.353 8.253 -0.319 1.00 0.00 33 VAL A O 17
ATOM 11131 N N . LEU A 1 34 ? 2.302 6.473 0.568 1.00 0.00 34 LEU A N 17
ATOM 11132 C CA . LEU A 1 34 ? 3.433 6.083 1.403 1.00 0.00 34 LEU A CA 17
ATOM 11133 C C . LEU A 1 34 ? 4.645 5.730 0.546 1.00 0.00 34 LEU A C 17
ATOM 11134 O O . LEU A 1 34 ? 5.775 5.696 1.035 1.00 0.00 34 LEU A O 17
ATOM 11150 N N . HIS A 1 35 ? 4.402 5.469 -0.734 1.00 0.00 35 HIS A N 17
ATOM 11151 C CA . HIS A 1 35 ? 5.474 5.121 -1.660 1.00 0.00 35 HIS A CA 17
ATOM 11152 C C . HIS A 1 35 ? 5.758 6.272 -2.620 1.00 0.00 35 HIS A C 17
ATOM 11153 O O . HIS A 1 35 ? 6.056 6.055 -3.794 1.00 0.00 35 HIS A O 17
ATOM 11167 N N . MET A 1 36 ? 5.664 7.497 -2.112 1.00 0.00 36 MET A N 17
ATOM 11168 C CA . MET A 1 36 ? 5.911 8.682 -2.924 1.00 0.00 36 MET A CA 17
ATOM 11169 C C . MET A 1 36 ? 7.133 9.442 -2.419 1.00 0.00 36 MET A C 17
ATOM 11170 O O . MET A 1 36 ? 7.400 9.480 -1.219 1.00 0.00 36 MET A O 17
ATOM 11184 N N . GLY A 1 37 ? 7.873 10.047 -3.344 1.00 0.00 37 GLY A N 17
ATOM 11185 C CA . GLY A 1 37 ? 9.058 10.798 -2.972 1.00 0.00 37 GLY A CA 17
ATOM 11186 C C . GLY A 1 37 ? 8.977 12.253 -3.388 1.00 0.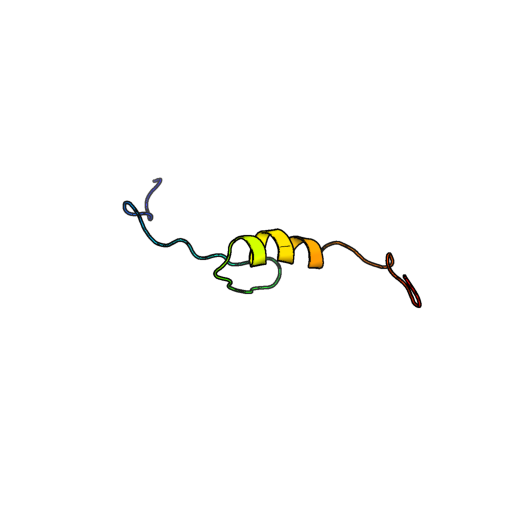00 37 GLY A C 17
ATOM 11187 O O . GLY A 1 37 ? 7.887 12.818 -3.481 1.00 0.00 37 GLY A O 17
ATOM 11191 N N . GLN A 1 38 ? 10.132 12.861 -3.637 1.00 0.00 38 GLN A N 17
ATOM 11192 C CA . GLN A 1 38 ? 10.186 14.260 -4.044 1.00 0.00 38 GLN A CA 17
ATOM 11193 C C . GLN A 1 38 ? 9.900 14.406 -5.534 1.00 0.00 38 GLN A C 17
ATOM 11194 O O . GLN A 1 38 ? 10.433 13.660 -6.356 1.00 0.00 38 GLN A O 17
ATOM 11208 N N . LYS A 1 39 ? 9.053 15.371 -5.877 1.00 0.00 39 LYS A N 17
ATOM 11209 C CA . LYS A 1 39 ? 8.695 15.616 -7.269 1.00 0.00 39 LYS A CA 17
ATOM 11210 C C . LYS A 1 39 ? 9.893 16.143 -8.055 1.00 0.00 39 LYS A C 17
ATOM 11211 O O . LYS A 1 39 ? 10.400 17.228 -7.776 1.00 0.00 39 LYS A O 17
ATOM 11230 N N . ASN A 1 40 ? 10.337 15.367 -9.038 1.00 0.00 40 ASN A N 17
ATOM 11231 C CA . ASN A 1 40 ? 11.474 15.756 -9.864 1.00 0.00 40 ASN A CA 17
ATOM 11232 C C . ASN A 1 40 ? 11.212 15.441 -11.333 1.00 0.00 40 ASN A C 17
ATOM 11233 O O . ASN A 1 40 ? 10.515 14.480 -11.658 1.00 0.00 40 ASN A O 17
ATOM 11244 N N . SER A 1 41 ? 11.776 16.258 -12.218 1.00 0.00 41 SER A N 17
ATOM 11245 C CA . SER A 1 41 ? 11.601 16.069 -13.653 1.00 0.00 41 SER A CA 17
ATOM 11246 C C . SER A 1 41 ? 11.954 14.642 -14.060 1.00 0.00 41 SER A C 17
ATOM 11247 O O . SER A 1 41 ? 13.065 14.172 -13.817 1.00 0.00 41 SER A O 17
ATOM 11255 N N . GLY A 1 42 ? 10.999 13.956 -14.682 1.00 0.00 42 GLY A N 17
ATOM 11256 C CA . GLY A 1 42 ? 11.228 12.590 -15.113 1.00 0.00 42 GLY A CA 17
ATOM 11257 C C . GLY A 1 42 ? 10.718 12.332 -16.517 1.00 0.00 42 GLY A C 17
ATOM 11258 O O . GLY A 1 42 ? 10.547 13.251 -17.317 1.00 0.00 42 GLY A O 17
ATOM 11262 N N . PRO A 1 43 ? 10.466 11.053 -16.833 1.00 0.00 43 PRO A N 17
ATOM 11263 C CA . PRO A 1 43 ? 9.970 10.646 -18.151 1.00 0.00 43 PRO A CA 17
ATOM 11264 C C . PRO A 1 43 ? 8.531 11.091 -18.391 1.00 0.00 43 PRO A C 17
ATOM 11265 O O . PRO A 1 43 ? 7.587 10.416 -17.982 1.00 0.00 43 PRO A O 17
ATOM 11276 N N . SER A 1 44 ? 8.372 12.230 -19.057 1.00 0.00 44 SER A N 17
ATOM 11277 C CA . SER A 1 44 ? 7.047 12.766 -19.349 1.00 0.00 44 SER A CA 17
ATOM 11278 C C . SER A 1 44 ? 6.217 11.761 -20.142 1.00 0.00 44 SER A C 17
ATOM 11279 O O . SER A 1 44 ? 6.231 11.761 -21.372 1.00 0.00 44 SER A O 17
ATOM 11287 N N . SER A 1 45 ? 5.494 10.905 -19.426 1.00 0.00 45 SER A N 17
ATOM 11288 C CA . SER A 1 45 ? 4.659 9.892 -20.061 1.00 0.00 45 SER A CA 17
ATOM 11289 C C . SER A 1 45 ? 3.180 10.187 -19.835 1.00 0.00 45 SER A C 17
ATOM 11290 O O . SER A 1 45 ? 2.801 10.785 -18.829 1.00 0.00 45 SER A O 17
ATOM 11298 N N . GLY A 1 46 ? 2.346 9.761 -20.780 1.00 0.00 46 GLY A N 17
ATOM 11299 C CA . GLY A 1 46 ? 0.918 9.988 -20.666 1.00 0.00 46 GLY A CA 17
ATOM 11300 C C . GLY A 1 46 ? 0.129 9.269 -21.742 1.00 0.00 46 GLY A C 17
ATOM 11301 O O . GLY A 1 46 ? 0.620 8.280 -22.285 1.00 0.00 46 GLY A O 17
ATOM 11306 N N . GLY A 1 1 ? -4.719 -32.542 -12.967 1.00 0.00 1 GLY A N 18
ATOM 11307 C CA . GLY A 1 1 ? -3.662 -31.635 -13.373 1.00 0.00 1 GLY A CA 18
ATOM 11308 C C . GLY A 1 1 ? -4.154 -30.213 -13.550 1.00 0.00 1 GLY A C 18
ATOM 11309 O O . GLY A 1 1 ? -3.847 -29.562 -14.549 1.00 0.00 1 GLY A O 18
ATOM 11313 N N . SER A 1 2 ? -4.923 -29.728 -12.580 1.00 0.00 2 SER A N 18
ATOM 11314 C CA . SER A 1 2 ? -5.464 -28.376 -12.636 1.00 0.00 2 SER A CA 18
ATOM 11315 C C . SER A 1 2 ? -5.899 -27.906 -11.251 1.00 0.00 2 SER A C 18
ATOM 11316 O O . SER A 1 2 ? -6.180 -28.717 -10.369 1.00 0.00 2 SER A O 18
ATOM 11324 N N . SER A 1 3 ? -5.953 -26.591 -11.069 1.00 0.00 3 SER A N 18
ATOM 11325 C CA . SER A 1 3 ? -6.350 -26.012 -9.791 1.00 0.00 3 SER A CA 18
ATOM 11326 C C . SER A 1 3 ? -7.559 -25.098 -9.961 1.00 0.00 3 SER A C 18
ATOM 11327 O O . SER A 1 3 ? -7.749 -24.490 -11.014 1.00 0.00 3 SER A O 18
ATOM 11335 N N . GLY A 1 4 ? -8.375 -25.006 -8.915 1.00 0.00 4 GLY A N 18
ATOM 11336 C CA . GLY A 1 4 ? -9.557 -24.165 -8.968 1.00 0.00 4 GLY A CA 18
ATOM 11337 C C . GLY A 1 4 ? -10.836 -24.969 -9.088 1.00 0.00 4 GLY A C 18
ATOM 11338 O O . GLY A 1 4 ? -11.079 -25.612 -10.109 1.00 0.00 4 GLY A O 18
ATOM 11342 N N . SER A 1 5 ? -11.656 -24.934 -8.042 1.00 0.00 5 SER A N 18
ATOM 11343 C CA . SER A 1 5 ? -12.915 -25.670 -8.033 1.00 0.00 5 SER A CA 18
ATOM 11344 C C . SER A 1 5 ? -14.095 -24.730 -8.258 1.00 0.00 5 SER A C 18
ATOM 11345 O O . SER A 1 5 ? -14.828 -24.859 -9.239 1.00 0.00 5 SER A O 18
ATOM 11353 N N . SER A 1 6 ? -14.272 -23.783 -7.342 1.00 0.00 6 SER A N 18
ATOM 11354 C CA . SER A 1 6 ? -15.365 -22.823 -7.437 1.00 0.00 6 SER A CA 18
ATOM 11355 C C . SER A 1 6 ? -15.064 -21.573 -6.616 1.00 0.00 6 SER A C 18
ATOM 11356 O O . SER A 1 6 ? -14.331 -21.627 -5.629 1.00 0.00 6 SER A O 18
ATOM 11364 N N . GLY A 1 7 ? -15.636 -20.447 -7.031 1.00 0.00 7 GLY A N 18
ATOM 11365 C CA . GLY A 1 7 ? -15.417 -19.199 -6.323 1.00 0.00 7 GLY A CA 18
ATOM 11366 C C . GLY A 1 7 ? -14.008 -18.669 -6.505 1.00 0.00 7 GLY A C 18
ATOM 11367 O O . GLY A 1 7 ? -13.034 -19.390 -6.291 1.00 0.00 7 GLY A O 18
ATOM 11371 N N . SER A 1 8 ? -13.900 -17.405 -6.902 1.00 0.00 8 SER A N 18
ATOM 11372 C CA . SER A 1 8 ? -12.600 -16.780 -7.118 1.00 0.00 8 SER A CA 18
ATOM 11373 C C . SER A 1 8 ? -12.308 -15.746 -6.035 1.00 0.00 8 SER A C 18
ATOM 11374 O O . SER A 1 8 ? -12.488 -14.546 -6.243 1.00 0.00 8 SER A O 18
ATOM 11382 N N . ARG A 1 9 ? -11.856 -16.220 -4.879 1.00 0.00 9 ARG A N 18
ATOM 11383 C CA . ARG A 1 9 ? -11.540 -15.338 -3.762 1.00 0.00 9 ARG A CA 18
ATOM 11384 C C . ARG A 1 9 ? -10.083 -14.887 -3.821 1.00 0.00 9 ARG A C 18
ATOM 11385 O O . ARG A 1 9 ? -9.404 -14.817 -2.798 1.00 0.00 9 ARG A O 18
ATOM 11406 N N . GLU A 1 10 ? -9.612 -14.583 -5.026 1.00 0.00 10 GLU A N 18
ATOM 11407 C CA . GLU A 1 10 ? -8.235 -14.140 -5.218 1.00 0.00 10 GLU A CA 18
ATOM 11408 C C . GLU A 1 10 ? -8.175 -12.632 -5.442 1.00 0.00 10 GLU A C 18
ATOM 11409 O O . GLU A 1 10 ? -7.279 -11.953 -4.941 1.00 0.00 10 GLU A O 18
ATOM 11421 N N . LYS A 1 11 ? -9.136 -12.114 -6.200 1.00 0.00 11 LYS A N 18
ATOM 11422 C CA . LYS A 1 11 ? -9.195 -10.687 -6.492 1.00 0.00 11 LYS A CA 18
ATOM 11423 C C . LYS A 1 11 ? -8.788 -9.865 -5.274 1.00 0.00 11 LYS A C 18
ATOM 11424 O O . LYS A 1 11 ? -9.520 -9.797 -4.286 1.00 0.00 11 LYS A O 18
ATOM 11443 N N . SER A 1 12 ? -7.616 -9.241 -5.350 1.00 0.00 12 SER A N 18
ATOM 11444 C CA . SER A 1 12 ? -7.111 -8.425 -4.252 1.00 0.00 12 SER A CA 18
ATOM 11445 C C . SER A 1 12 ? -6.353 -7.212 -4.781 1.00 0.00 12 SER A C 18
ATOM 11446 O O . SER A 1 12 ? -6.076 -7.111 -5.977 1.00 0.00 12 SER A O 18
ATOM 11454 N N . HIS A 1 13 ? -6.019 -6.292 -3.881 1.00 0.00 13 HIS A N 18
ATOM 11455 C CA . HIS A 1 13 ? -5.291 -5.085 -4.256 1.00 0.00 13 HIS A CA 18
ATOM 11456 C C . HIS A 1 13 ? -3.916 -5.052 -3.596 1.00 0.00 13 HIS A C 18
ATOM 11457 O O . HIS A 1 13 ? -3.522 -4.043 -3.012 1.00 0.00 13 HIS A O 18
ATOM 11471 N N . GLN A 1 14 ? -3.192 -6.163 -3.692 1.00 0.00 14 GLN A N 18
ATOM 11472 C CA . GLN A 1 14 ? -1.862 -6.261 -3.103 1.00 0.00 14 GLN A CA 18
ATOM 11473 C C . GLN A 1 14 ? -0.900 -5.280 -3.764 1.00 0.00 14 GLN A C 18
ATOM 11474 O O . GLN A 1 14 ? -0.986 -5.024 -4.966 1.00 0.00 14 GLN A O 18
ATOM 11488 N N . CYS A 1 15 ? 0.016 -4.732 -2.973 1.00 0.00 15 CYS A N 18
ATOM 11489 C CA . CYS A 1 15 ? 0.995 -3.778 -3.480 1.00 0.00 15 CYS A CA 18
ATOM 11490 C C . CYS A 1 15 ? 2.276 -4.488 -3.908 1.00 0.00 15 CYS A C 18
ATOM 11491 O O . CYS A 1 15 ? 2.595 -5.568 -3.409 1.00 0.00 15 CYS A O 18
ATOM 11498 N N . ARG A 1 16 ? 3.006 -3.874 -4.833 1.00 0.00 16 ARG A N 18
ATOM 11499 C CA . ARG A 1 16 ? 4.251 -4.448 -5.328 1.00 0.00 16 ARG A CA 18
ATOM 11500 C C . ARG A 1 16 ? 5.452 -3.637 -4.849 1.00 0.00 16 ARG A C 18
ATOM 11501 O O . ARG A 1 16 ? 6.550 -4.169 -4.695 1.00 0.00 16 ARG A O 18
ATOM 11522 N N . GLU A 1 17 ? 5.232 -2.347 -4.614 1.00 0.00 17 GLU A N 18
ATOM 11523 C CA . GLU A 1 17 ? 6.297 -1.463 -4.154 1.00 0.00 17 GLU A CA 18
ATOM 11524 C C . GLU A 1 17 ? 6.972 -2.028 -2.907 1.00 0.00 17 GLU A C 18
ATOM 11525 O O . GLU A 1 17 ? 8.182 -1.894 -2.727 1.00 0.00 17 GLU A O 18
ATOM 11537 N N . CYS A 1 18 ? 6.179 -2.660 -2.048 1.00 0.00 18 CYS A N 18
ATOM 11538 C CA . CYS A 1 18 ? 6.697 -3.245 -0.817 1.00 0.00 18 CYS A CA 18
ATOM 11539 C C . CYS A 1 18 ? 6.208 -4.681 -0.649 1.00 0.00 18 CYS A C 18
ATOM 11540 O O . CYS A 1 18 ? 6.978 -5.573 -0.296 1.00 0.00 18 CYS A O 18
ATOM 11547 N N . GLY A 1 19 ? 4.921 -4.895 -0.905 1.00 0.00 19 GLY A N 18
ATOM 11548 C CA . GLY A 1 19 ? 4.350 -6.224 -0.777 1.00 0.00 19 GLY A CA 18
ATOM 11549 C C . GLY A 1 19 ? 3.399 -6.335 0.398 1.00 0.00 19 GLY A C 18
ATOM 11550 O O . GLY A 1 19 ? 3.770 -6.838 1.459 1.00 0.00 19 GLY A O 18
ATOM 11554 N N . GLU A 1 20 ? 2.171 -5.864 0.210 1.00 0.00 20 GLU A N 18
ATOM 11555 C CA . GLU A 1 20 ? 1.165 -5.912 1.265 1.00 0.00 20 GLU A CA 18
ATOM 11556 C C . GLU A 1 20 ? -0.227 -6.136 0.681 1.00 0.00 20 GLU A C 18
ATOM 11557 O O . GLU A 1 20 ? -0.560 -5.602 -0.378 1.00 0.00 20 GLU A O 18
ATOM 11569 N N . ILE A 1 21 ? -1.034 -6.928 1.378 1.00 0.00 21 ILE A N 18
ATOM 11570 C CA . ILE A 1 21 ? -2.389 -7.222 0.929 1.00 0.00 21 ILE A CA 18
ATOM 11571 C C . ILE A 1 21 ? -3.392 -6.244 1.530 1.00 0.00 21 ILE A C 18
ATOM 11572 O O . ILE A 1 21 ? -3.324 -5.919 2.716 1.00 0.00 21 ILE A O 18
ATOM 11588 N N . PHE A 1 22 ? -4.324 -5.778 0.705 1.00 0.00 22 PHE A N 18
ATOM 11589 C CA . PHE A 1 22 ? -5.342 -4.837 1.156 1.00 0.00 22 PHE A CA 18
ATOM 11590 C C . PHE A 1 22 ? -6.742 -5.375 0.875 1.00 0.00 22 PHE A C 18
ATOM 11591 O O . PHE A 1 22 ? -6.908 -6.363 0.159 1.00 0.00 22 PHE A O 18
ATOM 11608 N N . PHE A 1 23 ? -7.747 -4.718 1.444 1.00 0.00 23 PHE A N 18
ATOM 11609 C CA . PHE A 1 23 ? -9.134 -5.130 1.257 1.00 0.00 23 PHE A CA 18
ATOM 11610 C C . PHE A 1 23 ? -9.939 -4.034 0.566 1.00 0.00 23 PHE A C 18
ATOM 11611 O O . PHE A 1 23 ? -10.505 -4.248 -0.506 1.00 0.00 23 PHE A O 18
ATOM 11628 N N . GLN A 1 24 ? -9.984 -2.860 1.187 1.00 0.00 24 GLN A N 18
ATOM 11629 C CA . GLN A 1 24 ? -10.720 -1.730 0.632 1.00 0.00 24 GLN A CA 18
ATOM 11630 C C . GLN A 1 24 ? -9.865 -0.962 -0.369 1.00 0.00 24 GLN A C 18
ATOM 11631 O O . GLN A 1 24 ? -8.656 -0.817 -0.186 1.00 0.00 24 GLN A O 18
ATOM 11645 N N . TYR A 1 25 ? -10.499 -0.472 -1.428 1.00 0.00 25 TYR A N 18
ATOM 11646 C CA . TYR A 1 25 ? -9.795 0.280 -2.461 1.00 0.00 25 TYR A CA 18
ATOM 11647 C C . TYR A 1 25 ? -9.198 1.562 -1.890 1.00 0.00 25 TYR A C 18
ATOM 11648 O O . TYR A 1 25 ? -8.160 2.036 -2.352 1.00 0.00 25 TYR A O 18
ATOM 11666 N N . VAL A 1 26 ? -9.861 2.118 -0.881 1.00 0.00 26 VAL A N 18
ATOM 11667 C CA . VAL A 1 26 ? -9.395 3.344 -0.243 1.00 0.00 26 VAL A CA 18
ATOM 11668 C C . VAL A 1 26 ? -8.122 3.098 0.558 1.00 0.00 26 VAL A C 18
ATOM 11669 O O . VAL A 1 26 ? -7.393 4.033 0.887 1.00 0.00 26 VAL A O 18
ATOM 11682 N N . SER A 1 27 ? -7.860 1.832 0.869 1.00 0.00 27 SER A N 18
ATOM 11683 C CA . SER A 1 27 ? -6.676 1.463 1.635 1.00 0.00 27 SER A CA 18
ATOM 11684 C C . SER A 1 27 ? -5.454 1.353 0.728 1.00 0.00 27 SER A C 18
ATOM 11685 O O . SER A 1 27 ? -4.322 1.572 1.162 1.00 0.00 27 SER A O 18
ATOM 11693 N N . LEU A 1 28 ? -5.691 1.014 -0.534 1.00 0.00 28 LEU A N 18
ATOM 11694 C CA . LEU A 1 28 ? -4.611 0.875 -1.505 1.00 0.00 28 LEU A CA 18
ATOM 11695 C C . LEU A 1 28 ? -4.143 2.241 -1.998 1.00 0.00 28 LEU A C 18
ATOM 11696 O O . LEU A 1 28 ? -2.953 2.553 -1.952 1.00 0.00 28 LEU A O 18
ATOM 11712 N N . ILE A 1 29 ? -5.086 3.050 -2.466 1.00 0.00 29 ILE A N 18
ATOM 11713 C CA . ILE A 1 29 ? -4.771 4.383 -2.964 1.00 0.00 29 ILE A CA 18
ATOM 11714 C C . ILE A 1 29 ? -4.067 5.216 -1.897 1.00 0.00 29 ILE A C 18
ATOM 11715 O O . ILE A 1 29 ? -3.147 5.976 -2.197 1.00 0.00 29 ILE A O 18
ATOM 11731 N N . GLU A 1 30 ? -4.507 5.065 -0.652 1.00 0.00 30 GLU A N 18
ATOM 11732 C CA . GLU A 1 30 ? -3.918 5.803 0.460 1.00 0.00 30 GLU A CA 18
ATOM 11733 C C . GLU A 1 30 ? -2.509 5.299 0.762 1.00 0.00 30 GLU A C 18
ATOM 11734 O O . GLU A 1 30 ? -1.610 6.083 1.069 1.00 0.00 30 GLU A O 18
ATOM 11746 N N . HIS A 1 31 ? -2.325 3.986 0.673 1.00 0.00 31 HIS A N 18
ATOM 11747 C CA . HIS A 1 31 ? -1.027 3.376 0.937 1.00 0.00 31 HIS A CA 18
ATOM 11748 C C . HIS A 1 31 ? 0.004 3.827 -0.094 1.00 0.00 31 HIS A C 18
ATOM 11749 O O . HIS A 1 31 ? 1.144 4.137 0.250 1.00 0.00 31 HIS A O 18
ATOM 11763 N N . GLN A 1 32 ? -0.405 3.859 -1.358 1.00 0.00 32 GLN A N 18
ATOM 11764 C CA . GLN A 1 32 ? 0.484 4.269 -2.439 1.00 0.00 32 GLN A CA 18
ATOM 11765 C C . GLN A 1 32 ? 1.325 5.472 -2.023 1.00 0.00 32 GLN A C 18
ATOM 11766 O O . GLN A 1 32 ? 2.513 5.550 -2.339 1.00 0.00 32 GLN A O 18
ATOM 11780 N N . VAL A 1 33 ? 0.702 6.407 -1.314 1.00 0.00 33 VAL A N 18
ATOM 11781 C CA . VAL A 1 33 ? 1.394 7.606 -0.855 1.00 0.00 33 VAL A CA 18
ATOM 11782 C C . VAL A 1 33 ? 2.661 7.249 -0.085 1.00 0.00 33 VAL A C 18
ATOM 11783 O O . VAL A 1 33 ? 3.704 7.882 -0.256 1.00 0.00 33 VAL A O 18
ATOM 11796 N N . LEU A 1 34 ? 2.564 6.230 0.762 1.00 0.00 34 LEU A N 18
ATOM 11797 C CA . LEU A 1 34 ? 3.703 5.787 1.558 1.00 0.00 34 LEU A CA 18
ATOM 11798 C C . LEU A 1 34 ? 4.979 5.771 0.723 1.00 0.00 34 LEU A C 18
ATOM 11799 O O . LEU A 1 34 ? 6.061 6.092 1.216 1.00 0.00 34 LEU A O 18
ATOM 11815 N N . HIS A 1 35 ? 4.845 5.397 -0.546 1.00 0.00 35 HIS A N 18
ATOM 11816 C CA . HIS A 1 35 ? 5.987 5.342 -1.452 1.00 0.00 35 HIS A CA 18
ATOM 11817 C C . HIS A 1 35 ? 6.142 6.657 -2.210 1.00 0.00 35 HIS A C 18
ATOM 11818 O O . HIS A 1 35 ? 6.519 6.667 -3.382 1.00 0.00 35 HIS A O 18
ATOM 11832 N N . MET A 1 36 ? 5.848 7.763 -1.535 1.00 0.00 36 MET A N 18
ATOM 11833 C CA . MET A 1 36 ? 5.955 9.082 -2.146 1.00 0.00 36 MET A CA 18
ATOM 11834 C C . MET A 1 36 ? 7.302 9.723 -1.823 1.00 0.00 36 MET A C 18
ATOM 11835 O O . MET A 1 36 ? 7.896 10.398 -2.662 1.00 0.00 36 MET A O 18
ATOM 11849 N N . GLY A 1 37 ? 7.777 9.506 -0.600 1.00 0.00 37 GLY A N 18
ATOM 11850 C CA . GLY A 1 37 ? 9.050 10.069 -0.189 1.00 0.00 37 GLY A CA 18
ATOM 11851 C C . GLY A 1 37 ? 9.273 9.967 1.307 1.00 0.00 37 GLY A C 18
ATOM 11852 O O . GLY A 1 37 ? 9.711 10.926 1.942 1.00 0.00 37 GLY A O 18
ATOM 11856 N N . GLN A 1 38 ? 8.968 8.803 1.871 1.00 0.00 38 GLN A N 18
ATOM 11857 C CA . GLN A 1 38 ? 9.136 8.580 3.302 1.00 0.00 38 GLN A CA 18
ATOM 11858 C C . GLN A 1 38 ? 10.426 9.220 3.805 1.00 0.00 38 GLN A C 18
ATOM 11859 O O . GLN A 1 38 ? 10.451 9.843 4.867 1.00 0.00 38 GLN A O 18
ATOM 11873 N N . LYS A 1 39 ? 11.498 9.061 3.036 1.00 0.00 39 LYS A N 18
ATOM 11874 C CA . LYS A 1 39 ? 12.793 9.623 3.402 1.00 0.00 39 LYS A CA 18
ATOM 11875 C C . LYS A 1 39 ? 12.626 10.982 4.073 1.00 0.00 39 LYS A C 18
ATOM 11876 O O . LYS A 1 39 ? 12.266 11.965 3.426 1.00 0.00 39 LYS A O 18
ATOM 11895 N N . ASN A 1 40 ? 12.892 11.031 5.374 1.00 0.00 40 ASN A N 18
ATOM 11896 C CA . ASN A 1 40 ? 12.772 12.271 6.133 1.00 0.00 40 ASN A CA 18
ATOM 11897 C C . ASN A 1 40 ? 14.086 13.046 6.120 1.00 0.00 40 ASN A C 18
ATOM 11898 O O . ASN A 1 40 ? 15.091 12.593 6.668 1.00 0.00 40 ASN A O 18
ATOM 11909 N N . SER A 1 41 ? 14.070 14.217 5.492 1.00 0.00 41 SER A N 18
ATOM 11910 C CA . SER A 1 41 ? 15.261 15.054 5.405 1.00 0.00 41 SER A CA 18
ATOM 11911 C C . SER A 1 41 ? 15.958 15.149 6.758 1.00 0.00 41 SER A C 18
ATOM 11912 O O . SER A 1 41 ? 17.059 14.632 6.939 1.00 0.00 41 SER A O 18
ATOM 11920 N N . GLY A 1 42 ? 15.307 15.815 7.708 1.00 0.00 42 GLY A N 18
ATOM 11921 C CA . GLY A 1 42 ? 15.878 15.966 9.033 1.00 0.00 42 GLY A CA 18
ATOM 11922 C C . GLY A 1 42 ? 15.715 17.371 9.578 1.00 0.00 42 GLY A C 18
ATOM 11923 O O . GLY A 1 42 ? 16.635 18.189 9.533 1.00 0.00 42 GLY A O 18
ATOM 11927 N N . PRO A 1 43 ? 14.518 17.670 10.105 1.00 0.00 43 PRO A N 18
ATOM 11928 C CA . PRO A 1 43 ? 14.209 18.987 10.670 1.00 0.00 43 PRO A CA 18
ATOM 11929 C C . PRO A 1 43 ? 14.958 19.250 11.972 1.00 0.00 43 PRO A C 18
ATOM 11930 O O . PRO A 1 43 ? 14.797 20.302 12.590 1.00 0.00 43 PRO A O 18
ATOM 11941 N N . SER A 1 44 ? 15.778 18.288 12.383 1.00 0.00 44 SER A N 18
ATOM 11942 C CA . SER A 1 44 ? 16.550 18.414 13.613 1.00 0.00 44 SER A CA 18
ATOM 11943 C C . SER A 1 44 ? 17.644 19.466 13.462 1.00 0.00 44 SER A C 18
ATOM 11944 O O . SER A 1 44 ? 18.447 19.414 12.529 1.00 0.00 44 SER A O 18
ATOM 11952 N N . SER A 1 45 ? 17.670 20.422 14.386 1.00 0.00 45 SER A N 18
ATOM 11953 C CA . SER A 1 45 ? 18.664 21.489 14.354 1.00 0.00 45 SER A CA 18
ATOM 11954 C C . SER A 1 45 ? 18.875 21.992 12.929 1.00 0.00 45 SER A C 18
ATOM 11955 O O . SER A 1 45 ? 20.006 22.100 12.458 1.00 0.00 45 SER A O 18
ATOM 11963 N N . GLY A 1 46 ? 17.775 22.298 12.247 1.00 0.00 46 GLY A N 18
ATOM 11964 C CA . GLY A 1 46 ? 17.860 22.786 10.883 1.00 0.00 46 GLY A CA 18
ATOM 11965 C C . GLY A 1 46 ? 17.374 21.768 9.871 1.00 0.00 46 GLY A C 18
ATOM 11966 O O . GLY A 1 46 ? 16.828 22.160 8.841 1.00 0.00 46 GLY A O 18
ATOM 11971 N N . GLY A 1 1 ? 2.699 -24.399 -16.044 1.00 0.00 1 GLY A N 19
ATOM 11972 C CA . GLY A 1 1 ? 2.234 -23.589 -17.156 1.00 0.00 1 GLY A CA 19
ATOM 11973 C C . GLY A 1 1 ? 1.259 -22.513 -16.721 1.00 0.00 1 GLY A C 19
ATOM 11974 O O . GLY A 1 1 ? 1.467 -21.331 -16.991 1.00 0.00 1 GLY A O 19
ATOM 11978 N N . SER A 1 2 ? 0.189 -22.924 -16.047 1.00 0.00 2 SER A N 19
ATOM 11979 C CA . SER A 1 2 ? -0.825 -21.987 -15.579 1.00 0.00 2 SER A CA 19
ATOM 11980 C C . SER A 1 2 ? -0.528 -21.531 -14.153 1.00 0.00 2 SER A C 19
ATOM 11981 O O . SER A 1 2 ? -0.469 -22.342 -13.230 1.00 0.00 2 SER A O 19
ATOM 11989 N N . SER A 1 3 ? -0.340 -20.226 -13.983 1.00 0.00 3 SER A N 19
ATOM 11990 C CA . SER A 1 3 ? -0.044 -19.661 -12.672 1.00 0.00 3 SER A CA 19
ATOM 11991 C C . SER A 1 3 ? -0.916 -18.440 -12.397 1.00 0.00 3 SER A C 19
ATOM 11992 O O . SER A 1 3 ? -0.446 -17.432 -11.872 1.00 0.00 3 SER A O 19
ATOM 12000 N N . GLY A 1 4 ? -2.193 -18.539 -12.757 1.00 0.00 4 GLY A N 19
ATOM 12001 C CA . GLY A 1 4 ? -3.112 -17.437 -12.542 1.00 0.00 4 GLY A CA 19
ATOM 12002 C C . GLY A 1 4 ? -4.159 -17.334 -13.633 1.00 0.00 4 GLY A C 19
ATOM 12003 O O . GLY A 1 4 ? -3.830 -17.320 -14.819 1.00 0.00 4 GLY A O 19
ATOM 12007 N N . SER A 1 5 ? -5.424 -17.264 -13.232 1.00 0.00 5 SER A N 19
ATOM 12008 C CA . SER A 1 5 ? -6.524 -17.168 -14.185 1.00 0.00 5 SER A CA 19
ATOM 12009 C C . SER A 1 5 ? -6.360 -15.944 -15.081 1.00 0.00 5 SER A C 19
ATOM 12010 O O . SER A 1 5 ? -5.561 -15.053 -14.794 1.00 0.00 5 SER A O 19
ATOM 12018 N N . SER A 1 6 ? -7.123 -15.910 -16.169 1.00 0.00 6 SER A N 19
ATOM 12019 C CA . SER A 1 6 ? -7.061 -14.798 -17.111 1.00 0.00 6 SER A CA 19
ATOM 12020 C C . SER A 1 6 ? -6.956 -13.466 -16.374 1.00 0.00 6 SER A C 19
ATOM 12021 O O . SER A 1 6 ? -6.047 -12.676 -16.623 1.00 0.00 6 SER A O 19
ATOM 12029 N N . GLY A 1 7 ? -7.896 -13.225 -15.465 1.00 0.00 7 GLY A N 19
ATOM 12030 C CA . GLY A 1 7 ? -7.893 -11.989 -14.705 1.00 0.00 7 GLY A CA 19
ATOM 12031 C C . GLY A 1 7 ? -8.532 -12.146 -13.339 1.00 0.00 7 GLY A C 19
ATOM 12032 O O . GLY A 1 7 ? -9.641 -11.663 -13.107 1.00 0.00 7 GLY A O 19
ATOM 12036 N N . SER A 1 8 ? -7.833 -12.824 -12.435 1.00 0.00 8 SER A N 19
ATOM 12037 C CA . SER A 1 8 ? -8.342 -13.048 -11.087 1.00 0.00 8 SER A CA 19
ATOM 12038 C C . SER A 1 8 ? -7.612 -12.167 -10.077 1.00 0.00 8 SER A C 19
ATOM 12039 O O . SER A 1 8 ? -7.319 -12.596 -8.961 1.00 0.00 8 SER A O 19
ATOM 12047 N N . ARG A 1 9 ? -7.322 -10.934 -10.478 1.00 0.00 9 ARG A N 19
ATOM 12048 C CA . ARG A 1 9 ? -6.625 -9.992 -9.610 1.00 0.00 9 ARG A CA 19
ATOM 12049 C C . ARG A 1 9 ? -7.587 -8.941 -9.065 1.00 0.00 9 ARG A C 19
ATOM 12050 O O . ARG A 1 9 ? -7.322 -7.742 -9.145 1.00 0.00 9 ARG A O 19
ATOM 12071 N N . GLU A 1 10 ? -8.705 -9.400 -8.511 1.00 0.00 10 GLU A N 19
ATOM 12072 C CA . GLU A 1 10 ? -9.707 -8.499 -7.954 1.00 0.00 10 GLU A CA 19
ATOM 12073 C C . GLU A 1 10 ? -9.985 -8.831 -6.490 1.00 0.00 10 GLU A C 19
ATOM 12074 O O . GLU A 1 10 ? -9.904 -7.966 -5.619 1.00 0.00 10 GLU A O 19
ATOM 12086 N N . LYS A 1 11 ? -10.313 -10.092 -6.228 1.00 0.00 11 LYS A N 19
ATOM 12087 C CA . LYS A 1 11 ? -10.602 -10.542 -4.872 1.00 0.00 11 LYS A CA 19
ATOM 12088 C C . LYS A 1 11 ? -9.714 -9.825 -3.860 1.00 0.00 11 LYS A C 19
ATOM 12089 O O . LYS A 1 11 ? -10.206 -9.187 -2.930 1.00 0.00 11 LYS A O 19
ATOM 12108 N N . SER A 1 12 ? -8.403 -9.934 -4.049 1.00 0.00 12 SER A N 19
ATOM 12109 C CA . SER A 1 12 ? -7.446 -9.298 -3.151 1.00 0.00 12 SER A CA 19
ATOM 12110 C C . SER A 1 12 ? -6.559 -8.315 -3.910 1.00 0.00 12 SER A C 19
ATOM 12111 O O . SER A 1 12 ? -6.601 -8.244 -5.139 1.00 0.00 12 SER A O 19
ATOM 12119 N N . HIS A 1 13 ? -5.756 -7.558 -3.169 1.00 0.00 13 HIS A N 19
ATOM 12120 C CA . HIS A 1 13 ? -4.858 -6.578 -3.770 1.00 0.00 13 HIS A CA 19
ATOM 12121 C C . HIS A 1 13 ? -3.530 -6.528 -3.022 1.00 0.00 13 HIS A C 19
ATOM 12122 O O . HIS A 1 13 ? -3.485 -6.178 -1.843 1.00 0.00 13 HIS A O 19
ATOM 12136 N N . GLN A 1 14 ? -2.452 -6.879 -3.715 1.00 0.00 14 GLN A N 19
ATOM 12137 C CA . GLN A 1 14 ? -1.123 -6.875 -3.115 1.00 0.00 14 GLN A CA 19
ATOM 12138 C C . GLN A 1 14 ? -0.297 -5.702 -3.630 1.00 0.00 14 GLN A C 19
ATOM 12139 O O . GLN A 1 14 ? -0.487 -5.241 -4.756 1.00 0.00 14 GLN A O 19
ATOM 12153 N N . CYS A 1 15 ? 0.622 -5.221 -2.799 1.00 0.00 15 CYS A N 19
ATOM 12154 C CA . CYS A 1 15 ? 1.477 -4.100 -3.169 1.00 0.00 15 CYS A CA 19
ATOM 12155 C C . CYS A 1 15 ? 2.784 -4.593 -3.783 1.00 0.00 15 CYS A C 19
ATOM 12156 O O . CYS A 1 15 ? 3.549 -5.316 -3.144 1.00 0.00 15 CYS A O 19
ATOM 12163 N N . ARG A 1 16 ? 3.034 -4.196 -5.027 1.00 0.00 16 ARG A N 19
ATOM 12164 C CA . ARG A 1 16 ? 4.247 -4.598 -5.728 1.00 0.00 16 ARG A CA 19
ATOM 12165 C C . ARG A 1 16 ? 5.348 -3.557 -5.551 1.00 0.00 16 ARG A C 19
ATOM 12166 O O . ARG A 1 16 ? 6.189 -3.373 -6.430 1.00 0.00 16 ARG A O 19
ATOM 12187 N N . GLU A 1 17 ? 5.335 -2.878 -4.407 1.00 0.00 17 GLU A N 19
ATOM 12188 C CA . GLU A 1 17 ? 6.332 -1.855 -4.116 1.00 0.00 17 GLU A CA 19
ATOM 12189 C C . GLU A 1 17 ? 7.150 -2.227 -2.883 1.00 0.00 17 GLU A C 19
ATOM 12190 O O . GLU A 1 17 ? 8.380 -2.182 -2.903 1.00 0.00 17 GLU A O 19
ATOM 12202 N N . CYS A 1 18 ? 6.458 -2.595 -1.810 1.00 0.00 18 CYS A N 19
ATOM 12203 C CA . CYS A 1 18 ? 7.118 -2.975 -0.567 1.00 0.00 18 CYS A CA 19
ATOM 12204 C C . CYS A 1 18 ? 6.740 -4.397 -0.163 1.00 0.00 18 CYS A C 19
ATOM 12205 O O . CYS A 1 18 ? 7.601 -5.205 0.184 1.00 0.00 18 CYS A O 19
ATOM 12212 N N . GLY A 1 19 ? 5.445 -4.696 -0.211 1.00 0.00 19 GLY A N 19
ATOM 12213 C CA . GLY A 1 19 ? 4.976 -6.020 0.153 1.00 0.00 19 GLY A CA 19
ATOM 12214 C C . GLY A 1 19 ? 3.892 -5.981 1.211 1.00 0.00 19 GLY A C 19
ATOM 12215 O O . GLY A 1 19 ? 4.159 -6.209 2.390 1.00 0.00 19 GLY A O 19
ATOM 12219 N N . GLU A 1 20 ? 2.665 -5.690 0.789 1.00 0.00 20 GLU A N 19
ATOM 12220 C CA . GLU A 1 20 ? 1.537 -5.619 1.711 1.00 0.00 20 GLU A CA 19
ATOM 12221 C C . GLU A 1 20 ? 0.265 -6.147 1.055 1.00 0.00 20 GLU A C 19
ATOM 12222 O O . GLU A 1 20 ? 0.108 -6.077 -0.164 1.00 0.00 20 GLU A O 19
ATOM 12234 N N . ILE A 1 21 ? -0.640 -6.674 1.873 1.00 0.00 21 ILE A N 19
ATOM 12235 C CA . ILE A 1 21 ? -1.899 -7.213 1.373 1.00 0.00 21 ILE A CA 19
ATOM 12236 C C . ILE A 1 21 ? -3.088 -6.435 1.926 1.00 0.00 21 ILE A C 19
ATOM 12237 O O . ILE A 1 21 ? -3.280 -6.353 3.139 1.00 0.00 21 ILE A O 19
ATOM 12253 N N . PHE A 1 22 ? -3.885 -5.867 1.028 1.00 0.00 22 PHE A N 19
ATOM 12254 C CA . PHE A 1 22 ? -5.057 -5.095 1.425 1.00 0.00 22 PHE A CA 19
ATOM 12255 C C . PHE A 1 22 ? -6.323 -5.661 0.786 1.00 0.00 22 PHE A C 19
ATOM 12256 O O . PHE A 1 22 ? -6.278 -6.239 -0.300 1.00 0.00 22 PHE A O 19
ATOM 12273 N N . PHE A 1 23 ? -7.450 -5.490 1.469 1.00 0.00 23 PHE A N 19
ATOM 12274 C CA . PHE A 1 23 ? -8.728 -5.984 0.970 1.00 0.00 23 PHE A CA 19
ATOM 12275 C C . PHE A 1 23 ? -9.534 -4.858 0.329 1.00 0.00 23 PHE A C 19
ATOM 12276 O O . PHE A 1 23 ? -9.992 -4.978 -0.807 1.00 0.00 23 PHE A O 19
ATOM 12293 N N . GLN A 1 24 ? -9.702 -3.765 1.067 1.00 0.00 24 GLN A N 19
ATOM 12294 C CA . GLN A 1 24 ? -10.454 -2.618 0.571 1.00 0.00 24 GLN A CA 19
ATOM 12295 C C . GLN A 1 24 ? -9.645 -1.844 -0.465 1.00 0.00 24 GLN A C 19
ATOM 12296 O O . GLN A 1 24 ? -8.450 -2.082 -0.639 1.00 0.00 24 GLN A O 19
ATOM 12310 N N . TYR A 1 25 ? -10.305 -0.916 -1.150 1.00 0.00 25 TYR A N 19
ATOM 12311 C CA . TYR A 1 25 ? -9.648 -0.109 -2.171 1.00 0.00 25 TYR A CA 19
ATOM 12312 C C . TYR A 1 25 ? -8.925 1.079 -1.544 1.00 0.00 25 TYR A C 19
ATOM 12313 O O . TYR A 1 25 ? -7.711 1.229 -1.687 1.00 0.00 25 TYR A O 19
ATOM 12331 N N . VAL A 1 26 ? -9.680 1.922 -0.847 1.00 0.00 26 VAL A N 19
ATOM 12332 C CA . VAL A 1 26 ? -9.112 3.097 -0.195 1.00 0.00 26 VAL A CA 19
ATOM 12333 C C . VAL A 1 26 ? -7.810 2.754 0.520 1.00 0.00 26 VAL A C 19
ATOM 12334 O O . VAL A 1 26 ? -6.869 3.546 0.531 1.00 0.00 26 VAL A O 19
ATOM 12347 N N . SER A 1 27 ? -7.764 1.567 1.116 1.00 0.00 27 SER A N 19
ATOM 12348 C CA . SER A 1 27 ? -6.578 1.119 1.837 1.00 0.00 27 SER A CA 19
ATOM 12349 C C . SER A 1 27 ? -5.356 1.116 0.923 1.00 0.00 27 SER A C 19
ATOM 12350 O O . SER A 1 27 ? -4.289 1.608 1.293 1.00 0.00 27 SER A O 19
ATOM 12358 N N . LEU A 1 28 ? -5.520 0.558 -0.271 1.00 0.00 28 LEU A N 19
ATOM 12359 C CA . LEU A 1 28 ? -4.431 0.490 -1.239 1.00 0.00 28 LEU A CA 19
ATOM 12360 C C . LEU A 1 28 ? -4.190 1.851 -1.885 1.00 0.00 28 LEU A C 19
ATOM 12361 O O . LEU A 1 28 ? -3.141 2.465 -1.690 1.00 0.00 28 LEU A O 19
ATOM 12377 N N . ILE A 1 29 ? -5.170 2.317 -2.652 1.00 0.00 29 ILE A N 19
ATOM 12378 C CA . ILE A 1 29 ? -5.066 3.607 -3.324 1.00 0.00 29 ILE A CA 19
ATOM 12379 C C . ILE A 1 29 ? -4.392 4.640 -2.427 1.00 0.00 29 ILE A C 19
ATOM 12380 O O . ILE A 1 29 ? -3.640 5.491 -2.901 1.00 0.00 29 ILE A O 19
ATOM 12396 N N . GLU A 1 30 ? -4.667 4.559 -1.129 1.00 0.00 30 GLU A N 19
ATOM 12397 C CA . GLU A 1 30 ? -4.087 5.487 -0.166 1.00 0.00 30 GLU A CA 19
ATOM 12398 C C . GLU A 1 30 ? -2.640 5.115 0.144 1.00 0.00 30 GLU A C 19
ATOM 12399 O O . GLU A 1 30 ? -1.741 5.953 0.064 1.00 0.00 30 GLU A O 19
ATOM 12411 N N . HIS A 1 31 ? -2.422 3.853 0.498 1.00 0.00 31 HIS A N 19
ATOM 12412 C CA . HIS A 1 31 ? -1.084 3.369 0.820 1.00 0.00 31 HIS A CA 19
ATOM 12413 C C . HIS A 1 31 ? -0.074 3.825 -0.229 1.00 0.00 31 HIS A C 19
ATOM 12414 O O . HIS A 1 31 ? 1.044 4.218 0.103 1.00 0.00 31 HIS A O 19
ATOM 12428 N N . GLN A 1 32 ? -0.477 3.768 -1.494 1.00 0.00 32 GLN A N 19
ATOM 12429 C CA . GLN A 1 32 ? 0.394 4.173 -2.591 1.00 0.00 32 GLN A CA 19
ATOM 12430 C C . GLN A 1 32 ? 0.940 5.579 -2.362 1.00 0.00 32 GLN A C 19
ATOM 12431 O O . GLN A 1 32 ? 2.137 5.824 -2.518 1.00 0.00 32 GLN A O 19
ATOM 12445 N N . VAL A 1 33 ? 0.056 6.499 -1.990 1.00 0.00 33 VAL A N 19
ATOM 12446 C CA . VAL A 1 33 ? 0.450 7.880 -1.738 1.00 0.00 33 VAL A CA 19
ATOM 12447 C C . VAL A 1 33 ? 1.753 7.945 -0.950 1.00 0.00 33 VAL A C 19
ATOM 12448 O O . VAL A 1 33 ? 2.681 8.666 -1.321 1.00 0.00 33 VAL A O 19
ATOM 12461 N N . LEU A 1 34 ? 1.818 7.187 0.139 1.00 0.00 34 LEU A N 19
ATOM 12462 C CA . LEU A 1 34 ? 3.010 7.157 0.980 1.00 0.00 34 LEU A CA 19
ATOM 12463 C C . LEU A 1 34 ? 4.265 6.945 0.140 1.00 0.00 34 LEU A C 19
ATOM 12464 O O . LEU A 1 34 ? 5.247 7.676 0.275 1.00 0.00 34 LEU A O 19
ATOM 12480 N N . HIS A 1 35 ? 4.225 5.940 -0.730 1.00 0.00 35 HIS A N 19
ATOM 12481 C CA . HIS A 1 35 ? 5.359 5.634 -1.596 1.00 0.00 35 HIS A CA 19
ATOM 12482 C C . HIS A 1 35 ? 5.773 6.860 -2.404 1.00 0.00 35 HIS A C 19
ATOM 12483 O O . HIS A 1 35 ? 6.936 7.261 -2.389 1.00 0.00 35 HIS A O 19
ATOM 12497 N N . MET A 1 36 ? 4.813 7.450 -3.109 1.00 0.00 36 MET A N 19
ATOM 12498 C CA . MET A 1 36 ? 5.079 8.630 -3.923 1.00 0.00 36 MET A CA 19
ATOM 12499 C C . MET A 1 36 ? 5.208 9.875 -3.050 1.00 0.00 36 MET A C 19
ATOM 12500 O O . MET A 1 36 ? 4.268 10.256 -2.353 1.00 0.00 36 MET A O 19
ATOM 12514 N N . GLY A 1 37 ? 6.378 10.504 -3.093 1.00 0.00 37 GLY A N 19
ATOM 12515 C CA . GLY A 1 37 ? 6.608 11.698 -2.301 1.00 0.00 37 GLY A CA 19
ATOM 12516 C C . GLY A 1 37 ? 7.949 11.676 -1.594 1.00 0.00 37 GLY A C 19
ATOM 12517 O O . GLY A 1 37 ? 8.913 12.282 -2.062 1.00 0.00 37 GLY A O 19
ATOM 12521 N N . GLN A 1 38 ? 8.011 10.978 -0.465 1.00 0.00 38 GLN A N 19
ATOM 12522 C CA . GLN A 1 38 ? 9.243 10.882 0.307 1.00 0.00 38 GLN A CA 19
ATOM 12523 C C . GLN A 1 38 ? 10.266 10.004 -0.406 1.00 0.00 38 GLN A C 19
ATOM 12524 O O . GLN A 1 38 ? 10.186 8.776 -0.361 1.00 0.00 38 GLN A O 19
ATOM 12538 N N . LYS A 1 39 ? 11.228 10.641 -1.065 1.00 0.00 39 LYS A N 19
ATOM 12539 C CA . LYS A 1 39 ? 12.268 9.919 -1.788 1.00 0.00 39 LYS A CA 19
ATOM 12540 C C . LYS A 1 39 ? 13.476 9.662 -0.892 1.00 0.00 39 LYS A C 19
ATOM 12541 O O . LYS A 1 39 ? 13.972 8.540 -0.810 1.00 0.00 39 LYS A O 19
ATOM 12560 N N . ASN A 1 40 ? 13.942 10.710 -0.220 1.00 0.00 40 ASN A N 19
ATOM 12561 C CA . ASN A 1 40 ? 15.091 10.597 0.671 1.00 0.00 40 ASN A CA 19
ATOM 12562 C C . ASN A 1 40 ? 14.903 11.463 1.913 1.00 0.00 40 ASN A C 19
ATOM 12563 O O . ASN A 1 40 ? 14.532 12.633 1.817 1.00 0.00 40 ASN A O 19
ATOM 12574 N N . SER A 1 41 ? 15.163 10.880 3.079 1.00 0.00 41 SER A N 19
ATOM 12575 C CA . SER A 1 41 ? 15.019 11.597 4.341 1.00 0.00 41 SER A CA 19
ATOM 12576 C C . SER A 1 41 ? 16.004 11.070 5.380 1.00 0.00 41 SER A C 19
ATOM 12577 O O . SER A 1 41 ? 15.944 9.906 5.776 1.00 0.00 41 SER A O 19
ATOM 12585 N N . GLY A 1 42 ? 16.913 11.936 5.819 1.00 0.00 42 GLY A N 19
ATOM 12586 C CA . GLY A 1 42 ? 17.898 11.540 6.808 1.00 0.00 42 GLY A CA 19
ATOM 12587 C C . GLY A 1 42 ? 19.026 10.723 6.208 1.00 0.00 42 GLY A C 19
ATOM 12588 O O . GLY A 1 42 ? 18.939 10.241 5.079 1.00 0.00 42 GLY A O 19
ATOM 12592 N N . PRO A 1 43 ? 20.115 10.560 6.973 1.00 0.00 43 PRO A N 19
ATOM 12593 C CA . PRO A 1 43 ? 21.286 9.796 6.531 1.00 0.00 43 PRO A CA 19
ATOM 12594 C C . PRO A 1 43 ? 21.003 8.300 6.442 1.00 0.00 43 PRO A C 19
ATOM 12595 O O . PRO A 1 43 ? 21.798 7.540 5.890 1.00 0.00 43 PRO A O 19
ATOM 12606 N N . SER A 1 44 ? 19.865 7.885 6.990 1.00 0.00 44 SER A N 19
ATOM 12607 C CA . SER A 1 44 ? 19.479 6.478 6.975 1.00 0.00 44 SER A CA 19
ATOM 12608 C C . SER A 1 44 ? 18.765 6.124 5.674 1.00 0.00 44 SER A C 19
ATOM 12609 O O . SER A 1 44 ? 17.656 6.591 5.415 1.00 0.00 44 SER A O 19
ATOM 12617 N N . SER A 1 45 ? 19.411 5.297 4.858 1.00 0.00 45 SER A N 19
ATOM 12618 C CA . SER A 1 45 ? 18.840 4.883 3.582 1.00 0.00 45 SER A CA 19
ATOM 12619 C C . SER A 1 45 ? 19.213 3.438 3.264 1.00 0.00 45 SER A C 19
ATOM 12620 O O . SER A 1 45 ? 20.382 3.118 3.056 1.00 0.00 45 SER A O 19
ATOM 12628 N N . GLY A 1 46 ? 18.207 2.568 3.228 1.00 0.00 46 GLY A N 19
ATOM 12629 C CA . GLY A 1 46 ? 18.448 1.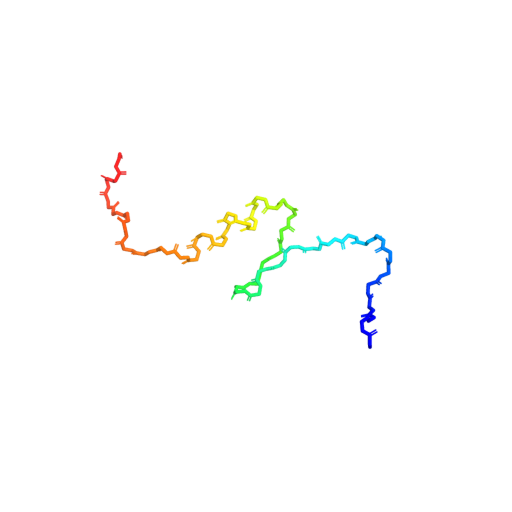167 2.935 1.00 0.00 46 GLY A CA 19
ATOM 12630 C C . GLY A 1 46 ? 17.284 0.517 2.215 1.00 0.00 46 GLY A C 19
ATOM 12631 O O . GLY A 1 46 ? 16.166 1.020 2.308 1.00 0.00 46 GLY A O 19
ATOM 12636 N N . GLY A 1 1 ? -14.366 -32.040 9.574 1.00 0.00 1 GLY A N 20
ATOM 12637 C CA . GLY A 1 1 ? -13.403 -31.423 8.682 1.00 0.00 1 GLY A CA 20
ATOM 12638 C C . GLY A 1 1 ? -13.922 -31.300 7.263 1.00 0.00 1 GLY A C 20
ATOM 12639 O O . GLY A 1 1 ? -14.170 -32.305 6.596 1.00 0.00 1 GLY A O 20
ATOM 12643 N N . SER A 1 2 ? -14.090 -30.065 6.801 1.00 0.00 2 SER A N 20
ATOM 12644 C CA . SER A 1 2 ? -14.589 -29.815 5.454 1.00 0.00 2 SER A CA 20
ATOM 12645 C C . SER A 1 2 ? -14.446 -28.341 5.087 1.00 0.00 2 SER A C 20
ATOM 12646 O O . SER A 1 2 ? -14.906 -27.461 5.815 1.00 0.00 2 SER A O 20
ATOM 12654 N N . SER A 1 3 ? -13.805 -28.079 3.952 1.00 0.00 3 SER A N 20
ATOM 12655 C CA . SER A 1 3 ? -13.597 -26.712 3.489 1.00 0.00 3 SER A CA 20
ATOM 12656 C C . SER A 1 3 ? -14.110 -26.538 2.063 1.00 0.00 3 SER A C 20
ATOM 12657 O O . SER A 1 3 ? -14.551 -27.495 1.429 1.00 0.00 3 SER A O 20
ATOM 12665 N N . GLY A 1 4 ? -14.048 -25.307 1.564 1.00 0.00 4 GLY A N 20
ATOM 12666 C CA . GLY A 1 4 ? -14.509 -25.028 0.217 1.00 0.00 4 GLY A CA 20
ATOM 12667 C C . GLY A 1 4 ? -13.812 -23.830 -0.398 1.00 0.00 4 GLY A C 20
ATOM 12668 O O . GLY A 1 4 ? -12.626 -23.893 -0.722 1.00 0.00 4 GLY A O 20
ATOM 12672 N N . SER A 1 5 ? -14.550 -22.737 -0.561 1.00 0.00 5 SER A N 20
ATOM 12673 C CA . SER A 1 5 ? -13.997 -21.522 -1.147 1.00 0.00 5 SER A CA 20
ATOM 12674 C C . SER A 1 5 ? -14.351 -20.302 -0.302 1.00 0.00 5 SER A C 20
ATOM 12675 O O . SER A 1 5 ? -15.525 -19.991 -0.103 1.00 0.00 5 SER A O 20
ATOM 12683 N N . SER A 1 6 ? -13.326 -19.614 0.191 1.00 0.00 6 SER A N 20
ATOM 12684 C CA . SER A 1 6 ? -13.528 -18.430 1.018 1.00 0.00 6 SER A CA 20
ATOM 12685 C C . SER A 1 6 ? -14.628 -17.544 0.440 1.00 0.00 6 SER A C 20
ATOM 12686 O O . SER A 1 6 ? -15.650 -17.305 1.081 1.00 0.00 6 SER A O 20
ATOM 12694 N N . GLY A 1 7 ? -14.409 -17.060 -0.779 1.00 0.00 7 GLY A N 20
ATOM 12695 C CA . GLY A 1 7 ? -15.389 -16.206 -1.425 1.00 0.00 7 GLY A CA 20
ATOM 12696 C C . GLY A 1 7 ? -15.414 -16.387 -2.930 1.00 0.00 7 GLY A C 20
ATOM 12697 O O . GLY A 1 7 ? -14.545 -17.050 -3.496 1.00 0.00 7 GLY A O 20
ATOM 12701 N N . SER A 1 8 ? -16.413 -15.798 -3.578 1.00 0.00 8 SER A N 20
ATOM 12702 C CA . SER A 1 8 ? -16.551 -15.903 -5.026 1.00 0.00 8 SER A CA 20
ATOM 12703 C C . SER A 1 8 ? -16.812 -14.534 -5.647 1.00 0.00 8 SER A C 20
ATOM 12704 O O . SER A 1 8 ? -17.553 -13.720 -5.095 1.00 0.00 8 SER A O 20
ATOM 12712 N N . ARG A 1 9 ? -16.197 -14.286 -6.799 1.00 0.00 9 ARG A N 20
ATOM 12713 C CA . ARG A 1 9 ? -16.360 -13.016 -7.496 1.00 0.00 9 ARG A CA 20
ATOM 12714 C C . ARG A 1 9 ? -15.674 -11.886 -6.734 1.00 0.00 9 ARG A C 20
ATOM 12715 O O . ARG A 1 9 ? -16.229 -10.798 -6.586 1.00 0.00 9 ARG A O 20
ATOM 12736 N N . GLU A 1 10 ? -14.464 -12.153 -6.252 1.00 0.00 10 GLU A N 20
ATOM 12737 C CA . GLU A 1 10 ? -13.703 -11.159 -5.505 1.00 0.00 10 GLU A CA 20
ATOM 12738 C C . GLU A 1 10 ? -12.242 -11.148 -5.944 1.00 0.00 10 GLU A C 20
ATOM 12739 O O . GLU A 1 10 ? -11.714 -12.159 -6.409 1.00 0.00 10 GLU A O 20
ATOM 12751 N N . LYS A 1 11 ? -11.594 -9.998 -5.795 1.00 0.00 11 LYS A N 20
ATOM 12752 C CA . LYS A 1 11 ? -10.194 -9.854 -6.175 1.00 0.00 11 LYS A CA 20
ATOM 12753 C C . LYS A 1 11 ? -9.439 -9.002 -5.158 1.00 0.00 11 LYS A C 20
ATOM 12754 O O . LYS A 1 11 ? -9.998 -8.073 -4.576 1.00 0.00 11 LYS A O 20
ATOM 12773 N N . SER A 1 12 ? -8.166 -9.325 -4.951 1.00 0.00 12 SER A N 20
ATOM 12774 C CA . SER A 1 12 ? -7.336 -8.591 -4.003 1.00 0.00 12 SER A CA 20
ATOM 12775 C C . SER A 1 12 ? -6.199 -7.871 -4.722 1.00 0.00 12 SER A C 20
ATOM 12776 O O . SER A 1 12 ? -6.041 -7.993 -5.937 1.00 0.00 12 SER A O 20
ATOM 12784 N N . HIS A 1 13 ? -5.410 -7.119 -3.961 1.00 0.00 13 HIS A N 20
ATOM 12785 C CA . HIS A 1 13 ? -4.286 -6.378 -4.524 1.00 0.00 13 HIS A CA 20
ATOM 12786 C C . HIS A 1 13 ? -3.038 -6.548 -3.663 1.00 0.00 13 HIS A C 20
ATOM 12787 O O . HIS A 1 13 ? -3.131 -6.783 -2.459 1.00 0.00 13 HIS A O 20
ATOM 12801 N N . GLN A 1 14 ? -1.872 -6.429 -4.290 1.00 0.00 14 GLN A N 20
ATOM 12802 C CA . GLN A 1 14 ? -0.606 -6.572 -3.582 1.00 0.00 14 GLN A CA 20
ATOM 12803 C C . GLN A 1 14 ? 0.373 -5.475 -3.989 1.00 0.00 14 GLN A C 20
ATOM 12804 O O . GLN A 1 14 ? 0.692 -5.320 -5.168 1.00 0.00 14 GLN A O 20
ATOM 12818 N N . CYS A 1 15 ? 0.845 -4.715 -3.007 1.00 0.00 15 CYS A N 20
ATOM 12819 C CA . CYS A 1 15 ? 1.787 -3.632 -3.262 1.00 0.00 15 CYS A CA 20
ATOM 12820 C C . CYS A 1 15 ? 3.216 -4.161 -3.344 1.00 0.00 15 CYS A C 20
ATOM 12821 O O . CYS A 1 15 ? 3.770 -4.637 -2.353 1.00 0.00 15 CYS A O 20
ATOM 12828 N N . ARG A 1 16 ? 3.806 -4.075 -4.532 1.00 0.00 16 ARG A N 20
ATOM 12829 C CA . ARG A 1 16 ? 5.169 -4.546 -4.743 1.00 0.00 16 ARG A CA 20
ATOM 12830 C C . ARG A 1 16 ? 6.176 -3.616 -4.071 1.00 0.00 16 ARG A C 20
ATOM 12831 O O . ARG A 1 16 ? 7.138 -4.071 -3.454 1.00 0.00 16 ARG A O 20
ATOM 12852 N N . GLU A 1 17 ? 5.946 -2.313 -4.197 1.00 0.00 17 GLU A N 20
ATOM 12853 C CA . GLU A 1 17 ? 6.834 -1.321 -3.603 1.00 0.00 17 GLU A CA 20
ATOM 12854 C C . GLU A 1 17 ? 7.380 -1.811 -2.265 1.00 0.00 17 GLU A C 20
ATOM 12855 O O . GLU A 1 17 ? 8.587 -1.776 -2.023 1.00 0.00 17 GLU A O 20
ATOM 12867 N N . CYS A 1 18 ? 6.482 -2.268 -1.398 1.00 0.00 18 CYS A N 20
ATOM 12868 C CA . CYS A 1 18 ? 6.872 -2.765 -0.084 1.00 0.00 18 CYS A CA 20
ATOM 12869 C C . CYS A 1 18 ? 6.578 -4.257 0.043 1.00 0.00 18 CYS A C 20
ATOM 12870 O O . CYS A 1 18 ? 7.413 -5.027 0.515 1.00 0.00 18 CYS A O 20
ATOM 12877 N N . GLY A 1 19 ? 5.384 -4.658 -0.384 1.00 0.00 19 GLY A N 20
ATOM 12878 C CA . GLY A 1 19 ? 5.000 -6.055 -0.310 1.00 0.00 19 GLY A CA 20
ATOM 12879 C C . GLY A 1 19 ? 3.917 -6.306 0.720 1.00 0.00 19 GLY A C 20
ATOM 12880 O O . GLY A 1 19 ? 4.159 -6.952 1.739 1.00 0.00 19 GLY A O 20
ATOM 12884 N N . GLU A 1 20 ? 2.720 -5.792 0.455 1.00 0.00 20 GLU A N 20
ATOM 12885 C CA . GLU A 1 20 ? 1.597 -5.962 1.370 1.00 0.00 20 GLU A CA 20
ATOM 12886 C C . GLU A 1 20 ? 0.297 -6.180 0.600 1.00 0.00 20 GLU A C 20
ATOM 12887 O O . GLU A 1 20 ? 0.147 -5.714 -0.529 1.00 0.00 20 GLU A O 20
ATOM 12899 N N . ILE A 1 21 ? -0.637 -6.893 1.220 1.00 0.00 21 ILE A N 20
ATOM 12900 C CA . ILE A 1 21 ? -1.924 -7.173 0.595 1.00 0.00 21 ILE A CA 20
ATOM 12901 C C . ILE A 1 21 ? -3.059 -6.477 1.337 1.00 0.00 21 ILE A C 20
ATOM 12902 O O . ILE A 1 21 ? -3.300 -6.744 2.515 1.00 0.00 21 ILE A O 20
ATOM 12918 N N . PHE A 1 22 ? -3.755 -5.585 0.641 1.00 0.00 22 PHE A N 20
ATOM 12919 C CA . PHE A 1 22 ? -4.867 -4.850 1.233 1.00 0.00 22 PHE A CA 20
ATOM 12920 C C . PHE A 1 22 ? -6.204 -5.422 0.772 1.00 0.00 22 PHE A C 20
ATOM 12921 O O . PHE A 1 22 ? -6.390 -5.721 -0.408 1.00 0.00 22 PHE A O 20
ATOM 12938 N N . PHE A 1 23 ? -7.132 -5.572 1.711 1.00 0.00 23 PHE A N 20
ATOM 12939 C CA . PHE A 1 23 ? -8.452 -6.109 1.402 1.00 0.00 23 PHE A CA 20
ATOM 12940 C C . PHE A 1 23 ? -9.270 -5.109 0.590 1.00 0.00 23 PHE A C 20
ATOM 12941 O O . PHE A 1 23 ? -9.829 -5.451 -0.452 1.00 0.00 23 PHE A O 20
ATOM 12958 N N . GLN A 1 24 ? -9.336 -3.874 1.076 1.00 0.00 24 GLN A N 20
ATOM 12959 C CA . GLN A 1 24 ? -10.086 -2.825 0.396 1.00 0.00 24 GLN A CA 20
ATOM 12960 C C . GLN A 1 24 ? -9.171 -1.993 -0.496 1.00 0.00 24 GLN A C 20
ATOM 12961 O O . GLN A 1 24 ? -7.993 -1.807 -0.193 1.00 0.00 24 GLN A O 20
ATOM 12975 N N . TYR A 1 25 ? -9.722 -1.494 -1.598 1.00 0.00 25 TYR A N 20
ATOM 12976 C CA . TYR A 1 25 ? -8.954 -0.684 -2.536 1.00 0.00 25 TYR A CA 20
ATOM 12977 C C . TYR A 1 25 ? -8.626 0.680 -1.936 1.00 0.00 25 TYR A C 20
ATOM 12978 O O . TYR A 1 25 ? -7.460 1.063 -1.837 1.00 0.00 25 TYR A O 20
ATOM 12996 N N . VAL A 1 26 ? -9.663 1.409 -1.536 1.00 0.00 26 VAL A N 20
ATOM 12997 C CA . VAL A 1 26 ? -9.486 2.729 -0.944 1.00 0.00 26 VAL A CA 20
ATOM 12998 C C . VAL A 1 26 ? -8.330 2.736 0.050 1.00 0.00 26 VAL A C 20
ATOM 12999 O O . VAL A 1 26 ? -7.693 3.766 0.270 1.00 0.00 26 VAL A O 20
ATOM 13012 N N . SER A 1 27 ? -8.065 1.579 0.648 1.00 0.00 27 SER A N 20
ATOM 13013 C CA . SER A 1 27 ? -6.987 1.451 1.622 1.00 0.00 27 SER A CA 20
ATOM 13014 C C . SER A 1 27 ? -5.627 1.456 0.930 1.00 0.00 27 SER A C 20
ATOM 13015 O O . SER A 1 27 ? -4.738 2.231 1.288 1.00 0.00 27 SER A O 20
ATOM 13023 N N . LEU A 1 28 ? -5.472 0.587 -0.062 1.00 0.00 28 LEU A N 20
ATOM 13024 C CA . LEU A 1 28 ? -4.220 0.490 -0.806 1.00 0.00 28 LEU A CA 20
ATOM 13025 C C . LEU A 1 28 ? -3.895 1.809 -1.500 1.00 0.00 28 LEU A C 20
ATOM 13026 O O . LEU A 1 28 ? -2.864 2.426 -1.230 1.00 0.00 28 LEU A O 20
ATOM 13042 N N . ILE A 1 29 ? -4.782 2.236 -2.392 1.00 0.00 29 ILE A N 20
ATOM 13043 C CA . ILE A 1 29 ? -4.590 3.484 -3.121 1.00 0.00 29 ILE A CA 20
ATOM 13044 C C . ILE A 1 29 ? -4.102 4.593 -2.195 1.00 0.00 29 ILE A C 20
ATOM 13045 O O . ILE A 1 29 ? -3.258 5.404 -2.574 1.00 0.00 29 ILE A O 20
ATOM 13061 N N . GLU A 1 30 ? -4.638 4.619 -0.979 1.00 0.00 30 GLU A N 20
ATOM 13062 C CA . GLU A 1 30 ? -4.256 5.629 0.001 1.00 0.00 30 GLU A CA 20
ATOM 13063 C C . GLU A 1 30 ? -2.847 5.369 0.529 1.00 0.00 30 GLU A C 20
ATOM 13064 O O . GLU A 1 30 ? -2.101 6.302 0.824 1.00 0.00 30 GLU A O 20
ATOM 13076 N N . HIS A 1 31 ? -2.492 4.093 0.645 1.00 0.00 31 HIS A N 20
ATOM 13077 C CA . HIS A 1 31 ? -1.173 3.709 1.137 1.00 0.00 31 HIS A CA 20
ATOM 13078 C C . HIS A 1 31 ? -0.087 4.097 0.138 1.00 0.00 31 HIS A C 20
ATOM 13079 O O . HIS A 1 31 ? 0.854 4.813 0.478 1.00 0.00 31 HIS A O 20
ATOM 13093 N N . GLN A 1 32 ? -0.224 3.617 -1.094 1.00 0.00 32 GLN A N 20
ATOM 13094 C CA . GLN A 1 32 ? 0.747 3.913 -2.141 1.00 0.00 32 GLN A CA 20
ATOM 13095 C C . GLN A 1 32 ? 1.120 5.392 -2.136 1.00 0.00 32 GLN A C 20
ATOM 13096 O O . GLN A 1 32 ? 2.290 5.748 -2.276 1.00 0.00 32 GLN A O 20
ATOM 13110 N N . VAL A 1 33 ? 0.117 6.249 -1.974 1.00 0.00 33 VAL A N 20
ATOM 13111 C CA . VAL A 1 33 ? 0.340 7.690 -1.950 1.00 0.00 33 VAL A CA 20
ATOM 13112 C C . VAL A 1 33 ? 1.531 8.047 -1.068 1.00 0.00 33 VAL A C 20
ATOM 13113 O O . VAL A 1 33 ? 2.284 8.975 -1.369 1.00 0.00 33 VAL A O 20
ATOM 13126 N N . LEU A 1 34 ? 1.697 7.306 0.022 1.00 0.00 34 LEU A N 20
ATOM 13127 C CA . LEU A 1 34 ? 2.798 7.544 0.948 1.00 0.00 34 LEU A CA 20
ATOM 13128 C C . LEU A 1 34 ? 4.143 7.378 0.249 1.00 0.00 34 LEU A C 20
ATOM 13129 O O . LEU A 1 34 ? 4.989 8.273 0.288 1.00 0.00 34 LEU A O 20
ATOM 13145 N N . HIS A 1 35 ? 4.335 6.229 -0.391 1.00 0.00 35 HIS A N 20
ATOM 13146 C CA . HIS A 1 35 ? 5.577 5.947 -1.102 1.00 0.00 35 HIS A CA 20
ATOM 13147 C C . HIS A 1 35 ? 6.119 7.208 -1.769 1.00 0.00 35 HIS A C 20
ATOM 13148 O O . HIS A 1 35 ? 7.277 7.575 -1.574 1.00 0.00 35 HIS A O 20
ATOM 13162 N N . MET A 1 36 ? 5.274 7.865 -2.556 1.00 0.00 36 MET A N 20
ATOM 13163 C CA . MET A 1 36 ? 5.669 9.084 -3.252 1.00 0.00 36 MET A CA 20
ATOM 13164 C C . MET A 1 36 ? 6.468 10.001 -2.330 1.00 0.00 36 MET A C 20
ATOM 13165 O O . MET A 1 36 ? 5.971 10.443 -1.296 1.00 0.00 36 MET A O 20
ATOM 13179 N N . GLY A 1 37 ? 7.710 10.281 -2.714 1.00 0.00 37 GLY A N 20
ATOM 13180 C CA . GLY A 1 37 ? 8.558 11.143 -1.911 1.00 0.00 37 GLY A CA 20
ATOM 13181 C C . GLY A 1 37 ? 9.626 11.835 -2.734 1.00 0.00 37 GLY A C 20
ATOM 13182 O O . GLY A 1 37 ? 9.329 12.446 -3.760 1.00 0.00 37 GLY A O 20
ATOM 13186 N N . GLN A 1 38 ? 10.873 11.741 -2.282 1.00 0.00 38 GLN A N 20
ATOM 13187 C CA . GLN A 1 38 ? 11.988 12.365 -2.983 1.00 0.00 38 GLN A CA 20
ATOM 13188 C C . GLN A 1 38 ? 13.041 11.329 -3.363 1.00 0.00 38 GLN A C 20
ATOM 13189 O O . GLN A 1 38 ? 13.605 10.656 -2.501 1.00 0.00 38 GLN A O 20
ATOM 13203 N N . LYS A 1 39 ? 13.301 11.206 -4.660 1.00 0.00 39 LYS A N 20
ATOM 13204 C CA . LYS A 1 39 ? 14.286 10.253 -5.157 1.00 0.00 39 LYS A CA 20
ATOM 13205 C C . LYS A 1 39 ? 15.694 10.833 -5.072 1.00 0.00 39 LYS A C 20
ATOM 13206 O O . LYS A 1 39 ? 16.493 10.683 -5.996 1.00 0.00 39 LYS A O 20
ATOM 13225 N N . ASN A 1 40 ? 15.991 11.494 -3.959 1.00 0.00 40 ASN A N 20
ATOM 13226 C CA . ASN A 1 40 ? 17.304 12.096 -3.754 1.00 0.00 40 ASN A CA 20
ATOM 13227 C C . ASN A 1 40 ? 17.939 11.589 -2.463 1.00 0.00 40 ASN A C 20
ATOM 13228 O O . ASN A 1 40 ? 19.088 11.147 -2.456 1.00 0.00 40 ASN A O 20
ATOM 13239 N N . SER A 1 41 ? 17.183 11.656 -1.372 1.00 0.00 41 SER A N 20
ATOM 13240 C CA . SER A 1 41 ? 17.673 11.206 -0.074 1.00 0.00 41 SER A CA 20
ATOM 13241 C C . SER A 1 41 ? 16.608 10.394 0.657 1.00 0.00 41 SER A C 20
ATOM 13242 O O . SER A 1 41 ? 15.416 10.678 0.554 1.00 0.00 41 SER A O 20
ATOM 13250 N N . GLY A 1 42 ? 17.050 9.381 1.396 1.00 0.00 42 GLY A N 20
ATOM 13251 C CA . GLY A 1 42 ? 16.123 8.542 2.134 1.00 0.00 42 GLY A CA 20
ATOM 13252 C C . GLY A 1 42 ? 16.554 7.089 2.164 1.00 0.00 42 GLY A C 20
ATOM 13253 O O . GLY A 1 42 ? 16.097 6.267 1.369 1.00 0.00 42 GLY A O 20
ATOM 13257 N N . PRO A 1 43 ? 17.456 6.754 3.098 1.00 0.00 43 PRO A N 20
ATOM 13258 C CA . PRO A 1 43 ? 17.970 5.390 3.250 1.00 0.00 43 PRO A CA 20
ATOM 13259 C C . PRO A 1 43 ? 16.914 4.429 3.785 1.00 0.00 43 PRO A C 20
ATOM 13260 O O . PRO A 1 43 ? 16.028 4.825 4.543 1.00 0.00 43 PRO A O 20
ATOM 13271 N N . SER A 1 44 ? 17.013 3.165 3.387 1.00 0.00 44 SER A N 20
ATOM 13272 C CA . SER A 1 44 ? 16.064 2.148 3.824 1.00 0.00 44 SER A CA 20
ATOM 13273 C C . SER A 1 44 ? 14.640 2.531 3.435 1.00 0.00 44 SER A C 20
ATOM 13274 O O . SER A 1 44 ? 13.697 2.314 4.195 1.00 0.00 44 SER A O 20
ATOM 13282 N N . SER A 1 45 ? 14.492 3.103 2.244 1.00 0.00 45 SER A N 20
ATOM 13283 C CA . SER A 1 45 ? 13.184 3.521 1.754 1.00 0.00 45 SER A CA 20
ATOM 13284 C C . SER A 1 45 ? 12.361 4.154 2.872 1.00 0.00 45 SER A C 20
ATOM 13285 O O . SER A 1 45 ? 11.164 3.900 2.996 1.00 0.00 45 SER A O 20
ATOM 13293 N N . GLY A 1 46 ? 13.014 4.979 3.685 1.00 0.00 46 GLY A N 20
ATOM 13294 C CA . GLY A 1 46 ? 12.328 5.635 4.782 1.00 0.00 46 GLY A CA 20
ATOM 13295 C C . GLY A 1 46 ? 12.149 4.725 5.981 1.00 0.00 46 GLY A C 20
ATOM 13296 O O . GLY A 1 46 ? 12.837 4.912 6.983 1.00 0.00 46 GLY A O 20
#

Foldseek 3Di:
DDDDDPDPPADWDFDPVPTDIDRDDVVVVVVVVVLDDDPPDDPPSD

Radius of gyration: 16.48 Å; Cα contacts (8 Å, |Δi|>4): 20; chains: 1; bounding box: 27×40×39 Å

Sequence (46 aa):
GSSGSSGSREKSHQCRECGEIFFQYVSLIEHQVLHMGQKNSGPSSGGSSGSSGSREKSHQCRECGEIFFQYVSLIEHQVLHMGQKNSGPSSGGSSGSSGSREKSHQCRECGEIFFQYVSLIEHQVLHMGQKNSGPSSGGSSGSSGSREKSHQCRECGEIFFQYVSLIEHQVLHMGQKNSGPSSGGSSGSSGSREKSHQCRECGEIFFQYVSLIEHQVLHMGQKNSGPSSGGSSGSSGSREKSHQCRECGEIFFQYVSLIEHQVLHMGQKNSGPSSGGSSGSSGSREKSHQCRECGEIFFQYVSLIEHQVLHMGQKNSGPSSGGSSGSSGSREKSHQCRECGEIFFQYVSLIEHQVLHMGQKNSGPSSGGSSGSSGSREKSHQCRECGEIFFQYVSLIEHQVLHMGQKNSGPSSGGSSGSSGSREKSHQCRECGEIFFQYVSLIEHQVLHMGQKNSGPSSGGSSGSSGSREKSHQCRECGEIFFQYVSLIEHQVLHMGQKNSGPSSGGSSGSSGSREKSHQCRECGEIFFQYVSLIEHQVLHMGQKNSGPSSGGSSGSSGSREKSHQCRECGEIFFQYVSLIEHQVLHMGQKNSGPSSGGSSGSSGSREKSHQCRECGEIFFQYVSLIEHQVLHMGQKNSGPSSGGSSGSSGSREKSHQCRECGEIFFQYVSLIEHQVLHMGQKNSGPSSGGSSGSSGSREKSHQCRECGEIFFQYVSLIEHQVLHMGQKNSGPSSGGSSGSSGSREKSHQCRECGEIFFQYVSLIEHQVLHMGQKNSGPSSGGSSGSSGSREKSHQCRECGEIFFQYVSLIEHQVLHMGQKNSGPSSGGSSGSSGSREKSHQCRECGEIFFQYVSLIEHQVLHMGQKNSGPSSGGSSGSSGSREKSHQCRECGEIFFQYVSLIEHQVLHMGQKNSGPSSG

Secondary structure (DSSP, 8-state):
---S--SS----EE-TTT--EESSHHHHHHHHHHHS--S---TT--

CATH classification: 3.30.160.60

InterPro domains:
  IPR001909 Krueppel-associated box [PF01352] (222-258)
  IPR001909 Krueppel-associated box [PS50805] (218-291)
  IPR001909 Krueppel-associated box [SM00349] (218-281)
  IPR001909 Krueppel-associated box [cd07765] (222-257)
  IPR003309 SCAN domain [PF02023] (47-134)
  IPR003309 SCAN domain [PS50804] (51-132)
  IPR003309 SCAN domain [SM00431] (46-155)
  IPR003309 SCAN domain [cd07936] (46-130)
  IPR013087 Zinc finger C2H2-type [PF00096] (346-368)
  IPR013087 Zinc finger C2H2-type [PF00096] (374-396)
  IPR013087 Zinc finger C2H2-type [PF00096] (402-424)
  IPR013087 Zinc finger C2H2-type [PF00096] (432-452)
  IPR013087 Zinc finger C2H2-type [PF00096] (549-571)
  IPR013087 Zinc finger C2H2-type [PF00096] (577-599)
  IPR013087 Zinc finger C2H2-type [PF00096] (605-627)
  IPR013087 Zinc finger C2H2-type [PF00096] (633-655)
  IPR013087 Zinc finger C2H2-type [PF00096] (717-739)
  IPR013087 Zinc finger C2H2-type [PF00096] (773-795)
  IPR013087 Zinc finger C2H2-type [PS00028] (348-368)
  IPR013087 Zinc finger C2H2-type [PS00028] (376-396)

Nearest PDB structures (foldseek):
  2ytp-assembly1_A  TM=5.638E-01  e=1.219E-03  Homo sapiens
  2emg-assembly1_A  TM=5.317E-01  e=3.007E-03  Homo sapiens
  2emi-assembly1_A  TM=5.040E-01  e=1.775E-03  Homo sapiens
  2eme-assembly1_A  TM=5.082E-01  e=2.587E-03  Homo sapiens
  2ytq-assembly1_A  TM=5.228E-01  e=4.381E-03  Homo sapiens

GO terms:
  GO:0005515 protein binding (F, IPI)

Organism: Homo sapiens (NCBI:txid9606)

Solvent-accessible surface area: 4747 Å² total; per-residue (Å²): 111,134,102,76,111,74,80,118,170,175,171,98,47,118,3,228,129,75,50,78,123,42,195,135,127,94,33,28,93,108,17,74,81,133,77,142,51,128,201,118,101,45,134,119,80,117